Protein 7N58 (pdb70)

Nearest PDB structures (foldseek):
  7n58-assembly1_A  TM=1.002E+00  e=3.388E-94  Arabidopsis thaliana
  7n59-assembly1_B  TM=9.497E-01  e=4.208E-77  Arabidopsis thaliana
  7n5a-assembly1_B  TM=8.239E-01  e=1.082E-72  Arabidopsis thaliana
  6pam-assembly4_H  TM=8.380E-01  e=7.401E-49  Novosphingobium aromaticivorans DSM 12444
  4mrn-assembly1_A  TM=8.620E-01  e=2.731E-48  Novosphingobium aromaticivorans DSM 12444

Foldseek 3Di:
DVVLVVLVVVLVVLLDDPPDPVLVVLVVLLVVLLVLLLVLLLVLLVLVLVLLPPVCVPPVVNDPPCPDVVCPPVPCQQVPDSVSSVVVSVVSNVVSVVSLVVSVVSCVVSLVVSLVVLLVVLVVVVVVAAPVVVVVDDPVVVVVLSVLQSVLSSCVVCCCSNAVVSLVVLLVVVLVVCVPPHDPVLSVLVVVLLVVLLVLLQVLVVVLVVLVVVLVVLVVVLVVLVVVVVVPQPVLVVPVHPVCSVVVSVVSVVVNVVSVVVSVVSVVVSVVCSPVSLVVSLVVNLVVLVVCCVVPHPDDSSNSSVVSSSVVSPPSSVVSSPCPVSNVVNSVSSVVSVVSPPDDHPLDADDDADADDAPFWKKFWAQFWAQPDVVATLAGTATDIFDTLFEEEEEEAVVSVPVVVVCVQLPSDDTPPIFIQTNHDTPRRHDSVNSNLQEFEFDQEQDADFFFQVCLLQVLDPPADPVLLVVLCVLLVCVVVQCPAPVRRGFTDDPVGDDDDLLVSSSSSSSNRLSSLHQAYEYEQNDDDDDPVSLVVVVVSVCVSSNRHYYYYYHHADVSDLPGQWYFYGDSNYTDDIGRVPVVLVVPDNSVVRNVVSVD/DVVLVVLVVVLVVLLDDPPDPVLVVLVVLLVVLLVLLLVLLLVLLVLVLVLLPPVCVPPVVNDPPCPDVVCPPVPCQQVPDSVSSVVVSVVSNVVSVVSLVVSVVSCVVSLVVSLVVLLVVLVVVVVVAAPVVVVVDDPVVVVVLSVLQSVLSSCVVCCCSNAVVSLVVLLVVVLVVCVPPHDPVLSVLVVVLLVVLLVLLQVLVVVLVVLVVVLVVLVVVLVVLVVVVVVPQPVLVVPVHPVCSVVVSVVSVVVNVVSVVVSVVSVVVSVVCSPVSLVVSLVVNLVVLVVCCVVPHPDDSSNSSVVSSSVVSPPSSVVSSPCPVSNVVNSVSSVVSVVSPPDDHPLDADDDADADDAPFWKKFWAQFWAQPDVVATLAGTATDIFDTLFEEEEEEAVVSVPVVVVCVQLPSDDTPPIFIQTNHDTPRRHDSVNSNLQEFEFDQEQDADFFFQVCLLQVLDPPADPVLLVVLCVLLVCVVVQCPAPVRRGFTDDPVGDDDDLLVSSSSSSSNRLSSLHQAYEYEQNDDDDDPVSLVVVVVSVCVSSNRHYYYYYHHADVSDLPGQWYFYGDSNYTDDIGRVPVVLVVPDNSVVRNVVSVD

Organism: Arabidopsis thaliana (NCBI:txid3702)

Radius of gyration: 42.37 Å; Cα contacts (8 Å, |Δi|>4): 1428; chains: 2; bounding box: 95×79×127 Å

Secondary structure (DSSP, 8-state):
-HHHHHHHHHHHHHH--TT-HHHHHHHHHHHHHHHHHHHHHHHHHHHHHHHHTTTTTTTS---GGG--SS-TT-SSTT-S-HHHHHHHHHHHHHHHHHHHHHHHHHHHHHHHHHHHHHHHHHHHHHHHS-HHHHHHS-HHHHHHHHHHHHHHHHHHHHHIIIIIHHHHHHHHHHHGGGGSS--HHHHHHHHHHHHHHHHHHHHHHHHHHHHHHHHHHHHHHHHHHHHHHHHTHHHHHHSSTTSSHHHHHHHHHHHHHHHHHHHHHHHHHHHHHHHHHHHHHHHHHHHHHHHHHHTT-S--S-HHHHHHHHHHHHTTHHHHHTHHHHHHHHHHHHHHHHHHTTPPPS----SS-B----SS--EEEESEEE-SSSS--SEEEE--EEPTT-EEEEEE-STT-TTHHHHHHTTSS--SS-EEEESS-BTTTB-HHHHHHH-EE--SS----SEEHHHHHHTTSSS--HHHHHHHHHHHT-HHHHTT-TTTT--EESTTSB---HHHHHHHHHHHHHHH--SSEEE----SS--HHHHHHHHHHHHHHTSSS-EEEEESSTTTS--SSEEEEEETTEEEEEE-HHHHHTTTSHHHHHHHHHH-/-HHHHHHHHHHHHHH--TT-HHHHHHHHHHHHHHHHHHHHHHHHHHHHHHHHTTTTTTTS---GGG--SS-TT-SSTT-S-HHHHHHHHHHHHHHHHHHHHHHHHHHHHHHHHHHHHHHHHHHHHHHHS-HHHHHHS-HHHHHHHHHHHHHHHHHHHHHIIIIIHHHHHHHHHHHGGGGSS--HHHHHHHHHHHHHHHHHHHHHHHHHHHHHHHHHHHHHHHHHHHHHHHHTHHHHHHSSTTSSHHHHHHHHHHHHHHHHHHHHHHHHHHHHHHHHHHHHHHHHHHHHHHHHHHTT-S--S-HHHHHHHHHHHHTTHHHHHTHHHHHHHHHHHHHHHHHHTTPPPS----SS-B----SS--EEEESEEE-SSSS--SEEEE--EEPTT-EEEEEE-STT-TTHHHHHHTTSS--SS-EEEESS-BTTTB-HHHHHHH-EE--SS----SEEHHHHHHTTSSS--HHHHHHHHHHHT-HHHHTT-TTTT--EESTTSB---HHHHHHHHHHHHHHH--SSEEE----SS--HHHHHHHHHHHHHHTSSS-EEEEESSTTTS--SSEEEEEETTEEEEEE-HHHHHTTTSHHHHHHHHHH-

Solvent-accessible surface area: 61121 Å² total; per-residue (Å²): 105,124,54,32,108,108,22,62,156,51,26,52,56,91,45,133,46,190,124,60,102,104,14,88,137,82,42,112,30,7,104,36,64,19,74,18,3,24,67,52,38,21,78,5,8,58,25,12,26,31,7,44,42,104,23,59,33,52,94,37,98,26,80,94,162,80,125,67,82,77,82,120,25,71,122,158,87,49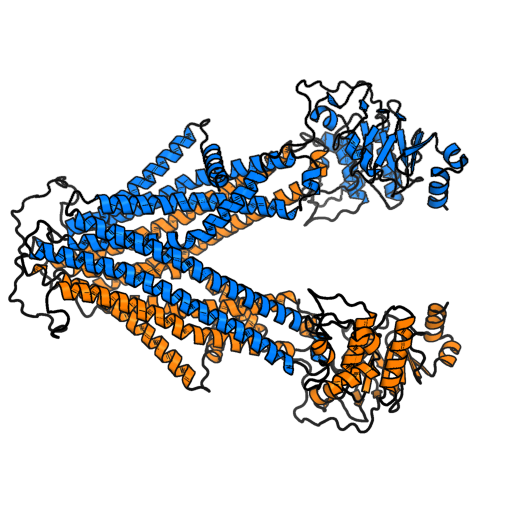,48,93,78,29,25,27,1,4,84,13,9,2,118,17,51,16,22,7,44,29,88,52,35,82,10,33,26,33,20,17,79,5,8,24,99,9,27,19,57,14,11,109,91,3,6,27,33,0,1,91,5,23,5,120,37,38,108,88,74,124,89,42,23,14,32,115,22,30,42,96,1,25,128,6,7,64,75,20,15,42,15,88,30,42,40,61,64,10,9,95,61,9,34,68,52,11,33,54,51,76,108,102,29,67,34,61,71,41,7,167,73,37,49,125,17,16,27,51,12,40,98,44,11,70,60,25,18,121,159,38,26,120,44,73,128,46,52,75,145,16,52,95,71,9,50,88,38,13,52,43,1,30,92,6,18,73,4,3,12,45,22,66,65,45,47,86,17,15,92,32,29,35,92,58,30,74,136,54,21,85,29,10,44,62,11,55,136,16,62,18,126,21,67,81,5,48,18,77,58,22,6,82,12,3,23,51,10,2,34,74,16,7,98,4,17,130,104,64,99,125,11,98,30,3,12,17,16,16,15,14,17,16,52,30,8,47,102,47,6,72,109,27,2,60,37,134,65,69,56,94,91,9,34,80,14,3,86,39,4,19,103,8,15,150,67,167,28,92,13,85,49,77,122,72,58,88,78,17,108,42,184,15,10,52,4,66,16,68,96,2,51,26,39,138,102,124,135,100,107,26,3,40,13,6,50,20,91,0,60,53,43,94,23,1,0,5,0,2,34,101,74,4,28,6,76,13,14,24,78,16,10,8,9,17,30,47,15,102,91,11,53,2,69,8,28,43,52,34,5,61,68,6,85,48,102,17,8,38,85,32,22,2,13,10,16,94,104,4,69,27,30,88,49,49,13,56,22,4,3,22,25,4,96,53,105,14,62,101,121,61,1,98,64,2,2,141,144,12,54,12,66,145,67,19,100,103,37,93,79,178,35,58,7,79,5,13,122,226,25,90,136,54,67,32,8,62,64,16,51,10,2,24,0,9,3,50,12,45,62,15,49,8,6,3,23,12,18,22,40,68,90,52,76,79,106,28,67,58,111,10,61,96,35,34,58,69,22,11,75,132,62,4,1,6,12,6,4,56,80,0,50,54,13,76,93,12,74,37,1,4,0,6,25,90,0,81,53,70,18,76,6,66,52,90,76,0,50,68,121,87,16,98,2,7,92,34,70,72,122,83,82,121,104,123,52,32,108,108,22,61,158,52,25,52,56,94,44,133,46,189,125,60,103,105,15,87,135,80,44,112,29,7,106,35,64,18,74,18,4,22,67,52,38,21,77,5,6,61,24,13,25,30,8,45,42,104,26,59,34,56,94,38,98,26,79,92,163,80,126,69,84,77,81,124,25,73,124,158,87,49,50,93,78,29,27,27,2,6,84,14,11,3,118,17,51,18,22,8,46,31,86,52,40,82,9,32,29,32,22,19,82,4,7,28,103,10,27,22,57,13,11,118,91,4,9,28,33,1,2,95,4,23,5,120,36,40,110,87,77,123,94,42,22,16,34,116,22,31,43,99,0,25,130,6,6,65,76,20,16,42,16,90,29,44,39,61,65,10,10,93,60,9,33,66,54,12,33,54,52,74,109,101,30,67,34,59,69,40,8,169,72,35,49,124,17,17,29,53,11,42,97,42,12,70,61,25,20,121,159,38,26,121,43,75,128,47,50,78,145,15,51,93,72,9,50,88,39,12,50,45,2,26,92,7,15,64,4,4,11,43,24,70,59,41,46,88,17,13,90,33,25,31,89,58,27,70,136,56,19,85,30,9,37,62,12,52,136,16,61,17,125,22,68,79,5,47,17,75,59,21,6,84,14,3,22,52,10,2,30,77,16,7,95,3,16,129,105,63,97,126,13,97,30,3,13,17,16,13,14,14,17,18,52,30,10,46,103,50,5,74,109,26,3,60,37,132,66,68,57,95,90,10,34,80,14,3,88,39,3,20,104,9,16,152,64,166,29,94,15,84,50,79,121,74,57,88,77,17,106,44,185,15,10,52,5,66,16,67,94,1,52,26,40,135,102,122,137,97,105,27,2,41,14,7,51,20,91,0,60,54,43,93,24,1,0,5,1,2,35,103,73,5,28,6,77,12,14,26,80,18,8,9,8,20,28,46,15,102,91,10,54,2,68,7,28,42,52,35,4,60,68,6,85,48,105,16,7,42,85,31,21,2,12,12,16,94,105,4,66,28,28,83,48,50,12,57,20,5,4,22,22,3,96,51,106,14,62,102,120,59,1,101,64,1,3,143,145,13,54,12,65,144,68,20,100,103,38,93,77,177,35,58,7,77,5,14,122,223,24,91,138,53,67,30,9,63,61,16,48,10,2,22,0,8,2,49,12,42,62,16,49,8,7,4,21,10,17,23,40,68,92,52,77,81,107,28,66,57,113,11,59,96,33,34,57,69,22,10,75,132,60,4,1,7,11,6,4,58,79,0,51,52,13,75,93,12,74,38,1,4,0,7,24,91,0,82,53,69,18,78,6,67,53,92,75,0,49,67,119,88,15,99,2,7,92,34,69,71,122,82,80,121

Sequence (1200 aa):
AMADMKILRTLAGYLWMRDNPEFRFRVIAALGFLVGAKVLNVQVPFLFKLAVDWLASATGTGASLTTFAATNPTLLTVFATPAAVLIGYGIARTGSSAFNELRTAVFSKVALRTIRSVSRKVFSHLHDLDLRYHLSRETGGLNRIIDRGSRAINFILSAMVFNVVPTILEISMVSGILAYKFGAAFAWITSLSVGSYIVFTLAVTQWRTKFRKAMNKADNDASTRAIDSLINYETVKYFNNEGYEAEKYDQFLKKYEDAALQTQRSLAFLNFGQSIIFSTALSTAMVLCSQGIMNGQMTVGDLVMVNGLLFQLSLPLNFLGSVYRETIQSLVDMKSMFQLLEEKSDITNTSDAKPLVLKGGNIEFENVHFSYLPERKILDGISFVVPAGKSVAIVGTSGSGKSTILRMLFRFFDTDSGNIRIDGQDIKEVRLDSLRSSIGVVPQDTVLFNDTIFHNIHYGRLSATEEEVYEAARRAAIHETISNFPDKYSTIVGERGLKLSGGEKQRVALARTFLKSPAILLCDEATSALDSTTEAEILNALKALASNRTSIFIAHRLTTAMQCDEIVVLENGKVVEQGPHDELLGKSGRYAQLWTQQNSAMADMKILRTLAGYLWMRDNPEFRFRVIAALGFLVGAKVLNVQVPFLFKLAVDWLASATGTGASLTTFAATNPTLLTVFATPAAVLIGYGIARTGSSAFNELRTAVFSKVALRTIRSVSRKVFSHLHDLDLRYHLSRETGGLNRIIDRGSRAINFILSAMVFNVVPTILEISMVSGILAYKFGAAFAWITSLSVGSYIVFTLAVTQWRTKFRKAMNKADNDASTRAIDSLINYETVKYFNNEGYEAEKYDQFLKKYEDAALQTQRSLAFLNFGQSIIFSTALSTAMVLCSQGIMNGQMTVGDLVMVNGLLFQLSLPLNFLGSVYRETIQSLVDMKSMFQLLEEKSDITNTSDAKPLVLKGGNIEFENVHFSYLPERKILDGISFVVPAGKSVAIVGTSGSGKSTILRMLFRFFDTDSGNIRIDGQDIKEVRLDSLRSSIGVVPQDTVLFNDTIFHNIHYGRLSATEEEVYEAARRAAIHETISNFPDKYSTIVGERGLKLSGGEKQRVALARTFLKSPAILLCDEATSALDSTTEAEILNALKALASNRTSIFIAHRLTTAMQCDEIVVLENGKVVEQGPHDELLGKSGRYAQLWTQQNS

B-factor: mean 99.82, std 32.04, range [53.09, 172.79]

Structure (mmCIF, N/CA/C/O backbone):
data_7N58
#
_entry.id   7N58
#
_cell.length_a   1.00
_cell.length_b   1.00
_cell.length_c   1.00
_cell.angle_alpha   90.00
_cell.angle_beta   90.00
_cell.angle_gamma   90.00
#
_symmetry.space_group_name_H-M   'P 1'
#
loop_
_atom_site.group_PDB
_atom_site.id
_atom_site.type_symbol
_atom_site.label_atom_id
_atom_site.label_alt_id
_atom_site.label_comp_id
_atom_site.label_asym_id
_atom_site.label_entity_id
_atom_site.label_seq_id
_atom_site.pdbx_PDB_ins_code
_atom_site.Cartn_x
_atom_site.Cartn_y
_atom_site.Cartn_z
_atom_site.occupancy
_atom_site.B_iso_or_equiv
_atom_site.auth_seq_id
_atom_site.auth_comp_id
_atom_site.auth_asym_id
_atom_site.auth_atom_id
_atom_site.pdbx_PDB_model_num
ATOM 1 N N . ALA A 1 117 ? 155.59600 114.22400 122.94800 1.000 110.74136 117 ALA A N 1
ATOM 2 C CA . ALA A 1 117 ? 155.42800 115.42400 122.13900 1.000 110.74136 117 ALA A CA 1
ATOM 3 C C . ALA A 1 117 ? 156.33500 116.54800 122.63300 1.000 110.74136 117 ALA A C 1
ATOM 4 O O . ALA A 1 117 ? 155.86100 117.60100 123.05900 1.000 110.74136 117 ALA A O 1
ATOM 6 N N . MET A 1 118 ? 157.64600 116.29500 122.57100 1.000 112.89850 118 MET A N 1
ATOM 7 C CA . MET A 1 118 ? 158.64400 117.28000 122.98100 1.000 112.89850 118 MET A CA 1
ATOM 8 C C . MET A 1 118 ? 158.40200 118.62400 122.30000 1.000 112.89850 118 MET A C 1
ATOM 9 O O . MET A 1 118 ? 158.54300 119.68800 122.92200 1.000 112.89850 118 MET A O 1
ATOM 14 N N . ALA A 1 119 ? 158.02500 118.59200 121.01900 1.000 114.06998 119 ALA A N 1
ATOM 15 C CA . ALA A 1 119 ? 157.72100 119.82400 120.30800 1.000 114.06998 119 ALA A CA 1
ATOM 16 C C . ALA A 1 119 ? 156.58700 120.61100 120.95100 1.000 114.06998 119 ALA A C 1
ATOM 17 O O . ALA A 1 119 ? 156.53300 121.82900 120.77800 1.000 114.06998 119 ALA A O 1
ATOM 19 N N . ASP A 1 120 ? 155.69700 119.96600 121.71100 1.000 110.50832 120 ASP A N 1
ATOM 20 C CA . ASP A 1 120 ? 154.63700 120.72900 122.36600 1.000 110.50832 120 ASP A CA 1
ATOM 21 C C . ASP A 1 120 ? 155.20500 121.59200 123.48700 1.000 110.50832 120 ASP A C 1
ATOM 22 O O . ASP A 1 120 ? 154.84400 122.77100 123.62500 1.000 110.50832 120 ASP A O 1
ATOM 27 N N . MET A 1 121 ? 156.10700 121.02400 124.29000 1.000 113.30507 121 MET A N 1
ATOM 28 C CA . MET A 1 121 ? 156.81700 121.83100 125.27200 1.000 113.30507 121 MET A CA 1
ATOM 29 C C . MET A 1 121 ? 157.60900 122.93000 124.58100 1.000 113.30507 121 MET A C 1
ATOM 30 O O . MET A 1 121 ? 157.69100 124.05700 125.08500 1.000 113.30507 121 MET A O 1
ATOM 35 N N . LYS A 1 122 ? 158.23200 122.61200 123.44200 1.000 113.79445 122 LYS A N 1
ATOM 36 C CA . LYS A 1 122 ? 158.94300 123.65000 122.69900 1.000 113.79445 122 LYS A CA 1
ATOM 37 C C . LYS A 1 122 ? 157.99900 124.78100 122.29600 1.000 113.79445 122 LYS A C 1
ATOM 38 O O . LYS A 1 122 ? 158.38300 125.95500 122.31200 1.000 113.79445 122 LYS A O 1
ATOM 44 N N . ILE A 1 123 ? 156.76800 124.44100 121.90200 1.000 110.88023 123 ILE A N 1
ATOM 45 C CA . ILE A 1 123 ? 155.78500 125.45900 121.53100 1.000 110.88023 123 ILE A CA 1
ATOM 46 C C . ILE A 1 123 ? 155.45000 126.33500 122.73100 1.000 110.88023 123 ILE A C 1
ATOM 47 O O . ILE A 1 123 ? 155.32600 127.56200 122.61300 1.000 110.88023 123 ILE A O 1
ATOM 52 N N . LEU A 1 124 ? 155.27200 125.71400 123.90000 1.000 111.44291 124 LEU A N 1
ATOM 53 C CA . LEU A 1 124 ? 155.10000 126.49600 125.12400 1.000 111.44291 124 LEU A CA 1
ATOM 54 C C . LEU A 1 124 ? 156.28200 127.43600 125.33800 1.000 111.44291 124 LEU A C 1
ATOM 55 O O . LEU A 1 124 ? 156.10800 128.58500 125.77000 1.000 111.44291 124 LEU A O 1
ATOM 60 N N . ARG A 1 125 ? 157.49500 126.94900 125.07100 1.000 110.26164 125 ARG A N 1
ATOM 61 C CA . ARG A 1 125 ? 158.68200 127.78900 125.20300 1.000 110.26164 125 ARG A CA 1
ATOM 62 C C . ARG A 1 125 ? 158.60100 128.98800 124.26600 1.000 110.26164 125 ARG A C 1
ATOM 63 O O . ARG A 1 125 ? 158.93600 130.11200 124.65300 1.000 110.26164 125 ARG A O 1
ATOM 71 N N . THR A 1 126 ? 158.18600 128.75500 123.01900 1.000 106.59337 126 THR A N 1
ATOM 72 C CA . THR A 1 126 ? 158.00800 129.85300 122.07000 1.000 106.59337 126 THR A CA 1
ATOM 73 C C . THR A 1 126 ? 156.97500 130.85100 122.57900 1.000 106.59337 126 THR A C 1
ATOM 74 O O . THR A 1 126 ? 157.13300 132.06800 122.41100 1.000 106.59337 126 THR A O 1
ATOM 78 N N . LEU A 1 127 ? 155.90300 130.35100 123.19800 1.000 103.42874 127 LEU A N 1
ATOM 79 C CA . LEU A 1 127 ? 154.86900 131.25100 123.69800 1.000 103.42874 127 LEU A CA 1
ATOM 80 C C . LEU A 1 127 ? 155.42000 132.12500 124.81100 1.000 103.42874 127 LEU A C 1
ATOM 81 O O . LEU A 1 127 ? 155.15100 133.33000 124.85400 1.000 103.42874 127 LEU A O 1
ATOM 86 N N . ALA A 1 128 ? 156.17400 131.52900 125.73600 1.000 105.00720 128 ALA A N 1
ATOM 87 C CA . ALA A 1 128 ? 156.82900 132.32400 126.76800 1.000 105.00720 128 ALA A CA 1
ATOM 88 C C . ALA A 1 128 ? 157.79800 133.33000 126.15600 1.000 105.00720 128 ALA A C 1
ATOM 89 O O . ALA A 1 128 ? 157.88600 134.47600 126.61300 1.000 105.00720 128 ALA A O 1
ATOM 91 N N . GLY A 1 129 ? 158.53900 132.91500 125.12600 1.000 104.81813 129 GLY A N 1
ATOM 92 C CA . GLY A 1 129 ? 159.44300 133.83000 124.44600 1.000 104.81813 129 GLY A CA 1
ATOM 93 C C . GLY A 1 129 ? 158.74400 135.05200 123.88300 1.000 104.81813 129 GLY A C 1
ATOM 94 O O . GLY A 1 129 ? 159.24500 136.17400 123.99500 1.000 104.81813 129 GLY A O 1
ATOM 95 N N . TYR A 1 130 ? 157.57500 134.85300 123.27100 1.000 106.11431 130 TYR A N 1
ATOM 96 C CA . TYR A 1 130 ? 156.83400 135.98100 122.71100 1.000 106.11431 130 TYR A CA 1
ATOM 97 C C . TYR A 1 130 ? 156.12500 136.80000 123.78400 1.000 106.11431 130 TYR A C 1
ATOM 98 O O . TYR A 1 130 ? 155.97500 138.01700 123.62800 1.000 106.11431 130 TYR A O 1
ATOM 107 N N . LEU A 1 131 ? 155.67400 136.15200 124.86000 1.000 103.28527 131 LEU A N 1
ATOM 108 C CA . LEU A 1 131 ? 154.87700 136.83400 125.87600 1.000 103.28527 131 LEU A CA 1
ATOM 109 C C . LEU A 1 131 ? 155.67200 137.93600 126.56600 1.000 103.28527 131 LEU A C 1
ATOM 110 O O . LEU A 1 131 ? 155.13200 139.00800 126.85800 1.000 103.28527 131 LEU A O 1
ATOM 115 N N . TRP A 1 132 ? 156.93400 137.66900 126.88700 1.000 104.69843 132 TRP A N 1
ATOM 116 C CA . TRP A 1 132 ? 157.75500 138.58700 127.67000 1.000 104.69843 132 TRP A CA 1
ATOM 117 C C . TRP A 1 132 ? 158.44200 139.59100 126.74800 1.000 104.69843 132 TRP A C 1
ATOM 118 O O . TRP A 1 132 ? 159.29100 139.21700 125.93100 1.000 104.69843 132 TRP A O 1
ATOM 129 N N . MET A 1 133 ? 158.07900 140.86700 126.88400 1.000 108.38384 133 MET A N 1
ATOM 130 C CA . MET A 1 133 ? 158.70000 141.97100 126.14600 1.000 108.38384 133 MET A CA 1
ATOM 131 C C . MET A 1 133 ? 159.61900 142.71000 127.11300 1.000 108.38384 133 MET A C 1
ATOM 132 O O . MET A 1 133 ? 159.19000 143.59500 127.85300 1.000 108.38384 133 MET A O 1
ATOM 137 N N . ARG A 1 134 ? 160.89700 142.32600 127.12000 1.000 110.52845 134 ARG A N 1
ATOM 138 C CA . ARG A 1 134 ? 161.86400 142.99500 127.98400 1.000 110.52845 134 ARG A CA 1
ATOM 139 C C . ARG A 1 134 ? 162.02400 144.46200 127.60100 1.000 110.52845 134 ARG A C 1
ATOM 140 O O . ARG A 1 134 ? 162.19200 145.32200 128.47300 1.000 110.52845 134 ARG A O 1
ATOM 148 N N . ASP A 1 135 ? 162.00900 144.75700 126.29900 1.000 112.70893 135 ASP A N 1
ATOM 149 C CA . ASP A 1 135 ? 162.20300 146.09700 125.74800 1.000 112.70893 135 ASP A CA 1
ATOM 150 C C . ASP A 1 135 ? 161.51000 147.21300 126.52900 1.000 112.70893 135 ASP A C 1
ATOM 151 O O . ASP A 1 135 ? 162.09500 148.28400 126.72500 1.000 112.70893 135 ASP A O 1
ATOM 156 N N . ASN A 1 136 ? 160.27400 146.98800 126.98000 1.000 107.06886 136 ASN A N 1
ATOM 157 C CA . ASN A 1 136 ? 159.49700 148.04300 127.62500 1.000 107.06886 136 ASN A CA 1
ATOM 158 C C . ASN A 1 136 ? 159.33400 147.77900 129.11600 1.000 107.06886 136 ASN A C 1
ATOM 159 O O . ASN A 1 136 ? 158.85700 146.70700 129.51600 1.000 107.06886 136 ASN A O 1
ATOM 164 N N . PRO A 1 137 ? 159.74400 148.72900 129.96300 1.000 104.92757 137 PRO A N 1
ATOM 165 C CA . PRO A 1 137 ? 159.57300 148.55900 131.41900 1.000 104.92757 137 PRO A CA 1
ATOM 166 C C . PRO A 1 137 ? 158.12900 148.45100 131.88600 1.000 104.92757 137 PRO A C 1
ATOM 167 O O . PRO A 1 137 ? 157.85900 147.73000 132.85400 1.000 104.92757 137 PRO A O 1
ATOM 171 N N . GLU A 1 138 ? 157.19700 149.16000 131.24400 1.000 99.81989 138 GLU A N 1
ATOM 172 C CA . GLU A 1 138 ? 155.82000 149.20200 131.73500 1.000 99.81989 138 GLU A CA 1
ATOM 173 C C . GLU A 1 138 ? 155.18500 147.81500 131.76400 1.000 99.81989 138 GLU A C 1
ATOM 174 O O . GLU A 1 138 ? 154.35100 147.52500 132.63500 1.000 99.81989 138 GLU A O 1
ATOM 180 N N . PHE A 1 139 ? 155.51800 146.97000 130.78600 1.000 98.73286 139 PHE A N 1
ATOM 181 C CA . PHE A 1 139 ? 154.87900 145.66200 130.68500 1.000 98.73286 139 PHE A CA 1
ATOM 182 C C . PHE A 1 139 ? 155.10600 144.85100 131.95600 1.000 98.73286 139 PHE A C 1
ATOM 183 O O . PHE A 1 139 ? 154.17400 144.23600 132.49900 1.000 98.73286 139 PHE A O 1
ATOM 191 N N . ARG A 1 140 ? 156.35300 144.83200 132.43900 1.000 96.52904 140 ARG A N 1
ATOM 192 C CA . ARG A 1 140 ? 156.66400 144.04400 133.62400 1.000 96.52904 140 ARG A CA 1
ATOM 193 C C . ARG A 1 140 ? 155.87300 144.55700 134.81600 1.000 96.52904 140 ARG A C 1
ATOM 194 O O . ARG A 1 140 ? 155.36900 143.77000 135.62700 1.000 96.52904 140 ARG A O 1
ATOM 202 N N . PHE A 1 141 ? 155.77600 145.88400 134.94800 1.000 87.73382 141 PHE A N 1
ATOM 203 C CA . PHE A 1 141 ? 155.06100 146.46500 136.07600 1.000 87.73382 141 PHE A CA 1
ATOM 204 C C . PHE A 1 141 ? 153.60400 146.03300 136.04000 1.000 87.73382 141 PHE A C 1
ATOM 205 O O . PHE A 1 141 ? 153.01200 145.71100 137.07800 1.000 87.73382 141 PHE A O 1
ATOM 213 N N . ARG A 1 142 ? 152.99700 146.08900 134.85000 1.000 81.97179 142 ARG A N 1
ATOM 214 C CA . ARG A 1 142 ? 151.62400 145.62400 134.68600 1.000 81.97179 142 ARG A CA 1
ATOM 215 C C . ARG A 1 142 ? 151.48200 144.19000 135.18300 1.000 81.97179 142 ARG A C 1
ATOM 216 O O . ARG A 1 142 ? 150.55800 143.86700 135.94400 1.000 81.97179 142 ARG A O 1
ATOM 224 N N . VAL A 1 143 ? 152.37700 143.30500 134.72700 1.000 82.22286 143 VAL A N 1
ATOM 225 C CA . VAL A 1 143 ? 152.27500 141.89300 135.10000 1.000 82.22286 143 VAL A CA 1
ATOM 226 C C . VAL A 1 143 ? 152.39100 141.74200 136.61400 1.000 82.22286 143 VAL A C 1
ATOM 227 O O . VAL A 1 143 ? 151.69700 140.92300 137.23700 1.000 82.22286 143 VAL A O 1
ATOM 231 N N . ILE A 1 144 ? 153.25900 142.54800 137.22900 1.000 78.12382 144 ILE A N 1
ATOM 232 C CA . ILE A 1 144 ? 153.48500 142.44800 138.66700 1.000 78.12382 144 ILE A CA 1
ATOM 233 C C . ILE A 1 144 ? 152.22700 142.86000 139.41600 1.000 78.12382 144 ILE A C 1
ATOM 234 O O . ILE A 1 144 ? 151.80800 142.20000 140.37500 1.000 78.12382 144 ILE A O 1
ATOM 239 N N . ALA A 1 145 ? 151.65200 144.00200 139.03200 1.000 73.79281 145 ALA A N 1
ATOM 240 C CA . ALA A 1 145 ? 150.38600 144.44000 139.60800 1.000 73.79281 145 ALA A CA 1
ATOM 241 C C . ALA A 1 145 ? 149.33900 143.33700 139.51300 1.000 73.79281 145 ALA A C 1
ATOM 242 O O . ALA A 1 145 ? 148.60800 143.07200 140.47400 1.000 73.79281 145 ALA A O 1
ATOM 244 N N . ALA A 1 146 ? 149.20100 142.74200 138.32400 1.000 70.48791 146 ALA A N 1
ATOM 245 C CA . ALA A 1 146 ? 148.27700 141.62400 138.13900 1.000 70.48791 146 ALA A CA 1
ATOM 246 C C . ALA A 1 146 ? 148.49500 140.53600 139.18800 1.000 70.48791 146 ALA A C 1
ATOM 247 O O . ALA A 1 146 ? 147.55000 140.09000 139.85500 1.000 70.48791 146 ALA A O 1
ATOM 249 N N . LEU A 1 147 ? 149.74100 140.07200 139.32400 1.000 67.97204 147 LEU A N 1
ATOM 250 C CA . LEU A 1 147 ? 150.02800 139.02100 140.30000 1.000 67.97204 147 LEU A CA 1
ATOM 251 C C . LEU A 1 147 ? 149.64900 139.45900 141.71300 1.000 67.97204 147 LEU A C 1
ATOM 252 O O . LEU A 1 147 ? 149.10700 138.66500 142.49800 1.000 67.97204 147 LEU A O 1
ATOM 257 N N . GLY A 1 148 ? 149.96900 140.70600 142.07000 1.000 66.85248 148 GLY A N 1
ATOM 258 C CA . GLY A 1 148 ? 149.57000 141.20700 143.37500 1.000 66.85248 148 GLY A CA 1
ATOM 259 C C . GLY A 1 148 ? 148.07000 141.11400 143.57700 1.000 66.85248 148 GLY A C 1
ATOM 260 O O . GLY A 1 148 ? 147.59500 140.74000 144.65500 1.000 66.85248 148 GLY A O 1
ATOM 261 N N . PHE A 1 149 ? 147.30500 141.50400 142.55300 1.000 66.95098 149 PHE A N 1
ATOM 262 C CA . PHE A 1 149 ? 145.85300 141.49800 142.66100 1.000 66.95098 149 PHE A CA 1
ATOM 263 C C . PHE A 1 149 ? 145.30000 140.08500 142.61400 1.000 66.95098 149 PHE A C 1
ATOM 264 O O . PHE A 1 149 ? 144.10800 139.88600 142.86600 1.000 66.95098 149 PHE A O 1
ATOM 272 N N . LEU A 1 150 ? 146.14700 139.11100 142.28900 1.000 62.48651 150 LEU A N 1
ATOM 273 C CA . LEU A 1 150 ? 145.77400 137.70300 142.33200 1.000 62.48651 150 LEU A CA 1
ATOM 274 C C . LEU A 1 150 ? 146.05200 137.09200 143.69800 1.000 62.48651 150 LEU A C 1
ATOM 275 O O . LEU A 1 150 ? 145.35200 136.16300 144.11600 1.000 62.48651 150 LEU A O 1
ATOM 280 N N . VAL A 1 151 ? 147.05000 137.61800 144.40600 1.000 62.61705 151 VAL A N 1
ATOM 281 C CA . VAL A 1 151 ? 147.35300 137.14100 145.75600 1.000 62.61705 151 VAL A CA 1
ATOM 282 C C . VAL A 1 151 ? 146.41700 137.77000 146.78800 1.000 62.61705 151 VAL A C 1
ATOM 283 O O . VAL A 1 151 ? 145.87200 137.07700 147.66400 1.000 62.61705 151 VAL A O 1
ATOM 287 N N . GLY A 1 152 ? 146.27100 139.09700 146.74000 1.000 60.11033 152 GLY A N 1
ATOM 288 C CA . GLY A 1 152 ? 145.48200 139.78600 147.75300 1.000 60.11033 152 GLY A CA 1
ATOM 289 C C . GLY A 1 152 ? 144.06900 139.24400 147.86700 1.000 60.11033 152 GLY A C 1
ATOM 290 O O . GLY A 1 152 ? 143.57000 138.99000 148.97000 1.000 60.11033 152 GLY A O 1
ATOM 291 N N . ALA A 1 153 ? 143.37900 139.13600 146.73000 1.000 58.93860 153 ALA A N 1
ATOM 292 C CA . ALA A 1 153 ? 142.04100 138.55600 146.71900 1.000 58.93860 153 ALA A CA 1
ATOM 293 C C . ALA A 1 153 ? 142.03000 137.19200 147.39300 1.000 58.93860 153 ALA A C 1
ATOM 294 O O . ALA A 1 153 ? 141.17100 136.90500 148.24000 1.000 58.93860 153 ALA A O 1
ATOM 296 N N . LYS A 1 154 ? 142.95000 136.31400 146.98500 1.000 60.14620 154 LYS A N 1
ATOM 297 C CA . LYS A 1 154 ? 142.90500 134.94300 147.46900 1.000 60.14620 154 LYS A CA 1
ATOM 298 C C . LYS A 1 154 ? 143.32600 134.81900 148.92400 1.000 60.14620 154 LYS A C 1
ATOM 299 O O . LYS A 1 154 ? 143.18300 133.73500 149.49500 1.000 60.14620 154 LYS A O 1
ATOM 305 N N . VAL A 1 155 ? 143.80300 135.89500 149.55100 1.000 57.97668 155 VAL A N 1
ATOM 306 C CA . VAL A 1 155 ? 144.02700 135.84400 150.99500 1.000 57.97668 155 VAL A CA 1
ATOM 307 C C . VAL A 1 155 ? 142.90700 136.53700 151.77000 1.000 57.97668 155 VAL A C 1
ATOM 308 O O . VAL A 1 155 ? 142.61100 136.13700 152.90900 1.000 57.97668 155 VAL A O 1
ATOM 312 N N . LEU A 1 156 ? 142.20300 137.48300 151.15000 1.000 56.28459 156 LEU A N 1
ATOM 313 C CA . LEU A 1 156 ? 140.99000 137.99200 151.77900 1.000 56.28459 156 LEU A CA 1
ATOM 314 C C . LEU A 1 156 ? 139.89900 136.93000 151.79900 1.000 56.28459 156 LEU A C 1
ATOM 315 O O . LEU A 1 156 ? 139.11400 136.85300 152.75900 1.000 56.28459 156 LEU A O 1
ATOM 320 N N . ASN A 1 157 ? 139.85400 136.08100 150.77000 1.000 55.47526 157 ASN A N 1
ATOM 321 C CA . ASN A 1 157 ? 138.80500 135.07300 150.73300 1.000 55.47526 157 ASN A CA 1
ATOM 322 C C . ASN A 1 157 ? 139.02600 133.97000 151.76000 1.000 55.47526 157 ASN A C 1
ATOM 323 O O . ASN A 1 157 ? 138.16100 133.10100 151.90900 1.000 55.47526 157 ASN A O 1
ATOM 328 N N . VAL A 1 158 ? 140.16900 133.96700 152.44200 1.000 55.44844 158 VAL A N 1
ATOM 329 C CA . VAL A 1 158 ? 140.42600 133.04900 153.54400 1.000 55.44844 158 VAL A CA 1
ATOM 330 C C . VAL A 1 158 ? 140.28000 133.83700 154.84100 1.000 55.44844 158 VAL A C 1
ATOM 331 O O . VAL A 1 158 ? 140.00400 133.26500 155.90300 1.000 55.44844 158 VAL A O 1
ATOM 335 N N . GLN A 1 159 ? 140.47700 135.15900 154.77600 1.000 56.24087 159 GLN A N 1
ATOM 336 C CA . GLN A 1 159 ? 140.14300 135.96400 155.94900 1.000 56.24087 159 GLN A CA 1
ATOM 337 C C . GLN A 1 159 ? 138.65100 135.88700 156.25500 1.000 56.24087 159 GLN A C 1
ATOM 338 O O . GLN A 1 159 ? 138.24500 136.04700 157.41100 1.000 56.24087 159 GLN A O 1
ATOM 344 N N . VAL A 1 160 ? 137.82700 135.65400 155.22800 1.000 56.03715 160 VAL A N 1
ATOM 345 C CA . VAL A 1 160 ? 136.36800 135.69200 155.41400 1.000 56.03715 160 VAL A CA 1
ATOM 346 C C . VAL A 1 160 ? 135.88400 134.68000 156.45400 1.000 56.03715 160 VAL A C 1
ATOM 347 O O . VAL A 1 160 ? 135.20900 135.08600 157.41900 1.000 56.03715 160 VAL A O 1
ATOM 351 N N . PRO A 1 161 ? 136.21800 133.38600 156.36100 1.000 54.41745 161 PRO A N 1
ATOM 352 C CA . PRO A 1 161 ? 135.75300 132.45600 157.39800 1.000 54.41745 161 PRO A CA 1
ATOM 353 C C . PRO A 1 161 ? 136.49200 132.62700 158.70900 1.000 54.41745 161 PRO A C 1
ATOM 354 O O . PRO A 1 161 ? 135.95700 132.24200 159.75300 1.000 54.41745 161 PRO A O 1
ATOM 358 N N . PHE A 1 162 ? 137.72200 133.14100 158.70500 1.000 55.98014 162 PHE A N 1
ATOM 359 C CA . PHE A 1 162 ? 138.35300 133.40200 159.99200 1.000 55.98014 162 PHE A CA 1
ATOM 360 C C . PHE A 1 162 ? 137.57400 134.48000 160.73500 1.000 55.98014 162 PHE A C 1
ATOM 361 O O . PHE A 1 162 ? 137.38800 134.39500 161.95500 1.000 55.98014 162 PHE A O 1
ATOM 369 N N . LEU A 1 163 ? 137.12600 135.51400 160.01300 1.000 55.38010 163 LEU A N 1
ATOM 370 C CA . LEU A 1 163 ? 136.20100 136.48400 160.58700 1.000 55.38010 163 LEU A CA 1
ATOM 371 C C . LEU A 1 163 ? 134.87700 135.85200 160.99600 1.000 55.38010 163 LEU A C 1
ATOM 372 O O . LEU A 1 163 ? 134.27800 136.29000 161.98800 1.000 55.38010 163 LEU A O 1
ATOM 377 N N . PHE A 1 164 ? 134.48600 134.73600 160.37600 1.000 55.43921 164 PHE A N 1
ATOM 378 C CA . PHE A 1 164 ? 133.26700 134.09100 160.85600 1.000 55.43921 164 PHE A CA 1
ATOM 379 C C . PHE A 1 164 ? 133.52100 133.13200 162.00500 1.000 55.43921 164 PHE A C 1
ATOM 380 O O . PHE A 1 164 ? 132.56300 132.67000 162.63300 1.000 55.43921 164 PHE A O 1
ATOM 388 N N . LYS A 1 165 ? 134.77900 132.82000 162.28700 1.000 53.60591 165 LYS A N 1
ATOM 389 C CA . LYS A 1 165 ? 135.08200 132.09800 163.51300 1.000 53.60591 165 LYS A CA 1
ATOM 390 C C . LYS A 1 165 ? 135.15200 133.09300 164.65400 1.000 53.60591 165 LYS A C 1
ATOM 391 O O . LYS A 1 165 ? 134.64900 132.83300 165.75200 1.000 53.60591 165 LYS A O 1
ATOM 397 N N . LEU A 1 166 ? 135.78900 134.23800 164.39600 1.000 56.03821 166 LEU A N 1
ATOM 398 C CA . LEU A 1 166 ? 135.92700 135.26300 165.42100 1.000 56.03821 166 LEU A CA 1
ATOM 399 C C . LEU A 1 166 ? 134.56300 135.79900 165.82900 1.000 56.03821 166 LEU A C 1
ATOM 400 O O . LEU A 1 166 ? 134.34300 136.11600 167.00400 1.000 56.03821 166 LEU A O 1
ATOM 405 N N . ALA A 1 167 ? 133.62500 135.90700 164.88000 1.000 54.46812 167 ALA A N 1
ATOM 406 C CA . ALA A 1 167 ? 132.34600 136.49200 165.25700 1.000 54.46812 167 ALA A CA 1
ATOM 407 C C . ALA A 1 167 ? 131.41400 135.47700 165.90300 1.000 54.46812 167 ALA A C 1
ATOM 408 O O . ALA A 1 167 ? 130.49200 135.87900 166.62000 1.000 54.46812 167 ALA A O 1
ATOM 410 N N . VAL A 1 168 ? 131.62800 134.17800 165.67100 1.000 54.95869 168 VAL A N 1
ATOM 411 C CA . VAL A 1 168 ? 130.84400 133.16900 166.37800 1.000 54.95869 168 VAL A CA 1
ATOM 412 C C . VAL A 1 168 ? 1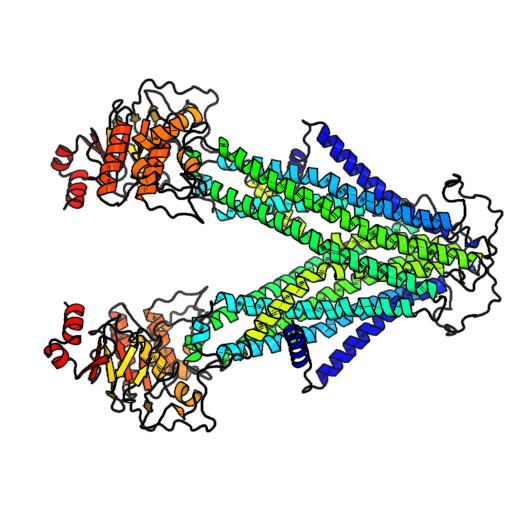31.20700 133.17600 167.85500 1.000 54.95869 168 VAL A C 1
ATOM 413 O O . VAL A 1 168 ? 130.34500 133.02900 168.72900 1.000 54.95869 168 VAL A O 1
ATOM 417 N N . ASP A 1 169 ? 132.48900 133.36800 168.15200 1.000 57.98739 169 ASP A N 1
ATOM 418 C CA . ASP A 1 169 ? 132.95400 133.58000 169.50900 1.000 57.98739 169 ASP A CA 1
ATOM 419 C C . ASP A 1 169 ? 132.65400 135.01500 169.92700 1.000 57.98739 169 ASP A C 1
ATOM 420 O O . ASP A 1 169 ? 132.28200 135.86200 169.10900 1.000 57.98739 169 ASP A O 1
ATOM 425 N N . TRP A 1 170 ? 132.78200 135.26700 171.23100 1.000 59.45657 170 TRP A N 1
ATOM 426 C CA . TRP A 1 170 ? 132.45600 136.53900 171.87100 1.000 59.45657 170 TRP A CA 1
ATOM 427 C C . TRP A 1 170 ? 130.94000 136.68000 171.90000 1.000 59.45657 170 TRP A C 1
ATOM 428 O O . TRP A 1 170 ? 130.37200 137.12200 172.90400 1.000 59.45657 170 TRP A O 1
ATOM 439 N N . LEU A 1 171 ? 130.27500 136.30100 170.80500 1.000 62.51965 171 LEU A N 1
ATOM 440 C CA . LEU A 1 171 ? 128.82000 136.25400 170.80600 1.000 62.51965 171 LEU A CA 1
ATOM 441 C C . LEU A 1 171 ? 128.34200 135.17800 171.76900 1.000 62.51965 171 LEU A C 1
ATOM 442 O O . LEU A 1 171 ? 127.35500 135.36400 172.48900 1.000 62.51965 171 LEU A O 1
ATOM 447 N N . ALA A 1 172 ? 129.04100 134.04000 171.77900 1.000 69.01258 172 ALA A N 1
ATOM 448 C CA . ALA A 1 172 ? 128.72500 132.94900 172.69200 1.000 69.01258 172 ALA A CA 1
ATOM 449 C C . ALA A 1 172 ? 129.14400 133.28900 174.11500 1.000 69.01258 172 ALA A C 1
ATOM 450 O O . ALA A 1 172 ? 128.49500 132.86200 175.07600 1.000 69.01258 172 ALA A O 1
ATOM 452 N N . SER A 1 173 ? 130.25400 134.01700 174.26900 1.000 70.03444 173 SER A N 1
ATOM 453 C CA . SER A 1 173 ? 130.73400 134.38800 175.59800 1.000 70.03444 173 SER A CA 1
ATOM 454 C C . SER A 1 173 ? 129.65700 135.09800 176.40900 1.000 70.03444 173 SER A C 1
ATOM 455 O O . SER A 1 173 ? 129.49500 134.83100 177.60600 1.000 70.03444 173 SER A O 1
ATOM 458 N N . ALA A 1 174 ? 128.91400 136.00800 175.78400 1.000 70.22829 174 ALA A N 1
ATOM 459 C CA . ALA A 1 174 ? 127.80400 136.66900 176.45300 1.000 70.22829 174 ALA A CA 1
ATOM 460 C C . ALA A 1 174 ? 126.50500 135.90500 176.23000 1.000 70.22829 174 ALA A C 1
ATOM 461 O O . ALA A 1 174 ? 126.23700 135.42000 175.12600 1.000 70.22829 174 ALA A O 1
ATOM 463 N N . THR A 1 175 ? 125.72500 135.77100 177.30800 1.000 80.26231 175 THR A N 1
ATOM 464 C CA . THR A 1 175 ? 124.44800 135.06000 177.37400 1.000 80.26231 175 THR A CA 1
ATOM 465 C C . THR A 1 175 ? 124.66200 133.55100 177.31800 1.000 80.26231 175 THR A C 1
ATOM 466 O O . THR A 1 175 ? 123.98000 132.79100 178.01200 1.000 80.26231 175 THR A O 1
ATOM 470 N N . GLY A 1 176 ? 125.62300 133.11300 176.50600 1.000 78.44702 176 GLY A N 1
ATOM 471 C CA . GLY A 1 176 ? 125.99600 131.71500 176.40100 1.000 78.44702 176 GLY A CA 1
ATOM 472 C C . GLY A 1 176 ? 126.66500 131.15800 177.63700 1.000 78.44702 176 GLY A C 1
ATOM 473 O O . GLY A 1 176 ? 126.84800 129.93900 177.72500 1.000 78.44702 176 GLY A O 1
ATOM 474 N N . THR A 1 177 ? 127.06000 132.03000 178.56700 1.000 84.09875 177 THR A N 1
ATOM 475 C CA . THR A 1 177 ? 127.79200 131.72100 179.79500 1.000 84.09875 177 THR A CA 1
ATOM 476 C C . THR A 1 177 ? 129.22900 131.31200 179.51000 1.000 84.09875 177 THR A C 1
ATOM 477 O O . THR A 1 177 ? 129.85900 130.63500 180.32900 1.000 84.09875 177 THR A O 1
ATOM 481 N N . GLY A 1 178 ? 129.75400 131.70900 178.35300 1.000 86.01388 178 GLY A N 1
ATOM 482 C CA . GLY A 1 178 ? 131.13900 131.41800 178.03300 1.000 86.01388 178 GLY A CA 1
ATOM 483 C C . GLY A 1 178 ? 132.07800 132.20800 178.92900 1.000 86.01388 178 GLY A C 1
ATOM 484 O O . GLY A 1 178 ? 131.79500 133.34500 179.31100 1.000 86.01388 178 GLY A O 1
ATOM 485 N N . ALA A 1 179 ? 133.20100 131.58300 179.28500 1.000 91.28209 179 ALA A N 1
ATOM 486 C CA . ALA A 1 179 ? 134.16500 132.21300 180.18000 1.000 91.28209 179 ALA A CA 1
ATOM 487 C C . ALA A 1 179 ? 134.63200 133.55500 179.63100 1.000 91.28209 179 ALA A C 1
ATOM 488 O O . ALA A 1 179 ? 135.34000 133.61100 178.62000 1.000 91.28209 179 ALA A O 1
ATOM 490 N N . SER A 1 180 ? 134.23800 134.64300 180.29500 1.000 89.42242 180 SER A N 1
ATOM 491 C CA . SER A 1 180 ? 134.63100 135.98100 179.87000 1.000 89.42242 180 SER A CA 1
ATOM 492 C C . SER A 1 180 ? 136.05700 136.32800 180.27200 1.000 89.42242 180 SER A C 1
ATOM 493 O O . SER A 1 180 ? 136.61600 137.29500 179.74400 1.000 89.42242 180 SER A O 1
ATOM 496 N N . LEU A 1 181 ? 136.65400 135.56700 181.18400 1.000 88.67238 181 LEU A N 1
ATOM 497 C CA . LEU A 1 181 ? 137.98200 135.86400 181.69900 1.000 88.67238 181 LEU A CA 1
ATOM 498 C C . LEU A 1 181 ? 139.09200 135.28600 180.83400 1.000 88.67238 181 LEU A C 1
ATOM 499 O O . LEU A 1 181 ? 140.25400 135.29100 181.25400 1.000 88.67238 181 LEU A O 1
ATOM 504 N N . THR A 1 182 ? 138.76500 134.78400 179.64200 1.000 85.72517 182 THR A N 1
ATOM 505 C CA . THR A 1 182 ? 139.77400 134.24700 178.73800 1.000 85.72517 182 THR A CA 1
ATOM 506 C C . THR A 1 182 ? 140.64600 135.35800 178.14400 1.000 85.72517 182 THR A C 1
ATOM 507 O O . THR A 1 182 ? 141.60500 135.07300 177.41700 1.000 85.72517 182 THR A O 1
ATOM 511 N N . THR A 1 183 ? 140.38200 136.61100 178.52200 1.000 85.25571 183 THR A N 1
ATOM 512 C CA . THR A 1 183 ? 141.06300 137.78800 177.99600 1.000 85.25571 183 THR A CA 1
ATOM 513 C C . THR A 1 183 ? 141.10100 137.74100 176.47700 1.000 85.25571 183 THR A C 1
ATOM 514 O O . THR A 1 183 ? 140.05800 137.60800 175.83000 1.000 85.25571 183 THR A O 1
ATOM 518 N N . PHE A 1 184 ? 142.29500 137.83900 175.89900 1.000 87.20472 184 PHE A N 1
ATOM 519 C CA . PHE A 1 184 ? 142.48100 137.70700 174.45500 1.000 87.20472 184 PHE A CA 1
ATOM 520 C C . PHE A 1 184 ? 143.53700 136.62400 174.23000 1.000 87.20472 184 PHE A C 1
ATOM 521 O O . PHE A 1 184 ? 144.73100 136.91400 174.11200 1.000 87.20472 184 PHE A O 1
ATOM 529 N N . ALA A 1 185 ? 143.07600 135.37200 174.19400 1.000 83.43006 185 ALA A N 1
ATOM 530 C CA . ALA A 1 185 ? 143.95400 134.20900 174.09500 1.000 83.43006 185 ALA A CA 1
ATOM 531 C C . ALA A 1 185 ? 144.92900 134.30000 172.92300 1.000 83.43006 185 ALA A C 1
ATOM 532 O O . ALA A 1 185 ? 146.15000 134.30100 173.11600 1.000 83.43006 185 ALA A O 1
ATOM 534 N N . ALA A 1 186 ? 144.40600 134.37500 171.69700 1.000 88.95760 186 ALA A N 1
ATOM 535 C CA . ALA A 1 186 ? 145.26500 134.31600 170.51500 1.000 88.95760 186 ALA A CA 1
ATOM 536 C C . ALA A 1 186 ? 146.24900 135.47900 170.47400 1.000 88.95760 186 ALA A C 1
ATOM 537 O O . ALA A 1 186 ? 147.43400 135.29000 170.17300 1.000 88.95760 186 ALA A O 1
ATOM 539 N N . THR A 1 187 ? 145.76500 136.69200 170.73500 1.000 89.76580 187 THR A N 1
ATOM 540 C CA . THR A 1 187 ? 146.52900 137.93900 170.74600 1.000 89.76580 187 THR A CA 1
ATOM 541 C C . THR A 1 187 ? 146.99300 138.33900 169.34200 1.000 89.76580 187 THR A C 1
ATOM 542 O O . THR A 1 187 ? 147.68900 139.34800 169.17900 1.000 89.76580 187 THR A O 1
ATOM 546 N N . ASN A 1 188 ? 146.56600 137.61900 168.30600 1.000 92.24735 188 ASN A N 1
ATOM 547 C CA . ASN A 1 188 ? 146.89800 138.01200 166.94000 1.000 92.24735 188 ASN A CA 1
ATOM 548 C C . ASN A 1 188 ? 145.99900 139.18900 166.54300 1.000 92.24735 188 ASN A C 1
ATOM 549 O O . ASN A 1 188 ? 146.49100 140.15200 165.94100 1.000 92.24735 188 ASN A O 1
ATOM 554 N N . PRO A 1 189 ? 144.68800 139.18500 166.88800 1.000 88.07829 189 PRO A N 1
ATOM 555 C CA . PRO A 1 189 ? 143.84600 140.33300 166.51800 1.000 88.07829 189 PRO A CA 1
ATOM 556 C C . PRO A 1 189 ? 143.78000 141.39900 167.60100 1.000 88.07829 189 PRO A C 1
ATOM 557 O O . PRO A 1 189 ? 142.78300 142.12100 167.68600 1.000 88.07829 189 PRO A O 1
ATOM 561 N N . THR A 1 190 ? 144.82800 141.52600 168.42100 1.000 87.68596 190 THR A N 1
ATOM 562 C CA . THR A 1 190 ? 144.82600 142.48400 169.52600 1.000 87.68596 190 THR A CA 1
ATOM 563 C C . THR A 1 190 ? 144.59000 143.92100 169.07200 1.000 87.68596 190 THR A C 1
ATOM 564 O O . THR A 1 190 ? 144.39900 144.79900 169.92000 1.000 87.68596 190 THR A O 1
ATOM 568 N N . LEU A 1 191 ? 144.55400 144.18100 167.76900 1.000 83.76535 191 LEU A N 1
ATOM 569 C CA . LEU A 1 191 ? 144.29500 145.53300 167.30500 1.000 83.76535 191 LEU A CA 1
ATOM 570 C C . LEU A 1 191 ? 142.85000 145.89400 167.62000 1.000 83.76535 191 LEU A C 1
ATOM 571 O O . LEU A 1 191 ? 141.95400 145.04900 167.55500 1.000 83.76535 191 LEU A O 1
ATOM 576 N N . LEU A 1 192 ? 142.62400 147.16100 167.95800 1.000 76.56331 192 LEU A N 1
ATOM 577 C CA . LEU A 1 192 ? 141.29500 147.63200 168.33100 1.000 76.56331 192 LEU A CA 1
ATOM 578 C C . LEU A 1 192 ? 140.30400 147.54400 167.17800 1.000 76.56331 192 LEU A C 1
ATOM 579 O O . LEU A 1 192 ? 139.12900 147.88600 167.34000 1.000 76.56331 192 LEU A O 1
ATOM 584 N N . THR A 1 193 ? 140.76500 147.10400 166.01100 1.000 75.39444 193 THR A N 1
ATOM 585 C CA . THR A 1 193 ? 139.87200 146.94800 164.87300 1.000 75.39444 193 THR A CA 1
ATOM 586 C C . THR A 1 193 ? 138.82000 145.88700 165.16800 1.000 75.39444 193 THR A C 1
ATOM 587 O O . THR A 1 193 ? 139.09300 144.89000 165.84200 1.000 75.39444 193 THR A O 1
ATOM 591 N N . VAL A 1 194 ? 137.59500 146.15100 164.70700 1.000 68.35222 194 VAL A N 1
ATOM 592 C CA . VAL A 1 194 ? 136.41400 145.28500 164.77100 1.000 68.35222 194 VAL A CA 1
ATOM 593 C C . VAL A 1 194 ? 136.15300 144.75000 166.17600 1.000 68.35222 194 VAL A C 1
ATOM 594 O O . VAL A 1 194 ? 135.67600 143.62100 166.33400 1.000 68.35222 194 VAL A O 1
ATOM 598 N N . PHE A 1 195 ? 136.39800 145.57200 167.20600 1.000 71.11215 195 PHE A N 1
ATOM 599 C CA . PHE A 1 195 ? 136.16900 145.17400 168.59400 1.000 71.11215 195 PHE A CA 1
ATOM 600 C C . PHE A 1 195 ? 135.28400 146.17400 169.32700 1.000 71.11215 195 PHE A C 1
ATOM 601 O O . PHE A 1 195 ? 135.28900 146.21100 170.56100 1.000 71.11215 195 PHE A O 1
ATOM 609 N N . ALA A 1 196 ? 134.53500 146.99200 168.59300 1.000 66.74680 196 ALA A N 1
ATOM 610 C CA . ALA A 1 196 ? 133.65800 147.97100 169.22200 1.000 66.74680 196 ALA A CA 1
ATOM 611 C C . ALA A 1 196 ? 132.41300 147.30100 169.79000 1.000 66.74680 196 ALA A C 1
ATOM 612 O O . ALA A 1 196 ? 131.92900 147.67700 170.86300 1.000 66.74680 196 ALA A O 1
ATOM 614 N N . THR A 1 197 ? 131.90500 146.30400 169.07700 1.000 64.99844 197 THR A N 1
ATOM 615 C CA . THR A 1 197 ? 130.73300 145.50700 169.42000 1.000 64.99844 197 THR A CA 1
ATOM 616 C C . THR A 1 197 ? 130.65500 144.37800 168.38700 1.000 64.99844 197 THR A C 1
ATOM 617 O O . THR A 1 197 ? 131.19900 144.52300 167.29000 1.000 64.99844 197 THR A O 1
ATOM 621 N N . PRO A 1 198 ? 130.02400 143.24000 168.71100 1.000 59.05211 198 PRO A N 1
ATOM 622 C CA . PRO A 1 198 ? 130.01200 142.13900 167.73000 1.000 59.05211 198 PRO A CA 1
ATOM 623 C C . PRO A 1 198 ? 129.48000 142.53700 166.36500 1.000 59.05211 198 PRO A C 1
ATOM 624 O O . PRO A 1 198 ? 129.94500 141.98700 165.35900 1.000 59.05211 198 PRO A O 1
ATOM 628 N N . ALA A 1 199 ? 128.49900 143.44500 166.29500 1.000 60.04764 199 ALA A N 1
ATOM 629 C CA . ALA A 1 199 ? 127.97300 143.87900 165.00300 1.000 60.04764 199 ALA A CA 1
ATOM 630 C C . ALA A 1 199 ? 129.09400 144.33400 164.07600 1.000 60.04764 199 ALA A C 1
ATOM 631 O O . ALA A 1 199 ? 129.01300 144.16200 162.84700 1.000 60.04764 199 ALA A O 1
ATOM 633 N N . ALA A 1 200 ? 130.14800 144.91900 164.65400 1.000 55.82673 200 ALA A N 1
ATOM 634 C CA . ALA A 1 200 ? 131.26700 145.40200 163.85700 1.000 55.82673 200 ALA A CA 1
ATOM 635 C C . ALA A 1 200 ? 131.93500 144.25300 163.12200 1.000 55.82673 200 ALA A C 1
ATOM 636 O O . ALA A 1 200 ? 132.35600 144.40800 161.97300 1.000 55.82673 200 ALA A O 1
ATOM 638 N N . VAL A 1 201 ? 132.07500 143.09900 163.77900 1.000 55.69738 201 VAL A N 1
ATOM 639 C CA . VAL A 1 201 ? 132.76300 141.98300 163.14200 1.000 55.69738 201 VAL A CA 1
ATOM 640 C C . VAL A 1 201 ? 131.96200 141.49200 161.94500 1.000 55.69738 201 VAL A C 1
ATOM 641 O O . VAL A 1 201 ? 132.52800 141.10300 160.92100 1.000 55.69738 201 VAL A O 1
ATOM 645 N N . LEU A 1 202 ? 130.63400 141.45500 162.07300 1.000 55.06408 202 LEU A N 1
ATOM 646 C CA . LEU A 1 202 ? 129.77100 141.04600 160.96800 1.000 55.06408 202 LEU A CA 1
ATOM 647 C C . LEU A 1 202 ? 129.89000 142.00700 159.78600 1.000 55.06408 202 LEU A C 1
ATOM 648 O O . LEU A 1 202 ? 129.99900 141.58700 158.62100 1.000 55.06408 202 LEU A O 1
ATOM 653 N N . ILE A 1 203 ? 129.86300 143.31200 160.07600 1.000 55.84839 203 ILE A N 1
ATOM 654 C CA . ILE A 1 203 ? 130.10700 144.30900 159.03500 1.000 55.84839 203 ILE A CA 1
ATOM 655 C C . ILE A 1 203 ? 131.46900 144.08700 158.38500 1.000 55.84839 203 ILE A C 1
ATOM 656 O O . ILE A 1 203 ? 131.60800 144.17100 157.15800 1.000 55.84839 203 ILE A O 1
ATOM 661 N N . GLY A 1 204 ? 132.49000 143.80600 159.19500 1.000 55.43301 204 GLY A N 1
ATOM 662 C CA . GLY A 1 204 ? 133.80500 143.51400 158.64800 1.000 55.43301 204 GLY A CA 1
ATOM 663 C C . GLY A 1 204 ? 133.80600 142.28200 157.76500 1.000 55.43301 204 GLY A C 1
ATOM 664 O O . GLY A 1 204 ? 134.50600 142.23300 156.75800 1.000 55.43301 204 GLY A O 1
ATOM 665 N N . TYR A 1 205 ? 133.04600 141.26100 158.15500 1.000 53.78755 205 TYR A N 1
ATOM 666 C CA . TYR A 1 205 ? 132.89100 140.06100 157.33900 1.000 53.78755 205 TYR A CA 1
ATOM 667 C C . TYR A 1 205 ? 132.37500 140.41400 155.95200 1.000 53.78755 205 TYR A C 1
ATOM 668 O O . TYR A 1 205 ? 132.95300 140.01400 154.92700 1.000 53.78755 205 TYR A O 1
ATOM 677 N N . GLY A 1 206 ? 131.29300 141.19200 155.90700 1.000 55.16641 206 GLY A N 1
ATOM 678 C CA . GLY A 1 206 ? 130.73400 141.57600 154.62000 1.000 55.16641 206 GLY A CA 1
ATOM 679 C C . GLY A 1 206 ? 131.69900 142.40800 153.79500 1.000 55.16641 206 GLY A C 1
ATOM 680 O O . GLY A 1 206 ? 131.89600 142.15200 152.60100 1.000 55.16641 206 GLY A O 1
ATOM 681 N N . ILE A 1 207 ? 132.34300 143.39000 154.43300 1.000 54.02300 207 ILE A N 1
ATOM 682 C CA . ILE A 1 207 ? 133.26700 144.27000 153.72300 1.000 54.02300 207 ILE A CA 1
ATOM 683 C C . ILE A 1 207 ? 134.45300 143.47800 153.19300 1.000 54.02300 207 ILE A C 1
ATOM 684 O O . ILE A 1 207 ? 134.89000 143.67200 152.05300 1.000 54.02300 207 ILE A O 1
ATOM 689 N N . ALA A 1 208 ? 134.99300 142.57600 154.01300 1.000 54.13131 208 ALA A N 1
ATOM 690 C CA . ALA A 1 208 ? 136.11100 141.73200 153.61500 1.000 54.13131 208 ALA A CA 1
ATOM 691 C C . ALA A 1 208 ? 135.77400 140.91600 152.37700 1.000 54.13131 208 ALA A C 1
ATOM 692 O O . ALA A 1 208 ? 136.51500 140.93900 151.38800 1.000 54.13131 208 ALA A O 1
ATOM 694 N N . ARG A 1 209 ? 134.71500 140.10300 152.44900 1.000 55.64876 209 ARG A N 1
ATOM 695 C CA . ARG A 1 209 ? 134.37800 139.27600 151.29200 1.000 55.64876 209 ARG A CA 1
ATOM 696 C C . ARG A 1 209 ? 134.12000 140.12500 150.04400 1.000 55.64876 209 ARG A C 1
ATOM 697 O O . ARG A 1 209 ? 134.57800 139.77500 148.94300 1.000 55.64876 209 ARG A O 1
ATOM 705 N N . THR A 1 210 ? 133.37400 141.23000 150.18200 1.000 56.26410 210 THR A N 1
ATOM 706 C CA . THR A 1 210 ? 133.15400 142.10400 149.03000 1.000 56.26410 210 THR A CA 1
ATOM 707 C C . THR A 1 210 ? 134.47500 142.60800 148.45500 1.000 56.26410 210 THR A C 1
ATOM 708 O O . THR A 1 210 ? 134.65700 142.65000 147.23100 1.000 56.26410 210 THR A O 1
ATOM 712 N N . GLY A 1 211 ? 135.42300 142.96300 149.32300 1.000 59.31768 211 GLY A N 1
ATOM 713 C CA . GLY A 1 211 ? 136.69000 143.48400 148.84000 1.000 59.31768 211 GLY A CA 1
ATOM 714 C C . GLY A 1 211 ? 137.51400 142.41700 148.15100 1.000 59.31768 211 GLY A C 1
ATOM 715 O O . GLY A 1 211 ? 138.24700 142.70200 147.20000 1.000 59.31768 211 GLY A O 1
ATOM 716 N N . SER A 1 212 ? 137.44600 141.18500 148.65400 1.000 58.44718 212 SER A N 1
ATOM 717 C CA . SER A 1 212 ? 138.10700 140.07500 147.97800 1.000 58.44718 212 SER A CA 1
ATOM 718 C C . SER A 1 212 ? 137.56800 139.90400 146.56600 1.000 58.44718 212 SER A C 1
ATOM 719 O O . SER A 1 212 ? 138.33700 139.78200 145.60100 1.000 58.44718 212 SER A O 1
ATOM 722 N N . SER A 1 213 ? 136.23800 139.87000 146.42900 1.000 59.47996 213 SER A N 1
ATOM 723 C CA . SER A 1 213 ? 135.65300 139.74600 145.09800 1.000 59.47996 213 SER A CA 1
ATOM 724 C C . SER A 1 213 ? 135.95000 140.95400 144.21900 1.000 59.47996 213 SER A C 1
ATOM 725 O O . SER A 1 213 ? 136.10700 140.79400 143.00100 1.000 59.47996 213 SER A O 1
ATOM 728 N N . ALA A 1 214 ? 136.26500 142.09700 144.82800 1.000 59.34489 214 ALA A N 1
ATOM 729 C CA . ALA A 1 214 ? 136.66800 143.25800 144.04100 1.000 59.34489 214 ALA A CA 1
ATOM 730 C C . ALA A 1 214 ? 138.08900 143.09400 143.52700 1.000 59.34489 214 ALA A C 1
ATOM 731 O O . ALA A 1 214 ? 138.34500 143.30000 142.33900 1.000 59.34489 214 ALA A O 1
ATOM 733 N N . PHE A 1 215 ? 139.03600 142.82200 144.42400 1.000 61.12817 215 PHE A N 1
ATOM 734 C CA . PHE A 1 215 ? 140.42000 142.60100 144.01600 1.000 61.12817 215 PHE A CA 1
ATOM 735 C C . PHE A 1 215 ? 140.48400 141.57000 142.89400 1.000 61.12817 215 PHE A C 1
ATOM 736 O O . PHE A 1 215 ? 141.10400 141.79700 141.84100 1.000 61.12817 215 PHE A O 1
ATOM 744 N N . ASN A 1 216 ? 139.86500 140.40700 143.12600 1.000 64.43695 216 ASN A N 1
ATOM 745 C CA . ASN A 1 216 ? 139.92300 139.32700 142.14900 1.000 64.43695 216 ASN A CA 1
ATOM 746 C C . ASN A 1 216 ? 139.31300 139.74500 140.81800 1.000 64.43695 216 ASN A C 1
ATOM 747 O O . ASN A 1 216 ? 139.87900 139.45400 139.75800 1.000 64.43695 216 ASN A O 1
ATOM 752 N N . GLU A 1 217 ? 138.16300 140.42600 140.83900 1.000 64.97380 217 GLU A N 1
ATOM 753 C CA . GLU A 1 217 ? 137.58300 140.85900 139.57400 1.000 64.97380 217 GLU A CA 1
ATOM 754 C C . GLU A 1 217 ? 138.47700 141.88100 138.87100 1.000 64.97380 217 GLU A C 1
ATOM 755 O O . GLU A 1 217 ? 138.60900 141.86000 137.64200 1.000 64.97380 217 GLU A O 1
ATOM 761 N N . LEU A 1 218 ? 139.09200 142.78700 139.63900 1.000 63.33983 218 LEU A N 1
ATOM 762 C CA . LEU A 1 218 ? 139.97800 143.80800 139.08000 1.000 63.33983 218 LEU A CA 1
ATOM 763 C C . LEU A 1 218 ? 141.15600 143.18400 138.34500 1.000 63.33983 218 LEU A C 1
ATOM 764 O O . LEU A 1 218 ? 141.64200 143.73700 137.34300 1.000 63.33983 218 LEU A O 1
ATOM 769 N N . ARG A 1 219 ? 141.67100 142.06900 138.86900 1.000 64.12602 219 ARG A N 1
ATOM 770 C CA . ARG A 1 219 ? 142.82100 141.43900 138.22700 1.000 64.12602 219 ARG A CA 1
ATOM 771 C C . ARG A 1 219 ? 142.52200 141.13100 136.76000 1.000 64.12602 219 ARG A C 1
ATOM 772 O O . ARG A 1 219 ? 143.40500 141.25700 135.89900 1.000 64.12602 219 ARG A O 1
ATOM 780 N N . THR A 1 220 ? 141.28600 140.72100 136.45800 1.000 63.19440 220 THR A N 1
ATOM 781 C CA . THR A 1 220 ? 140.94300 140.34100 135.09000 1.000 63.19440 220 THR A CA 1
ATOM 782 C C . THR A 1 220 ? 141.07900 141.53800 134.16100 1.000 63.19440 220 THR A C 1
ATOM 783 O O . THR A 1 220 ? 141.61300 141.42800 133.04700 1.000 63.19440 220 THR A O 1
ATOM 787 N N . ALA A 1 221 ? 140.59800 142.69700 134.61700 1.000 64.81089 221 ALA A N 1
ATOM 788 C CA . ALA A 1 221 ? 140.68800 143.91500 133.82600 1.000 64.81089 221 ALA A CA 1
ATOM 789 C C . ALA A 1 221 ? 142.14300 144.29100 133.60600 1.000 64.81089 221 ALA A C 1
ATOM 790 O O . ALA A 1 221 ? 142.52800 144.70300 132.50500 1.000 64.81089 221 ALA A O 1
ATOM 792 N N . VAL A 1 222 ? 142.96400 144.17400 134.65200 1.000 63.01548 222 VAL A N 1
ATOM 793 C CA . VAL A 1 222 ? 144.37000 144.54400 134.49900 1.000 63.01548 222 VAL A CA 1
ATOM 794 C C . VAL A 1 222 ? 145.08000 143.61300 133.51500 1.000 63.01548 222 VAL A C 1
ATOM 795 O O . VAL A 1 222 ? 145.96600 144.05100 132.77000 1.000 63.01548 222 VAL A O 1
ATOM 799 N N . PHE A 1 223 ? 144.70700 142.33200 133.47700 1.000 66.27159 223 PHE A N 1
ATOM 800 C CA . PHE A 1 223 ? 145.42600 141.35600 132.65900 1.000 66.27159 223 PHE A CA 1
ATOM 801 C C . PHE A 1 223 ? 144.87400 141.21500 131.23900 1.000 66.27159 223 PHE A C 1
ATOM 802 O O . PHE A 1 223 ? 145.57500 140.69300 130.35400 1.000 66.27159 223 PHE A O 1
ATOM 810 N N . SER A 1 224 ? 143.69900 141.77700 130.95400 1.000 67.34550 224 SER A N 1
ATOM 811 C CA . SER A 1 224 ? 143.20400 141.68400 129.58400 1.000 67.34550 224 SER A CA 1
ATOM 812 C C . SER A 1 224 ? 143.84900 142.71300 128.66400 1.000 67.34550 224 SER A C 1
ATOM 813 O O . SER A 1 224 ? 144.04400 142.43500 127.47300 1.000 67.34550 224 SER A O 1
ATOM 816 N N . LYS A 1 225 ? 144.19000 143.89400 129.18100 1.000 69.21757 225 LYS A N 1
ATOM 817 C CA . LYS A 1 225 ? 144.92000 144.86100 128.37000 1.000 69.21757 225 LYS A CA 1
ATOM 818 C C . LYS A 1 225 ? 146.31200 144.35500 128.00200 1.000 69.21757 225 LYS A C 1
ATOM 819 O O . LYS A 1 225 ? 146.94800 144.91500 127.10200 1.000 69.21757 225 LYS A O 1
ATOM 825 N N . VAL A 1 226 ? 146.77500 143.28700 128.64700 1.000 70.59796 226 VAL A N 1
ATOM 826 C CA . VAL A 1 226 ? 148.00500 142.59600 128.26900 1.000 70.59796 226 VAL A CA 1
ATOM 827 C C . VAL A 1 226 ? 147.73400 141.48100 127.26700 1.000 70.59796 226 VAL A C 1
ATOM 828 O O . VAL A 1 226 ? 148.46500 141.32800 126.27800 1.000 70.59796 226 VAL A O 1
ATOM 832 N N . ALA A 1 227 ? 146.68700 140.69000 127.51800 1.000 69.38198 227 ALA A N 1
ATOM 833 C CA . ALA A 1 227 ? 146.36200 139.59700 126.60400 1.000 69.38198 227 ALA A CA 1
ATOM 834 C C . ALA A 1 227 ? 146.07700 140.11700 125.19700 1.000 69.38198 227 ALA A C 1
ATOM 835 O O . ALA A 1 227 ? 146.57900 139.56400 124.20700 1.000 69.38198 227 ALA A O 1
ATOM 837 N N . LEU A 1 228 ? 145.21400 141.13300 125.08300 1.000 69.95847 228 LEU A N 1
ATOM 838 C CA . LEU A 1 228 ? 144.92100 141.72200 123.77600 1.000 69.95847 228 LEU A CA 1
ATOM 839 C C . LEU A 1 228 ? 146.18500 142.17700 123.04900 1.000 69.95847 228 LEU A C 1
ATOM 840 O O . LEU A 1 228 ? 146.32700 141.95500 121.84000 1.000 69.95847 228 LEU A O 1
ATOM 845 N N . ARG A 1 229 ? 147.10900 142.82600 123.76500 1.000 74.49786 229 ARG A N 1
ATOM 846 C CA . ARG A 1 229 ? 148.34100 143.30000 123.13500 1.000 74.49786 229 ARG A CA 1
ATOM 847 C C . ARG A 1 229 ? 149.17300 142.13100 122.62000 1.000 74.49786 229 ARG A C 1
ATOM 848 O O . ARG A 1 229 ? 149.76100 142.20000 121.53000 1.000 74.49786 229 ARG A O 1
ATOM 856 N N . THR A 1 230 ? 149.21700 141.04000 123.38600 1.000 74.46177 230 THR A N 1
ATOM 857 C CA . THR A 1 230 ? 149.97100 139.86600 122.95600 1.000 74.46177 230 THR A CA 1
ATOM 858 C C . THR A 1 230 ? 149.37500 139.30400 121.67000 1.000 74.46177 230 THR A C 1
ATOM 859 O O . THR A 1 230 ? 150.09700 139.03300 120.69400 1.000 74.46177 230 THR A O 1
ATOM 863 N N . ILE A 1 231 ? 148.05600 139.07900 121.67500 1.000 73.90899 231 ILE A N 1
ATOM 864 C CA . ILE A 1 231 ? 147.37200 138.57700 120.48400 1.000 73.90899 231 ILE A CA 1
ATOM 865 C C . ILE A 1 231 ? 147.67700 139.47400 119.29300 1.000 73.90899 231 ILE A C 1
ATOM 866 O O . ILE A 1 231 ? 147.94800 138.99100 118.18400 1.000 73.90899 231 ILE A O 1
ATOM 871 N N . ARG A 1 232 ? 147.61500 140.79500 119.49500 1.000 77.42981 232 ARG A N 1
ATOM 872 C CA . ARG A 1 232 ? 147.84900 141.71000 118.38500 1.000 77.42981 232 ARG A CA 1
ATOM 873 C C . ARG A 1 232 ? 149.24800 141.55600 117.81500 1.000 77.42981 232 ARG A C 1
ATOM 874 O O . ARG A 1 232 ? 149.42700 141.50300 116.59000 1.000 77.42981 232 ARG A O 1
ATOM 882 N N . SER A 1 233 ? 150.25000 141.43800 118.68400 1.000 76.94660 233 SER A N 1
ATOM 883 C CA . SER A 1 233 ? 151.61200 141.38400 118.17200 1.000 76.94660 233 SER A CA 1
ATOM 884 C C . SER A 1 233 ? 151.83900 140.09600 117.40200 1.000 76.94660 233 SER A C 1
ATOM 885 O O . SER A 1 233 ? 152.45200 140.10500 116.32200 1.000 76.94660 233 SER A O 1
ATOM 888 N N . VAL A 1 234 ? 151.29000 138.99100 117.90400 1.000 76.87100 234 VAL A N 1
ATOM 889 C CA . VAL A 1 234 ? 151.49200 137.72800 117.20800 1.000 76.87100 234 VAL A CA 1
ATOM 890 C C . VAL A 1 234 ? 150.78500 137.75500 115.85800 1.000 76.87100 234 VAL A C 1
ATOM 891 O O . VAL A 1 234 ? 151.35400 137.34500 114.83700 1.000 76.87100 234 VAL A O 1
ATOM 895 N N . SER A 1 235 ? 149.54400 138.25500 115.82500 1.000 77.71764 235 SER A N 1
ATOM 896 C CA . SER A 1 235 ? 148.80500 138.29400 114.56600 1.000 77.71764 235 SER A CA 1
ATOM 897 C C . SER A 1 235 ? 149.48000 139.19600 113.53700 1.000 77.71764 235 SER A C 1
ATOM 898 O O . SER A 1 235 ? 149.57400 138.83300 112.35800 1.000 77.71764 235 SER A O 1
ATOM 901 N N . ARG A 1 236 ? 149.94700 140.37800 113.95300 1.000 83.24796 236 ARG A N 1
ATOM 902 C CA . ARG A 1 236 ? 150.59900 141.27800 113.00400 1.000 83.24796 236 ARG A CA 1
ATOM 903 C C . ARG A 1 236 ? 151.87400 140.65600 112.44700 1.000 83.24796 236 ARG A C 1
ATOM 904 O O . ARG A 1 236 ? 152.14400 140.73700 111.23600 1.000 83.24796 236 ARG A O 1
ATOM 912 N N . LYS A 1 237 ? 152.67000 140.01800 113.31500 1.000 82.33148 237 LYS A N 1
ATOM 913 C CA . LYS A 1 237 ? 153.90300 139.40200 112.84200 1.000 82.33148 237 LYS A CA 1
ATOM 914 C C . LYS A 1 237 ? 153.58500 138.28900 111.85100 1.000 82.33148 237 LYS A C 1
ATOM 915 O O . LYS A 1 237 ? 154.24400 138.16600 110.80900 1.000 82.33148 237 LYS A O 1
ATOM 921 N N . VAL A 1 238 ? 152.57500 137.46800 112.15800 1.000 80.92029 238 VAL A N 1
ATOM 922 C CA . VAL A 1 238 ? 152.21600 136.37400 111.25900 1.000 80.92029 238 VAL A CA 1
ATOM 923 C C . VAL A 1 238 ? 151.76000 136.92500 109.91400 1.000 80.92029 238 VAL A C 1
ATOM 924 O O . VAL A 1 238 ? 152.11800 136.39300 108.85900 1.000 80.92029 238 VAL A O 1
ATOM 928 N N . PHE A 1 239 ? 150.94700 137.98500 109.93300 1.000 82.75198 239 PHE A N 1
ATOM 929 C CA . PHE A 1 239 ? 150.49300 138.62000 108.69700 1.000 82.75198 239 PHE A CA 1
ATOM 930 C C . PHE A 1 239 ? 151.67200 139.02900 107.82100 1.000 82.75198 239 PHE A C 1
ATOM 931 O O . PHE A 1 239 ? 151.72100 138.71800 106.61700 1.000 82.75198 239 PHE A O 1
ATOM 939 N N . SER A 1 240 ? 152.62000 139.76600 108.40800 1.000 86.25297 240 SER A N 1
ATOM 940 C CA . SER A 1 240 ? 153.74500 140.23800 107.60900 1.000 86.25297 240 SER A CA 1
ATOM 941 C C . SER A 1 240 ? 154.56700 139.07200 107.07900 1.000 86.25297 240 SER A C 1
ATOM 942 O O . SER A 1 240 ? 154.96100 139.06400 105.90300 1.000 86.25297 240 SER A O 1
ATOM 945 N N . HIS A 1 241 ? 154.83300 138.07000 107.92500 1.000 90.34262 241 HIS A N 1
ATOM 946 C CA . HIS A 1 241 ? 155.58600 136.92100 107.43900 1.000 90.34262 241 HIS A CA 1
ATOM 947 C C . HIS A 1 241 ? 154.84200 136.22800 106.30900 1.000 90.34262 241 HIS A C 1
ATOM 948 O O . HIS A 1 241 ? 155.46800 135.69000 105.39000 1.000 90.34262 241 HIS A O 1
ATOM 955 N N . LEU A 1 242 ? 153.50700 136.23500 106.36400 1.000 88.73957 242 LEU A N 1
ATOM 956 C CA . LEU A 1 242 ? 152.71400 135.59400 105.32300 1.000 88.73957 242 LEU A CA 1
ATOM 957 C C . LEU A 1 242 ? 152.95000 136.28800 103.99700 1.000 88.73957 242 LEU A C 1
ATOM 958 O O . LEU A 1 242 ? 153.22700 135.64000 102.98100 1.000 88.73957 242 LEU A O 1
ATOM 963 N N . HIS A 1 243 ? 152.82800 137.61600 103.98700 1.000 90.05498 243 HIS A N 1
ATOM 964 C CA . HIS A 1 243 ? 153.03300 138.33000 102.72900 1.000 90.05498 243 HIS A CA 1
ATOM 965 C C . HIS A 1 243 ? 154.46200 138.15700 102.22900 1.000 90.05498 243 HIS A C 1
ATOM 966 O O . HIS A 1 243 ? 154.69500 138.13900 101.01600 1.000 90.05498 243 HIS A O 1
ATOM 973 N N . ASP A 1 244 ? 155.42900 138.04800 103.14400 1.000 92.30261 244 ASP A N 1
ATOM 974 C CA . ASP A 1 244 ? 156.81600 137.83000 102.73500 1.000 92.30261 244 ASP A CA 1
ATOM 975 C C . ASP A 1 244 ? 156.99800 136.51000 101.98100 1.000 92.30261 244 ASP A C 1
ATOM 976 O O . ASP A 1 244 ? 157.88700 136.40300 101.12900 1.000 92.30261 244 ASP A O 1
ATOM 981 N N . LEU A 1 245 ? 156.17900 135.50300 102.28500 1.000 94.84648 245 LEU A N 1
ATOM 982 C CA . LEU A 1 245 ? 156.31800 134.17000 101.70300 1.000 94.84648 245 LEU A CA 1
ATOM 983 C C . LEU A 1 245 ? 156.15500 134.17800 100.18500 1.000 94.84648 245 LEU A C 1
ATOM 984 O O . LEU A 1 245 ? 155.43200 134.99900 99.61400 1.000 94.84648 245 LEU A O 1
ATOM 989 N N . ASP A 1 246 ? 156.84600 133.24000 99.53300 1.000 104.06147 246 ASP A N 1
ATOM 990 C CA . ASP A 1 246 ? 156.87200 133.14600 98.07800 1.000 104.06147 246 ASP A CA 1
ATOM 991 C C . ASP A 1 246 ? 155.52600 132.70300 97.51200 1.000 104.06147 246 ASP A C 1
ATOM 992 O O . ASP A 1 246 ? 154.66300 132.16600 98.21100 1.000 104.06147 246 ASP A O 1
ATOM 997 N N . LEU A 1 247 ? 155.36700 132.94500 96.20800 1.000 106.19386 247 LEU A N 1
ATOM 998 C CA . LEU A 1 247 ? 154.10500 132.67300 95.53000 1.000 106.19386 247 LEU A CA 1
ATOM 999 C C . LEU A 1 247 ? 153.70200 131.20200 95.57700 1.000 106.19386 247 LEU A C 1
ATOM 1000 O O . LEU A 1 247 ? 152.50600 130.89600 95.66300 1.000 106.19386 247 LEU A O 1
ATOM 1005 N N . ARG A 1 248 ? 154.67200 130.28100 95.52600 1.000 105.69636 248 ARG A N 1
ATOM 1006 C CA . ARG A 1 248 ? 154.33100 128.86100 95.45600 1.000 105.69636 248 ARG A CA 1
ATOM 1007 C C . ARG A 1 248 ? 153.51000 128.42500 96.66100 1.000 105.69636 248 ARG A C 1
ATOM 1008 O O . ARG A 1 248 ? 152.52000 127.68900 96.52300 1.000 105.69636 248 ARG A O 1
ATOM 1016 N N . TYR A 1 249 ? 153.89000 128.90100 97.84900 1.000 103.75396 249 TYR A N 1
ATOM 1017 C CA . TYR A 1 249 ? 153.16500 128.54900 99.06100 1.000 103.75396 249 TYR A CA 1
ATOM 1018 C C . TYR A 1 249 ? 151.72800 129.04400 98.98900 1.000 103.75396 249 TYR A C 1
ATOM 1019 O O . TYR A 1 249 ? 150.79400 128.31900 99.34900 1.000 103.75396 249 TYR A O 1
ATOM 1028 N N . HIS A 1 250 ? 151.53200 130.28500 98.53600 1.000 100.67119 250 HIS A N 1
ATOM 1029 C CA . HIS A 1 250 ? 150.18500 130.83900 98.47100 1.000 100.67119 250 HIS A CA 1
ATOM 1030 C C . HIS A 1 250 ? 149.32600 130.07000 97.47700 1.000 100.67119 250 HIS A C 1
ATOM 1031 O O . HIS A 1 250 ? 148.15000 129.79300 97.74100 1.000 100.67119 250 HIS A O 1
ATOM 1038 N N . LEU A 1 251 ? 149.89700 129.72500 96.31800 1.000 103.62523 251 LEU A N 1
ATOM 1039 C CA . LEU A 1 251 ? 149.13000 129.02700 95.28600 1.000 103.62523 251 LEU A CA 1
ATOM 1040 C C . LEU A 1 251 ? 148.68000 127.64600 95.74700 1.000 103.62523 251 LEU A C 1
ATOM 1041 O O . LEU A 1 251 ? 147.52800 127.25900 95.51900 1.000 103.62523 251 LEU A O 1
ATOM 1046 N N . SER A 1 252 ? 149.56300 126.88900 96.40200 1.000 104.15520 252 SER A N 1
ATOM 1047 C CA . SER A 1 252 ? 149.18500 125.53900 96.82000 1.000 104.15520 252 SER A CA 1
ATOM 1048 C C . SER A 1 252 ? 148.10900 125.55300 97.90800 1.000 104.15520 252 SER A C 1
ATOM 1049 O O . SER A 1 252 ? 147.15400 124.77200 97.86300 1.000 104.15520 252 SER A O 1
ATOM 1052 N N . ARG A 1 253 ? 148.25300 126.43000 98.89800 1.000 105.27605 253 ARG A N 1
ATOM 1053 C CA . ARG A 1 253 ? 147.30400 126.43200 100.00500 1.000 105.27605 253 ARG A CA 1
ATOM 1054 C C . ARG A 1 253 ? 145.98100 127.07700 99.60700 1.000 105.27605 253 ARG A C 1
ATOM 1055 O O . ARG A 1 253 ? 145.93300 127.99000 98.77800 1.000 105.27605 253 ARG A O 1
ATOM 1063 N N . GLU A 1 254 ? 144.90700 126.57400 100.21300 1.000 108.29274 254 GLU A N 1
ATOM 1064 C CA . GLU A 1 254 ? 143.55700 127.09900 100.04400 1.000 108.29274 254 GLU A CA 1
ATOM 1065 C C . GLU A 1 254 ? 143.36400 128.40200 100.81200 1.000 108.29274 254 GLU A C 1
ATOM 1066 O O . GLU A 1 254 ? 143.83400 128.54600 101.94500 1.000 108.29274 254 GLU A O 1
ATOM 1072 N N . THR A 1 255 ? 142.67200 129.35400 100.17800 1.000 105.42476 255 THR A N 1
ATOM 1073 C CA . THR A 1 255 ? 142.48300 130.68500 100.75400 1.000 105.42476 255 THR A CA 1
ATOM 1074 C C . THR A 1 255 ? 141.70800 130.62800 102.06800 1.000 105.42476 255 THR A C 1
ATOM 1075 O O . THR A 1 255 ? 142.03400 131.34600 103.02100 1.000 105.42476 255 THR A O 1
ATOM 1079 N N . GLY A 1 256 ? 140.67300 129.78900 102.13100 1.000 102.58439 256 GLY A N 1
ATOM 1080 C CA . GLY A 1 256 ? 139.89200 129.65700 103.35500 1.000 102.58439 256 GLY A CA 1
ATOM 1081 C C . GLY A 1 256 ? 140.71800 129.14300 104.51800 1.000 102.58439 256 GLY A C 1
ATOM 1082 O O . GLY A 1 256 ? 140.49900 129.53200 105.67500 1.000 102.58439 256 GLY A O 1
ATOM 1083 N N . GLY A 1 257 ? 141.64600 128.22700 104.23400 1.000 100.82888 257 GLY A N 1
ATOM 1084 C CA . GLY A 1 257 ? 142.43000 127.62900 105.29600 1.000 100.82888 257 GLY A CA 1
ATOM 1085 C C . GLY A 1 257 ? 143.23200 128.66100 106.06300 1.000 100.82888 257 GLY A C 1
ATOM 1086 O O . GLY A 1 257 ? 143.35400 128.57000 107.28500 1.000 100.82888 257 GLY A O 1
ATOM 1087 N N . LEU A 1 258 ? 143.81600 129.63800 105.35900 1.000 96.44293 258 LEU A N 1
ATOM 1088 C CA . LEU A 1 258 ? 144.64800 130.61500 106.05600 1.000 96.44293 258 LEU A CA 1
ATOM 1089 C C . LEU A 1 258 ? 143.80700 131.38100 107.06500 1.000 96.44293 258 LEU A C 1
ATOM 1090 O O . LEU A 1 258 ? 144.23000 131.60500 108.20900 1.000 96.44293 258 LEU A O 1
ATOM 1095 N N . ASN A 1 259 ? 142.59600 131.76800 106.65500 1.000 95.86730 259 ASN A N 1
ATOM 1096 C CA . ASN A 1 259 ? 141.67100 132.44400 107.55200 1.000 95.86730 259 ASN A CA 1
ATOM 1097 C C . ASN A 1 259 ? 141.43100 131.58500 108.78000 1.000 95.86730 259 ASN A C 1
ATOM 1098 O O . ASN A 1 259 ? 141.54100 132.05500 109.92100 1.000 95.86730 259 ASN A O 1
ATOM 1103 N N . ARG A 1 260 ? 140.95200 130.35800 108.54500 1.000 96.16610 260 ARG A N 1
ATOM 1104 C CA . ARG A 1 260 ? 140.63800 129.46400 109.65300 1.000 96.16610 260 ARG A CA 1
ATOM 1105 C C . ARG A 1 260 ? 141.81500 129.35900 110.61700 1.000 96.16610 260 ARG A C 1
ATOM 1106 O O . ARG A 1 260 ? 141.63900 129.43100 111.83900 1.000 96.16610 260 ARG A O 1
ATOM 1114 N N . ILE A 1 261 ? 143.03100 129.22600 110.07300 1.000 94.24394 261 ILE A N 1
ATOM 1115 C CA . ILE A 1 261 ? 144.22100 129.04800 110.90200 1.000 94.24394 261 ILE A CA 1
ATOM 1116 C C . ILE A 1 261 ? 144.44700 130.26400 111.78700 1.000 94.24394 261 ILE A C 1
ATOM 1117 O O . ILE A 1 261 ? 144.62300 130.14000 113.00500 1.000 94.24394 261 ILE A O 1
ATOM 1122 N N . ILE A 1 262 ? 144.37000 131.46300 111.20400 1.000 91.95265 262 ILE A N 1
ATOM 1123 C CA . ILE A 1 262 ? 144.66700 132.66400 111.98400 1.000 91.95265 262 ILE A CA 1
ATOM 1124 C C . ILE A 1 262 ? 143.60400 132.87600 113.05100 1.000 91.95265 262 ILE A C 1
ATOM 1125 O O . ILE A 1 262 ? 143.91900 133.13300 114.22200 1.000 91.95265 262 ILE A O 1
ATOM 1130 N N . ASP A 1 263 ? 142.33000 132.76500 112.67100 1.000 89.84129 263 ASP A N 1
ATOM 1131 C CA . ASP A 1 263 ? 141.26800 133.05300 113.62700 1.000 89.84129 263 ASP A CA 1
ATOM 1132 C C . ASP A 1 263 ? 141.27200 132.03600 114.76100 1.000 89.84129 263 ASP A C 1
ATOM 1133 O O . ASP A 1 263 ? 141.21000 132.41000 115.94200 1.000 89.84129 263 ASP A O 1
ATOM 1138 N N . ARG A 1 264 ? 141.36900 130.74300 114.42900 1.000 92.32736 264 ARG A N 1
ATOM 1139 C CA . ARG A 1 264 ? 141.35600 129.73100 115.47600 1.000 92.32736 264 ARG A CA 1
ATOM 1140 C C . ARG A 1 264 ? 142.58000 129.85500 116.36800 1.000 92.32736 264 ARG A C 1
ATOM 1141 O O . ARG A 1 264 ? 142.47700 129.67600 117.58400 1.000 92.32736 264 ARG A O 1
ATOM 1149 N N . GLY A 1 265 ? 143.75300 130.14300 115.79500 1.000 89.99566 265 GLY A N 1
ATOM 1150 C CA . GLY A 1 265 ? 144.93500 130.28000 116.62600 1.000 89.99566 265 GLY A CA 1
ATOM 1151 C C . GLY A 1 265 ? 144.84300 131.45100 117.58500 1.000 89.99566 265 GLY A C 1
ATOM 1152 O O . GLY A 1 265 ? 145.21400 131.33300 118.75600 1.000 89.99566 265 GLY A O 1
ATOM 1153 N N . SER A 1 266 ? 144.38000 132.60900 117.10000 1.000 86.94706 266 SER A N 1
ATOM 1154 C CA . SER A 1 266 ? 144.26200 133.76100 117.98900 1.000 86.94706 266 SER A CA 1
ATOM 1155 C C . SER A 1 266 ? 143.25600 133.48800 119.10100 1.000 86.94706 266 SER A C 1
ATOM 1156 O O . SER A 1 266 ? 143.51100 133.79300 120.28000 1.000 86.94706 266 SER A O 1
ATOM 1159 N N . ARG A 1 267 ? 142.11900 132.87400 118.75000 1.000 87.06461 267 ARG A N 1
ATOM 1160 C CA . ARG A 1 267 ? 141.14600 132.51300 119.77300 1.000 87.06461 267 ARG A CA 1
ATOM 1161 C C . ARG A 1 267 ? 141.75000 131.52900 120.76400 1.000 87.06461 267 ARG A C 1
ATOM 1162 O O . ARG A 1 267 ? 141.49800 131.62000 121.97100 1.000 87.06461 267 ARG A O 1
ATOM 1170 N N . ALA A 1 268 ? 142.53300 130.56600 120.26800 1.000 85.01304 268 ALA A N 1
ATOM 1171 C CA . ALA A 1 268 ? 143.13100 129.57500 121.15000 1.000 85.01304 268 ALA A CA 1
ATOM 1172 C C . ALA A 1 268 ? 144.08300 130.24400 122.12500 1.000 85.01304 268 ALA A C 1
ATOM 1173 O O . ALA A 1 268 ? 144.13500 129.87900 123.30400 1.000 85.01304 268 ALA A O 1
ATOM 1175 N N . ILE A 1 269 ? 144.87700 131.20100 121.63700 1.000 83.72195 269 ILE A N 1
ATOM 1176 C CA . ILE A 1 269 ? 145.84200 131.86700 122.50400 1.000 83.72195 269 ILE A CA 1
ATOM 1177 C C . ILE A 1 269 ? 145.10000 132.59600 123.61100 1.000 83.72195 269 ILE A C 1
ATOM 1178 O O . ILE A 1 269 ? 145.45400 132.50300 124.79900 1.000 83.72195 269 ILE A O 1
ATOM 1183 N N . ASN A 1 270 ? 144.01700 133.29100 123.24000 1.000 81.04894 270 ASN A N 1
ATOM 1184 C CA . ASN A 1 270 ? 143.25400 134.02900 124.23900 1.000 81.04894 270 ASN A CA 1
ATOM 1185 C C . ASN A 1 270 ? 142.65800 133.07200 125.25800 1.000 81.04894 270 ASN A C 1
ATOM 1186 O O . ASN A 1 270 ? 142.73300 133.31100 126.47300 1.000 81.04894 270 ASN A O 1
ATOM 1191 N N . PHE A 1 271 ? 142.09600 131.96000 124.77800 1.000 83.65174 271 PHE A N 1
ATOM 1192 C CA . PHE A 1 271 ? 141.43500 131.02300 125.67300 1.000 83.65174 271 PHE A CA 1
ATOM 1193 C C . PHE A 1 271 ? 142.43300 130.40400 126.63300 1.000 83.65174 271 PHE A C 1
ATOM 1194 O O . PHE A 1 271 ? 142.15800 130.28000 127.82600 1.000 83.65174 271 PHE A O 1
ATOM 1202 N N . ILE A 1 272 ? 143.58600 129.97200 126.12200 1.000 82.36819 272 ILE A N 1
ATOM 1203 C CA . ILE A 1 272 ? 144.54200 129.27900 126.97500 1.000 82.36819 272 ILE A CA 1
ATOM 1204 C C . ILE A 1 272 ? 145.08900 130.23000 128.03200 1.000 82.36819 272 ILE A C 1
ATOM 1205 O O . ILE A 1 272 ? 145.19200 129.86800 129.21300 1.000 82.36819 272 ILE A O 1
ATOM 1210 N N . LEU A 1 273 ? 145.41900 131.47000 127.64500 1.000 81.36431 273 LEU A N 1
ATOM 1211 C CA . LEU A 1 273 ? 145.95000 132.39000 128.64300 1.000 81.36431 273 LEU A CA 1
ATOM 1212 C C . LEU A 1 273 ? 144.90500 132.71500 129.70400 1.000 81.36431 273 LEU A C 1
ATOM 1213 O O . LEU A 1 273 ? 145.20900 132.69000 130.90800 1.000 81.36431 273 LEU A O 1
ATOM 1218 N N . SER A 1 274 ? 143.65600 132.97100 129.29000 1.000 78.98872 274 SER A N 1
ATOM 1219 C CA . SER A 1 274 ? 142.62900 133.26100 130.28300 1.000 78.98872 274 SER A CA 1
ATOM 1220 C C . SER A 1 274 ? 142.37300 132.04700 131.16400 1.000 78.98872 274 SER A C 1
ATOM 1221 O O . SER A 1 274 ? 142.29300 132.16800 132.39200 1.000 78.98872 274 SER A O 1
ATOM 1224 N N . ALA A 1 275 ? 142.33600 130.85800 130.55700 1.000 76.90901 275 ALA A N 1
ATOM 1225 C CA . ALA A 1 275 ? 142.00800 129.64200 131.28500 1.000 76.90901 275 ALA A CA 1
ATOM 1226 C C . ALA A 1 275 ? 143.04200 129.37500 132.35600 1.000 76.90901 275 ALA A C 1
ATOM 1227 O O . ALA A 1 275 ? 142.69400 129.16300 133.52200 1.000 76.90901 275 ALA A O 1
ATOM 1229 N N . MET A 1 276 ? 144.31100 129.61000 132.03300 1.000 74.67010 276 MET A N 1
ATOM 1230 C CA . MET A 1 276 ? 145.35800 129.25400 132.97500 1.000 74.67010 276 MET A CA 1
ATOM 1231 C C . MET A 1 276 ? 145.43300 130.30100 134.06800 1.000 74.67010 276 MET A C 1
ATOM 1232 O O . MET A 1 276 ? 145.22700 129.97000 135.24200 1.000 74.67010 276 MET A O 1
ATOM 1237 N N . VAL A 1 277 ? 145.55500 131.57300 133.68000 1.000 71.49847 277 VAL A N 1
ATOM 1238 C CA . VAL A 1 277 ? 145.77800 132.64800 134.64000 1.000 71.49847 277 VAL A CA 1
ATOM 1239 C C . VAL A 1 277 ? 144.59500 132.76000 135.59300 1.000 71.49847 277 VAL A C 1
ATOM 1240 O O . VAL A 1 277 ? 144.77300 132.96000 136.80100 1.000 71.49847 277 VAL A O 1
ATOM 1244 N N . PHE A 1 278 ? 143.37200 132.63800 135.07500 1.000 71.02779 278 PHE A N 1
ATOM 1245 C CA . PHE A 1 278 ? 142.17500 132.85300 135.87000 1.000 71.02779 278 PHE A CA 1
ATOM 1246 C C . PHE A 1 278 ? 141.65700 131.59100 136.55200 1.000 71.02779 278 PHE A C 1
ATOM 1247 O O . PHE A 1 278 ? 140.85100 131.70900 137.48200 1.000 71.02779 278 PHE A O 1
ATOM 1255 N N . ASN A 1 279 ? 142.06300 130.39100 136.12400 1.000 71.43559 279 ASN A N 1
ATOM 1256 C CA . ASN A 1 279 ? 141.51200 129.17200 136.70300 1.000 71.43559 279 ASN A CA 1
ATOM 1257 C C . ASN A 1 279 ? 142.57400 128.27200 137.32100 1.000 71.43559 279 ASN A C 1
ATOM 1258 O O . ASN A 1 279 ? 142.46800 127.94100 138.50600 1.000 71.43559 279 ASN A O 1
ATOM 1263 N N . VAL A 1 280 ? 143.59000 127.85300 136.55900 1.000 69.00886 280 VAL A N 1
ATOM 1264 C CA . VAL A 1 280 ? 144.52900 126.85800 137.07700 1.000 69.00886 280 VAL A CA 1
ATOM 1265 C C . VAL A 1 280 ? 145.30300 127.40500 138.27000 1.000 69.00886 280 VAL A C 1
ATOM 1266 O O . VAL A 1 280 ? 145.43900 126.73600 139.30000 1.000 69.00886 280 VAL A O 1
ATOM 1270 N N . VAL A 1 281 ? 145.81900 128.62200 138.15400 1.000 67.63299 281 VAL A N 1
ATOM 1271 C CA . VAL A 1 281 ? 146.65100 129.19200 139.21200 1.000 67.63299 281 VAL A CA 1
ATOM 1272 C C . VAL A 1 281 ? 145.83500 129.48600 140.47100 1.000 67.63299 281 VAL A C 1
ATOM 1273 O O . VAL A 1 281 ? 146.25400 129.08000 141.56700 1.000 67.63299 281 VAL A O 1
ATOM 1277 N N . PRO A 1 282 ? 144.70100 130.20400 140.39300 1.000 66.75286 282 PRO A N 1
ATOM 1278 C CA . PRO A 1 282 ? 143.89700 130.40100 141.61400 1.000 66.75286 282 PRO A CA 1
ATOM 1279 C C . PRO A 1 282 ? 143.48000 129.11700 142.31200 1.000 66.75286 282 PRO A C 1
ATOM 1280 O O . PRO A 1 282 ? 143.52900 129.05600 143.54600 1.000 66.75286 282 PRO A O 1
ATOM 1284 N N . THR A 1 283 ? 143.09900 128.08000 141.56000 1.000 66.52923 283 THR A N 1
ATOM 1285 C CA . THR A 1 283 ? 142.64600 126.84000 142.18500 1.000 66.52923 283 THR A CA 1
ATOM 1286 C C . THR A 1 283 ? 143.75500 126.19500 143.00500 1.000 66.52923 283 THR A C 1
ATOM 1287 O O . THR A 1 283 ? 143.52200 125.72400 144.12600 1.000 66.52923 283 THR A O 1
ATOM 1291 N N . ILE A 1 284 ? 144.98800 126.27200 142.51800 1.000 66.31437 284 ILE A N 1
ATOM 1292 C CA . ILE A 1 284 ? 146.08700 125.57600 143.17000 1.000 66.31437 284 ILE A CA 1
ATOM 1293 C C . ILE A 1 284 ? 146.65300 126.41600 144.29800 1.000 66.31437 284 ILE A C 1
ATOM 1294 O O . ILE A 1 284 ? 147.03100 125.88000 145.34100 1.000 66.31437 284 ILE A O 1
ATOM 1299 N N . LEU A 1 285 ? 146.68600 127.73800 144.13400 1.000 67.18297 285 LEU A N 1
ATOM 1300 C CA . LEU A 1 285 ? 147.05200 128.58100 145.26400 1.000 67.18297 285 LEU A CA 1
ATOM 1301 C C . LEU A 1 285 ? 146.05800 128.39800 146.40200 1.000 67.18297 285 LEU A C 1
ATOM 1302 O O . LEU A 1 285 ? 146.45400 128.24900 147.56400 1.000 67.18297 285 LEU A O 1
ATOM 1307 N N . GLU A 1 286 ? 144.76100 128.37600 146.07900 1.000 66.67631 286 GLU A N 1
ATOM 1308 C CA . GLU A 1 286 ? 143.72900 128.14200 147.08100 1.000 66.67631 286 GLU A CA 1
ATOM 1309 C C . GLU A 1 286 ? 143.95000 126.82000 147.81000 1.000 66.67631 286 GLU A C 1
ATOM 1310 O O . GLU A 1 286 ? 144.01800 126.78300 149.04400 1.000 66.67631 286 GLU A O 1
ATOM 1316 N N . ILE A 1 287 ? 144.02800 125.71500 147.05800 1.000 65.82262 287 ILE A N 1
ATOM 1317 C CA . ILE A 1 287 ? 144.16300 124.40200 147.68700 1.000 65.82262 287 ILE A CA 1
ATOM 1318 C C . ILE A 1 287 ? 145.44200 124.31500 148.51500 1.000 65.82262 287 ILE A C 1
ATOM 1319 O O . ILE A 1 287 ? 145.42400 123.83100 149.65700 1.000 65.82262 287 ILE A O 1
ATOM 1324 N N . SER A 1 288 ? 146.57000 124.77700 147.96100 1.000 68.87961 288 SER A N 1
ATOM 1325 C CA . SER A 1 288 ? 147.83600 124.68500 148.68000 1.000 68.87961 288 SER A CA 1
ATOM 1326 C C . SER A 1 288 ? 147.79900 125.49100 149.96800 1.000 68.87961 288 SER A C 1
ATOM 1327 O O . SER A 1 288 ? 148.23300 125.01000 151.01700 1.000 68.87961 288 SER A O 1
ATOM 1330 N N . MET A 1 289 ? 147.26000 126.70900 149.91600 1.000 71.81941 289 MET A N 1
ATOM 1331 C CA . MET A 1 289 ? 147.20700 127.54600 151.10900 1.000 71.81941 289 MET A CA 1
ATOM 1332 C C . MET A 1 289 ? 146.28900 126.91600 152.15200 1.000 71.81941 289 MET A C 1
ATOM 1333 O O . MET A 1 289 ? 146.62500 126.85900 153.34600 1.000 71.81941 289 MET A O 1
ATOM 1338 N N . VAL A 1 290 ? 145.10600 126.46300 151.72700 1.000 67.24353 290 VAL A N 1
ATOM 1339 C CA . VAL A 1 290 ? 144.15700 125.89900 152.68100 1.000 67.24353 290 VAL A CA 1
ATOM 1340 C C . VAL A 1 290 ? 144.78500 124.70600 153.38400 1.000 67.24353 290 VAL A C 1
ATOM 1341 O O . VAL A 1 290 ? 144.73400 124.59300 154.61400 1.000 67.24353 290 VAL A O 1
ATOM 1345 N N . SER A 1 291 ? 145.39100 123.79400 152.61800 1.000 63.87576 291 SER A N 1
ATOM 1346 C CA . SER A 1 291 ? 146.06600 122.68200 153.27200 1.000 63.87576 291 SER A CA 1
ATOM 1347 C C . SER A 1 291 ? 147.27000 123.15700 154.07800 1.000 63.87576 291 SER A C 1
ATOM 1348 O O . SER A 1 291 ? 147.69700 122.45800 155.00200 1.000 63.87576 291 SER A O 1
ATOM 1351 N N . GLY A 1 292 ? 147.82000 124.33000 153.75100 1.000 69.95613 292 GLY A N 1
ATOM 1352 C CA . GLY A 1 292 ? 148.96500 124.90200 154.42500 1.000 69.95613 292 GLY A CA 1
ATOM 1353 C C . GLY A 1 292 ? 148.62000 125.64800 155.68300 1.000 69.95613 292 GLY A C 1
ATOM 1354 O O . GLY A 1 292 ? 149.49600 126.22800 156.32900 1.000 69.95613 292 GLY A O 1
ATOM 1355 N N . ILE A 1 293 ? 147.34100 125.63200 156.04900 1.000 73.75466 293 ILE A N 1
ATOM 1356 C CA . ILE A 1 293 ? 146.88100 126.30000 157.26700 1.000 73.75466 293 ILE A CA 1
ATOM 1357 C C . ILE A 1 293 ? 147.12200 125.30700 158.40800 1.000 73.75466 293 ILE A C 1
ATOM 1358 O O . ILE A 1 293 ? 146.69700 125.51200 159.55000 1.000 73.75466 293 ILE A O 1
ATOM 1363 N N . LEU A 1 294 ? 147.88600 124.25200 158.10400 1.000 77.80161 294 LEU A N 1
ATOM 1364 C CA . LEU A 1 294 ? 148.21400 123.19100 159.05200 1.000 77.80161 294 LEU A CA 1
ATOM 1365 C C . LEU A 1 294 ? 148.94400 123.69200 160.29200 1.000 77.80161 294 LEU A C 1
ATOM 1366 O O . LEU A 1 294 ? 148.93900 123.00300 161.31900 1.000 77.80161 294 LEU A O 1
ATOM 1371 N N . ALA A 1 295 ? 149.54300 124.88200 160.23800 1.000 77.12688 295 ALA A N 1
ATOM 1372 C CA . ALA A 1 295 ? 150.21400 125.41700 161.41700 1.000 77.12688 295 ALA A CA 1
ATOM 1373 C C . ALA A 1 295 ? 149.24100 125.60900 162.57200 1.000 77.12688 295 ALA A C 1
ATOM 1374 O O . ALA A 1 295 ? 149.58100 125.33500 163.72900 1.000 77.12688 295 ALA A O 1
ATOM 1376 N N . TYR A 1 296 ? 148.03200 126.08000 162.28700 1.000 80.03771 296 TYR A N 1
ATOM 1377 C CA . TYR A 1 296 ? 147.07400 126.43800 163.32300 1.000 80.03771 296 TYR A CA 1
ATOM 1378 C C . TYR A 1 296 ? 145.82600 125.57000 163.22900 1.000 80.03771 296 TYR A C 1
ATOM 1379 O O . TYR A 1 296 ? 145.27300 125.38500 162.14000 1.000 80.03771 296 TYR A O 1
ATOM 1388 N N . LYS A 1 297 ? 145.38500 125.05500 164.37800 1.000 77.10200 297 LYS A N 1
ATOM 1389 C CA . LYS A 1 297 ? 144.13900 124.29500 164.50900 1.000 77.10200 297 LYS A CA 1
ATOM 1390 C C . LYS A 1 297 ? 144.09500 123.10300 163.54000 1.000 77.10200 297 LYS A C 1
ATOM 1391 O O . LYS A 1 297 ? 143.12700 122.86900 162.82200 1.000 77.10200 297 LYS A O 1
ATOM 1397 N N . PHE A 1 298 ? 145.18800 122.35100 163.48700 1.000 79.90263 298 PHE A N 1
ATOM 1398 C CA . PHE A 1 298 ? 145.25600 121.25800 162.52800 1.000 79.90263 298 PHE A CA 1
ATOM 1399 C C . PHE A 1 298 ? 146.17900 120.17000 163.05000 1.000 79.90263 298 PHE A C 1
ATOM 1400 O O . PHE A 1 298 ? 146.96200 120.37400 163.98000 1.000 79.90263 298 PHE A O 1
ATOM 1408 N N . GLY A 1 299 ? 146.05700 118.99800 162.43000 1.000 74.39457 299 GLY A N 1
ATOM 1409 C CA . GLY A 1 299 ? 146.95400 117.89900 162.69200 1.000 74.39457 299 GLY A CA 1
ATOM 1410 C C . GLY A 1 299 ? 147.46600 117.34300 161.37900 1.000 74.39457 299 GLY A C 1
ATOM 1411 O O . GLY A 1 299 ? 146.86900 117.53800 160.32100 1.000 74.39457 299 GLY A O 1
ATOM 1412 N N . ALA A 1 300 ? 148.58400 116.62200 161.46900 1.000 71.59904 300 ALA A N 1
ATOM 1413 C CA . ALA A 1 300 ? 149.22000 116.10100 160.26300 1.000 71.59904 300 ALA A CA 1
ATOM 1414 C C . ALA A 1 300 ? 148.28400 115.16800 159.50500 1.000 71.59904 300 ALA A C 1
ATOM 1415 O O . ALA A 1 300 ? 148.14100 115.27300 158.28200 1.000 71.59904 300 ALA A O 1
ATOM 1417 N N . ALA A 1 301 ? 147.63700 114.24500 160.21800 1.000 65.73032 301 ALA A N 1
ATOM 1418 C CA . ALA A 1 301 ? 146.70300 113.32700 159.57200 1.000 65.73032 301 ALA A CA 1
ATOM 1419 C C . ALA A 1 301 ? 145.52000 114.06500 158.95400 1.000 65.73032 301 ALA A C 1
ATOM 1420 O O . ALA A 1 301 ? 145.08400 113.73500 157.84600 1.000 65.73032 301 ALA A O 1
ATOM 1422 N N . PHE A 1 302 ? 144.98400 115.06100 159.66000 1.000 61.12740 302 PHE A N 1
ATOM 1423 C CA . PHE A 1 302 ? 143.78300 115.75400 159.19900 1.000 61.12740 302 PHE A CA 1
ATOM 1424 C C . PHE A 1 302 ? 144.01000 116.47200 157.87100 1.000 61.12740 302 PHE A C 1
ATOM 1425 O O . PHE A 1 302 ? 143.11900 116.49800 157.01400 1.000 61.12740 302 PHE A O 1
ATOM 1433 N N . ALA A 1 303 ? 145.18600 117.07600 157.68800 1.000 64.60787 303 ALA A N 1
ATOM 1434 C CA . ALA A 1 303 ? 145.46300 117.83300 156.46800 1.000 64.60787 303 ALA A CA 1
ATOM 1435 C C . ALA A 1 303 ? 145.42800 116.95800 155.21800 1.000 64.60787 303 ALA A C 1
ATOM 1436 O O . ALA A 1 303 ? 144.91700 117.37900 154.17500 1.000 64.60787 303 ALA A O 1
ATOM 1438 N N . TRP A 1 304 ? 145.98200 115.74500 155.29600 1.000 64.60934 304 TRP A N 1
ATOM 1439 C CA . TRP A 1 304 ? 146.05600 114.87900 154.11900 1.000 64.60934 304 TRP A CA 1
ATOM 1440 C C . TRP A 1 304 ? 144.68100 114.49500 153.58700 1.000 64.60934 304 TRP A C 1
ATOM 1441 O O . TRP A 1 304 ? 144.53300 114.27000 152.37900 1.000 64.60934 304 TRP A O 1
ATOM 1452 N N . ILE A 1 305 ? 143.69300 114.33800 154.46900 1.000 61.84537 305 ILE A N 1
ATOM 1453 C CA . ILE A 1 305 ? 142.38400 113.84100 154.05000 1.000 61.84537 305 ILE A CA 1
ATOM 1454 C C . ILE A 1 305 ? 141.76000 114.75400 152.99800 1.000 61.84537 305 ILE A C 1
ATOM 1455 O O . ILE A 1 305 ? 141.23100 114.28000 151.98500 1.000 61.84537 305 ILE A O 1
ATOM 1460 N N . THR A 1 306 ? 141.81500 116.07200 153.21000 1.000 62.49175 306 THR A N 1
ATOM 1461 C CA . THR A 1 306 ? 141.22300 116.99600 152.24300 1.000 62.49175 306 THR A CA 1
ATOM 1462 C C . THR A 1 306 ? 141.94900 116.95000 150.89900 1.000 62.49175 306 THR A C 1
ATOM 1463 O O . THR A 1 306 ? 141.30600 116.99800 149.84000 1.000 62.49175 306 THR A O 1
ATOM 1467 N N . SER A 1 307 ? 143.28300 116.86700 150.91600 1.000 62.12588 307 SER A N 1
ATOM 1468 C CA . SER A 1 307 ? 144.03000 116.79400 149.66500 1.000 62.12588 307 SER A CA 1
ATOM 1469 C C . SER A 1 307 ? 143.69200 115.51800 148.90800 1.000 62.12588 307 SER A C 1
ATOM 1470 O O . SER A 1 307 ? 143.49900 115.54100 147.68600 1.000 62.12588 307 SER A O 1
ATOM 1473 N N . LEU A 1 308 ? 143.59900 114.39400 149.62200 1.000 59.61400 308 LEU A N 1
ATOM 1474 C CA . LEU A 1 308 ? 143.24300 113.13900 148.97100 1.000 59.61400 308 LEU A CA 1
ATOM 1475 C C . LEU A 1 308 ? 141.84200 113.23400 148.38500 1.000 59.61400 308 LEU A C 1
ATOM 1476 O O . LEU A 1 308 ? 141.59200 112.76400 147.26700 1.000 59.61400 308 LEU A O 1
ATOM 1481 N N . SER A 1 309 ? 140.91500 113.83700 149.13200 1.000 58.39961 309 SER A N 1
ATOM 1482 C CA . SER A 1 309 ? 139.54400 113.98500 148.66000 1.000 58.39961 309 SER A CA 1
ATOM 1483 C C . SER A 1 309 ? 139.49900 114.77000 147.35700 1.000 58.39961 309 SER A C 1
ATOM 1484 O O . SER A 1 309 ? 138.89200 114.33000 146.37300 1.000 58.39961 309 SER A O 1
ATOM 1487 N N . VAL A 1 310 ? 140.11000 115.95900 147.34400 1.000 57.04593 310 VAL A N 1
ATOM 1488 C CA . VAL A 1 310 ? 140.05000 116.80100 146.15000 1.000 57.04593 310 VAL A CA 1
ATOM 1489 C C . VAL A 1 310 ? 140.76500 116.13400 144.97800 1.000 57.04593 310 VAL A C 1
ATOM 1490 O O . VAL A 1 310 ? 140.32900 116.24900 143.82400 1.000 57.04593 310 VAL A O 1
ATOM 1494 N N . GLY A 1 311 ? 141.87300 115.43300 145.24100 1.000 58.99945 311 GLY A N 1
ATOM 1495 C CA . GLY A 1 311 ? 142.54800 114.72300 144.16500 1.000 58.99945 311 GLY A CA 1
ATOM 1496 C C . GLY A 1 311 ? 141.69200 113.62600 143.55800 1.000 58.99945 311 GLY A C 1
ATOM 1497 O O . GLY A 1 311 ? 141.62000 113.48100 142.33200 1.000 58.99945 311 GLY A O 1
ATOM 1498 N N . SER A 1 312 ? 140.99000 112.87000 144.40400 1.000 54.42917 312 SER A N 1
ATOM 1499 C CA . SER A 1 312 ? 140.07200 111.86400 143.88700 1.000 54.42917 312 SER A CA 1
ATOM 1500 C C . SER A 1 312 ? 138.94600 112.51100 143.09500 1.000 54.42917 312 SER A C 1
ATOM 1501 O O . SER A 1 312 ? 138.52700 111.98900 142.05500 1.000 54.42917 312 SER A O 1
ATOM 1504 N N . TYR A 1 313 ? 138.43400 113.64300 143.57900 1.000 56.96447 313 TYR A N 1
ATOM 1505 C CA . TYR A 1 313 ? 137.34500 114.31700 142.88100 1.000 56.96447 313 TYR A CA 1
ATOM 1506 C C . TYR A 1 313 ? 137.77400 114.78000 141.49200 1.000 56.96447 313 TYR A C 1
ATOM 1507 O O . TYR A 1 313 ? 137.04600 114.57900 140.50400 1.000 56.96447 313 TYR A O 1
ATOM 1516 N N . ILE A 1 314 ? 138.97500 115.35800 141.38800 1.000 58.36970 314 ILE A N 1
ATOM 1517 C CA . ILE A 1 314 ? 139.45300 115.82500 140.08900 1.000 58.36970 314 ILE A CA 1
ATOM 1518 C C . ILE A 1 314 ? 139.68000 114.63900 139.16000 1.000 58.36970 314 ILE A C 1
ATOM 1519 O O . ILE A 1 314 ? 139.35100 114.69400 137.96600 1.000 58.36970 314 ILE A O 1
ATOM 1524 N N . VAL A 1 315 ? 140.19600 113.52900 139.69900 1.000 57.58286 315 VAL A N 1
ATOM 1525 C CA . VAL A 1 315 ? 140.46400 112.37800 138.84600 1.000 57.58286 315 VAL A CA 1
ATOM 1526 C C . VAL A 1 315 ? 139.15300 111.82000 138.31400 1.000 57.58286 315 VAL A C 1
ATOM 1527 O O . VAL A 1 315 ? 139.03700 111.49000 137.12600 1.000 57.58286 315 VAL A O 1
ATOM 1531 N N . PHE A 1 316 ? 138.14100 111.72000 139.17900 1.000 61.31150 316 PHE A N 1
ATOM 1532 C CA . PHE A 1 316 ? 136.86600 111.15100 138.76300 1.000 61.31150 316 PHE A CA 1
ATOM 1533 C C . PHE A 1 316 ? 136.22600 112.00300 137.67300 1.000 61.31150 316 PHE A C 1
ATOM 1534 O O . PHE A 1 316 ? 135.77500 111.47800 136.64400 1.000 61.31150 316 PHE A O 1
ATOM 1542 N N . THR A 1 317 ? 136.18600 113.32800 137.87200 1.000 59.13703 317 THR A N 1
ATOM 1543 C CA . THR A 1 317 ? 135.52400 114.17100 136.87700 1.000 59.13703 317 THR A CA 1
ATOM 1544 C C . THR A 1 317 ? 136.26600 114.11800 135.54500 1.000 59.13703 317 THR A C 1
ATOM 1545 O O . THR A 1 317 ? 135.64100 113.97800 134.47800 1.000 59.13703 317 THR A O 1
ATOM 1549 N N . LEU A 1 318 ? 137.60500 114.16800 135.58500 1.000 62.23163 318 LEU A N 1
ATOM 1550 C CA . LEU A 1 318 ? 138.35900 114.15500 134.33800 1.000 62.23163 318 LEU A CA 1
ATOM 1551 C C . LEU A 1 318 ? 138.14900 112.83900 133.60700 1.000 62.23163 318 LEU A C 1
ATOM 1552 O O . LEU A 1 318 ? 137.96000 112.82800 132.38500 1.000 62.23163 318 LEU A O 1
ATOM 1557 N N . ALA A 1 319 ? 138.19200 111.71700 134.32900 1.000 60.92227 319 ALA A N 1
ATOM 1558 C CA . ALA A 1 319 ? 138.04500 110.43100 133.66200 1.000 60.92227 319 ALA A CA 1
ATOM 1559 C C . ALA A 1 319 ? 136.65700 110.28700 133.04700 1.000 60.92227 319 ALA A C 1
ATOM 1560 O O . ALA A 1 319 ? 136.52700 109.81900 131.91100 1.000 60.92227 319 ALA A O 1
ATOM 1562 N N . VAL A 1 320 ? 135.60500 110.68400 133.77300 1.000 59.89238 320 VAL A N 1
ATOM 1563 C CA . VAL A 1 320 ? 134.25500 110.48300 133.24900 1.000 59.89238 320 VAL A CA 1
ATOM 1564 C C . VAL A 1 320 ? 133.90900 111.46400 132.13200 1.000 59.89238 320 VAL A C 1
ATOM 1565 O O . VAL A 1 320 ? 132.98900 111.20100 131.33100 1.000 59.89238 320 VAL A O 1
ATOM 1569 N N . THR A 1 321 ? 134.69800 112.52900 131.95900 1.000 62.08797 321 THR A N 1
ATOM 1570 C CA . THR A 1 321 ? 134.38900 113.42900 130.85200 1.000 62.08797 321 THR A CA 1
ATOM 1571 C C . THR A 1 321 ? 134.71700 112.76900 129.51500 1.000 62.08797 321 THR A C 1
ATOM 1572 O O . THR A 1 321 ? 133.98800 112.95300 128.52700 1.000 62.08797 321 THR A O 1
ATOM 1576 N N . GLN A 1 322 ? 135.84400 112.05100 129.45200 1.000 63.00384 322 GLN A N 1
ATOM 1577 C CA . GLN A 1 322 ? 136.18900 111.29500 128.25200 1.000 63.00384 322 GLN A CA 1
ATOM 1578 C C . GLN A 1 322 ? 135.00700 110.44100 127.80800 1.000 63.00384 322 GLN A C 1
ATOM 1579 O O . GLN A 1 322 ? 134.64600 110.41400 126.62600 1.000 63.00384 322 GLN A O 1
ATOM 1585 N N . TRP A 1 323 ? 134.40000 109.72600 128.76100 1.000 62.10280 323 TRP A N 1
ATOM 1586 C CA . TRP A 1 323 ? 133.25800 108.87200 128.45300 1.000 62.10280 323 TRP A CA 1
ATOM 1587 C C . TRP A 1 323 ? 132.09300 109.69700 127.92200 1.000 62.10280 323 TRP A C 1
ATOM 1588 O O . TRP A 1 323 ? 131.39800 109.27800 126.98900 1.000 62.10280 323 TRP A O 1
ATOM 1599 N N . ARG A 1 324 ? 131.86200 110.87200 128.51300 1.000 65.24885 324 ARG A N 1
ATOM 1600 C CA . ARG A 1 324 ? 130.75200 111.72000 128.07400 1.000 65.24885 324 ARG A CA 1
ATOM 1601 C C . ARG A 1 324 ? 130.91400 112.14500 126.61300 1.000 65.24885 324 ARG A C 1
ATOM 1602 O O . ARG A 1 324 ? 129.92500 112.25500 125.86600 1.000 65.24885 324 ARG A O 1
ATOM 1610 N N . THR A 1 325 ? 132.15600 112.41400 126.20200 1.000 66.28158 325 THR A N 1
ATOM 1611 C CA . THR A 1 325 ? 132.40300 112.90300 124.84400 1.000 66.28158 325 THR A CA 1
ATOM 1612 C C . THR A 1 325 ? 131.90300 111.93100 123.77900 1.000 66.28158 325 THR A C 1
ATOM 1613 O O . THR A 1 325 ? 131.39800 112.36000 122.73200 1.000 66.28158 325 THR A O 1
ATOM 1617 N N . LYS A 1 326 ? 132.06700 110.62400 124.00100 1.000 67.16977 326 LYS A N 1
ATOM 1618 C CA . LYS A 1 326 ? 131.62700 109.65600 122.99900 1.000 67.16977 326 LYS A CA 1
ATOM 1619 C C . LYS A 1 326 ? 130.12500 109.75400 122.75600 1.000 67.16977 326 LYS A C 1
ATOM 1620 O O . LYS A 1 326 ? 129.66700 109.74700 121.60200 1.000 67.16977 326 LYS A O 1
ATOM 1626 N N . PHE A 1 327 ? 129.34400 109.86800 123.83300 1.000 66.62670 327 PHE A N 1
ATOM 1627 C CA . PHE A 1 327 ? 127.90300 110.00800 123.67800 1.000 66.62670 327 PHE A CA 1
ATOM 1628 C C . PHE A 1 327 ? 127.56800 111.30700 122.96400 1.000 66.62670 327 PHE A C 1
ATOM 1629 O O . PHE A 1 327 ? 126.65500 111.34700 122.12800 1.000 66.62670 327 PHE A O 1
ATOM 1637 N N . ARG A 1 328 ? 128.28200 112.39000 123.29400 1.000 71.16728 328 ARG A N 1
ATOM 1638 C CA . ARG A 1 328 ? 127.97900 113.65500 122.63000 1.000 71.16728 328 ARG A CA 1
ATOM 1639 C C . ARG A 1 328 ? 128.21400 113.54100 121.12800 1.000 71.16728 328 ARG A C 1
ATOM 1640 O O . ARG A 1 328 ? 127.41900 114.04500 120.32100 1.000 71.16728 328 ARG A O 1
ATOM 1648 N N . LYS A 1 329 ? 129.31200 112.88700 120.73500 1.000 72.31077 329 LYS A N 1
ATOM 1649 C CA . LYS A 1 329 ? 129.60100 112.72200 119.31300 1.000 72.31077 329 LYS A CA 1
ATOM 1650 C C . LYS A 1 329 ? 128.53100 111.88200 118.62900 1.000 72.31077 329 LYS A C 1
ATOM 1651 O O . LYS A 1 329 ? 128.10300 112.19700 117.51000 1.000 72.31077 329 LYS A O 1
ATOM 1657 N N . ALA A 1 330 ? 128.10300 110.79200 119.27800 1.000 71.86946 330 ALA A N 1
ATOM 1658 C CA . ALA A 1 330 ? 127.04100 109.96800 118.70300 1.000 71.86946 330 ALA A CA 1
ATOM 1659 C C . ALA A 1 330 ? 125.76500 110.77900 118.50500 1.000 71.86946 330 ALA A C 1
ATOM 1660 O O . ALA A 1 330 ? 125.08000 110.64600 117.48000 1.000 71.86946 330 ALA A O 1
ATOM 1662 N N . MET A 1 331 ? 125.45100 111.65500 119.46400 1.000 72.90782 331 MET A N 1
ATOM 1663 C CA . MET A 1 331 ? 124.24400 112.46600 119.35600 1.000 72.90782 331 MET A CA 1
ATOM 1664 C C . MET A 1 331 ? 124.35000 113.44700 118.19800 1.000 72.90782 331 MET A C 1
ATOM 1665 O O . MET A 1 331 ? 123.38600 113.63800 117.44800 1.000 72.90782 331 MET A O 1
ATOM 1670 N N . ASN A 1 332 ? 125.51200 114.08800 118.04800 1.000 76.33743 332 ASN A N 1
ATOM 1671 C CA . ASN A 1 332 ? 125.68900 115.03600 116.95200 1.000 76.33743 332 ASN A CA 1
ATOM 1672 C C . ASN A 1 332 ? 125.57600 114.33500 115.60300 1.000 76.33743 332 ASN A C 1
ATOM 1673 O O . ASN A 1 332 ? 124.93400 114.84900 114.67500 1.000 76.33743 332 ASN A O 1
ATOM 1678 N N . LYS A 1 333 ? 126.19000 113.15400 115.48300 1.000 77.81580 333 LYS A N 1
ATOM 1679 C CA . LYS A 1 333 ? 126.05700 112.34800 114.27200 1.000 77.81580 333 LYS A CA 1
ATOM 1680 C C . LYS A 1 333 ? 124.59300 112.06800 113.95200 1.000 77.81580 333 LYS A C 1
ATOM 1681 O O . LYS A 1 333 ? 124.13900 112.29400 112.82200 1.000 77.81580 333 LYS A O 1
ATOM 1687 N N . ALA A 1 334 ? 123.84100 111.55700 114.93300 1.000 78.18822 334 ALA A N 1
ATOM 1688 C CA . ALA A 1 334 ? 122.44700 111.20500 114.67700 1.000 78.18822 334 ALA A CA 1
ATOM 1689 C C . ALA A 1 334 ? 121.62700 112.43300 114.29300 1.000 78.18822 334 ALA A C 1
ATOM 1690 O O . ALA A 1 334 ? 120.78300 112.36700 113.38900 1.000 78.18822 334 ALA A O 1
ATOM 1692 N N . ASP A 1 335 ? 121.85000 113.55800 114.97700 1.000 78.35097 335 ASP A N 1
ATOM 1693 C CA . ASP A 1 335 ? 121.08500 114.76600 114.68200 1.000 78.35097 335 ASP A CA 1
ATOM 1694 C C . ASP A 1 335 ? 121.35900 115.24500 113.26100 1.000 78.35097 335 ASP A C 1
ATOM 1695 O O . ASP A 1 335 ? 120.42700 115.58800 112.51900 1.000 78.35097 335 ASP A O 1
ATOM 1700 N N . ASN A 1 336 ? 122.63400 115.26100 112.85800 1.000 83.08434 336 ASN A N 1
ATOM 1701 C CA . ASN A 1 336 ? 122.96400 115.68200 111.50100 1.000 83.08434 336 ASN A CA 1
ATOM 1702 C C . ASN A 1 336 ? 122.35300 114.73900 110.47400 1.000 83.08434 336 ASN A C 1
ATOM 1703 O O . ASN A 1 336 ? 121.86400 115.18400 109.42700 1.000 83.08434 336 ASN A O 1
ATOM 1708 N N . ASP A 1 337 ? 122.38000 113.43300 110.74900 1.000 83.55229 337 ASP A N 1
ATOM 1709 C CA . ASP A 1 337 ? 121.80400 112.47300 109.81200 1.000 83.55229 337 ASP A CA 1
ATOM 1710 C C . ASP A 1 337 ? 120.30800 112.71500 109.64100 1.000 83.55229 337 ASP A C 1
ATOM 1711 O O . ASP A 1 337 ? 119.79600 112.74500 108.51500 1.000 83.55229 337 ASP A O 1
ATOM 1716 N N . ALA A 1 338 ? 119.59500 112.91500 110.75400 1.000 83.66966 338 ALA A N 1
ATOM 1717 C CA . ALA A 1 338 ? 118.15800 113.17000 110.68300 1.000 83.66966 338 ALA A CA 1
ATOM 1718 C C . ALA A 1 338 ? 117.85900 114.45000 109.91300 1.000 83.66966 338 ALA A C 1
ATOM 1719 O O . ALA A 1 338 ? 116.95000 114.48200 109.06800 1.000 83.66966 338 ALA A O 1
ATOM 1721 N N . SER A 1 339 ? 118.63800 115.50700 110.15800 1.000 85.75018 339 SER A N 1
ATOM 1722 C CA . SER A 1 339 ? 118.37500 116.77300 109.48100 1.000 85.75018 339 SER A CA 1
ATOM 1723 C C . SER A 1 339 ? 118.62000 116.64200 107.98500 1.000 85.75018 339 SER A C 1
ATOM 1724 O O . SER A 1 339 ? 117.78800 117.06000 107.17000 1.000 85.75018 339 SER A O 1
ATOM 1727 N N . THR A 1 340 ? 119.76400 116.06900 107.60300 1.000 86.40803 340 THR A N 1
ATOM 1728 C CA . THR A 1 340 ? 120.07800 115.93200 106.18600 1.000 86.40803 340 THR A CA 1
ATOM 1729 C C . THR A 1 340 ? 119.04200 115.06400 105.48500 1.000 86.40803 340 THR A C 1
ATOM 1730 O O . THR A 1 340 ? 118.64200 115.35500 104.35000 1.000 86.40803 340 THR A O 1
ATOM 1734 N N . ARG A 1 341 ? 118.60500 113.98400 106.14100 1.000 88.03958 341 ARG A N 1
ATOM 1735 C CA . ARG A 1 341 ? 117.56200 113.14100 105.56800 1.000 88.03958 341 ARG A CA 1
ATOM 1736 C C . ARG A 1 341 ? 116.29100 113.94700 105.32100 1.000 88.03958 341 ARG A C 1
ATOM 1737 O O . ARG A 1 341 ? 115.70100 113.88100 104.23400 1.000 88.03958 341 ARG A O 1
ATOM 1745 N N . ALA A 1 342 ? 115.86800 114.74700 106.30500 1.000 88.75471 342 ALA A N 1
ATOM 1746 C CA . ALA A 1 342 ? 114.59700 115.43700 106.12300 1.000 88.75471 342 ALA A CA 1
ATOM 1747 C C . ALA A 1 342 ? 114.71300 116.60400 105.15600 1.000 88.75471 342 ALA A C 1
ATOM 1748 O O . ALA A 1 342 ? 113.71500 116.97000 104.52200 1.000 88.75471 342 ALA A O 1
ATOM 1750 N N . ILE A 1 343 ? 115.93400 117.05700 104.87700 1.000 89.71961 343 ILE A N 1
ATOM 1751 C CA . ILE A 1 343 ? 116.09900 118.09800 103.86900 1.000 89.71961 343 ILE A CA 1
ATOM 1752 C C . ILE A 1 343 ? 116.09200 117.47800 102.48500 1.000 89.71961 343 ILE A C 1
ATOM 1753 O O . ILE A 1 343 ? 115.47600 118.01500 101.55800 1.000 89.71961 343 ILE A O 1
ATOM 1758 N N . ASP A 1 344 ? 116.78600 116.35200 102.31800 1.000 92.45530 344 ASP A N 1
ATOM 1759 C CA . ASP A 1 344 ? 116.71800 115.63600 101.05000 1.000 92.45530 344 ASP A CA 1
ATOM 1760 C C . ASP A 1 344 ? 115.27000 115.28200 100.73100 1.000 92.45530 344 ASP A C 1
ATOM 1761 O O . ASP A 1 344 ? 114.84000 115.36100 99.57500 1.000 92.45530 344 ASP A O 1
ATOM 1766 N N . SER A 1 345 ? 114.49900 114.90100 101.75500 1.000 92.13141 345 SER A N 1
ATOM 1767 C CA . SER A 1 345 ? 113.11200 114.50100 101.53700 1.000 92.13141 345 SER A CA 1
ATOM 1768 C C . SER A 1 345 ? 112.23400 115.69300 101.16900 1.000 92.13141 345 SER A C 1
ATOM 1769 O O . SER A 1 345 ? 111.39500 115.59500 100.26600 1.000 92.13141 345 SER A O 1
ATOM 1772 N N . LEU A 1 346 ? 112.40300 116.82500 101.86000 1.000 92.34202 346 LEU A N 1
ATOM 1773 C CA . LEU A 1 346 ? 111.64600 118.02800 101.51600 1.000 92.34202 346 LEU A CA 1
ATOM 1774 C C . LEU A 1 346 ? 111.97500 118.52400 100.11000 1.000 92.34202 346 LEU A C 1
ATOM 1775 O O . LEU A 1 346 ? 111.07400 118.85600 99.33200 1.000 92.34202 346 LEU A O 1
ATOM 1780 N N . ILE A 1 347 ? 113.26700 118.60400 99.77900 1.000 95.29668 347 ILE A N 1
ATOM 1781 C CA . ILE A 1 347 ? 113.70000 119.06000 98.45600 1.000 95.29668 347 ILE A CA 1
ATOM 1782 C C . ILE A 1 347 ? 113.00500 118.28800 97.34000 1.000 95.29668 347 ILE A C 1
ATOM 1783 O O . ILE A 1 347 ? 112.46200 118.87900 96.39900 1.000 95.29668 347 ILE A O 1
ATOM 1788 N N . ASN A 1 348 ? 113.00300 116.96000 97.42500 1.000 98.60788 348 ASN A N 1
ATOM 1789 C CA . ASN A 1 348 ? 112.38300 116.13600 96.38500 1.000 98.60788 348 ASN A CA 1
ATOM 1790 C C . ASN A 1 348 ? 110.88100 115.96700 96.63400 1.000 98.60788 348 ASN A C 1
ATOM 1791 O O . ASN A 1 348 ? 110.35200 114.86300 96.76100 1.000 98.60788 348 ASN A O 1
ATOM 1796 N N . TYR A 1 349 ? 110.19600 117.11100 96.70100 1.000 98.97829 349 TYR A N 1
ATOM 1797 C CA . TYR A 1 349 ? 108.74800 117.12600 96.89800 1.000 98.97829 349 TYR A CA 1
ATOM 1798 C C . TYR A 1 349 ? 107.98900 116.53400 95.71500 1.000 98.97829 349 TYR A C 1
ATOM 1799 O O . TYR A 1 349 ? 106.98900 115.83000 95.90700 1.000 98.97829 349 TYR A O 1
ATOM 1808 N N . GLU A 1 350 ? 108.43200 116.81800 94.48900 1.000 100.43413 350 GLU A N 1
ATOM 1809 C CA . GLU A 1 350 ? 107.65000 116.42900 93.31800 1.000 100.43413 350 GLU A CA 1
ATOM 1810 C C . GLU A 1 350 ? 107.48300 114.91700 93.22900 1.000 100.43413 350 GLU A C 1
ATOM 1811 O O . GLU A 1 350 ? 106.35300 114.41600 93.14800 1.000 100.43413 350 GLU A O 1
ATOM 1817 N N . THR A 1 351 ? 108.59700 114.17500 93.27000 1.000 99.85577 351 THR A N 1
ATOM 1818 C CA . THR A 1 351 ? 108.53300 112.71600 93.19600 1.000 99.85577 351 THR A CA 1
ATOM 1819 C C . THR A 1 351 ? 107.54700 112.16700 94.21400 1.000 99.85577 351 THR A C 1
ATOM 1820 O O . THR A 1 351 ? 106.72800 111.29600 93.89900 1.000 99.85577 351 THR A O 1
ATOM 1824 N N . VAL A 1 352 ? 107.62200 112.66100 95.45100 1.000 95.89563 352 VAL A N 1
ATOM 1825 C CA . VAL A 1 352 ? 106.74900 112.14600 96.49700 1.000 95.89563 352 VAL A CA 1
ATOM 1826 C C . VAL A 1 352 ? 105.30100 112.43400 96.13600 1.000 95.89563 352 VAL A C 1
ATOM 1827 O O . VAL A 1 352 ? 104.42500 111.57200 96.27200 1.000 95.89563 352 VAL A O 1
ATOM 1831 N N . LYS A 1 353 ? 105.03000 113.65200 95.66100 1.000 98.53068 353 LYS A N 1
ATOM 1832 C CA . LYS A 1 353 ? 103.65200 114.04900 95.40000 1.000 98.53068 353 LYS A CA 1
ATOM 1833 C C . LYS A 1 353 ? 103.03000 113.23900 94.26800 1.000 98.53068 353 LYS A C 1
ATOM 1834 O O . LYS A 1 353 ? 101.83100 112.93900 94.31400 1.000 98.53068 353 LYS A O 1
ATOM 1840 N N . TYR A 1 354 ? 103.80600 112.89700 93.23000 1.000 102.32213 354 TYR A N 1
ATOM 1841 C CA . TYR A 1 354 ? 103.18500 112.25000 92.07300 1.000 102.32213 354 TYR A CA 1
ATOM 1842 C C . TYR A 1 354 ? 102.54300 110.92400 92.46100 1.000 102.32213 354 TYR A C 1
ATOM 1843 O O . TYR A 1 354 ? 101.42000 110.62000 92.04200 1.000 102.32213 354 TYR A O 1
ATOM 1852 N N . PHE A 1 355 ? 103.24500 110.11800 93.24800 1.000 97.70803 355 PHE A N 1
ATOM 1853 C CA . PHE A 1 355 ? 102.78900 108.78600 93.61700 1.000 97.70803 355 PHE A CA 1
ATOM 1854 C C . PHE A 1 355 ? 103.04000 108.50100 95.08900 1.000 97.70803 355 PHE A C 1
ATOM 1855 O O . PHE A 1 355 ? 104.09300 108.86900 95.61500 1.000 97.70803 355 PHE A O 1
ATOM 1863 N N . ASN A 1 356 ? 102.02900 107.94000 95.75000 1.000 94.41844 356 ASN A N 1
ATOM 1864 C CA . ASN A 1 356 ? 102.05500 107.49300 97.15000 1.000 94.41844 356 ASN A CA 1
ATOM 1865 C C . ASN A 1 356 ? 102.74500 108.51100 98.06000 1.000 94.41844 356 ASN A C 1
ATOM 1866 O O . ASN A 1 356 ? 103.74700 108.24500 98.72400 1.000 94.41844 356 ASN A O 1
ATOM 1871 N N . ASN A 1 357 ? 102.12900 109.68600 98.12300 1.000 97.33760 357 ASN A N 1
ATOM 1872 C CA . ASN A 1 357 ? 102.66100 110.77800 98.92400 1.000 97.33760 357 ASN A CA 1
ATOM 1873 C C . ASN A 1 357 ? 102.59500 110.44100 100.40900 1.000 97.33760 357 ASN A C 1
ATOM 1874 O O . ASN A 1 357 ? 101.54600 110.03600 100.92000 1.000 97.33760 357 ASN A O 1
ATOM 1879 N N . GLU A 1 358 ? 103.72300 110.62800 101.09600 1.000 95.71875 358 GLU A N 1
ATOM 1880 C CA . GLU A 1 358 ? 103.87200 110.36000 102.52400 1.000 95.71875 358 GLU A CA 1
ATOM 1881 C C . GLU A 1 358 ? 103.22500 109.04400 102.95900 1.000 95.71875 358 GLU A C 1
ATOM 1882 O O . GLU A 1 358 ? 102.77500 108.90400 104.10100 1.000 95.71875 358 GLU A O 1
ATOM 1888 N N . GLY A 1 359 ? 103.16500 108.06800 102.05900 1.000 100.30570 359 GLY A N 1
ATOM 1889 C CA . GLY A 1 359 ? 102.71600 106.75200 102.46400 1.000 100.30570 359 GLY A CA 1
ATOM 1890 C C . GLY A 1 359 ? 103.74500 106.02100 103.30200 1.000 100.30570 359 GLY A C 1
ATOM 1891 O O . GLY A 1 359 ? 103.45400 105.62400 104.43400 1.000 100.30570 359 GLY A O 1
ATOM 1892 N N . TYR A 1 360 ? 104.95100 105.83400 102.76500 1.000 100.26740 360 TYR A N 1
ATOM 1893 C CA . TYR A 1 360 ? 106.03500 105.19700 103.50000 1.000 100.26740 360 TYR A CA 1
ATOM 1894 C C . TYR A 1 360 ? 107.13000 106.18000 103.90700 1.000 100.26740 360 TYR A C 1
ATOM 1895 O O . TYR A 1 360 ? 108.10200 105.77800 104.55400 1.000 100.26740 360 TYR A O 1
ATOM 1904 N N . GLU A 1 361 ? 106.97800 107.46400 103.57600 1.000 94.41778 361 GLU A N 1
ATOM 1905 C CA . GLU A 1 361 ? 108.00600 108.46900 103.84400 1.000 94.41778 361 GLU A CA 1
ATOM 1906 C C . GLU A 1 361 ? 108.00600 108.88700 105.31200 1.000 94.41778 361 GLU A C 1
ATOM 1907 O O . GLU A 1 361 ? 109.06600 108.95400 105.96000 1.000 94.41778 361 GLU A O 1
ATOM 1913 N N . ALA A 1 362 ? 106.81500 109.13900 105.86100 1.000 91.10433 362 ALA A N 1
ATOM 1914 C CA . ALA A 1 362 ? 106.72900 109.59200 107.24100 1.000 91.10433 362 ALA A CA 1
ATOM 1915 C C . ALA A 1 362 ? 107.24700 108.52900 108.19200 1.000 91.10433 362 ALA A C 1
ATOM 1916 O O . ALA A 1 362 ? 107.89200 108.85600 109.19100 1.000 91.10433 362 ALA A O 1
ATOM 1918 N N . GLU A 1 363 ? 106.93600 107.25400 107.93500 1.000 91.30053 363 GLU A N 1
ATOM 1919 C CA . GLU A 1 363 ? 107.40100 106.21400 108.84600 1.000 91.30053 363 GLU A CA 1
ATOM 1920 C C . GLU A 1 363 ? 108.92300 106.18600 108.90000 1.000 91.30053 363 GLU A C 1
ATOM 1921 O O . GLU A 1 363 ? 109.50900 105.94700 109.96200 1.000 91.30053 363 GLU A O 1
ATOM 1927 N N . LYS A 1 364 ? 109.58200 106.45100 107.76800 1.000 88.66942 364 LYS A N 1
ATOM 1928 C CA . LYS A 1 364 ? 111.03700 106.35800 107.72600 1.000 88.66942 364 LYS A CA 1
ATOM 1929 C C . LYS A 1 364 ? 111.65000 107.54500 108.45500 1.000 88.66942 364 LYS A C 1
ATOM 1930 O O . LYS A 1 364 ? 112.62500 107.39700 109.21700 1.000 88.66942 364 LYS A O 1
ATOM 1936 N N . TYR A 1 365 ? 111.03400 108.72200 108.29800 1.000 82.67639 365 TYR A N 1
ATOM 1937 C CA . TYR A 1 365 ? 111.51400 109.87100 109.05400 1.000 82.67639 365 TYR A CA 1
ATOM 1938 C C . TYR A 1 365 ? 111.30200 109.59600 110.53600 1.000 82.67639 365 TYR A C 1
ATOM 1939 O O . TYR A 1 365 ? 112.12500 109.97500 111.37900 1.000 82.67639 365 TYR A O 1
ATOM 1948 N N . ASP A 1 366 ? 110.16900 108.96900 110.86600 1.000 82.90118 366 ASP A N 1
ATOM 1949 C CA . ASP A 1 366 ? 109.87300 108.58600 112.24000 1.000 82.90118 366 ASP A CA 1
ATOM 1950 C C . ASP A 1 366 ? 110.96800 107.70100 112.81400 1.000 82.90118 366 ASP A C 1
ATOM 1951 O O . ASP A 1 366 ? 111.36700 107.86900 113.96900 1.000 82.90118 366 ASP A O 1
ATOM 1956 N N . GLN A 1 367 ? 111.42700 106.71400 112.03900 1.000 83.35216 367 GLN A N 1
ATOM 1957 C CA . GLN A 1 367 ? 112.46000 105.81600 112.55000 1.000 83.35216 367 GLN A CA 1
ATOM 1958 C C . GLN A 1 367 ? 113.74100 106.58600 112.83700 1.000 83.35216 367 GLN A C 1
ATOM 1959 O O . GLN A 1 367 ? 114.39900 106.37000 113.86700 1.000 83.35216 367 GLN A O 1
ATOM 1965 N N . PHE A 1 368 ? 114.10800 107.49700 111.93100 1.000 81.86269 368 PHE A N 1
ATOM 1966 C CA . PHE A 1 368 ? 115.27000 108.34600 112.19100 1.000 81.86269 368 PHE A CA 1
ATOM 1967 C C . PHE A 1 368 ? 115.08900 109.16600 113.46800 1.000 81.86269 368 PHE A C 1
ATOM 1968 O O . PHE A 1 368 ? 116.02400 109.29300 114.27500 1.000 81.86269 368 PHE A O 1
ATOM 1976 N N . LEU A 1 369 ? 113.88900 109.70800 113.69300 1.000 75.64018 369 LEU A N 1
ATOM 1977 C CA . LEU A 1 369 ? 113.73200 110.52900 114.88600 1.000 75.64018 369 LEU A CA 1
ATOM 1978 C C . LEU A 1 369 ? 113.58700 109.68500 116.14800 1.000 75.64018 369 LEU A C 1
ATOM 1979 O O . LEU A 1 369 ? 113.88200 110.18100 117.23900 1.000 75.64018 369 LEU A O 1
ATOM 1984 N N . LYS A 1 370 ? 113.28100 108.39000 116.01200 1.000 75.55918 370 LYS A N 1
ATOM 1985 C CA . LYS A 1 370 ? 113.34900 107.49100 117.16300 1.000 75.55918 370 LYS A CA 1
ATOM 1986 C C . LYS A 1 370 ? 114.79100 107.22400 117.53200 1.000 75.55918 370 LYS A C 1
ATOM 1987 O O . LYS A 1 370 ? 115.14500 107.19600 118.71800 1.000 75.55918 370 LYS A O 1
ATOM 1993 N N . LYS A 1 371 ? 115.63500 107.01400 116.52500 1.000 72.59084 371 LYS A N 1
ATOM 1994 C CA . LYS A 1 371 ? 117.04200 106.79400 116.82000 1.000 72.59084 371 LYS A CA 1
ATOM 1995 C C . LYS A 1 371 ? 117.63600 108.02000 117.50200 1.000 72.59084 371 LYS A C 1
ATOM 1996 O O . LYS A 1 371 ? 118.39100 107.89500 118.47600 1.000 72.59084 371 LYS A O 1
ATOM 2002 N N . TYR A 1 372 ? 117.27700 109.21700 117.02600 1.000 70.52671 372 TYR A N 1
ATOM 2003 C CA . TYR A 1 372 ? 117.76300 110.42500 117.68900 1.000 70.52671 372 TYR A CA 1
ATOM 2004 C C . TYR A 1 372 ? 117.22000 110.53400 119.11300 1.000 70.52671 372 TYR A C 1
ATOM 2005 O O . TYR A 1 372 ? 117.95900 110.88400 120.04500 1.000 70.52671 372 TYR A O 1
ATOM 2014 N N . GLU A 1 373 ? 115.92900 110.23100 119.30600 1.000 71.32479 373 GLU A N 1
ATOM 2015 C CA . GLU A 1 373 ? 115.32500 110.38900 120.62300 1.000 71.32479 373 GLU A CA 1
ATOM 2016 C C . GLU A 1 373 ? 115.83100 109.34800 121.61200 1.000 71.32479 373 GLU A C 1
ATOM 2017 O O . GLU A 1 373 ? 115.70500 109.54800 122.82500 1.000 71.32479 373 GLU A O 1
ATOM 2023 N N . ASP A 1 374 ? 116.42600 108.25900 121.12800 1.000 70.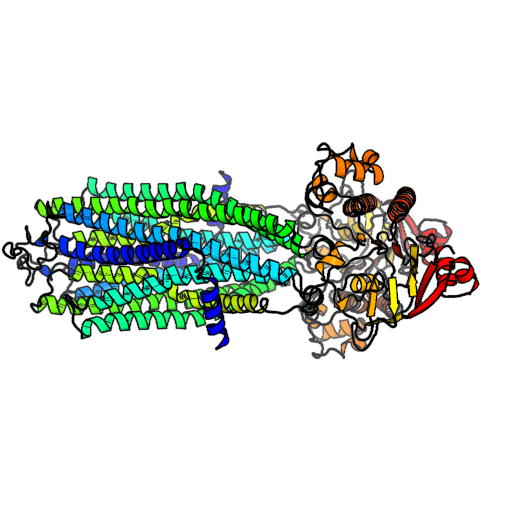70173 374 ASP A N 1
ATOM 2024 C CA . ASP A 1 374 ? 117.07300 107.32600 122.04300 1.000 70.70173 374 ASP A CA 1
ATOM 2025 C C . ASP A 1 374 ? 118.50800 107.74500 122.33500 1.000 70.70173 374 ASP A C 1
ATOM 2026 O O . ASP A 1 374 ? 118.95200 107.69000 123.49400 1.000 70.70173 374 ASP A O 1
ATOM 2031 N N . ALA A 1 375 ? 119.24000 108.19100 121.30800 1.000 68.86090 375 ALA A N 1
ATOM 2032 C CA . ALA A 1 375 ? 120.61600 108.60600 121.54500 1.000 68.86090 375 ALA A CA 1
ATOM 2033 C C . ALA A 1 375 ? 120.68500 109.87800 122.37300 1.000 68.86090 375 ALA A C 1
ATOM 2034 O O . ALA A 1 375 ? 121.75700 110.20900 122.88900 1.000 68.86090 375 ALA A O 1
ATOM 2036 N N . ALA A 1 376 ? 119.56800 110.59000 122.51300 1.000 68.18930 376 ALA A N 1
ATOM 2037 C CA . ALA A 1 376 ? 119.51300 111.76800 123.36600 1.000 68.18930 376 ALA A CA 1
ATOM 2038 C C . ALA A 1 376 ? 119.03800 111.44000 124.77400 1.000 68.18930 376 ALA A C 1
ATOM 2039 O O . ALA A 1 376 ? 119.47900 112.07900 125.73500 1.000 68.18930 376 ALA A O 1
ATOM 2041 N N . LEU A 1 377 ? 118.13100 110.47000 124.91400 1.000 67.33947 377 LEU A N 1
ATOM 2042 C CA . LEU A 1 377 ? 117.75800 109.97200 126.23300 1.000 67.33947 377 LEU A CA 1
ATOM 2043 C C . LEU A 1 377 ? 118.87800 109.18600 126.90600 1.000 67.33947 377 LEU A C 1
ATOM 2044 O O . LEU A 1 377 ? 118.85600 109.03900 128.12900 1.000 67.33947 377 LEU A O 1
ATOM 2049 N N . GLN A 1 378 ? 119.88000 108.72900 126.15400 1.000 67.97506 378 GLN A N 1
ATOM 2050 C CA . GLN A 1 378 ? 120.98200 107.97700 126.76000 1.000 67.97506 378 GLN A CA 1
ATOM 2051 C C . GLN A 1 378 ? 121.97500 108.91900 127.44400 1.000 67.97506 378 GLN A C 1
ATOM 2052 O O . GLN A 1 378 ? 122.41900 108.67400 128.58100 1.000 67.97506 378 GLN A O 1
ATOM 2058 N N . THR A 1 379 ? 122.35600 109.98500 126.74400 1.000 65.55626 379 THR A N 1
ATOM 2059 C CA . THR A 1 379 ? 123.32100 110.93000 127.28700 1.000 65.55626 379 THR A CA 1
ATOM 2060 C C . THR A 1 379 ? 122.84600 111.53300 128.60300 1.000 65.55626 379 THR A C 1
ATOM 2061 O O . THR A 1 379 ? 123.67800 111.90500 129.43300 1.000 65.55626 379 THR A O 1
ATOM 2065 N N . GLN A 1 380 ? 121.53500 111.71100 128.79600 1.000 65.69072 380 GLN A N 1
ATOM 2066 C CA . GLN A 1 380 ? 121.07300 112.23100 130.08100 1.000 65.69072 380 GLN A CA 1
ATOM 2067 C C . GLN A 1 380 ? 121.45300 111.30800 131.23800 1.000 65.69072 380 GLN A C 1
ATOM 2068 O O . GLN A 1 380 ? 121.95100 111.77600 132.26300 1.000 65.69072 380 GLN A O 1
ATOM 2074 N N . ARG A 1 381 ? 121.20800 109.99700 131.11100 1.000 67.01176 381 ARG A N 1
ATOM 2075 C CA . ARG A 1 381 ? 121.63700 109.06200 132.15800 1.000 67.01176 381 ARG A CA 1
ATOM 2076 C C . ARG A 1 381 ? 123.15400 109.02600 132.32100 1.000 67.01176 381 ARG A C 1
ATOM 2077 O O . ARG A 1 381 ? 123.66500 108.89800 133.45100 1.000 67.01176 381 ARG A O 1
ATOM 2085 N N . SER A 1 382 ? 123.89100 109.26700 131.23400 1.000 64.20574 382 SER A N 1
ATOM 2086 C CA . SER A 1 382 ? 125.34500 109.29500 131.37700 1.000 64.20574 382 SER A CA 1
ATOM 2087 C C . SER A 1 382 ? 125.79900 110.54300 132.12000 1.000 64.20574 382 SER A C 1
ATOM 2088 O O . SER A 1 382 ? 126.67600 110.46500 132.98700 1.000 64.20574 382 SER A O 1
ATOM 2091 N N . LEU A 1 383 ? 125.23400 111.70100 131.79200 1.000 60.09308 383 LEU A N 1
ATOM 2092 C CA . LEU A 1 383 ? 125.55200 112.90100 132.55400 1.000 60.09308 383 LEU A CA 1
ATOM 2093 C C . LEU A 1 383 ? 125.09200 112.73300 133.99600 1.000 60.09308 383 LEU A C 1
ATOM 2094 O O . LEU A 1 383 ? 125.70800 113.28300 134.91400 1.000 60.09308 383 LEU A O 1
ATOM 2099 N N . ALA A 1 384 ? 123.97700 112.02300 134.19300 1.000 58.64174 384 ALA A N 1
ATOM 2100 C CA . ALA A 1 384 ? 123.40700 111.80900 135.51800 1.000 58.64174 384 ALA A CA 1
ATOM 2101 C C . ALA A 1 384 ? 124.39000 111.11500 136.44300 1.000 58.64174 384 ALA A C 1
ATOM 2102 O O . ALA A 1 384 ? 124.54300 111.50400 137.61100 1.000 58.64174 384 ALA A O 1
ATOM 2104 N N . PHE A 1 385 ? 125.06800 110.08100 135.94000 1.000 60.13555 385 PHE A N 1
ATOM 2105 C CA . PHE A 1 385 ? 125.99100 109.35800 136.81000 1.000 60.13555 385 PHE A CA 1
ATOM 2106 C C . PHE A 1 385 ? 127.10200 110.28900 137.28600 1.000 60.13555 385 PHE A C 1
ATOM 2107 O O . PHE A 1 385 ? 127.48100 110.27700 138.46700 1.000 60.13555 385 PHE A O 1
ATOM 2115 N N . LEU A 1 386 ? 127.60100 111.13700 136.38300 1.000 58.48177 386 LEU A N 1
ATOM 2116 C CA . LEU A 1 386 ? 128.64400 112.09300 136.73700 1.000 58.48177 386 LEU A CA 1
ATOM 2117 C C . LEU A 1 386 ? 128.12500 113.11700 137.73600 1.000 58.48177 386 LEU A C 1
ATOM 2118 O O . LEU A 1 386 ? 128.78600 113.41100 138.73700 1.000 58.48177 386 LEU A O 1
ATOM 2123 N N . ASN A 1 387 ? 126.94400 113.67600 137.47800 1.000 56.09344 387 ASN A N 1
ATOM 2124 C CA . ASN A 1 387 ? 126.41100 114.73500 138.32300 1.000 56.09344 387 ASN A CA 1
ATOM 2125 C C . ASN A 1 387 ? 125.89000 114.21600 139.65300 1.000 56.09344 387 ASN A C 1
ATOM 2126 O O . ASN A 1 387 ? 125.47400 115.01900 140.49400 1.000 56.09344 387 ASN A O 1
ATOM 2131 N N . PHE A 1 388 ? 125.90100 112.90100 139.86000 1.000 54.73216 388 PHE A N 1
ATOM 2132 C CA . PHE A 1 388 ? 125.60200 112.33400 141.16900 1.000 54.73216 388 PHE A CA 1
ATOM 2133 C C . PHE A 1 388 ? 126.88500 111.99200 141.91800 1.000 54.73216 388 PHE A C 1
ATOM 2134 O O . PHE A 1 388 ? 127.01700 112.28600 143.12100 1.000 54.73216 388 PHE A O 1
ATOM 2142 N N . GLY A 1 389 ? 127.83300 111.33800 141.23900 1.000 56.98354 389 GLY A N 1
ATOM 2143 C CA . GLY A 1 389 ? 129.06800 111.01700 141.92200 1.000 56.98354 389 GLY A CA 1
ATOM 2144 C C . GLY A 1 389 ? 129.89900 112.24000 142.24300 1.000 56.98354 389 GLY A C 1
ATOM 2145 O O . GLY A 1 389 ? 130.61200 112.24200 143.25500 1.000 56.98354 389 GLY A O 1
ATOM 2146 N N . GLN A 1 390 ? 129.73100 113.32200 141.47200 1.000 56.35305 390 GLN A N 1
ATOM 2147 C CA . GLN A 1 390 ? 130.38700 114.59000 141.75500 1.000 56.35305 390 GLN A CA 1
ATOM 2148 C C . GLN A 1 390 ? 129.86800 115.22000 143.03400 1.000 56.35305 390 GLN A C 1
ATOM 2149 O O . GLN A 1 390 ? 130.49300 116.14800 143.55800 1.000 56.35305 390 GLN A O 1
ATOM 2155 N N . SER A 1 391 ? 128.75800 114.71100 143.55600 1.000 53.09171 391 SER A N 1
ATOM 2156 C CA . SER A 1 391 ? 128.18400 115.14600 144.81600 1.000 53.09171 391 SER A CA 1
ATOM 2157 C C . SER A 1 391 ? 128.60100 114.22200 145.94700 1.000 53.09171 391 SER A C 1
ATOM 2158 O O . SER A 1 391 ? 129.02900 114.69000 147.00300 1.000 53.09171 391 SER A O 1
ATOM 2161 N N . ILE A 1 392 ? 128.43500 112.91100 145.75500 1.000 53.38599 392 ILE A N 1
ATOM 2162 C CA . ILE A 1 392 ? 128.74500 111.96800 146.83300 1.000 53.38599 392 ILE A CA 1
ATOM 2163 C C . ILE A 1 392 ? 130.23300 112.00700 147.19800 1.000 53.38599 392 ILE A C 1
ATOM 2164 O O . ILE A 1 392 ? 130.59900 111.97000 148.38800 1.000 53.38599 392 ILE A O 1
ATOM 2169 N N . ILE A 1 393 ? 131.11600 112.08600 146.18800 1.000 56.82559 393 ILE A N 1
ATOM 2170 C CA . ILE A 1 393 ? 132.55900 112.13200 146.43800 1.000 56.82559 393 ILE A CA 1
ATOM 2171 C C . ILE A 1 393 ? 132.93900 113.32600 147.29900 1.000 56.82559 393 ILE A C 1
ATOM 2172 O O . ILE A 1 393 ? 133.86800 113.24600 148.11000 1.000 56.82559 393 ILE A O 1
ATOM 2177 N N . PHE A 1 394 ? 132.22300 114.43700 147.16300 1.000 55.98550 394 PHE A N 1
ATOM 2178 C CA . PHE A 1 394 ? 132.56500 115.63600 147.91100 1.000 55.98550 394 PHE A CA 1
ATOM 2179 C C . PHE A 1 394 ? 131.78300 115.73200 149.21200 1.000 55.98550 394 PHE A C 1
ATOM 2180 O O . PHE A 1 394 ? 132.18200 116.48000 150.11100 1.000 55.98550 394 PHE A O 1
ATOM 2188 N N . SER A 1 395 ? 130.69400 114.97300 149.33500 1.000 54.99843 395 SER A N 1
ATOM 2189 C CA . SER A 1 395 ? 129.93700 114.92700 150.58100 1.000 54.99843 395 SER A CA 1
ATOM 2190 C C . SER A 1 395 ? 130.63300 114.07000 151.62900 1.000 54.99843 395 SER A C 1
ATOM 2191 O O . SER A 1 395 ? 130.58400 114.38500 152.82800 1.000 54.99843 395 SER A O 1
ATOM 2194 N N . THR A 1 396 ? 131.24800 112.96200 151.20000 1.000 56.78338 396 THR A N 1
ATOM 2195 C CA . THR A 1 396 ? 131.98400 112.13800 152.15600 1.000 56.78338 396 THR A CA 1
ATOM 2196 C C . THR A 1 396 ? 133.10700 112.92100 152.82900 1.000 56.78338 396 THR A C 1
ATOM 2197 O O . THR A 1 396 ? 133.37400 112.72800 154.02400 1.000 56.78338 396 THR A O 1
ATOM 2201 N N . ALA A 1 397 ? 133.72300 113.85600 152.10100 1.000 56.02067 397 ALA A N 1
ATOM 2202 C CA . ALA A 1 397 ? 134.76500 114.69900 152.68200 1.000 56.02067 397 ALA A CA 1
ATOM 2203 C C . ALA A 1 397 ? 134.20900 115.55900 153.80700 1.000 56.02067 397 ALA A C 1
ATOM 2204 O O . ALA A 1 397 ? 134.80200 115.64900 154.88800 1.000 56.02067 397 ALA A O 1
ATOM 2206 N N . LEU A 1 398 ? 133.07800 116.22200 153.55800 1.000 54.67914 398 LEU A N 1
ATOM 2207 C CA . LEU A 1 398 ? 132.50100 117.10300 154.56500 1.000 54.67914 398 LEU A CA 1
ATOM 2208 C C . LEU A 1 398 ? 132.06600 116.31700 155.79300 1.000 54.67914 398 LEU A C 1
ATOM 2209 O O . LEU A 1 398 ? 132.31100 116.74200 156.93100 1.000 54.67914 398 LEU A O 1
ATOM 2214 N N . SER A 1 399 ? 131.46500 115.14300 155.58700 1.000 55.34084 399 SER A N 1
ATOM 2215 C CA . SER A 1 399 ? 131.05300 114.34500 156.73700 1.000 55.34084 399 SER A CA 1
ATOM 2216 C C . SER A 1 399 ? 132.26300 113.90900 157.55500 1.000 55.34084 399 SER A C 1
ATOM 2217 O O . SER A 1 399 ? 132.24000 113.97500 158.79200 1.000 55.34084 399 SER A O 1
ATOM 2220 N N . THR A 1 400 ? 133.34800 113.50900 156.88400 1.000 56.65772 400 THR A N 1
ATOM 2221 C CA . THR A 1 400 ? 134.52800 113.05200 157.61100 1.000 56.65772 400 THR A CA 1
ATOM 2222 C C . THR A 1 400 ? 135.16000 114.20200 158.38500 1.000 56.65772 400 THR A C 1
ATOM 2223 O O . THR A 1 400 ? 135.51600 114.05500 159.56300 1.000 56.65772 400 THR A O 1
ATOM 2227 N N . ALA A 1 401 ? 135.29300 115.36100 157.73600 1.000 55.92727 401 ALA A N 1
ATOM 2228 C CA . ALA A 1 401 ? 135.86000 116.53700 158.38900 1.000 55.92727 401 ALA A CA 1
ATOM 2229 C C . ALA A 1 401 ? 135.07000 116.91100 159.63600 1.000 55.92727 401 ALA A C 1
ATOM 2230 O O . ALA A 1 401 ? 135.64600 117.09000 160.71800 1.000 55.92727 401 ALA A O 1
ATOM 2232 N N . MET A 1 402 ? 133.74800 117.05300 159.50700 1.000 56.00581 402 MET A N 1
ATOM 2233 C CA . MET A 1 402 ? 132.95600 117.44900 160.66800 1.000 56.00581 402 MET A CA 1
ATOM 2234 C C . MET A 1 402 ? 133.02200 116.40800 161.78100 1.000 56.00581 402 MET A C 1
ATOM 2235 O O . MET A 1 402 ? 133.13900 116.76900 162.95500 1.000 56.00581 402 MET A O 1
ATOM 2240 N N . VAL A 1 403 ? 132.87700 115.11800 161.45700 1.000 57.00359 403 VAL A N 1
ATOM 2241 C CA . VAL A 1 403 ? 132.87100 114.12400 162.53200 1.000 57.00359 403 VAL A CA 1
ATOM 2242 C C . VAL A 1 403 ? 134.21800 114.09500 163.25100 1.000 57.00359 403 VAL A C 1
ATOM 2243 O O . VAL A 1 403 ? 134.28000 113.98900 164.49000 1.000 57.00359 403 VAL A O 1
ATOM 2247 N N . LEU A 1 404 ? 135.31300 114.28300 162.50500 1.000 59.09574 404 LEU A N 1
ATOM 2248 C CA . LEU A 1 404 ? 136.62100 114.32700 163.14700 1.000 59.09574 404 LEU A CA 1
ATOM 2249 C C . LEU A 1 404 ? 136.75900 115.56400 164.01900 1.000 59.09574 404 LEU A C 1
ATOM 2250 O O . LEU A 1 404 ? 137.37100 115.50500 165.09200 1.000 59.09574 404 LEU A O 1
ATOM 2255 N N . CYS A 1 405 ? 136.20800 116.69800 163.58000 1.000 60.53810 405 CYS A N 1
ATOM 2256 C CA . CYS A 1 405 ? 136.32200 117.89200 164.40700 1.000 60.53810 405 CYS A CA 1
ATOM 2257 C C . CYS A 1 405 ? 135.48800 117.73500 165.67100 1.000 60.53810 405 CYS A C 1
ATOM 2258 O O . CYS A 1 405 ? 135.89000 118.18600 166.75200 1.000 60.53810 405 CYS A O 1
ATOM 2261 N N . SER A 1 406 ? 134.30700 117.12500 165.54400 1.000 60.70632 406 SER A N 1
ATOM 2262 C CA . SER A 1 406 ? 133.43900 116.94100 166.70000 1.000 60.70632 406 SER A CA 1
ATOM 2263 C C . SER A 1 406 ? 134.12700 116.08200 167.74800 1.000 60.70632 406 SER A C 1
ATOM 2264 O O . SER A 1 406 ? 133.97200 116.31600 168.95500 1.000 60.70632 406 SER A O 1
ATOM 2267 N N . GLN A 1 407 ? 134.86100 115.05000 167.30700 1.000 64.23475 407 GLN A N 1
ATOM 2268 C CA . GLN A 1 407 ? 135.56800 114.22300 168.28200 1.000 64.23475 407 GLN A CA 1
ATOM 2269 C C . GLN A 1 407 ? 136.56700 115.05700 169.07500 1.000 64.23475 407 GLN A C 1
ATOM 2270 O O . GLN A 1 407 ? 136.67700 114.91500 170.30200 1.000 64.23475 407 GLN A O 1
ATOM 2276 N N . GLY A 1 408 ? 137.27200 115.96800 168.39800 1.000 65.50113 408 GLY A N 1
ATOM 2277 C CA . GLY A 1 408 ? 138.19300 116.83700 169.11000 1.000 65.50113 408 GLY A CA 1
ATOM 2278 C C . GLY A 1 408 ? 137.46200 117.73500 170.08400 1.000 65.50113 408 GLY A C 1
ATOM 2279 O O . GLY A 1 408 ? 137.90400 117.92800 171.21900 1.000 65.50113 408 GLY A O 1
ATOM 2280 N N . ILE A 1 409 ? 136.33100 118.29600 169.65000 1.000 59.39270 409 ILE A N 1
ATOM 2281 C CA . ILE A 1 409 ? 135.61300 119.24500 170.49300 1.000 59.39270 409 ILE A CA 1
ATOM 2282 C C . ILE A 1 409 ? 135.18300 118.55500 171.77600 1.000 59.39270 409 ILE A C 1
ATOM 2283 O O . ILE A 1 409 ? 135.38500 119.06700 172.88200 1.000 59.39270 409 ILE A O 1
ATOM 2288 N N . MET A 1 410 ? 134.58100 117.37100 171.64000 1.000 67.26348 410 MET A N 1
ATOM 2289 C CA . MET A 1 410 ? 134.10500 116.63100 172.80000 1.000 67.26348 410 MET A CA 1
ATOM 2290 C C . MET A 1 410 ? 135.25100 116.02000 173.60100 1.000 67.26348 410 MET A C 1
ATOM 2291 O O . MET A 1 410 ? 135.03600 115.62200 174.75000 1.000 67.26348 410 MET A O 1
ATOM 2296 N N . ASN A 1 411 ? 136.47400 116.01300 173.06700 1.000 69.43754 411 ASN A N 1
ATOM 2297 C CA . ASN A 1 411 ? 137.60400 115.40500 173.76000 1.000 69.43754 411 ASN A CA 1
ATOM 2298 C C . ASN A 1 411 ? 138.49200 116.44900 174.43300 1.000 69.43754 411 ASN A C 1
ATOM 2299 O O . ASN A 1 411 ? 139.60600 116.13000 174.86000 1.000 69.43754 411 ASN A O 1
ATOM 2304 N N . GLY A 1 412 ? 138.01300 117.68200 174.56100 1.000 71.81367 412 GLY A N 1
ATOM 2305 C CA . GLY A 1 412 ? 138.76000 118.71900 175.24900 1.000 71.81367 412 GLY A CA 1
ATOM 2306 C C . GLY A 1 412 ? 140.00500 119.18400 174.52900 1.000 71.81367 412 GLY A C 1
ATOM 2307 O O . GLY A 1 412 ? 140.98200 119.56700 175.17800 1.000 71.81367 412 GLY A O 1
ATOM 2308 N N . GLN A 1 413 ? 139.99800 119.15800 173.20100 1.000 71.57790 413 GLN A N 1
ATOM 2309 C CA . GLN A 1 413 ? 141.08200 119.70000 172.40100 1.000 71.57790 413 GLN A CA 1
ATOM 2310 C C . GLN A 1 413 ? 140.97800 121.21700 172.32900 1.000 71.57790 413 GLN A C 1
ATOM 2311 O O . GLN A 1 413 ? 139.98100 121.82100 172.73000 1.000 71.57790 413 GLN A O 1
ATOM 2317 N N . MET A 1 414 ? 142.04400 121.83600 171.82000 1.000 75.49813 414 MET A N 1
ATOM 2318 C CA . MET A 1 414 ? 142.06700 123.28700 171.69000 1.000 75.49813 414 MET A CA 1
ATOM 2319 C C . MET A 1 414 ? 140.92000 123.79300 170.82600 1.000 75.49813 414 MET A C 1
ATOM 2320 O O . MET A 1 414 ? 140.48000 124.93500 170.99600 1.000 75.49813 414 MET A O 1
ATOM 2325 N N . THR A 1 415 ? 140.43600 122.97700 169.89200 1.000 66.74773 415 THR A N 1
ATOM 2326 C CA . THR A 1 415 ? 139.36100 123.40400 169.00500 1.000 66.74773 415 THR A CA 1
ATOM 2327 C C . THR A 1 415 ? 138.09000 123.69400 169.80400 1.000 66.74773 415 THR A C 1
ATOM 2328 O O . THR A 1 415 ? 137.60500 122.84600 170.55900 1.000 66.74773 415 THR A O 1
ATOM 2332 N N . VAL A 1 416 ? 137.58200 124.92200 169.68100 1.000 60.60026 416 VAL A N 1
ATOM 2333 C CA . VAL A 1 416 ? 136.34900 125.34400 170.34500 1.000 60.60026 416 VAL A CA 1
ATOM 2334 C C . VAL A 1 416 ? 135.57700 126.27100 169.41300 1.000 60.60026 416 VAL A C 1
ATOM 2335 O O . VAL A 1 416 ? 136.03600 127.38000 169.11900 1.000 60.60026 416 VAL A O 1
ATOM 2339 N N . GLY A 1 417 ? 134.41100 125.82400 168.94700 1.000 56.36462 417 GLY A N 1
ATOM 2340 C CA . GLY A 1 417 ? 133.55400 126.64300 168.10900 1.000 56.36462 417 GLY A CA 1
ATOM 2341 C C . GLY A 1 417 ? 134.08300 126.99100 166.73700 1.000 56.36462 417 GLY A C 1
ATOM 2342 O O . GLY A 1 417 ? 133.51900 127.87200 166.08200 1.000 56.36462 417 GLY A O 1
ATOM 2343 N N . ASP A 1 418 ? 135.13800 126.32800 166.27100 1.000 62.48884 418 ASP A N 1
ATOM 2344 C CA . ASP A 1 418 ? 135.75000 126.63100 164.98500 1.000 62.48884 418 ASP A CA 1
ATOM 2345 C C . ASP A 1 418 ? 135.29100 125.68000 163.89000 1.000 62.48884 418 ASP A C 1
ATOM 2346 O O . ASP A 1 418 ? 135.82500 125.71900 162.78000 1.000 62.48884 418 ASP A O 1
ATOM 2351 N N . LEU A 1 419 ? 134.32900 124.81000 164.19500 1.000 56.86363 419 LEU A N 1
ATOM 2352 C CA . LEU A 1 419 ? 133.73500 123.94700 163.18000 1.000 56.86363 419 LEU A CA 1
ATOM 2353 C C . LEU A 1 419 ? 133.12700 124.76900 162.05100 1.000 56.86363 419 LEU A C 1
ATOM 2354 O O . LEU A 1 419 ? 133.18500 124.37300 160.88100 1.000 56.86363 419 LEU A O 1
ATOM 2359 N N . VAL A 1 420 ? 132.54100 125.92100 162.38500 1.000 55.62822 420 VAL A N 1
ATOM 2360 C CA . VAL A 1 420 ? 131.85000 126.74900 161.40500 1.000 55.62822 420 VAL A CA 1
ATOM 2361 C C . VAL A 1 420 ? 132.77100 127.29400 160.32000 1.000 55.62822 420 VAL A C 1
ATOM 2362 O O . VAL A 1 420 ? 132.28700 127.70900 159.26200 1.000 55.62822 420 VAL A O 1
ATOM 2366 N N . MET A 1 421 ? 134.09000 127.30000 160.52800 1.000 59.40407 421 MET A N 1
ATOM 2367 C CA . MET A 1 421 ? 134.93500 127.76900 159.43400 1.000 59.40407 421 MET A CA 1
ATOM 2368 C C . MET A 1 421 ? 135.15500 126.67900 158.39100 1.000 59.40407 421 MET A C 1
ATOM 2369 O O . MET A 1 421 ? 135.29500 126.98800 157.20300 1.000 59.40407 421 MET A O 1
ATOM 2374 N N . VAL A 1 422 ? 135.24600 125.41500 158.82000 1.000 58.05364 422 VAL A N 1
ATOM 2375 C CA . VAL A 1 422 ? 135.52500 124.33500 157.87800 1.000 58.05364 422 VAL A CA 1
ATOM 2376 C C . VAL A 1 422 ? 134.47700 124.30200 156.77400 1.000 58.05364 422 VAL A C 1
ATOM 2377 O O . VAL A 1 422 ? 134.80400 124.08000 155.60000 1.000 58.05364 422 VAL A O 1
ATOM 2381 N N . ASN A 1 423 ? 133.20100 124.46900 157.13100 1.000 57.07727 423 ASN A N 1
ATOM 2382 C CA . ASN A 1 423 ? 132.16300 124.55500 156.11000 1.000 57.07727 423 ASN A CA 1
ATOM 2383 C C . ASN A 1 423 ? 132.50800 125.62200 155.08100 1.000 57.07727 423 ASN A C 1
ATOM 2384 O O . ASN A 1 423 ? 132.39300 125.40000 153.87000 1.000 57.07727 423 ASN A O 1
ATOM 2389 N N . GLY A 1 424 ? 132.93000 126.79700 155.55600 1.000 59.42088 424 GLY A N 1
ATOM 2390 C CA . GLY A 1 424 ? 133.25300 127.87900 154.64300 1.000 59.42088 424 GLY A CA 1
ATOM 2391 C C . GLY A 1 424 ? 134.42200 127.54600 153.73800 1.000 59.42088 424 GLY A C 1
ATOM 2392 O O . GLY A 1 424 ? 134.38300 127.81700 152.53800 1.000 59.42088 424 GLY A O 1
ATOM 2393 N N . LEU A 1 425 ? 135.47700 126.95100 154.30300 1.000 57.38819 425 LEU A N 1
ATOM 2394 C CA . LEU A 1 425 ? 136.64600 126.61300 153.49200 1.000 57.38819 425 LEU A CA 1
ATOM 2395 C C . LEU A 1 425 ? 136.28000 125.59200 152.42400 1.000 57.38819 425 LEU A C 1
ATOM 2396 O O . LEU A 1 425 ? 136.68700 125.71500 151.25700 1.000 57.38819 425 LEU A O 1
ATOM 2401 N N . LEU A 1 426 ? 135.49700 124.58200 152.80500 1.000 58.85217 426 LEU A N 1
ATOM 2402 C CA . LEU A 1 426 ? 135.07400 123.57700 151.84200 1.000 58.85217 426 LEU A CA 1
ATOM 2403 C C . LEU A 1 426 ? 134.21100 124.20500 150.75800 1.000 58.85217 426 LEU A C 1
ATOM 2404 O O . LEU A 1 426 ? 134.32000 123.84200 149.58400 1.000 58.85217 426 LEU A O 1
ATOM 2409 N N . PHE A 1 427 ? 133.32500 125.13100 151.13700 1.000 60.76937 427 PHE A N 1
ATOM 2410 C CA . PHE A 1 427 ? 132.50100 125.80200 150.13800 1.000 60.76937 427 PHE A CA 1
ATOM 2411 C C . PHE A 1 427 ? 133.36400 126.60200 149.17100 1.000 60.76937 427 PHE A C 1
ATOM 2412 O O . PHE A 1 427 ? 133.11800 126.59700 147.96000 1.000 60.76937 427 PHE A O 1
ATOM 2420 N N . GLN A 1 428 ? 134.37900 127.30200 149.68900 1.000 62.46329 428 GLN A N 1
ATOM 2421 C CA . GLN A 1 428 ? 135.24700 128.09000 148.81800 1.000 62.46329 428 GLN A CA 1
ATOM 2422 C C . GLN A 1 428 ? 135.96400 127.19400 147.82000 1.000 62.46329 428 GLN A C 1
ATOM 2423 O O . GLN A 1 428 ? 136.08300 127.53600 146.63900 1.000 62.46329 428 GLN A O 1
ATOM 2429 N N . LEU A 1 429 ? 136.45700 126.04300 148.28300 1.000 61.72034 429 LEU A N 1
ATOM 2430 C CA . LEU A 1 429 ? 137.08200 125.09100 147.36600 1.000 61.72034 429 LEU A CA 1
ATOM 2431 C C . LEU A 1 429 ? 136.07500 124.53500 146.36300 1.000 61.72034 429 LEU A C 1
ATOM 2432 O O . LEU A 1 429 ? 136.40400 124.33300 145.18800 1.000 61.72034 429 LEU A O 1
ATOM 2437 N N . SER A 1 430 ? 134.84600 124.27800 146.81100 1.000 60.17018 430 SER A N 1
ATOM 2438 C CA . SER A 1 430 ? 133.82700 123.64200 145.98000 1.000 60.17018 430 SER A CA 1
ATOM 2439 C C . SER A 1 430 ? 133.40400 124.47500 144.77600 1.000 60.17018 430 SER A C 1
ATOM 2440 O O . SER A 1 430 ? 132.90100 123.90600 143.80100 1.000 60.17018 430 SER A O 1
ATOM 2443 N N . LEU A 1 431 ? 133.57900 125.79400 144.80700 1.000 68.46472 431 LEU A N 1
ATOM 2444 C CA . LEU A 1 431 ? 133.00400 126.59600 143.73100 1.000 68.46472 431 LEU A CA 1
ATOM 2445 C C . LEU A 1 431 ? 133.80000 126.49200 142.43000 1.000 68.46472 431 LEU A C 1
ATOM 2446 O O . LEU A 1 431 ? 133.22100 126.10200 141.40800 1.000 68.46472 431 LEU A O 1
ATOM 2451 N N . PRO A 1 432 ? 135.09300 126.81800 142.38900 1.000 70.31350 432 PRO A N 1
ATOM 2452 C CA . PRO A 1 432 ? 135.78600 126.84200 141.09500 1.000 70.31350 432 PRO A CA 1
ATOM 2453 C C . PRO A 1 432 ? 136.35700 125.50500 140.65000 1.000 70.31350 432 PRO A C 1
ATOM 2454 O O . PRO A 1 432 ? 136.99800 125.45500 139.59400 1.000 70.31350 432 PRO A O 1
ATOM 2458 N N . LEU A 1 433 ? 136.14800 124.42900 141.41200 1.000 67.93288 433 LEU A N 1
ATOM 2459 C CA . LEU A 1 433 ? 136.68800 123.13400 141.01100 1.000 67.93288 433 LEU A CA 1
ATOM 2460 C C . LEU A 1 433 ? 136.05000 122.63800 139.72100 1.000 67.93288 433 LEU A C 1
ATOM 2461 O O . LEU A 1 433 ? 136.71600 121.98300 138.91000 1.000 67.93288 433 LEU A O 1
ATOM 2466 N N . ASN A 1 434 ? 134.75900 122.92400 139.52800 1.000 74.76225 434 ASN A N 1
ATOM 2467 C CA . ASN A 1 434 ? 134.01400 122.35900 138.40500 1.000 74.76225 434 ASN A CA 1
ATOM 2468 C C . ASN A 1 434 ? 134.62700 122.73800 137.05900 1.000 74.76225 434 ASN A C 1
ATOM 2469 O O . ASN A 1 434 ? 134.60300 121.93900 136.11600 1.000 74.76225 434 ASN A O 1
ATOM 2474 N N . PHE A 1 435 ? 135.16400 123.95700 136.94400 1.000 79.54310 435 PHE A N 1
ATOM 2475 C CA . PHE A 1 435 ? 135.68300 124.42300 135.65800 1.000 79.54310 435 PHE A CA 1
ATOM 2476 C C . PHE A 1 435 ? 136.82000 123.54200 135.15400 1.000 79.54310 435 PHE A C 1
ATOM 2477 O O . PHE A 1 435 ? 136.90800 123.26200 133.95300 1.000 79.54310 435 PHE A O 1
ATOM 2485 N N . LEU A 1 436 ? 137.69600 123.09400 136.05600 1.000 78.89759 436 LEU A N 1
ATOM 2486 C CA . LEU A 1 436 ? 138.86400 122.31700 135.65100 1.000 78.89759 436 LEU A CA 1
ATOM 2487 C C . LEU A 1 436 ? 138.48100 121.01900 134.94900 1.000 78.89759 436 LEU A C 1
ATOM 2488 O O . LEU A 1 436 ? 139.23700 120.52800 134.10400 1.000 78.89759 436 LEU A O 1
ATOM 2493 N N . GLY A 1 437 ? 137.33400 120.43800 135.29700 1.000 76.27443 437 GLY A N 1
ATOM 2494 C CA . GLY A 1 437 ? 136.94600 119.16700 134.70500 1.000 76.27443 437 GLY A CA 1
ATOM 2495 C C . GLY A 1 437 ? 136.72600 119.21300 133.20200 1.000 76.27443 437 GLY A C 1
ATOM 2496 O O . GLY A 1 437 ? 137.10600 118.28500 132.48400 1.000 76.27443 437 GLY A O 1
ATOM 2497 N N . SER A 1 438 ? 136.11700 120.28600 132.70200 1.000 82.01267 438 SER A N 1
ATOM 2498 C CA . SER A 1 438 ? 135.72900 120.37500 131.29700 1.000 82.01267 438 SER A CA 1
ATOM 2499 C C . SER A 1 438 ? 136.77800 120.99900 130.37900 1.000 82.01267 438 SER A C 1
ATOM 2500 O O . SER A 1 438 ? 136.51800 121.13300 129.17900 1.000 82.01267 438 SER A O 1
ATOM 2503 N N . VAL A 1 439 ? 137.94800 121.38400 130.89400 1.000 82.87815 439 VAL A N 1
ATOM 2504 C CA . VAL A 1 439 ? 138.93400 122.09400 130.07600 1.000 82.87815 439 VAL A CA 1
ATOM 2505 C C . VAL A 1 439 ? 139.76900 121.20300 129.17000 1.000 82.87815 439 VAL A C 1
ATOM 2506 O O . VAL A 1 439 ? 140.54000 121.73200 128.36300 1.000 82.87815 439 VAL A O 1
ATOM 2510 N N . TYR A 1 440 ? 139.66600 119.87600 129.28800 1.000 82.67310 440 TYR A N 1
ATOM 2511 C CA . TYR A 1 440 ? 140.58100 118.99300 128.56300 1.000 82.67310 440 TYR A CA 1
ATOM 2512 C C . TYR A 1 440 ? 140.42900 119.11800 127.04800 1.000 82.67310 440 TYR A C 1
ATOM 2513 O O . TYR A 1 440 ? 141.42500 119.27000 126.32600 1.000 82.67310 440 TYR A O 1
ATOM 2522 N N . ARG A 1 441 ? 139.19900 119.00400 126.53900 1.000 84.53096 441 ARG A N 1
ATOM 2523 C CA . ARG A 1 441 ? 139.00500 119.08100 125.09400 1.000 84.53096 441 ARG A CA 1
ATOM 2524 C C . ARG A 1 441 ? 139.48400 120.43000 124.56300 1.000 84.53096 441 ARG A C 1
ATOM 2525 O O . ARG A 1 441 ? 140.17800 120.49600 123.53700 1.000 84.53096 441 ARG A O 1
ATOM 2533 N N . GLU A 1 442 ? 139.12700 121.52400 125.25100 1.000 85.61270 442 GLU A N 1
ATOM 2534 C CA . GLU A 1 442 ? 139.53900 122.83500 124.76200 1.000 85.61270 442 GLU A CA 1
ATOM 2535 C C . GLU A 1 442 ? 141.05500 122.94000 124.76700 1.000 85.61270 442 GLU A C 1
ATOM 2536 O O . GLU A 1 442 ? 141.64700 123.47200 123.82300 1.000 85.61270 442 GLU A O 1
ATOM 2542 N N . THR A 1 443 ? 141.70200 122.44500 125.82700 1.000 84.97736 443 THR A N 1
ATOM 2543 C CA . THR A 1 443 ? 143.15100 122.56300 125.92700 1.000 84.97736 443 THR A CA 1
ATOM 2544 C C . THR A 1 443 ? 143.84100 121.80000 124.80600 1.000 84.97736 443 THR A C 1
ATOM 2545 O O . THR A 1 443 ? 144.75500 122.32400 124.16400 1.000 84.97736 443 THR A O 1
ATOM 2549 N N . ILE A 1 444 ? 143.41500 120.56000 124.54800 1.000 87.57579 444 ILE A N 1
ATOM 2550 C CA . ILE A 1 444 ? 144.08900 119.77600 123.51300 1.000 87.57579 444 ILE A CA 1
ATOM 2551 C C . ILE A 1 444 ? 143.86500 120.40800 122.14100 1.000 87.57579 444 ILE A C 1
ATOM 2552 O O . ILE A 1 444 ? 144.80400 120.54100 121.33600 1.000 87.57579 444 ILE A O 1
ATOM 2557 N N . GLN A 1 445 ? 142.63500 120.86500 121.87400 1.000 89.81806 445 GLN A N 1
ATOM 2558 C CA . GLN A 1 445 ? 142.32700 121.44600 120.57200 1.000 89.81806 445 GLN A CA 1
ATOM 2559 C C . GLN A 1 445 ? 143.10300 122.74100 120.37100 1.000 89.81806 445 GLN A C 1
ATOM 2560 O O . GLN A 1 445 ? 143.65100 122.99000 119.28700 1.000 89.81806 445 GLN A O 1
ATOM 2566 N N . SER A 1 446 ? 143.19800 123.56000 121.41800 1.000 87.51587 446 SER A N 1
ATOM 2567 C CA . SER A 1 446 ? 143.89600 124.82900 121.29200 1.000 87.51587 446 SER A CA 1
ATOM 2568 C C . SER A 1 446 ? 145.39100 124.59000 121.16900 1.000 87.51587 446 SER A C 1
ATOM 2569 O O . SER A 1 446 ? 146.08400 125.31400 120.44700 1.000 87.51587 446 SER A O 1
ATOM 2572 N N . LEU A 1 447 ? 145.90500 123.57300 121.86300 1.000 89.20447 447 LEU A N 1
ATOM 2573 C CA . LEU A 1 447 ? 147.33500 123.32400 121.86400 1.000 89.20447 447 LEU A CA 1
ATOM 2574 C C . LEU A 1 447 ? 147.78600 122.74200 120.53600 1.000 89.20447 447 LEU A C 1
ATOM 2575 O O . LEU A 1 447 ? 148.96100 122.87900 120.17900 1.000 89.20447 447 LEU A O 1
ATOM 2580 N N . VAL A 1 448 ? 146.88100 122.10700 119.79000 1.000 91.45094 448 VAL A N 1
ATOM 2581 C CA . VAL A 1 448 ? 147.25800 121.68200 118.44500 1.000 91.45094 448 VAL A CA 1
ATOM 2582 C C . VAL A 1 448 ? 147.04600 122.80700 117.42800 1.000 91.45094 448 VAL A C 1
ATOM 2583 O O . VAL A 1 448 ? 147.82500 122.93300 116.47400 1.000 91.45094 448 VAL A O 1
ATOM 2587 N N . ASP A 1 449 ? 146.01200 123.64200 117.60300 1.000 92.10119 449 ASP A N 1
ATOM 2588 C CA . ASP A 1 449 ? 145.85700 124.79500 116.71400 1.000 92.10119 449 ASP A CA 1
ATOM 2589 C C . ASP A 1 449 ? 147.04200 125.74900 116.83700 1.000 92.10119 449 ASP A C 1
ATOM 2590 O O . ASP A 1 449 ? 147.47600 126.35600 115.84700 1.000 92.10119 449 ASP A O 1
ATOM 2595 N N . MET A 1 450 ? 147.56000 125.91000 118.05500 1.000 95.81353 450 MET A N 1
ATOM 2596 C CA . MET A 1 450 ? 148.74400 126.73100 118.25500 1.000 95.81353 450 MET A CA 1
ATOM 2597 C C . MET A 1 450 ? 149.95100 126.15700 117.52600 1.000 95.81353 450 MET A C 1
ATOM 2598 O O . MET A 1 450 ? 150.76000 126.90800 116.96400 1.000 95.81353 450 MET A O 1
ATOM 2603 N N . LYS A 1 451 ? 150.09500 124.83000 117.52700 1.000 94.66663 451 LYS A N 1
ATOM 2604 C CA . LYS A 1 451 ? 151.15700 124.22600 116.73400 1.000 94.66663 451 LYS A CA 1
ATOM 2605 C C . LYS A 1 451 ? 150.94200 124.49500 115.25400 1.000 94.66663 451 LYS A C 1
ATOM 2606 O O . LYS A 1 451 ? 151.90300 124.73200 114.51600 1.000 94.66663 451 LYS A O 1
ATOM 2612 N N . SER A 1 452 ? 149.68500 124.48000 114.80500 1.000 93.51037 452 SER A N 1
ATOM 2613 C CA . SER A 1 452 ? 149.39800 124.80200 113.40800 1.000 93.51037 452 SER A CA 1
ATOM 2614 C C . SER A 1 452 ? 149.92800 126.18900 113.06600 1.000 93.51037 452 SER A C 1
ATOM 2615 O O . SER A 1 452 ? 150.67500 126.36900 112.09200 1.000 93.51037 452 SER A O 1
ATOM 2618 N N . MET A 1 453 ? 149.55000 127.18600 113.87200 1.000 92.28927 453 MET A N 1
ATOM 2619 C CA . MET A 1 453 ? 149.97600 128.55700 113.60100 1.000 92.28927 453 MET A CA 1
ATOM 2620 C C . MET A 1 453 ? 151.49400 128.68100 113.64400 1.000 92.28927 453 MET A C 1
ATOM 2621 O O . MET A 1 453 ? 152.10800 129.20400 112.70700 1.000 92.28927 453 MET A O 1
ATOM 2626 N N . PHE A 1 454 ? 152.12200 128.21800 114.72700 1.000 95.19971 454 PHE A N 1
ATOM 2627 C CA . PHE A 1 454 ? 153.57200 128.35100 114.82100 1.000 95.19971 454 PHE A CA 1
ATOM 2628 C C . PHE A 1 454 ? 154.30600 127.47100 113.82000 1.000 95.19971 454 PHE A C 1
ATOM 2629 O O . PHE A 1 454 ? 155.52500 127.61200 113.67500 1.000 95.19971 454 PHE A O 1
ATOM 2637 N N . GLN A 1 455 ? 153.60000 126.57200 113.13500 1.000 95.48060 455 GLN A N 1
ATOM 2638 C CA . GLN A 1 455 ? 154.18200 125.82200 112.03500 1.000 95.48060 455 GLN A CA 1
ATOM 2639 C C . GLN A 1 455 ? 154.08300 126.61600 110.74500 1.000 95.48060 455 GLN A C 1
ATOM 2640 O O . GLN A 1 455 ? 154.96900 126.51600 109.88800 1.000 95.48060 455 GLN A O 1
ATOM 2646 N N . LEU A 1 456 ? 153.03100 127.42700 110.60700 1.000 95.59927 456 LEU A N 1
ATOM 2647 C CA . LEU A 1 456 ? 152.94800 128.32100 109.45600 1.000 95.59927 456 LEU A CA 1
ATOM 2648 C C . LEU A 1 456 ? 154.11500 129.30100 109.46900 1.000 95.59927 456 LEU A C 1
ATOM 2649 O O . LEU A 1 456 ? 154.72100 129.57500 108.42700 1.000 95.59927 456 LEU A O 1
ATOM 2654 N N . LEU A 1 457 ? 154.43800 129.83900 110.64200 1.000 94.71762 457 LEU A N 1
ATOM 2655 C CA . LEU A 1 457 ? 155.61600 130.67300 110.81700 1.000 94.71762 457 LEU A CA 1
ATOM 2656 C C . LEU A 1 457 ? 156.87900 129.81700 110.73600 1.000 94.71762 457 LEU A C 1
ATOM 2657 O O . LEU A 1 457 ? 156.81700 128.58800 110.72600 1.000 94.71762 457 LEU A O 1
ATOM 2662 N N . GLU A 1 458 ? 158.02000 130.49300 110.56700 1.000 99.42310 458 GLU A N 1
ATOM 2663 C CA . GLU A 1 458 ? 159.37200 129.92600 110.48300 1.000 99.42310 458 GLU A CA 1
ATOM 2664 C C . GLU A 1 458 ? 159.57500 129.09200 109.22200 1.000 99.42310 458 GLU A C 1
ATOM 2665 O O . GLU A 1 458 ? 160.45100 128.22200 109.18300 1.000 99.42310 458 GLU A O 1
ATOM 2671 N N . GLU A 1 459 ? 158.78500 129.35100 108.18600 1.000 99.96349 459 GLU A N 1
ATOM 2672 C CA . GLU A 1 459 ? 158.94800 128.72800 106.87900 1.000 99.96349 459 GLU A CA 1
ATOM 2673 C C . GLU A 1 459 ? 159.63400 129.72800 105.95600 1.000 99.96349 459 GLU A C 1
ATOM 2674 O O . GLU A 1 459 ? 159.08400 130.79700 105.66900 1.000 99.96349 459 GLU A O 1
ATOM 2680 N N . LYS A 1 460 ? 160.83400 129.38100 105.50000 1.000 105.08270 460 LYS A N 1
ATOM 2681 C CA . LYS A 1 460 ? 161.67100 130.30000 104.74400 1.000 105.08270 460 LYS A CA 1
ATOM 2682 C C . LYS A 1 460 ? 161.22100 130.40200 103.29200 1.000 105.08270 460 LYS A C 1
ATOM 2683 O O . LYS A 1 460 ? 160.74900 129.43300 102.69100 1.000 105.08270 460 LYS A O 1
ATOM 2689 N N . SER A 1 461 ? 161.37200 131.60200 102.73600 1.000 111.30710 461 SER A N 1
ATOM 2690 C CA . SER A 1 461 ? 161.06200 131.84600 101.33500 1.000 111.30710 461 SER A CA 1
ATOM 2691 C C . SER A 1 461 ? 162.17400 131.33600 100.42800 1.000 111.30710 461 SER A C 1
ATOM 2692 O O . SER A 1 461 ? 163.36200 131.47500 100.73300 1.000 111.30710 461 SER A O 1
ATOM 2695 N N . ASP A 1 462 ? 161.77300 130.74100 99.30000 1.000 117.54848 462 ASP A N 1
ATOM 2696 C CA . ASP A 1 462 ? 162.74200 130.16700 98.36800 1.000 117.54848 462 ASP A CA 1
ATOM 2697 C C . ASP A 1 462 ? 163.63000 131.23600 97.73900 1.000 117.54848 462 ASP A C 1
ATOM 2698 O O . ASP A 1 462 ? 164.84000 131.03500 97.58200 1.000 117.54848 462 ASP A O 1
ATOM 2703 N N . ILE A 1 463 ? 163.05500 132.38100 97.38300 1.000 116.72271 463 ILE A N 1
ATOM 2704 C CA . ILE A 1 463 ? 163.78600 133.40500 96.61000 1.000 116.72271 463 ILE A CA 1
ATOM 2705 C C . ILE A 1 463 ? 164.54100 134.26300 97.61700 1.000 116.72271 463 ILE A C 1
ATOM 2706 O O . ILE A 1 463 ? 164.12100 135.35300 98.01100 1.000 116.72271 463 ILE A O 1
ATOM 2711 N N . THR A 1 464 ? 165.69100 133.75600 98.04400 1.000 121.01759 464 THR A N 1
ATOM 2712 C CA . THR A 1 464 ? 166.61100 134.52600 98.86400 1.000 121.01759 464 THR A CA 1
ATOM 2713 C C . THR A 1 464 ? 167.55600 135.31600 97.96600 1.000 121.01759 464 THR A C 1
ATOM 2714 O O . THR A 1 464 ? 167.87600 134.89900 96.85000 1.000 121.01759 464 THR A O 1
ATOM 2718 N N . ASN A 1 465 ? 168.00100 136.46500 98.46200 1.000 117.83405 465 ASN A N 1
ATOM 2719 C CA . ASN A 1 465 ? 169.00000 137.26000 97.76800 1.000 117.83405 465 ASN A CA 1
ATOM 2720 C C . ASN A 1 465 ? 170.34600 137.12500 98.46900 1.000 117.83405 465 ASN A C 1
ATOM 2721 O O . ASN A 1 465 ? 170.43200 136.68600 99.61900 1.000 117.83405 465 ASN A O 1
ATOM 2726 N N . THR A 1 466 ? 171.40200 137.50300 97.75500 1.000 119.61911 466 THR A N 1
ATOM 2727 C CA . THR A 1 466 ? 172.74300 137.43000 98.31100 1.000 119.61911 466 THR A CA 1
ATOM 2728 C C . THR A 1 466 ? 172.93000 138.49100 99.39400 1.000 119.61911 466 THR A C 1
ATOM 2729 O O . THR A 1 466 ? 172.13800 139.42900 99.53400 1.000 119.61911 466 THR A O 1
ATOM 2733 N N . SER A 1 467 ? 173.99600 138.32100 100.17900 1.000 120.89558 467 SER A N 1
ATOM 2734 C CA . SER A 1 467 ? 174.27200 139.23500 101.28200 1.000 120.89558 467 SER A CA 1
ATOM 2735 C C . SER A 1 467 ? 174.43800 140.66500 100.77900 1.000 120.89558 467 SER A C 1
ATOM 2736 O O . SER A 1 467 ? 173.69300 141.56900 101.17500 1.000 120.89558 467 SER A O 1
ATOM 2739 N N . ASP A 1 468 ? 175.42100 140.88700 99.90800 1.000 116.92291 468 ASP A N 1
ATOM 2740 C CA . ASP A 1 468 ? 175.68100 142.22400 99.39100 1.000 116.92291 468 ASP A CA 1
ATOM 2741 C C . ASP A 1 468 ? 174.49200 142.72900 98.58200 1.000 116.92291 468 ASP A C 1
ATOM 2742 O O . ASP A 1 468 ? 173.94100 142.01000 97.74300 1.000 116.92291 468 ASP A O 1
ATOM 2747 N N . ALA A 1 469 ? 174.09600 143.97100 98.84500 1.000 117.69256 469 ALA A N 1
ATOM 2748 C CA . ALA A 1 469 ? 172.98300 144.62200 98.16500 1.000 117.69256 469 ALA A CA 1
ATOM 2749 C C . ALA A 1 469 ? 173.49700 145.74000 97.26700 1.000 117.69256 469 ALA A C 1
ATOM 2750 O O . ALA A 1 469 ? 174.17300 146.65900 97.74200 1.000 117.69256 469 ALA A O 1
ATOM 2752 N N . LYS A 1 470 ? 173.17700 145.66100 95.97700 1.000 113.64835 470 LYS A N 1
ATOM 2753 C CA . LYS A 1 470 ? 173.55700 146.67600 95.00800 1.000 113.64835 470 LYS A CA 1
ATOM 2754 C C . LYS A 1 470 ? 172.30600 147.27400 94.37900 1.000 113.64835 470 LYS A C 1
ATOM 2755 O O . LYS A 1 470 ? 171.41700 146.52500 93.94900 1.000 113.64835 470 LYS A O 1
ATOM 2761 N N . PRO A 1 471 ? 172.19200 148.59800 94.30600 1.000 111.96749 471 PRO A N 1
ATOM 2762 C CA . PRO A 1 471 ? 170.96800 149.20500 93.77300 1.000 111.96749 471 PRO A CA 1
ATOM 2763 C C . PRO A 1 471 ? 170.96900 149.23100 92.25300 1.000 111.96749 471 PRO A C 1
ATOM 2764 O O . PRO A 1 471 ? 172.00900 149.41000 91.61300 1.000 111.96749 471 PRO A O 1
ATOM 2768 N N . LEU A 1 472 ? 169.78500 149.04800 91.67700 1.000 110.13018 472 LEU A N 1
ATOM 2769 C CA . LEU A 1 472 ? 169.64300 149.03200 90.22500 1.000 110.13018 472 LEU A CA 1
ATOM 2770 C C . LEU A 1 472 ? 169.83300 150.44200 89.67900 1.000 110.13018 472 LEU A C 1
ATOM 2771 O O . LEU A 1 472 ? 168.96000 151.30000 89.83700 1.000 110.13018 472 LEU A O 1
ATOM 2776 N N . VAL A 1 473 ? 170.97000 150.68400 89.03700 1.000 111.66483 473 VAL A N 1
ATOM 2777 C CA . VAL A 1 473 ? 171.24400 151.95800 88.37300 1.000 111.66483 473 VAL A CA 1
ATOM 2778 C C . VAL A 1 473 ? 171.06100 151.72100 86.87500 1.000 111.66483 473 VAL A C 1
ATOM 2779 O O . VAL A 1 473 ? 171.96000 151.26800 86.16500 1.000 111.66483 473 VAL A O 1
ATOM 2783 N N . LEU A 1 474 ? 169.86200 152.02300 86.38300 1.000 117.38352 474 LEU A N 1
ATOM 2784 C CA . LEU A 1 474 ? 169.50400 151.78400 84.98900 1.000 117.38352 474 LEU A CA 1
ATOM 2785 C C . LEU A 1 474 ? 169.35500 153.11700 84.26200 1.000 117.38352 474 LEU A C 1
ATOM 2786 O O . LEU A 1 474 ? 168.40400 153.86800 84.50500 1.000 117.38352 474 LEU A O 1
ATOM 2791 N N . LYS A 1 475 ? 170.32200 153.42600 83.39800 1.000 122.95316 475 LYS A N 1
ATOM 2792 C CA . LYS A 1 475 ? 170.21000 154.61300 82.55900 1.000 122.95316 475 LYS A CA 1
ATOM 2793 C C . LYS A 1 475 ? 169.11700 154.43200 81.51100 1.000 122.95316 475 LYS A C 1
ATOM 2794 O O . LYS A 1 475 ? 168.30300 155.33400 81.28200 1.000 122.95316 475 LYS A O 1
ATOM 2800 N N . GLY A 1 476 ? 169.08700 153.27400 80.86800 1.000 127.81832 476 GLY A N 1
ATOM 2801 C CA . GLY A 1 476 ? 168.07600 152.97300 79.86900 1.000 127.81832 476 GLY A CA 1
ATOM 2802 C C . GLY A 1 476 ? 167.74900 151.49900 79.91100 1.000 127.81832 476 GLY A C 1
ATOM 2803 O O . GLY A 1 476 ? 168.60400 150.66600 80.23000 1.000 127.81832 476 GLY A O 1
ATOM 2804 N N . GLY A 1 477 ? 166.50300 151.17100 79.58400 1.000 130.19023 477 GLY A N 1
ATOM 2805 C CA . GLY A 1 477 ? 166.06500 149.79500 79.69700 1.000 130.19023 477 GLY A CA 1
ATOM 2806 C C . GLY A 1 477 ? 166.35700 148.95800 78.46900 1.000 130.19023 477 GLY A C 1
ATOM 2807 O O . GLY A 1 477 ? 165.86300 149.24300 77.37400 1.000 130.19023 477 GLY A O 1
ATOM 2808 N N . ASN A 1 478 ? 167.16500 147.91600 78.64900 1.000 131.04325 478 ASN A N 1
ATOM 2809 C CA . ASN A 1 478 ? 167.48200 146.95900 77.59600 1.000 131.04325 478 ASN A CA 1
ATOM 2810 C C . ASN A 1 478 ? 167.19700 145.56100 78.12100 1.000 131.04325 478 ASN A C 1
ATOM 2811 O O . ASN A 1 478 ? 167.76700 145.15300 79.13800 1.000 131.04325 478 ASN A O 1
ATOM 2816 N N . ILE A 1 479 ? 166.32000 144.83400 77.43900 1.000 136.06402 479 ILE A N 1
ATOM 2817 C CA . ILE A 1 479 ? 165.92400 143.49400 77.85500 1.000 136.06402 479 ILE A CA 1
ATOM 2818 C C . ILE A 1 479 ? 166.70400 142.50300 77.00100 1.000 136.06402 479 ILE A C 1
ATOM 2819 O O . ILE A 1 479 ? 166.48500 142.40700 75.78900 1.000 136.06402 479 ILE A O 1
ATOM 2824 N N . GLU A 1 480 ? 167.61600 141.76200 77.62700 1.000 133.87372 480 GLU A N 1
ATOM 2825 C CA . GLU A 1 480 ? 168.41200 140.75200 76.94000 1.000 133.87372 480 GLU A CA 1
ATOM 2826 C C . GLU A 1 480 ? 168.25800 139.40600 77.63300 1.000 133.87372 480 GLU A C 1
ATOM 2827 O O . GLU A 1 480 ? 168.63000 139.26200 78.80200 1.000 133.87372 480 GLU A O 1
ATOM 2833 N N . PHE A 1 481 ? 167.70500 138.43100 76.91800 1.000 135.18560 481 PHE A N 1
ATOM 2834 C CA . PHE A 1 481 ? 167.52900 137.07600 77.42600 1.000 135.18560 481 PHE A CA 1
ATOM 2835 C C . PHE A 1 481 ? 168.58600 136.16900 76.80800 1.000 135.18560 481 PHE A C 1
ATOM 2836 O O . PHE A 1 481 ? 168.83400 136.23400 75.60000 1.000 135.18560 481 PHE A O 1
ATOM 2844 N N . GLU A 1 482 ? 169.20800 135.32900 77.63500 1.000 132.38917 482 GLU A N 1
ATOM 2845 C CA . GLU A 1 482 ? 170.27200 134.43200 77.18500 1.000 132.38917 482 GLU A CA 1
ATOM 2846 C C . GLU A 1 482 ? 170.00800 133.01800 77.70100 1.000 132.38917 482 GLU A C 1
ATOM 2847 O O . GLU A 1 482 ? 170.34100 132.69500 78.84500 1.000 132.38917 482 GLU A O 1
ATOM 2853 N N . ASN A 1 483 ? 169.41800 132.18100 76.84400 1.000 135.31876 483 ASN A N 1
ATOM 2854 C CA . ASN A 1 483 ? 169.21300 130.75600 77.11700 1.000 135.31876 483 ASN A CA 1
ATOM 2855 C C . ASN A 1 483 ? 168.55000 130.53200 78.47500 1.000 135.31876 483 ASN A C 1
ATOM 2856 O O . ASN A 1 483 ? 168.98300 129.70400 79.27900 1.000 135.31876 483 ASN A O 1
ATOM 2861 N N . VAL A 1 484 ? 167.48300 131.28000 78.72700 1.000 135.43983 484 VAL A N 1
ATOM 2862 C CA . VAL A 1 484 ? 166.72500 131.13400 79.96500 1.000 135.43983 484 VAL A CA 1
ATOM 2863 C C . VAL A 1 484 ? 165.83900 129.89900 79.85700 1.000 135.43983 484 VAL A C 1
ATOM 2864 O O . VAL A 1 484 ? 164.97000 129.81800 78.98400 1.000 135.43983 484 VAL A O 1
ATOM 2868 N N . HIS A 1 485 ? 166.06100 128.93200 80.74300 1.000 134.86908 485 HIS A N 1
ATOM 2869 C CA . HIS A 1 485 ? 165.22900 127.74400 80.82300 1.000 134.86908 485 HIS A CA 1
ATOM 2870 C C . HIS A 1 485 ? 164.55100 127.69500 82.18400 1.000 134.86908 485 HIS A C 1
ATOM 2871 O O . HIS A 1 485 ? 165.16800 128.01400 83.20400 1.000 134.86908 485 HIS A O 1
ATOM 2878 N N . PHE A 1 486 ? 163.28000 127.30200 82.19900 1.000 128.99856 486 PHE A N 1
ATOM 2879 C CA . PHE A 1 486 ? 162.53700 127.19300 83.44800 1.000 128.99856 486 PHE A CA 1
ATOM 2880 C C . PHE A 1 486 ? 161.46900 126.12400 83.29100 1.000 128.99856 486 PHE A C 1
ATOM 2881 O O . PHE A 1 486 ? 160.65800 126.19400 82.36400 1.000 128.99856 486 PHE A O 1
ATOM 2889 N N . SER A 1 487 ? 161.46800 125.14400 84.18900 1.000 132.61237 487 SER A N 1
ATOM 2890 C CA . SER A 1 487 ? 160.46000 124.09200 84.18900 1.000 132.61237 487 SER A CA 1
ATOM 2891 C C . SER A 1 487 ? 159.67000 124.17100 85.48700 1.000 132.61237 487 SER A C 1
ATOM 2892 O O . SER A 1 487 ? 160.23600 124.01700 86.57400 1.000 132.61237 487 SER A O 1
ATOM 2895 N N . TYR A 1 488 ? 158.36000 124.40600 85.36800 1.000 127.42982 488 TYR A N 1
ATOM 2896 C CA . TYR A 1 488 ? 157.49000 124.37600 86.53800 1.000 127.42982 488 TYR A CA 1
ATOM 2897 C C . TYR A 1 488 ? 157.43100 122.96900 87.11800 1.000 127.42982 488 TYR A C 1
ATOM 2898 O O . TYR A 1 488 ? 157.39500 122.79200 88.34000 1.000 127.42982 488 TYR A O 1
ATOM 2907 N N . LEU A 1 489 ? 157.44500 121.96200 86.25400 1.000 134.03031 489 LEU A N 1
ATOM 2908 C CA . LEU A 1 489 ? 157.41200 120.56800 86.64900 1.000 134.03031 489 LEU A CA 1
ATOM 2909 C C . LEU A 1 489 ? 158.37800 119.83700 85.72600 1.000 134.03031 489 LEU A C 1
ATOM 2910 O O . LEU A 1 489 ? 158.62500 120.29900 84.60500 1.000 134.03031 489 LEU A O 1
ATOM 2915 N N . PRO A 1 490 ? 158.95300 118.71200 86.16700 1.000 133.10991 490 PRO A N 1
ATOM 2916 C CA . PRO A 1 490 ? 159.94100 118.03000 85.31000 1.000 133.10991 490 PRO A CA 1
ATOM 2917 C C . PRO A 1 490 ? 159.39700 117.57100 83.96800 1.000 133.10991 490 PRO A C 1
ATOM 2918 O O . PRO A 1 490 ? 160.13100 117.60600 82.97200 1.000 133.10991 490 PRO A O 1
ATOM 2922 N N . GLU A 1 491 ? 158.14200 117.12000 83.91400 1.000 133.18015 491 GLU A N 1
ATOM 2923 C CA . GLU A 1 491 ? 157.58700 116.61800 82.65900 1.000 133.18015 491 GLU A CA 1
ATOM 2924 C C . GLU A 1 491 ? 157.60200 117.68200 81.56100 1.000 133.18015 491 GLU A C 1
ATOM 2925 O O . GLU A 1 491 ? 158.08900 117.43200 80.45200 1.000 133.18015 491 GLU A O 1
ATOM 2931 N N . ARG A 1 492 ? 157.07600 118.87200 81.84500 1.000 134.40111 492 ARG A N 1
ATOM 2932 C CA . ARG A 1 492 ? 156.94400 119.92900 80.84700 1.000 134.40111 492 ARG A CA 1
ATOM 2933 C C . ARG A 1 492 ? 157.82100 121.11100 81.23800 1.000 134.40111 492 ARG A C 1
ATOM 2934 O O . ARG A 1 492 ? 157.59200 121.73900 82.27800 1.000 134.40111 492 ARG A O 1
ATOM 2942 N N . LYS A 1 493 ? 158.81700 121.41300 80.41000 1.000 134.49185 493 LYS A N 1
ATOM 2943 C CA . LYS A 1 493 ? 159.66100 122.58700 80.59300 1.000 134.49185 493 LYS A CA 1
ATOM 2944 C C . LYS A 1 493 ? 159.18200 123.68500 79.64500 1.000 134.49185 493 LYS A C 1
ATOM 2945 O O . LYS A 1 493 ? 159.21600 123.52300 78.42000 1.000 134.49185 493 LYS A O 1
ATOM 2951 N N . ILE A 1 494 ? 158.70700 124.78900 80.22900 1.000 134.90359 494 ILE A N 1
ATOM 2952 C CA . ILE A 1 494 ? 158.03700 125.84700 79.46800 1.000 134.90359 494 ILE A CA 1
ATOM 2953 C C . ILE A 1 494 ? 158.98100 126.49500 78.46100 1.000 134.90359 494 ILE A C 1
ATOM 2954 O O . ILE A 1 494 ? 158.73700 126.47500 77.25000 1.000 134.90359 494 ILE A O 1
ATOM 2959 N N . LEU A 1 495 ? 160.07400 127.07500 78.94600 1.000 138.06836 495 LEU A N 1
ATOM 2960 C CA . LEU A 1 495 ? 160.97800 127.85800 78.11400 1.000 138.06836 495 LEU A CA 1
ATOM 2961 C C . LEU A 1 495 ? 162.22100 127.05100 77.77300 1.000 138.06836 495 LEU A C 1
ATOM 2962 O O . LEU A 1 495 ? 162.86800 126.49000 78.66400 1.000 138.06836 495 LEU A O 1
ATOM 2967 N N . ASP A 1 496 ? 162.55700 127.00200 76.48300 1.000 140.34758 496 ASP A N 1
ATOM 2968 C CA . ASP A 1 496 ? 163.66800 126.17400 76.03700 1.000 140.34758 496 ASP A CA 1
ATOM 2969 C C . ASP A 1 496 ? 164.78300 127.00600 75.41900 1.000 140.34758 496 ASP A C 1
ATOM 2970 O O . ASP A 1 496 ? 165.24700 126.70300 74.31500 1.000 140.34758 496 ASP A O 1
ATOM 2975 N N . GLY A 1 497 ? 165.22700 128.04500 76.11400 1.000 139.08672 497 GLY A N 1
ATOM 2976 C CA . GLY A 1 497 ? 166.31600 128.86800 75.64500 1.000 139.08672 497 GLY A CA 1
ATOM 2977 C C . GLY A 1 497 ? 165.93800 130.15900 74.95200 1.000 139.08672 497 GLY A C 1
ATOM 2978 O O . GLY A 1 497 ? 166.65500 130.57300 74.03300 1.000 139.08672 497 GLY A O 1
ATOM 2979 N N . ILE A 1 498 ? 164.82700 130.79100 75.33700 1.000 137.34414 498 ILE A N 1
ATOM 2980 C CA . ILE A 1 498 ? 164.38900 132.01700 74.67600 1.000 137.34414 498 ILE A CA 1
ATOM 2981 C C . ILE A 1 498 ? 165.49800 133.05800 74.76000 1.000 137.34414 498 ILE A C 1
ATOM 2982 O O . ILE A 1 498 ? 165.98100 133.39400 75.84800 1.000 137.34414 498 ILE A O 1
ATOM 2987 N N . SER A 1 499 ? 165.94300 133.54400 73.60200 1.000 141.73108 499 SER A N 1
ATOM 2988 C CA . SER A 1 499 ? 166.92300 134.62200 73.53800 1.000 141.73108 499 SER A CA 1
ATOM 2989 C C . SER A 1 499 ? 166.46000 135.68500 72.55400 1.000 141.73108 499 SER A C 1
ATOM 2990 O O . SER A 1 499 ? 166.22300 135.38800 71.37900 1.000 141.73108 499 SER A O 1
ATOM 2993 N N . PHE A 1 500 ? 166.33100 136.91700 73.03900 1.000 143.02033 500 PHE A N 1
ATOM 2994 C CA . PHE A 1 500 ? 166.01800 138.06600 72.20100 1.000 143.02033 500 PHE A CA 1
ATOM 2995 C C . PHE A 1 500 ? 166.50500 139.31600 72.91700 1.000 143.02033 500 PHE A C 1
ATOM 2996 O O . PHE A 1 500 ? 166.71800 139.31100 74.13200 1.000 143.02033 500 PHE A O 1
ATOM 3004 N N . VAL A 1 501 ? 166.67300 140.39000 72.15100 1.000 141.50340 501 VAL A N 1
ATOM 3005 C CA . VAL A 1 501 ? 167.18100 141.65200 72.67400 1.000 141.50340 501 VAL A CA 1
ATOM 3006 C C . VAL A 1 501 ? 166.23000 142.76300 72.25400 1.000 141.50340 501 VAL A C 1
ATOM 3007 O O . VAL A 1 501 ? 165.88800 142.88100 71.07200 1.000 141.50340 501 VAL A O 1
ATOM 3011 N N . VAL A 1 502 ? 165.80900 143.56800 73.21800 1.000 140.69894 502 VAL A N 1
ATOM 3012 C CA . VAL A 1 502 ? 164.91100 144.69500 72.98000 1.000 140.69894 502 VAL A CA 1
ATOM 3013 C C . VAL A 1 502 ? 165.73600 145.97700 73.00000 1.000 140.69894 502 VAL A C 1
ATOM 3014 O O . VAL A 1 502 ? 166.47900 146.20300 73.96500 1.000 140.69894 502 VAL A O 1
ATOM 3018 N N . PRO A 1 503 ? 165.63500 146.82700 71.98300 1.000 137.97411 503 PRO A N 1
ATOM 3019 C CA . PRO A 1 503 ? 166.30400 148.12900 72.04700 1.000 137.97411 503 PRO A CA 1
ATOM 3020 C C . PRO A 1 503 ? 165.56800 149.07500 72.98000 1.000 137.97411 503 PRO A C 1
ATOM 3021 O O . PRO A 1 503 ? 164.36300 148.94600 73.21200 1.000 137.97411 503 PRO A O 1
ATOM 3025 N N . ALA A 1 504 ? 166.31700 150.02800 73.53000 1.000 135.05373 504 ALA A N 1
ATOM 3026 C CA . ALA A 1 504 ? 165.75600 150.95100 74.50600 1.000 135.05373 504 ALA A CA 1
ATOM 3027 C C . ALA A 1 504 ? 164.66200 151.81300 73.88600 1.000 135.05373 504 ALA A C 1
ATOM 3028 O O . ALA A 1 504 ? 164.76700 152.25600 72.73900 1.000 135.05373 504 ALA A O 1
ATOM 3030 N N . GLY A 1 505 ? 163.60700 152.05200 74.66300 1.000 135.98135 505 GLY A N 1
ATOM 3031 C CA . GLY A 1 505 ? 162.52000 152.91000 74.23800 1.000 135.98135 505 GLY A CA 1
ATOM 3032 C C . GLY A 1 505 ? 161.68200 152.39700 73.09000 1.000 135.98135 505 GLY A C 1
ATOM 3033 O O . GLY A 1 505 ? 161.01100 153.19300 72.42900 1.000 135.98135 505 GLY A O 1
ATOM 3034 N N . LYS A 1 506 ? 161.69300 151.09400 72.82800 1.000 136.91121 506 LYS A N 1
ATOM 3035 C CA . LYS A 1 506 ? 160.95200 150.52900 71.71000 1.000 136.91121 506 LYS A CA 1
ATOM 3036 C C . LYS A 1 506 ? 159.86300 149.59300 72.22000 1.000 136.91121 506 LYS A C 1
ATOM 3037 O O . LYS A 1 506 ? 159.79600 149.26100 73.40700 1.000 136.91121 506 LYS A O 1
ATOM 3043 N N . SER A 1 507 ? 158.99900 149.17200 71.30100 1.000 143.48088 507 SER A N 1
ATOM 3044 C CA . SER A 1 507 ? 157.89900 148.26400 71.59400 1.000 143.48088 507 SER A CA 1
ATOM 3045 C C . SER A 1 507 ? 158.12800 146.93100 70.89600 1.000 143.48088 507 SER A C 1
ATOM 3046 O O . SER A 1 507 ? 158.37500 146.89700 69.68500 1.000 143.48088 507 SER A O 1
ATOM 3049 N N . VAL A 1 508 ? 158.04600 145.84100 71.65400 1.000 145.37824 508 VAL A N 1
ATOM 3050 C CA . VAL A 1 508 ? 158.20200 144.49500 71.11800 1.000 145.37824 508 VAL A CA 1
ATOM 3051 C C . VAL A 1 508 ? 157.00900 143.66000 71.56300 1.000 145.37824 508 VAL A C 1
ATOM 3052 O O . VAL A 1 508 ? 156.48600 143.84900 72.66700 1.000 145.37824 508 VAL A O 1
ATOM 3056 N N . ALA A 1 509 ? 156.56300 142.75300 70.69700 1.000 149.33114 509 ALA A N 1
ATOM 3057 C CA . ALA A 1 509 ? 155.33000 142.01300 70.92100 1.000 149.33114 509 ALA A CA 1
ATOM 3058 C C . ALA A 1 509 ? 155.61300 140.52100 71.01500 1.000 149.33114 509 ALA A C 1
ATOM 3059 O O . ALA A 1 509 ? 156.36400 139.96700 70.20700 1.000 149.33114 509 ALA A O 1
ATOM 3061 N N . ILE A 1 510 ? 155.00900 139.88200 72.01100 1.000 147.03470 510 ILE A N 1
ATOM 3062 C CA . ILE A 1 510 ? 155.11800 138.44400 72.24100 1.000 147.03470 510 ILE A CA 1
ATOM 3063 C C . ILE A 1 510 ? 153.76900 137.81900 71.91500 1.000 147.03470 510 ILE A C 1
ATOM 3064 O O . ILE A 1 510 ? 152.76600 138.11800 72.57700 1.000 147.03470 510 ILE A O 1
ATOM 3069 N N . VAL A 1 511 ? 153.73500 136.95100 70.90400 1.000 154.25097 511 VAL A N 1
ATOM 3070 C CA . VAL A 1 511 ? 152.48300 136.38100 70.42700 1.000 154.25097 511 VAL A CA 1
ATOM 3071 C C . VAL A 1 511 ? 152.60300 134.86500 70.38600 1.000 154.25097 511 VAL A C 1
ATOM 3072 O O . VAL A 1 511 ? 153.69800 134.30800 70.25700 1.000 154.25097 511 VAL A O 1
ATOM 3076 N N . GLY A 1 512 ? 151.46200 134.20100 70.50800 1.000 157.35553 512 GLY A N 1
ATOM 3077 C CA . GLY A 1 512 ? 151.42500 132.75600 70.42400 1.000 157.35553 512 GLY A CA 1
ATOM 3078 C C . GLY A 1 512 ? 150.04300 132.23700 70.75500 1.000 157.35553 512 GLY A C 1
ATOM 3079 O O . GLY A 1 512 ? 149.09700 133.00000 70.97600 1.000 157.35553 512 GLY A O 1
ATOM 3080 N N . THR A 1 513 ? 149.94800 130.91100 70.78300 1.000 158.22510 513 THR A N 1
ATOM 3081 C CA . THR A 1 513 ? 148.71300 130.23000 71.13600 1.000 158.22510 513 THR A CA 1
ATOM 3082 C C . THR A 1 513 ? 148.52900 130.21900 72.65300 1.000 158.22510 513 THR A C 1
ATOM 3083 O O . THR A 1 513 ? 149.37700 130.69000 73.41500 1.000 158.22510 513 THR A O 1
ATOM 3087 N N . SER A 1 514 ? 147.39800 129.67000 73.09800 1.000 158.14333 514 SER A N 1
ATOM 3088 C CA . SER A 1 514 ? 147.15900 129.52700 74.52900 1.000 158.14333 514 SER A CA 1
ATOM 3089 C C . SER A 1 514 ? 147.88200 128.31800 75.10800 1.000 158.14333 514 SER A C 1
ATOM 3090 O O . SER A 1 514 ? 148.26400 128.33600 76.28300 1.000 158.14333 514 SER A O 1
ATOM 3093 N N . GLY A 1 515 ? 148.07600 127.26800 74.30900 1.000 157.79423 515 GLY A N 1
ATOM 3094 C CA . GLY A 1 515 ? 148.88500 126.14300 74.74600 1.000 157.79423 515 GLY A CA 1
ATOM 3095 C C . GLY A 1 515 ? 150.33600 126.49700 74.99500 1.000 157.79423 515 GLY A C 1
ATOM 3096 O O . GLY A 1 515 ? 151.01600 125.79600 75.75100 1.000 157.79423 515 GLY A O 1
ATOM 3097 N N . SER A 1 516 ? 150.82800 127.57200 74.37200 1.000 156.29291 516 SER A N 1
ATOM 3098 C CA . SER A 1 516 ? 152.22900 127.95700 74.48800 1.000 156.29291 516 SER A CA 1
ATOM 3099 C C . SER A 1 516 ? 152.60900 128.41100 75.89200 1.000 156.29291 516 SER A C 1
ATOM 3100 O O . SER A 1 516 ? 153.80300 128.57600 76.16500 1.000 156.29291 516 SER A O 1
ATOM 3103 N N . GLY A 1 517 ? 151.63600 128.60800 76.77900 1.000 151.42483 517 GLY A N 1
ATOM 3104 C CA . GLY A 1 517 ? 151.90700 128.99600 78.15000 1.000 151.42483 517 GLY A CA 1
ATOM 3105 C C . GLY A 1 517 ? 152.71600 130.26500 78.32400 1.000 151.42483 517 GLY A C 1
ATOM 3106 O O . GLY A 1 517 ? 153.68800 130.28300 79.08500 1.000 151.42483 517 GLY A O 1
ATOM 3107 N N . LYS A 1 518 ? 152.33100 131.33500 77.62800 1.000 148.88766 518 LYS A N 1
ATOM 3108 C CA . LYS A 1 518 ? 153.07700 132.58700 77.67600 1.000 148.88766 518 LYS A CA 1
ATOM 3109 C C . LYS A 1 518 ? 152.85200 133.35700 78.97200 1.000 148.88766 518 LYS A C 1
ATOM 3110 O O . LYS A 1 518 ? 153.36300 134.47400 79.10800 1.000 148.88766 518 LYS A O 1
ATOM 3116 N N . SER A 1 519 ? 152.09900 132.78800 79.91500 1.000 142.60900 519 SER A N 1
ATOM 3117 C CA . SER A 1 519 ? 151.87700 133.43000 81.20600 1.000 142.60900 519 SER A CA 1
ATOM 3118 C C . SER A 1 519 ? 153.17000 133.56900 81.99900 1.000 142.60900 519 SER A C 1
ATOM 3119 O O . SER A 1 519 ? 153.30700 134.49800 82.80200 1.000 142.60900 519 SER A O 1
ATOM 3122 N N . THR A 1 520 ? 154.11700 132.64800 81.79900 1.000 135.41519 520 THR A N 1
ATOM 3123 C CA . THR A 1 520 ? 155.32300 132.61100 82.62300 1.000 135.41519 520 THR A CA 1
ATOM 3124 C C . THR A 1 520 ? 156.11500 133.91500 82.54900 1.000 135.41519 520 THR A C 1
ATOM 3125 O O . THR A 1 520 ? 156.63200 134.37600 83.57200 1.000 135.41519 520 THR A O 1
ATOM 3129 N N . ILE A 1 521 ? 156.20000 134.53000 81.36400 1.000 128.45761 521 ILE A N 1
ATOM 3130 C CA . ILE A 1 521 ? 156.97900 135.74600 81.11900 1.000 128.45761 521 ILE A CA 1
ATOM 3131 C C . ILE A 1 521 ? 156.83100 136.75500 82.25400 1.000 128.45761 521 ILE A C 1
ATOM 3132 O O . ILE A 1 521 ? 157.83200 137.23100 82.80600 1.000 128.45761 521 ILE A O 1
ATOM 3137 N N . LEU A 1 522 ? 155.58600 137.09900 82.59800 1.000 129.51892 522 LEU A N 1
ATOM 3138 C CA . LEU A 1 522 ? 155.34500 138.10400 83.63100 1.000 129.51892 522 LEU A CA 1
ATOM 3139 C C . LEU A 1 522 ? 155.90900 137.66100 84.97000 1.000 129.51892 522 LEU A C 1
ATOM 3140 O O . LEU A 1 522 ? 156.52600 138.45300 85.69100 1.000 129.51892 522 LEU A O 1
ATOM 3145 N N . ARG A 1 523 ? 155.70500 136.39200 85.31400 1.000 124.72066 523 ARG A N 1
ATOM 3146 C CA . ARG A 1 523 ? 156.18500 135.87900 86.58700 1.000 124.72066 523 ARG A CA 1
ATOM 3147 C C . ARG A 1 523 ? 157.70500 135.92200 86.64800 1.000 124.72066 523 ARG A C 1
ATOM 3148 O O . ARG A 1 523 ? 158.28600 136.33000 87.66100 1.000 124.72066 523 ARG A O 1
ATOM 3156 N N . MET A 1 524 ? 158.36300 135.50400 85.56500 1.000 124.56642 524 MET A N 1
ATOM 3157 C CA . MET A 1 524 ? 159.82200 135.49900 85.52900 1.000 124.56642 524 MET A CA 1
ATOM 3158 C C . MET A 1 524 ? 160.41500 136.90400 85.58100 1.000 124.56642 524 MET A C 1
ATOM 3159 O O . MET A 1 524 ? 161.34800 137.15600 86.35400 1.000 124.56642 524 MET A O 1
ATOM 3164 N N . LEU A 1 525 ? 159.89500 137.83800 84.77800 1.000 118.35903 525 LEU A N 1
ATOM 3165 C CA . LEU A 1 525 ? 160.51000 139.16300 84.75100 1.000 118.35903 525 LEU A CA 1
ATOM 3166 C C . LEU A 1 525 ? 160.44000 139.81600 86.12300 1.000 118.35903 525 LEU A C 1
ATOM 3167 O O . LEU A 1 525 ? 161.34800 140.56200 86.50700 1.000 118.35903 525 LEU A O 1
ATOM 3172 N N . PHE A 1 526 ? 159.38700 139.52500 86.88000 1.000 112.37570 526 PHE A N 1
ATOM 3173 C CA . PHE A 1 526 ? 159.19400 140.05400 88.22200 1.000 112.37570 526 PHE A CA 1
ATOM 3174 C C . PHE A 1 526 ? 159.95900 139.25400 89.26800 1.000 112.37570 526 PHE A C 1
ATOM 3175 O O . PHE A 1 526 ? 159.82800 139.53900 90.46400 1.000 112.37570 526 PHE A O 1
ATOM 3183 N N . ARG A 1 527 ? 160.73800 138.25900 88.83700 1.000 113.75472 527 ARG A N 1
ATOM 3184 C CA . ARG A 1 527 ? 161.51500 137.39600 89.72700 1.000 113.75472 527 ARG A CA 1
ATOM 3185 C C . ARG A 1 527 ? 160.63100 136.61700 90.69600 1.000 113.75472 527 ARG A C 1
ATOM 3186 O O . ARG A 1 527 ? 160.98700 136.40500 91.85800 1.000 113.75472 527 ARG A O 1
ATOM 3194 N N . PHE A 1 528 ? 159.45700 136.19600 90.22500 1.000 115.42480 528 PHE A N 1
ATOM 3195 C CA . PHE A 1 528 ? 158.64500 135.30100 91.03800 1.000 115.42480 528 PHE A CA 1
ATOM 3196 C C . PHE A 1 528 ? 159.30400 133.93000 91.15300 1.000 115.42480 528 PHE A C 1
ATOM 3197 O O . PHE A 1 528 ? 159.34400 133.34100 92.24000 1.000 115.42480 528 PHE A O 1
ATOM 3205 N N . PHE A 1 529 ? 159.82400 133.40700 90.04000 1.000 117.39859 529 PHE A N 1
ATOM 3206 C CA . PHE A 1 529 ? 160.54400 132.14200 90.00000 1.000 117.39859 529 PHE A CA 1
ATOM 3207 C C . PHE A 1 529 ? 161.93000 132.34500 89.39900 1.000 117.39859 529 PHE A C 1
ATOM 3208 O O . PHE A 1 529 ? 162.11900 133.18200 88.51500 1.000 117.39859 529 PHE A O 1
ATOM 3216 N N . ASP A 1 530 ? 162.90400 131.58400 89.89100 1.000 118.77684 530 ASP A N 1
ATOM 3217 C CA . ASP A 1 530 ? 164.28800 131.71200 89.45100 1.000 118.77684 530 ASP A CA 1
ATOM 3218 C C . ASP A 1 530 ? 164.57800 130.80600 88.25300 1.000 118.77684 530 ASP A C 1
ATOM 3219 O O . ASP A 1 530 ? 163.83700 129.86600 87.95800 1.000 118.77684 530 ASP A O 1
ATOM 3224 N N . THR A 1 531 ? 165.67800 131.10700 87.55900 1.000 123.68451 531 THR A N 1
ATOM 3225 C CA . THR A 1 531 ? 166.07800 130.37100 86.36300 1.000 123.68451 531 THR A CA 1
ATOM 3226 C C . THR A 1 531 ? 167.01700 129.23300 86.73100 1.000 123.68451 531 THR A C 1
ATOM 3227 O O . THR A 1 531 ? 167.96200 129.42500 87.50300 1.000 123.68451 531 THR A O 1
ATOM 3231 N N . ASP A 1 532 ? 166.74300 128.04700 86.19000 1.000 126.49223 532 ASP A N 1
ATOM 3232 C CA . ASP A 1 532 ? 167.58600 126.89500 86.48600 1.000 126.49223 532 ASP A CA 1
ATOM 3233 C C . ASP A 1 532 ? 169.01000 127.11700 85.98900 1.000 126.49223 532 ASP A C 1
ATOM 3234 O O . ASP A 1 532 ? 169.97700 126.90700 86.73000 1.000 126.49223 532 ASP A O 1
ATOM 3239 N N . SER A 1 533 ? 169.16300 127.54400 84.73100 1.000 126.75433 533 SER A N 1
ATOM 3240 C CA . SER A 1 533 ? 170.48700 127.67800 84.14000 1.000 126.75433 533 SER A CA 1
ATOM 3241 C C . SER A 1 533 ? 170.75300 128.99500 83.41900 1.000 126.75433 533 SER A C 1
ATOM 3242 O O . SER A 1 533 ? 171.85100 129.16200 82.87700 1.000 126.75433 533 SER A O 1
ATOM 3245 N N . GLY A 1 534 ? 169.80400 129.93200 83.38900 1.000 129.29294 534 GLY A N 1
ATOM 3246 C CA . GLY A 1 534 ? 169.95400 131.14600 82.62200 1.000 129.29294 534 GLY A CA 1
ATOM 3247 C C . GLY A 1 534 ? 170.10700 132.41000 83.45500 1.000 129.29294 534 GLY A C 1
ATOM 3248 O O . GLY A 1 534 ? 170.09700 132.40400 84.68300 1.000 129.29294 534 GLY A O 1
ATOM 3249 N N . ASN A 1 535 ? 170.25200 133.52100 82.73100 1.000 129.33285 535 ASN A N 1
ATOM 3250 C CA . ASN A 1 535 ? 170.45100 134.84100 83.31100 1.000 129.33285 535 ASN A CA 1
ATOM 3251 C C . ASN A 1 535 ? 169.50600 135.83100 82.64100 1.000 129.33285 535 ASN A C 1
ATOM 3252 O O . ASN A 1 535 ? 168.99700 135.58800 81.54500 1.000 129.33285 535 ASN A O 1
ATOM 3257 N N . ILE A 1 536 ? 169.29000 136.96700 83.30200 1.000 128.26418 536 ILE A N 1
ATOM 3258 C CA . ILE A 1 536 ? 168.49600 138.05900 82.74800 1.000 128.26418 536 ILE A CA 1
ATOM 3259 C C . ILE A 1 536 ? 169.32000 139.33700 82.80700 1.000 128.26418 536 ILE A C 1
ATOM 3260 O O . ILE A 1 536 ? 169.74500 139.75800 83.89000 1.000 128.26418 536 ILE A O 1
ATOM 3265 N N . ARG A 1 537 ? 169.53300 139.95700 81.65000 1.000 127.13463 537 ARG 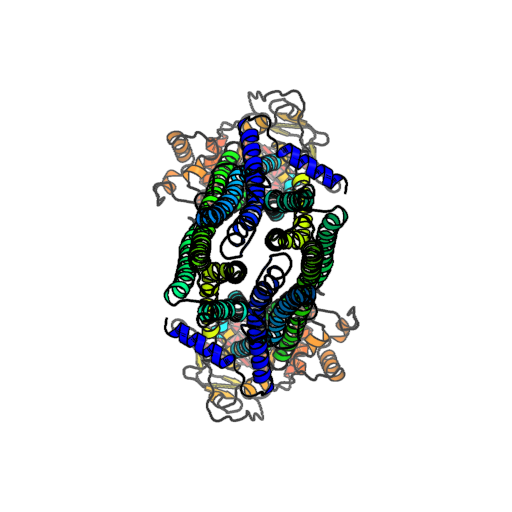A N 1
ATOM 3266 C CA . ARG A 1 537 ? 170.33800 141.16700 81.53300 1.000 127.13463 537 ARG A CA 1
ATOM 3267 C C . ARG A 1 537 ? 169.39800 142.36700 81.54200 1.000 127.13463 537 ARG A C 1
ATOM 3268 O O . ARG A 1 537 ? 168.62700 142.56400 80.59700 1.000 127.13463 537 ARG A O 1
ATOM 3276 N N . ILE A 1 538 ? 169.46000 143.16400 82.60300 1.000 124.44913 538 ILE A N 1
ATOM 3277 C CA . ILE A 1 538 ? 168.72300 144.41800 82.68900 1.000 124.44913 538 ILE A CA 1
ATOM 3278 C C . ILE A 1 538 ? 169.74600 145.53900 82.61400 1.000 124.44913 538 ILE A C 1
ATOM 3279 O O . ILE A 1 538 ? 170.52600 145.74000 83.55200 1.000 124.44913 538 ILE A O 1
ATOM 3284 N N . ASP A 1 539 ? 169.73600 146.27400 81.50000 1.000 125.36858 539 ASP A N 1
ATOM 3285 C CA . ASP A 1 539 ? 170.71800 147.32700 81.23200 1.000 125.36858 539 ASP A CA 1
ATOM 3286 C C . ASP A 1 539 ? 172.13500 146.77300 81.39300 1.000 125.36858 539 ASP A C 1
ATOM 3287 O O . ASP A 1 539 ? 173.04000 147.42800 81.91200 1.000 125.36858 539 ASP A O 1
ATOM 3292 N N . GLY A 1 540 ? 172.33400 145.55300 80.90700 1.000 123.81711 540 GLY A N 1
ATOM 3293 C CA . GLY A 1 540 ? 173.60000 144.86400 81.09700 1.000 123.81711 540 GLY A CA 1
ATOM 3294 C C . GLY A 1 540 ? 173.98100 144.62900 82.54400 1.000 123.81711 540 GLY A C 1
ATOM 3295 O O . GLY A 1 540 ? 175.16200 144.73000 82.89700 1.000 123.81711 540 GLY A O 1
ATOM 3296 N N . GLN A 1 541 ? 173.00300 144.31500 83.39400 1.000 121.91893 541 GLN A N 1
ATOM 3297 C CA . GLN A 1 541 ? 173.25600 143.92500 84.77400 1.000 121.91893 541 GLN A CA 1
ATOM 3298 C C . GLN A 1 541 ? 172.54700 142.60900 85.06400 1.000 121.91893 541 GLN A C 1
ATOM 3299 O O . GLN A 1 541 ? 171.55600 142.25400 84.42000 1.000 121.91893 541 GLN A O 1
ATOM 3305 N N . ASP A 1 542 ? 173.07100 141.88800 86.05000 1.000 116.29685 542 ASP A N 1
ATOM 3306 C CA . ASP A 1 542 ? 172.51700 140.60800 86.46800 1.000 116.29685 542 ASP A CA 1
ATOM 3307 C C . ASP A 1 542 ? 171.48800 140.84500 87.56600 1.000 116.29685 542 ASP A C 1
ATOM 3308 O O . ASP A 1 542 ? 171.73800 141.60500 88.50600 1.000 116.29685 542 ASP A O 1
ATOM 3313 N N . ILE A 1 543 ? 170.32600 140.20400 87.43400 1.000 113.12118 543 ILE A N 1
ATOM 3314 C CA . ILE A 1 543 ? 169.24600 140.42200 88.39000 1.000 113.12118 543 ILE A CA 1
ATOM 3315 C C . ILE A 1 543 ? 169.56500 139.76700 89.73000 1.000 113.12118 543 ILE A C 1
ATOM 3316 O O . ILE A 1 543 ? 169.16500 140.27400 90.78600 1.000 113.12118 543 ILE A O 1
ATOM 3321 N N . LYS A 1 544 ? 170.27400 138.63200 89.71300 1.000 111.68998 544 LYS A N 1
ATOM 3322 C CA . LYS A 1 544 ? 170.56000 137.88000 90.93500 1.000 111.68998 544 LYS A CA 1
ATOM 3323 C C . LYS A 1 544 ? 171.14600 138.74000 92.05100 1.000 111.68998 544 LYS A C 1
ATOM 3324 O O . LYS A 1 544 ? 170.87600 138.48900 93.23100 1.000 111.68998 544 LYS A O 1
ATOM 3330 N N . GLU A 1 545 ? 171.93600 139.75600 91.71000 1.000 109.96655 545 GLU A N 1
ATOM 3331 C CA . GLU A 1 545 ? 172.58300 140.57400 92.73100 1.000 109.96655 545 GLU A CA 1
ATOM 3332 C C . GLU A 1 545 ? 171.69600 141.70900 93.23500 1.000 109.96655 545 GLU A C 1
ATOM 3333 O O . GLU A 1 545 ? 171.63800 141.95100 94.44500 1.000 109.96655 545 GLU A O 1
ATOM 3339 N N . VAL A 1 546 ? 171.00400 142.41000 92.33200 1.000 106.69304 546 VAL A N 1
ATOM 3340 C CA . VAL A 1 546 ? 170.26500 143.60800 92.71300 1.000 106.69304 546 VAL A CA 1
ATOM 3341 C C . VAL A 1 546 ? 169.14500 143.27900 93.70100 1.000 106.69304 546 VAL A C 1
ATOM 3342 O O . VAL A 1 546 ? 168.55300 142.19200 93.68000 1.000 106.69304 546 VAL A O 1
ATOM 3346 N N . ARG A 1 547 ? 168.88000 144.23000 94.59600 1.000 111.50190 547 ARG A N 1
ATOM 3347 C CA . ARG A 1 547 ? 167.82700 144.08400 95.59300 1.000 111.50190 547 ARG A CA 1
ATOM 3348 C C . ARG A 1 547 ? 166.46300 143.87700 94.95000 1.000 111.50190 547 ARG A C 1
ATOM 3349 O O . ARG A 1 547 ? 166.14900 144.45800 93.90800 1.000 111.50190 547 ARG A O 1
ATOM 3357 N N . LEU A 1 548 ? 165.66100 143.01700 95.58000 1.000 111.13995 548 LEU A N 1
ATOM 3358 C CA . LEU A 1 548 ? 164.31700 142.73500 95.08900 1.000 111.13995 548 LEU A CA 1
ATOM 3359 C C . LEU A 1 548 ? 163.47100 144.00100 95.05300 1.000 111.13995 548 LEU A C 1
ATOM 3360 O O . LEU A 1 548 ? 162.76800 144.26800 94.07100 1.000 111.13995 548 LEU A O 1
ATOM 3365 N N . ASP A 1 549 ? 163.52600 144.79100 96.12800 1.000 111.61354 549 ASP A N 1
ATOM 3366 C CA . ASP A 1 549 ? 162.74700 146.02400 96.19800 1.000 111.61354 549 ASP A CA 1
ATOM 3367 C C . ASP A 1 549 ? 163.08100 146.96700 95.04900 1.000 111.61354 549 ASP A C 1
ATOM 3368 O O . ASP A 1 549 ? 162.18100 147.51500 94.40500 1.000 111.61354 549 ASP A O 1
ATOM 3373 N N . SER A 1 550 ? 164.37300 147.17500 94.78000 1.000 111.59603 550 SER A N 1
ATOM 3374 C CA . SER A 1 550 ? 164.76200 148.11700 93.73500 1.000 111.59603 550 SER A CA 1
ATOM 3375 C C . SER A 1 550 ? 164.21900 147.69500 92.37400 1.000 111.59603 550 SER A C 1
ATOM 3376 O O . SER A 1 550 ? 163.68000 148.52300 91.62500 1.000 111.59603 550 SER A O 1
ATOM 3379 N N . LEU A 1 551 ? 164.29200 146.39900 92.06200 1.000 112.37148 551 LEU A N 1
ATOM 3380 C CA . LEU A 1 551 ? 163.82200 145.94000 90.76100 1.000 112.37148 551 LEU A CA 1
ATOM 3381 C C . LEU A 1 551 ? 162.30700 146.03000 90.67600 1.000 112.37148 551 LEU A C 1
ATOM 3382 O O . LEU A 1 551 ? 161.76300 146.56200 89.70200 1.000 112.37148 551 LEU A O 1
ATOM 3387 N N . ARG A 1 552 ? 161.60500 145.50700 91.68300 1.000 111.40916 552 ARG A N 1
ATOM 3388 C CA . ARG A 1 552 ? 160.15300 145.49800 91.60000 1.000 111.40916 552 ARG A CA 1
ATOM 3389 C C . ARG A 1 552 ? 159.57900 146.90700 91.65900 1.000 111.40916 552 ARG A C 1
ATOM 3390 O O . ARG A 1 552 ? 158.45800 147.12600 91.18900 1.000 111.40916 552 ARG A O 1
ATOM 3398 N N . SER A 1 553 ? 160.32200 147.86200 92.22700 1.000 109.29922 553 SER A N 1
ATOM 3399 C CA . SER A 1 553 ? 159.86400 149.24200 92.26100 1.000 109.29922 553 SER A CA 1
ATOM 3400 C C . SER A 1 553 ? 160.13900 149.95100 90.94100 1.000 109.29922 553 SER A C 1
ATOM 3401 O O . SER A 1 553 ? 159.33400 150.78100 90.50200 1.000 109.29922 553 SER A O 1
ATOM 3404 N N . SER A 1 554 ? 161.26300 149.64100 90.29300 1.000 111.83250 554 SER A N 1
ATOM 3405 C CA . SER A 1 554 ? 161.62500 150.37500 89.08900 1.000 111.83250 554 SER A CA 1
ATOM 3406 C C . SER A 1 554 ? 160.89700 149.87600 87.84700 1.000 111.83250 554 SER A C 1
ATOM 3407 O O . SER A 1 554 ? 160.93700 150.55300 86.81400 1.000 111.83250 554 SER A O 1
ATOM 3410 N N . ILE A 1 555 ? 160.23600 148.72100 87.91900 1.000 112.76252 555 ILE A N 1
ATOM 3411 C CA . ILE A 1 555 ? 159.51800 148.13700 86.79200 1.000 112.76252 555 ILE A CA 1
ATOM 3412 C C . ILE A 1 555 ? 158.03400 148.45100 86.93200 1.000 112.76252 555 ILE A C 1
ATOM 3413 O O . ILE A 1 555 ? 157.49500 148.50000 88.04800 1.000 112.76252 555 ILE A O 1
ATOM 3418 N N . GLY A 1 556 ? 157.37600 148.69300 85.80800 1.000 114.90457 556 GLY A N 1
ATOM 3419 C CA . GLY A 1 556 ? 155.95200 149.00000 85.79300 1.000 114.90457 556 GLY A CA 1
ATOM 3420 C C . GLY A 1 556 ? 155.17500 147.94500 85.03100 1.000 114.90457 556 GLY A C 1
ATOM 3421 O O . GLY A 1 556 ? 155.65300 147.41900 84.03200 1.000 114.90457 556 GLY A O 1
ATOM 3422 N N . VAL A 1 557 ? 153.96900 147.65100 85.50300 1.000 115.59321 557 VAL A N 1
ATOM 3423 C CA . VAL A 1 557 ? 153.18000 146.53500 84.99300 1.000 115.59321 557 VAL A CA 1
ATOM 3424 C C . VAL A 1 557 ? 151.70700 146.88600 85.13200 1.000 115.59321 557 VAL A C 1
ATOM 3425 O O . VAL A 1 557 ? 151.29600 147.52500 86.10500 1.000 115.59321 557 VAL A O 1
ATOM 3429 N N . VAL A 1 558 ? 150.91600 146.48200 84.15000 1.000 120.30344 558 VAL A N 1
ATOM 3430 C CA . VAL A 1 558 ? 149.46200 146.62600 84.18300 1.000 120.30344 558 VAL A CA 1
ATOM 3431 C C . VAL A 1 558 ? 148.84800 145.24300 84.35700 1.000 120.30344 558 VAL A C 1
ATOM 3432 O O . VAL A 1 558 ? 149.23600 144.31200 83.64300 1.000 120.30344 558 VAL A O 1
ATOM 3436 N N . PRO A 1 559 ? 147.95400 145.04600 85.32200 1.000 123.69928 559 PRO A N 1
ATOM 3437 C CA . PRO A 1 559 ? 147.41200 143.70400 85.56000 1.000 123.69928 559 PRO A CA 1
ATOM 3438 C C . PRO A 1 559 ? 146.44300 143.28800 84.46800 1.000 123.69928 559 PRO A C 1
ATOM 3439 O O . PRO A 1 559 ? 145.91200 144.11200 83.72000 1.000 123.69928 559 PRO A O 1
ATOM 3443 N N . GLN A 1 560 ? 146.22700 141.97400 84.38000 1.000 129.89693 560 GLN A N 1
ATOM 3444 C CA . GLN A 1 560 ? 145.29500 141.43600 83.39700 1.000 129.89693 560 GLN A CA 1
ATOM 3445 C C . GLN A 1 560 ? 143.86100 141.55000 83.89600 1.000 129.89693 560 GLN A C 1
ATOM 3446 O O . GLN A 1 560 ? 142.97300 141.99500 83.16100 1.000 129.89693 560 GLN A O 1
ATOM 3452 N N . ASP A 1 561 ? 143.62200 141.15500 85.14100 1.000 129.49366 561 ASP A N 1
ATOM 3453 C CA . ASP A 1 561 ? 142.33600 141.33200 85.80100 1.000 129.49366 561 ASP A CA 1
ATOM 3454 C C . ASP A 1 561 ? 142.51700 142.40900 86.86200 1.000 129.49366 561 ASP A C 1
ATOM 3455 O O . ASP A 1 561 ? 143.38100 142.28400 87.73900 1.000 129.49366 561 ASP A O 1
ATOM 3460 N N . THR A 1 562 ? 141.70500 143.46200 86.78300 1.000 122.02401 562 THR A N 1
ATOM 3461 C CA . THR A 1 562 ? 141.87500 144.64600 87.62400 1.000 122.02401 562 THR A CA 1
ATOM 3462 C C . THR A 1 562 ? 140.86400 144.59300 88.76400 1.000 122.02401 562 THR A C 1
ATOM 3463 O O . THR A 1 562 ? 139.76200 145.13300 88.66900 1.000 122.02401 562 THR A O 1
ATOM 3467 N N . VAL A 1 563 ? 141.24600 143.92900 89.84800 1.000 118.62021 563 VAL A N 1
ATOM 3468 C CA . VAL A 1 563 ? 140.37500 143.79900 91.01000 1.000 118.62021 563 VAL A CA 1
ATOM 3469 C C . VAL A 1 563 ? 140.44800 145.09200 91.80700 1.000 118.62021 563 VAL A C 1
ATOM 3470 O O . VAL A 1 563 ? 141.53900 145.55800 92.15500 1.000 118.62021 563 VAL A O 1
ATOM 3474 N N . LEU A 1 564 ? 139.29100 145.67800 92.10000 1.000 113.41275 564 LEU A N 1
ATOM 3475 C CA . LEU A 1 564 ? 139.22400 146.89700 92.89100 1.000 113.41275 564 LEU A CA 1
ATOM 3476 C C . LEU A 1 564 ? 138.68300 146.61300 94.28400 1.000 113.41275 564 LEU A C 1
ATOM 3477 O O . LEU A 1 564 ? 137.72100 145.85500 94.45100 1.000 113.41275 564 LEU A O 1
ATOM 3482 N N . PHE A 1 565 ? 139.31400 147.22700 95.28000 1.000 104.28874 565 PHE A N 1
ATOM 3483 C CA . PHE A 1 565 ? 138.87900 147.09900 96.66000 1.000 104.28874 565 PHE A CA 1
ATOM 3484 C C . PHE A 1 565 ? 137.61600 147.92300 96.89000 1.000 104.28874 565 PHE A C 1
ATOM 3485 O O . PHE A 1 565 ? 137.25700 148.79300 96.09200 1.000 104.28874 565 PHE A O 1
ATOM 3493 N N . ASN A 1 566 ? 136.93600 147.64200 97.99700 1.000 104.52844 566 ASN A N 1
ATOM 3494 C CA . ASN A 1 566 ? 135.68600 148.33000 98.31500 1.000 104.52844 566 ASN A CA 1
ATOM 3495 C C . ASN A 1 566 ? 136.02200 149.61700 99.07000 1.000 104.52844 566 ASN A C 1
ATOM 3496 O O . ASN A 1 566 ? 136.16300 149.63200 100.29300 1.000 104.52844 566 ASN A O 1
ATOM 3501 N N . ASP A 1 567 ? 136.11400 150.71600 98.32700 1.000 98.96698 567 ASP A N 1
ATOM 3502 C CA . ASP A 1 567 ? 136.49600 152.00300 98.89100 1.000 98.96698 567 ASP A CA 1
ATOM 3503 C C . ASP A 1 567 ? 136.13600 153.10400 97.90200 1.000 98.96698 567 ASP A C 1
ATOM 3504 O O . ASP A 1 567 ? 135.59200 152.85000 96.82400 1.000 98.96698 567 ASP A O 1
ATOM 3509 N N . THR A 1 568 ? 136.45200 154.33600 98.28600 1.000 97.79446 568 THR A N 1
ATOM 3510 C CA . THR A 1 568 ? 136.15600 155.49800 97.46400 1.000 97.79446 568 THR A CA 1
ATOM 3511 C C . THR A 1 568 ? 137.02300 155.51100 96.21200 1.000 97.79446 568 THR A C 1
ATOM 3512 O O . THR A 1 568 ? 138.19000 155.11300 96.24200 1.000 97.79446 568 THR A O 1
ATOM 3516 N N . ILE A 1 569 ? 136.42000 155.94400 95.09900 1.000 97.51090 569 ILE A N 1
ATOM 3517 C CA . ILE A 1 569 ? 137.12400 156.05700 93.82000 1.000 97.51090 569 ILE A CA 1
ATOM 3518 C C . ILE A 1 569 ? 138.48600 156.71400 93.99900 1.000 97.51090 569 ILE A C 1
ATOM 3519 O O . ILE A 1 569 ? 139.48800 156.26500 93.43300 1.000 97.51090 569 ILE A O 1
ATOM 3524 N N . PHE A 1 570 ? 138.53700 157.81300 94.75500 1.000 95.41293 570 PHE A N 1
ATOM 3525 C CA . PHE A 1 570 ? 139.78900 158.55000 94.90000 1.000 95.41293 570 PHE A CA 1
ATOM 3526 C C . PHE A 1 570 ? 140.88200 157.68500 95.51800 1.000 95.41293 570 PHE A C 1
ATOM 3527 O O . PHE A 1 570 ? 142.06000 157.80100 95.14000 1.000 95.41293 570 PHE A O 1
ATOM 3535 N N . HIS A 1 571 ? 140.50400 156.74200 96.38700 1.000 94.35040 571 HIS A N 1
ATOM 3536 C CA . HIS A 1 571 ? 141.50000 155.83200 96.93600 1.000 94.35040 571 HIS A CA 1
ATOM 3537 C C . HIS A 1 571 ? 141.89400 154.77100 95.91900 1.000 94.35040 571 HIS A C 1
ATOM 3538 O O . HIS A 1 571 ? 143.06500 154.38700 95.85100 1.000 94.35040 571 HIS A O 1
ATOM 3545 N N . ASN A 1 572 ? 140.94600 154.28400 95.12300 1.000 93.85901 572 ASN A N 1
ATOM 3546 C CA . ASN A 1 572 ? 141.28800 153.27800 94.13400 1.000 93.85901 572 ASN A CA 1
ATOM 3547 C C . ASN A 1 572 ? 142.01700 153.88200 92.94400 1.000 93.85901 572 ASN A C 1
ATOM 3548 O O . ASN A 1 572 ? 142.49300 153.13500 92.08600 1.000 93.85901 572 ASN A O 1
ATOM 3553 N N . ILE A 1 573 ? 142.09900 155.20900 92.86700 1.000 95.01335 573 ILE A N 1
ATOM 3554 C CA . ILE A 1 573 ? 142.75000 155.87900 91.75200 1.000 95.01335 573 ILE A CA 1
ATOM 3555 C C . ILE A 1 573 ? 144.07100 156.52200 92.16100 1.000 95.01335 573 ILE A C 1
ATOM 3556 O O . ILE A 1 573 ? 144.89000 156.82400 91.27900 1.000 95.01335 573 ILE A O 1
ATOM 3561 N N . HIS A 1 574 ? 144.32700 156.71400 93.45800 1.000 96.57690 574 HIS A N 1
ATOM 3562 C CA . HIS A 1 574 ? 145.64600 157.17000 93.88400 1.000 96.57690 574 HIS A CA 1
ATOM 3563 C C . HIS A 1 574 ? 146.44700 156.03100 94.50000 1.000 96.57690 574 HIS A C 1
ATOM 3564 O O . HIS A 1 574 ? 147.53400 156.26100 95.03900 1.000 96.57690 574 HIS A O 1
ATOM 3571 N N . TYR A 1 575 ? 145.92900 154.80300 94.41200 1.000 94.89335 575 TYR A N 1
ATOM 3572 C CA . TYR A 1 575 ? 146.56200 153.64700 95.03700 1.000 94.89335 575 TYR A CA 1
ATOM 3573 C C . TYR A 1 575 ? 147.96000 153.38400 94.48900 1.000 94.89335 575 TYR A C 1
ATOM 3574 O O . TYR A 1 575 ? 148.80900 152.84300 95.20600 1.000 94.89335 575 TYR A O 1
ATOM 3583 N N . GLY A 1 576 ? 148.21000 153.73000 93.22300 1.000 97.70503 576 GLY A N 1
ATOM 3584 C CA . GLY A 1 576 ? 149.47200 153.35400 92.59700 1.000 97.70503 576 GLY A CA 1
ATOM 3585 C C . GLY A 1 576 ? 150.68300 153.88500 93.34000 1.000 97.70503 576 GLY A C 1
ATOM 3586 O O . GLY A 1 576 ? 151.62900 153.14500 93.62100 1.000 97.70503 576 GLY A O 1
ATOM 3587 N N . ARG A 1 577 ? 150.67200 155.17300 93.67000 1.000 101.30302 577 ARG A N 1
ATOM 3588 C CA . ARG A 1 577 ? 151.69900 155.77500 94.51200 1.000 101.30302 577 ARG A CA 1
ATOM 3589 C C . ARG A 1 577 ? 150.99500 156.57000 95.60100 1.000 101.30302 577 ARG A C 1
ATOM 3590 O O . ARG A 1 577 ? 150.13400 157.40700 95.30700 1.000 101.30302 577 ARG A O 1
ATOM 3598 N N . LEU A 1 578 ? 151.28900 156.24900 96.85600 1.000 103.64826 578 LEU A N 1
ATOM 3599 C CA . LEU A 1 578 ? 150.72300 157.02200 97.94900 1.000 103.64826 578 LEU A CA 1
ATOM 3600 C C . LEU A 1 578 ? 151.34800 158.41700 97.96700 1.000 103.64826 578 LEU A C 1
ATOM 3601 O O . LEU A 1 578 ? 152.25900 158.73200 97.19600 1.000 103.64826 578 LEU A O 1
ATOM 3606 N N . SER A 1 579 ? 150.84400 159.26400 98.86500 1.000 111.32206 579 SER A N 1
ATOM 3607 C CA . SER A 1 579 ? 151.24000 160.67200 98.92400 1.000 111.32206 579 SER A CA 1
ATOM 3608 C C . SER A 1 579 ? 150.95600 161.36600 97.59400 1.000 111.32206 579 SER A C 1
ATOM 3609 O O . SER A 1 579 ? 151.76800 162.14700 97.09200 1.000 111.32206 579 SER A O 1
ATOM 3612 N N . ALA A 1 580 ? 149.79700 161.06900 97.01500 1.000 111.94520 580 ALA A N 1
ATOM 3613 C CA . ALA A 1 580 ? 149.35100 161.68300 95.77200 1.000 111.94520 580 ALA A CA 1
ATOM 3614 C C . ALA A 1 580 ? 148.38500 162.81800 96.08600 1.000 111.94520 580 ALA A C 1
ATOM 3615 O O . ALA A 1 580 ? 147.38000 162.61100 96.77500 1.000 111.94520 580 ALA A O 1
ATOM 3617 N N . THR A 1 581 ? 148.69000 164.01000 95.58100 1.000 116.71622 581 THR A N 1
ATOM 3618 C CA . THR A 1 581 ? 147.85000 165.17500 95.80400 1.000 116.71622 581 THR A CA 1
ATOM 3619 C C . THR A 1 581 ? 146.64700 165.13800 94.86500 1.000 116.71622 581 THR A C 1
ATOM 3620 O O . THR A 1 581 ? 146.49900 164.24100 94.03100 1.000 116.71622 581 THR A O 1
ATOM 3624 N N . GLU A 1 582 ? 145.76700 166.13200 95.00500 1.000 117.72163 582 GLU A N 1
ATOM 3625 C CA . GLU A 1 582 ? 144.60900 166.21700 94.12200 1.000 117.72163 582 GLU A CA 1
ATOM 3626 C C . GLU A 1 582 ? 144.99400 166.67500 92.72100 1.000 117.72163 582 GLU A C 1
ATOM 3627 O O . GLU A 1 582 ? 144.36500 166.25800 91.74300 1.000 117.72163 582 GLU A O 1
ATOM 3633 N N . GLU A 1 583 ? 146.03300 167.50400 92.59600 1.000 118.94543 583 GLU A N 1
ATOM 3634 C CA . GLU A 1 583 ? 146.47300 167.93800 91.27300 1.000 118.94543 583 GLU A CA 1
ATOM 3635 C C . GLU A 1 583 ? 147.15500 166.80800 90.50700 1.000 118.94543 583 GLU A C 1
ATOM 3636 O O . GLU A 1 583 ? 146.96400 166.67500 89.29300 1.000 118.94543 583 GLU A O 1
ATOM 3642 N N . GLU A 1 584 ? 147.97300 166.00300 91.18900 1.000 117.40644 584 GLU A N 1
ATOM 3643 C CA . GLU A 1 584 ? 148.59400 164.85500 90.53400 1.000 117.40644 584 GLU A CA 1
ATOM 3644 C C . GLU A 1 584 ? 147.53900 163.88300 90.01700 1.000 117.40644 584 GLU A C 1
ATOM 3645 O O . GLU A 1 584 ? 147.59200 163.43800 88.86100 1.000 117.40644 584 GLU A O 1
ATOM 3651 N N . VAL A 1 585 ? 146.56700 163.54100 90.86300 1.000 108.30538 585 VAL A N 1
ATOM 3652 C CA . VAL A 1 585 ? 145.53000 162.62000 90.42400 1.000 108.30538 585 VAL A CA 1
ATOM 3653 C C . VAL A 1 585 ? 144.66800 163.26700 89.35000 1.000 108.30538 585 VAL A C 1
ATOM 3654 O O . VAL A 1 585 ? 144.17300 162.58300 88.44600 1.000 108.30538 585 VAL A O 1
ATOM 3658 N N . TYR A 1 586 ? 144.52500 164.59500 89.38000 1.000 114.80626 586 TYR A N 1
ATOM 3659 C CA . TYR A 1 586 ? 143.79100 165.26200 88.31100 1.000 114.80626 586 TYR A CA 1
ATOM 3660 C C . TYR A 1 586 ? 144.52600 165.15900 86.98100 1.000 114.80626 586 TYR A C 1
ATOM 3661 O O . TYR A 1 586 ? 143.89800 164.92000 85.94500 1.000 114.80626 586 TYR A O 1
ATOM 3670 N N . GLU A 1 587 ? 145.84600 165.36400 86.97700 1.000 115.07724 587 GLU A N 1
ATOM 3671 C CA . GLU A 1 587 ? 146.57900 165.27600 85.71500 1.000 115.07724 587 GLU A CA 1
ATOM 3672 C C . GLU A 1 587 ? 146.53800 163.84800 85.18500 1.000 115.07724 587 GLU A C 1
ATOM 3673 O O . GLU A 1 587 ? 146.41300 163.62400 83.96900 1.000 115.07724 587 GLU A O 1
ATOM 3679 N N . ALA A 1 588 ? 146.61900 162.87000 86.09500 1.000 112.30054 588 ALA A N 1
ATOM 3680 C CA . ALA A 1 588 ? 146.48200 161.47800 85.68800 1.000 112.30054 588 ALA A CA 1
ATOM 3681 C C . ALA A 1 588 ? 145.11300 161.24000 85.07000 1.000 112.30054 588 ALA A C 1
ATOM 3682 O O . ALA A 1 588 ? 144.98800 160.50800 84.08400 1.000 112.30054 588 ALA A O 1
ATOM 3684 N N . ALA A 1 589 ? 144.07100 161.83600 85.65300 1.000 113.79086 589 ALA A N 1
ATOM 3685 C CA . ALA A 1 589 ? 142.73000 161.70500 85.09700 1.000 113.79086 589 ALA A CA 1
ATOM 3686 C C . ALA A 1 589 ? 142.64600 162.32000 83.70300 1.000 113.79086 589 ALA A C 1
ATOM 3687 O O . ALA A 1 589 ? 142.06800 161.72500 82.78600 1.000 113.79086 589 ALA A O 1
ATOM 3689 N N . ARG A 1 590 ? 143.20000 163.52700 83.53100 1.000 112.42079 590 ARG A N 1
ATOM 3690 C CA . ARG A 1 590 ? 143.12400 164.19600 82.23300 1.000 112.42079 590 ARG A CA 1
ATOM 3691 C C . ARG A 1 590 ? 143.79100 163.36700 81.14700 1.000 112.42079 590 ARG A C 1
ATOM 3692 O O . ARG A 1 590 ? 143.22700 163.17200 80.06400 1.000 112.42079 590 ARG A O 1
ATOM 3700 N N . ARG A 1 591 ? 145.00200 162.87500 81.41500 1.000 112.38942 591 ARG A N 1
ATOM 3701 C CA . ARG A 1 591 ? 145.65500 162.01500 80.43300 1.000 112.38942 591 ARG A CA 1
ATOM 3702 C C . ARG A 1 591 ? 144.90200 160.70100 80.25200 1.000 112.38942 591 ARG A C 1
ATOM 3703 O O . ARG A 1 591 ? 144.85300 160.15600 79.14300 1.000 112.38942 591 ARG A O 1
ATOM 3711 N N . ALA A 1 592 ? 144.31000 160.17400 81.32600 1.000 110.52437 592 ALA A N 1
ATOM 3712 C CA . ALA A 1 592 ? 143.44500 159.00500 81.23000 1.000 110.52437 592 ALA A CA 1
ATOM 3713 C C . ALA A 1 592 ? 142.14300 159.28500 80.49000 1.000 110.52437 592 ALA A C 1
ATOM 3714 O O . ALA A 1 592 ? 141.40300 158.33700 80.20500 1.000 110.52437 592 ALA A O 1
ATOM 3716 N N . ALA A 1 593 ? 141.85100 160.55100 80.17600 1.000 111.05947 593 ALA A N 1
ATOM 3717 C CA . ALA A 1 593 ? 140.63500 160.93800 79.45600 1.000 111.05947 593 ALA A CA 1
ATOM 3718 C C . ALA A 1 593 ? 139.37700 160.43000 80.15900 1.000 111.05947 593 ALA A C 1
ATOM 3719 O O . ALA A 1 593 ? 138.44800 159.92200 79.52700 1.000 111.05947 593 ALA A O 1
ATOM 3721 N N . ILE A 1 594 ? 139.34700 160.57300 81.48500 1.000 112.78573 594 ILE A N 1
ATOM 3722 C CA . ILE A 1 594 ? 138.24700 160.06200 82.29900 1.000 112.78573 594 ILE A CA 1
ATOM 3723 C C . ILE A 1 594 ? 137.31300 161.16700 82.78300 1.000 112.78573 594 ILE A C 1
ATOM 3724 O O . ILE A 1 594 ? 136.24500 160.85800 83.33700 1.000 112.78573 594 ILE A O 1
ATOM 3729 N N . HIS A 1 595 ? 137.66500 162.43800 82.57200 1.000 112.75042 595 HIS A N 1
ATOM 3730 C CA . HIS A 1 595 ? 136.82900 163.54100 83.04200 1.000 112.75042 595 HIS A CA 1
ATOM 3731 C C . HIS A 1 595 ? 135.43300 163.53000 82.43100 1.000 112.75042 595 HIS A C 1
ATOM 3732 O O . HIS A 1 595 ? 134.46400 163.92000 83.09400 1.000 112.75042 595 HIS A O 1
ATOM 3739 N N . GLU A 1 596 ? 135.30100 163.10800 81.17200 1.000 115.40394 596 GLU A N 1
ATOM 3740 C CA . GLU A 1 596 ? 133.96800 163.05000 80.57800 1.000 115.40394 596 GLU A CA 1
ATOM 3741 C C . GLU A 1 596 ? 133.05300 162.09900 81.34200 1.000 115.40394 596 GLU A C 1
ATOM 3742 O O . GLU A 1 596 ? 131.87200 162.39900 81.54800 1.000 115.40394 596 GLU A O 1
ATOM 3748 N N . THR A 1 597 ? 133.57200 160.95000 81.76800 1.000 111.64219 597 THR A N 1
ATOM 3749 C CA . THR A 1 597 ? 132.76500 159.97300 82.48800 1.000 111.64219 597 THR A CA 1
ATOM 3750 C C . THR A 1 597 ? 132.83500 160.11300 84.00700 1.000 111.64219 597 THR A C 1
ATOM 3751 O O . THR A 1 597 ? 132.19800 159.32000 84.70900 1.000 111.64219 597 THR A O 1
ATOM 3755 N N . ILE A 1 598 ? 133.58100 161.08600 84.53800 1.000 107.52382 598 ILE A N 1
ATOM 3756 C CA . ILE A 1 598 ? 133.78300 161.16900 85.98300 1.000 107.52382 598 ILE A CA 1
ATOM 3757 C C . ILE A 1 598 ? 132.95200 162.26900 86.64300 1.000 107.52382 598 ILE A C 1
ATOM 3758 O O . ILE A 1 598 ? 132.76300 162.23300 87.86800 1.000 107.52382 598 ILE A O 1
ATOM 3763 N N . SER A 1 599 ? 132.44400 163.23200 85.87700 1.000 108.26405 599 SER A N 1
ATOM 3764 C CA . SER A 1 599 ? 131.69200 164.34000 86.45300 1.000 108.26405 599 SER A CA 1
ATOM 3765 C C . SER A 1 599 ? 130.27400 163.93800 86.83400 1.000 108.26405 599 SER A C 1
ATOM 3766 O O . SER A 1 599 ? 129.54500 164.75200 87.40900 1.000 108.26405 599 SER A O 1
ATOM 3769 N N . ASN A 1 600 ? 129.87900 162.70500 86.52600 1.000 106.90721 600 ASN A N 1
ATOM 3770 C CA . ASN A 1 600 ? 128.56700 162.15800 86.84100 1.000 106.90721 600 ASN A CA 1
ATOM 3771 C C . ASN A 1 600 ? 128.55100 161.40200 88.16400 1.000 106.90721 600 ASN A C 1
ATOM 3772 O O . ASN A 1 600 ? 127.52700 160.79900 88.50400 1.000 106.90721 600 ASN A O 1
ATOM 3777 N N . PHE A 1 601 ? 129.66100 161.40300 88.89500 1.000 107.41568 601 PHE A N 1
ATOM 3778 C CA . PHE A 1 601 ? 129.74900 160.65700 90.14300 1.000 107.41568 601 PHE A CA 1
ATOM 3779 C C . PHE A 1 601 ? 128.75800 161.21700 91.16000 1.000 107.41568 601 PHE A C 1
ATOM 3780 O O . PHE A 1 601 ? 128.71400 162.43700 91.37000 1.000 107.41568 601 PHE A O 1
ATOM 3788 N N . PRO A 1 602 ? 127.94500 160.37100 91.79600 1.000 113.49163 602 PRO A N 1
ATOM 3789 C CA . PRO A 1 602 ? 126.92500 160.88900 92.72200 1.000 113.49163 602 PRO A CA 1
ATOM 3790 C C . PRO A 1 602 ? 127.49700 161.63300 93.91300 1.000 113.49163 602 PRO A C 1
ATOM 3791 O O . PRO A 1 602 ? 126.88800 162.60900 94.36800 1.000 113.49163 602 PRO A O 1
ATOM 3795 N N . ASP A 1 603 ? 128.65000 161.21300 94.43300 1.000 111.43495 603 ASP A N 1
ATOM 3796 C CA . ASP A 1 603 ? 129.21000 161.79900 95.64500 1.000 111.43495 603 ASP A CA 1
ATOM 3797 C C . ASP A 1 603 ? 130.30400 162.81800 95.34300 1.000 111.43495 603 ASP A C 1
ATOM 3798 O O . ASP A 1 603 ? 131.23000 162.99100 96.14300 1.000 111.43495 603 ASP A O 1
ATOM 3803 N N . LYS A 1 604 ? 130.20400 163.49900 94.19900 1.000 110.59152 604 LYS A N 1
ATOM 3804 C CA . LYS A 1 604 ? 131.19200 164.48500 93.76300 1.000 110.59152 604 LYS A CA 1
ATOM 3805 C C . LYS A 1 604 ? 132.59700 163.88100 93.72200 1.000 110.59152 604 LYS A C 1
ATOM 3806 O O . LYS A 1 604 ? 133.54300 164.41000 94.31100 1.000 110.59152 604 LYS A O 1
ATOM 3812 N N . TYR A 1 605 ? 132.70500 162.71500 93.08000 1.000 103.93424 605 TYR A N 1
ATOM 3813 C CA . TYR A 1 605 ? 133.94900 161.98100 92.81400 1.000 103.93424 605 TYR A CA 1
ATOM 3814 C C . TYR A 1 605 ? 134.39500 161.18100 94.03600 1.000 103.93424 605 TYR A C 1
ATOM 3815 O O . TYR A 1 605 ? 135.47400 160.57500 94.02500 1.000 103.93424 605 TYR A O 1
ATOM 3824 N N . SER A 1 606 ? 133.58000 161.11500 95.08600 1.000 98.84382 606 SER A N 1
ATOM 3825 C CA . SER A 1 606 ? 133.88300 160.28300 96.24400 1.000 98.84382 606 SER A CA 1
ATOM 3826 C C . SER A 1 606 ? 132.95000 159.08000 96.35900 1.000 98.84382 606 SER A C 1
ATOM 3827 O O . SER A 1 606 ? 132.88700 158.45100 97.42000 1.000 98.84382 606 SER A O 1
ATOM 3830 N N . THR A 1 607 ? 132.22100 158.75500 95.29200 1.000 104.25298 607 THR A N 1
ATOM 3831 C CA . THR A 1 607 ? 131.28700 157.63400 95.32200 1.000 104.25298 607 THR A CA 1
ATOM 3832 C C . THR A 1 607 ? 132.00200 156.32500 95.64500 1.000 104.25298 607 THR A C 1
ATOM 3833 O O . THR A 1 607 ? 133.09400 156.05200 95.14000 1.000 104.25298 607 THR A O 1
ATOM 3837 N N . ILE A 1 608 ? 131.40100 155.54000 96.54200 1.000 105.89499 608 ILE A N 1
ATOM 3838 C CA . ILE A 1 608 ? 131.95100 154.23600 96.89000 1.000 105.89499 608 ILE A CA 1
ATOM 3839 C C . ILE A 1 608 ? 131.84000 153.28900 95.70100 1.000 105.89499 608 ILE A C 1
ATOM 3840 O O . ILE A 1 608 ? 130.87900 153.34400 94.92100 1.000 105.89499 608 ILE A O 1
ATOM 3845 N N . VAL A 1 609 ? 132.84700 152.42900 95.54300 1.000 107.73064 609 VAL A N 1
ATOM 3846 C CA . VAL A 1 609 ? 132.90300 151.45000 94.46600 1.000 107.73064 609 VAL A CA 1
ATOM 3847 C C . VAL A 1 609 ? 133.25800 150.09900 95.07800 1.000 107.73064 609 VAL A C 1
ATOM 3848 O O . VAL A 1 609 ? 133.69500 150.00800 96.22600 1.000 107.73064 609 VAL A O 1
ATOM 3852 N N . GLY A 1 610 ? 133.06400 149.04000 94.29600 1.000 117.24555 610 GLY A N 1
ATOM 3853 C CA . GLY A 1 610 ? 133.28600 147.70200 94.80500 1.000 117.24555 610 GLY A CA 1
ATOM 3854 C C . GLY A 1 610 ? 131.98300 147.02400 95.16700 1.000 117.24555 610 GLY A C 1
ATOM 3855 O O . GLY A 1 610 ? 130.94300 147.31000 94.56500 1.000 117.24555 610 GLY A O 1
ATOM 3856 N N . GLU A 1 611 ? 132.01900 146.12300 96.14300 1.000 122.97084 611 GLU A N 1
ATOM 3857 C CA . GLU A 1 611 ? 130.79500 145.49100 96.60400 1.000 122.97084 611 GLU A CA 1
ATOM 3858 C C . GLU A 1 611 ? 130.01600 146.47100 97.47100 1.000 122.97084 611 GLU A C 1
ATOM 3859 O O . GLU A 1 611 ? 130.59500 147.32700 98.14600 1.000 122.97084 611 GLU A O 1
ATOM 3865 N N . ARG A 1 612 ? 128.68800 146.34200 97.43600 1.000 124.68446 612 ARG A N 1
ATOM 3866 C CA . ARG A 1 612 ? 127.79200 147.31900 98.05900 1.000 124.68446 612 ARG A CA 1
ATOM 3867 C C . ARG A 1 612 ? 128.03300 148.70600 97.46900 1.000 124.68446 612 ARG A C 1
ATOM 3868 O O . ARG A 1 612 ? 128.09500 149.70800 98.18500 1.000 124.68446 612 ARG A O 1
ATOM 3876 N N . GLY A 1 613 ? 128.17200 148.76000 96.15000 1.000 121.53863 613 GLY A N 1
ATOM 3877 C CA . GLY A 1 613 ? 128.43200 150.00200 95.46100 1.000 121.53863 613 GLY A CA 1
ATOM 3878 C C . GLY A 1 613 ? 128.03900 149.90900 94.00400 1.000 121.53863 613 GLY A C 1
ATOM 3879 O O . GLY A 1 613 ? 127.33500 148.98800 93.58800 1.000 121.53863 613 GLY A O 1
ATOM 3880 N N . LEU A 1 614 ? 128.51100 150.88100 93.22900 1.000 120.82609 614 LEU A N 1
ATOM 3881 C CA . LEU A 1 614 ? 128.17700 150.95900 91.81300 1.000 120.82609 614 LEU A CA 1
ATOM 3882 C C . LEU A 1 614 ? 129.02900 149.96800 91.02900 1.000 120.82609 614 LEU A C 1
ATOM 3883 O O . LEU A 1 614 ? 130.26200 150.04700 91.05100 1.000 120.82609 614 LEU A O 1
ATOM 3888 N N . LYS A 1 615 ? 128.37200 149.03700 90.34000 1.000 122.87592 615 LYS A N 1
ATOM 3889 C CA . LYS A 1 615 ? 129.09100 147.99900 89.61300 1.000 122.87592 615 LYS A CA 1
ATOM 3890 C C . LYS A 1 615 ? 129.73300 148.59100 88.36600 1.000 122.87592 615 LYS A C 1
ATOM 3891 O O . LYS A 1 615 ? 129.09100 149.33600 87.61900 1.000 122.87592 615 LYS A O 1
ATOM 3897 N N . LEU A 1 616 ? 131.00100 148.26300 88.14100 1.000 122.63638 616 LEU A N 1
ATOM 3898 C CA . LEU A 1 616 ? 131.76500 148.81300 87.03100 1.000 122.63638 616 LEU A CA 1
ATOM 3899 C C . LEU A 1 616 ? 131.95600 147.75300 85.95400 1.000 122.63638 616 LEU A C 1
ATOM 3900 O O . LEU A 1 616 ? 132.29800 146.60500 86.26100 1.000 122.63638 616 LEU A O 1
ATOM 3905 N N . SER A 1 617 ? 131.73600 148.13900 84.70000 1.000 125.82398 617 SER A N 1
ATOM 3906 C CA . SER A 1 617 ? 131.99300 147.26800 83.56400 1.000 125.82398 617 SER A CA 1
ATOM 3907 C C . SER A 1 617 ? 133.48900 147.23000 83.25600 1.000 125.82398 617 SER A C 1
ATOM 3908 O O . SER A 1 617 ? 134.28800 148.00000 83.79700 1.000 125.82398 617 SER A O 1
ATOM 3911 N N . GLY A 1 618 ? 133.86100 146.30100 82.37700 1.000 128.03910 618 GLY A N 1
ATOM 3912 C CA . GLY A 1 618 ? 135.26600 146.08300 82.07000 1.000 128.03910 618 GLY A CA 1
ATOM 3913 C C . GLY A 1 618 ? 135.99100 147.31000 81.54200 1.000 128.03910 618 GLY A C 1
ATOM 3914 O O . GLY A 1 618 ? 137.15800 147.53300 81.86800 1.000 128.03910 618 GLY A O 1
ATOM 3915 N N . GLY A 1 619 ? 135.32400 148.11000 80.70600 1.000 128.58043 619 GLY A N 1
ATOM 3916 C CA . GLY A 1 619 ? 135.97900 149.29400 80.16000 1.000 128.58043 619 GLY A CA 1
ATOM 3917 C C . GLY A 1 619 ? 136.40500 150.31100 81.20600 1.000 128.58043 619 GLY A C 1
ATOM 3918 O O . GLY A 1 619 ? 137.54500 150.78900 81.19400 1.000 128.58043 619 GLY A O 1
ATOM 3919 N N . GLU A 1 620 ? 135.51300 150.64500 82.14300 1.000 126.61296 620 GLU A N 1
ATOM 3920 C CA . GLU A 1 620 ? 135.93500 151.54400 83.21400 1.000 126.61296 620 GLU A CA 1
ATOM 3921 C C . GLU A 1 620 ? 136.99300 150.90100 84.10400 1.000 126.61296 620 GLU A C 1
ATOM 3922 O O . GLU A 1 620 ? 137.89600 151.59300 84.57800 1.000 126.61296 620 GLU A O 1
ATOM 3928 N N . LYS A 1 621 ? 136.86500 149.60700 84.40900 1.000 123.57513 621 LYS A N 1
ATOM 3929 C CA . LYS A 1 621 ? 137.88000 148.96700 85.24300 1.000 123.57513 621 LYS A CA 1
ATOM 3930 C C . LYS A 1 621 ? 139.25100 149.04300 84.57500 1.000 123.57513 621 LYS A C 1
ATOM 3931 O O . LYS A 1 621 ? 140.27300 149.26000 85.24200 1.000 123.57513 621 LYS A O 1
ATOM 3937 N N . GLN A 1 622 ? 139.28400 148.91100 83.24700 1.000 124.39115 622 GLN A N 1
ATOM 3938 C CA . GLN A 1 622 ? 140.54400 149.02300 82.52300 1.000 124.39115 622 GLN A CA 1
ATOM 3939 C C . GLN A 1 622 ? 141.05300 150.45600 82.56300 1.000 124.39115 622 GLN A C 1
ATOM 3940 O O . GLN A 1 622 ? 142.26400 150.69200 82.67800 1.000 124.39115 622 GLN A O 1
ATOM 3946 N N . ARG A 1 623 ? 140.14100 151.42500 82.45800 1.000 117.09097 623 ARG A N 1
ATOM 3947 C CA . ARG A 1 623 ? 140.54900 152.81900 82.58400 1.000 117.09097 623 ARG A CA 1
ATOM 3948 C C . ARG A 1 623 ? 141.14700 153.07700 83.96100 1.000 117.09097 623 ARG A C 1
ATOM 3949 O O . ARG A 1 623 ? 142.11500 153.83100 84.09500 1.000 117.09097 623 ARG A O 1
ATOM 3957 N N . VAL A 1 624 ? 140.56600 152.47100 84.99900 1.000 115.58370 624 VAL A N 1
ATOM 3958 C CA . VAL A 1 624 ? 141.10400 152.59800 86.35100 1.000 115.58370 624 VAL A CA 1
ATOM 3959 C C . VAL A 1 624 ? 142.50100 151.99900 86.42600 1.000 115.58370 624 VAL A C 1
ATOM 3960 O O . VAL A 1 624 ? 143.40200 152.56000 87.06100 1.000 115.58370 624 VAL A O 1
ATOM 3964 N N . ALA A 1 625 ? 142.70500 150.84700 85.78300 1.000 112.27516 625 ALA A N 1
ATOM 3965 C CA . ALA A 1 625 ? 144.03600 150.24500 85.78700 1.000 112.27516 625 ALA A CA 1
ATOM 3966 C C . ALA A 1 625 ? 145.05100 151.16500 85.11800 1.000 112.27516 625 ALA A C 1
ATOM 3967 O O . ALA A 1 625 ? 146.17600 151.33800 85.61200 1.000 112.27516 625 ALA A O 1
ATOM 3969 N N . LEU A 1 626 ? 144.66500 151.76800 83.99100 1.000 109.52592 626 LEU A N 1
ATOM 3970 C CA . LEU A 1 626 ? 145.54700 152.71900 83.32200 1.000 109.52592 626 LEU A CA 1
ATOM 3971 C C . LEU A 1 626 ? 145.81100 153.93900 84.19800 1.000 109.52592 626 LEU A C 1
ATOM 3972 O O . LEU A 1 626 ? 146.94300 154.43000 84.26400 1.000 109.52592 626 LEU A O 1
ATOM 3977 N N . ALA A 1 627 ? 144.78800 154.42100 84.90500 1.000 109.12193 627 ALA A N 1
ATOM 3978 C CA . ALA A 1 627 ? 144.92000 155.61200 85.73400 1.000 109.12193 627 ALA A CA 1
ATOM 3979 C C . ALA A 1 627 ? 145.50100 155.29300 87.10000 1.000 109.12193 627 ALA A C 1
ATOM 3980 O O . ALA A 1 627 ? 145.60800 156.18600 87.94600 1.000 109.12193 627 ALA A O 1
ATOM 3982 N N . ARG A 1 628 ? 145.87100 154.03700 87.31700 1.000 101.63474 628 ARG A N 1
ATOM 3983 C CA . ARG A 1 628 ? 146.61700 153.60000 88.48600 1.000 101.63474 628 ARG A CA 1
ATOM 3984 C C . ARG A 1 628 ? 148.08200 153.40000 88.15100 1.000 101.63474 628 ARG A C 1
ATOM 3985 O O . ARG A 1 628 ? 148.95300 153.75600 88.95000 1.000 101.63474 628 ARG A O 1
ATOM 3993 N N . THR A 1 629 ? 148.37000 152.83200 86.97800 1.000 107.58132 629 THR A N 1
ATOM 3994 C CA . THR A 1 629 ? 149.75900 152.67900 86.56600 1.000 107.58132 629 THR A CA 1
ATOM 3995 C C . THR A 1 629 ? 150.35600 153.96000 85.99500 1.000 107.58132 629 THR A C 1
ATOM 3996 O O . THR A 1 629 ? 151.58200 154.11000 86.01500 1.000 107.58132 629 THR A O 1
ATOM 4000 N N . PHE A 1 630 ? 149.53500 154.88500 85.48100 1.000 107.14115 630 PHE A N 1
ATOM 4001 C CA . PHE A 1 630 ? 150.07100 156.16700 85.03200 1.000 107.14115 630 PHE A CA 1
ATOM 4002 C C . PHE A 1 630 ? 150.64600 156.98200 86.18200 1.000 107.14115 630 PHE A C 1
ATOM 4003 O O . PHE A 1 630 ? 151.55400 157.79600 85.97900 1.000 107.14115 630 PHE A O 1
ATOM 4011 N N . LEU A 1 631 ? 150.13300 156.77300 87.39200 1.000 104.25206 631 LEU A N 1
ATOM 4012 C CA . LEU A 1 631 ? 150.58500 157.52900 88.55400 1.000 104.25206 631 LEU A CA 1
ATOM 4013 C C . LEU A 1 631 ? 152.01800 157.16400 88.90800 1.000 104.25206 631 LEU A C 1
ATOM 4014 O O . LEU A 1 631 ? 152.86600 158.03700 89.12600 1.000 104.25206 631 LEU A O 1
ATOM 4019 N N . LYS A 1 632 ? 152.29100 155.86400 88.97100 1.000 106.94244 632 LYS A N 1
ATOM 4020 C CA . LYS A 1 632 ? 153.58100 155.31800 89.36400 1.000 106.94244 632 LYS A CA 1
ATOM 4021 C C . LYS A 1 632 ? 154.74200 155.87100 88.55300 1.000 106.94244 632 LYS A C 1
ATOM 4022 O O . LYS A 1 632 ? 155.87100 155.90500 89.05400 1.000 106.94244 632 LYS A O 1
ATOM 4028 N N . SER A 1 633 ? 154.48200 156.32300 87.32900 1.000 115.05238 633 SER A N 1
ATOM 4029 C CA . SER A 1 633 ? 155.49900 156.86800 86.43700 1.000 115.05238 633 SER A CA 1
ATOM 4030 C C . SER A 1 633 ? 156.71100 155.93600 86.32700 1.000 115.05238 633 SER A C 1
ATOM 4031 O O . SER A 1 633 ? 157.84200 156.34500 86.60000 1.000 115.05238 633 SER A O 1
ATOM 4034 N N . PRO A 1 634 ? 156.50800 154.67200 85.93100 1.000 118.64970 634 PRO A N 1
ATOM 4035 C CA . PRO A 1 634 ? 157.62400 153.71800 85.95800 1.000 118.64970 634 PRO A CA 1
ATOM 4036 C C . PRO A 1 634 ? 158.67400 153.97100 84.88900 1.000 118.64970 634 PRO A C 1
ATOM 4037 O O . PRO A 1 634 ? 158.55000 154.90200 84.08700 1.000 118.64970 634 PRO A O 1
ATOM 4041 N N . ALA A 1 635 ? 159.71500 153.13600 84.87400 1.000 121.12910 635 ALA A N 1
ATOM 4042 C CA . ALA A 1 635 ? 160.77700 153.24900 83.88200 1.000 121.12910 635 ALA A CA 1
ATOM 4043 C C . ALA A 1 635 ? 160.56000 152.32700 82.69000 1.000 121.12910 635 ALA A C 1
ATOM 4044 O O . ALA A 1 635 ? 161.05400 152.61400 81.59400 1.000 121.12910 635 ALA A O 1
ATOM 4046 N N . ILE A 1 636 ? 159.83200 151.22900 82.88800 1.000 121.30683 636 ILE A N 1
ATOM 4047 C CA . ILE A 1 636 ? 159.55700 150.24000 81.85100 1.000 121.30683 636 ILE A CA 1
ATOM 4048 C C . ILE A 1 636 ? 158.12200 149.76300 82.03000 1.000 121.30683 636 ILE A C 1
ATOM 4049 O O . ILE A 1 636 ? 157.65700 149.58300 83.16000 1.000 121.30683 636 ILE A O 1
ATOM 4054 N N . LEU A 1 637 ? 157.41800 149.55500 80.92000 1.000 125.27498 637 LEU A N 1
ATOM 4055 C CA . LEU A 1 637 ? 156.01000 149.18000 80.94800 1.000 125.27498 637 LEU A CA 1
ATOM 4056 C C . LEU A 1 637 ? 155.85700 147.77700 80.38100 1.000 125.27498 637 LEU A C 1
ATOM 4057 O O . LEU A 1 637 ? 156.43100 147.45700 79.33500 1.000 125.27498 637 LEU A O 1
ATOM 4062 N N . LEU A 1 638 ? 155.08600 146.94600 81.07800 1.000 126.48959 638 LEU A N 1
ATOM 4063 C CA . LEU A 1 638 ? 154.80500 145.58300 80.65400 1.000 126.48959 638 LEU A CA 1
ATOM 4064 C C . LEU A 1 638 ? 153.30900 145.31900 80.75200 1.000 126.48959 638 LEU A C 1
ATOM 4065 O O . LEU A 1 638 ? 152.67500 145.66400 81.75400 1.000 126.48959 638 LEU A O 1
ATOM 4070 N N . CYS A 1 639 ? 152.75100 144.69800 79.71600 1.000 132.23002 639 CYS A N 1
ATOM 4071 C CA . CYS A 1 639 ? 151.32400 144.42900 79.62900 1.000 132.23002 639 CYS A CA 1
ATOM 4072 C C . CYS A 1 639 ? 151.08100 142.92800 79.56700 1.000 132.23002 639 CYS A C 1
ATOM 4073 O O . CYS A 1 639 ? 151.96300 142.15300 79.18900 1.000 132.23002 639 CYS A O 1
ATOM 4076 N N . ASP A 1 640 ? 149.87400 142.51800 79.95300 1.000 135.66444 640 ASP A N 1
ATOM 4077 C CA . ASP A 1 640 ? 149.51300 141.10100 79.97100 1.000 135.66444 640 ASP A CA 1
ATOM 4078 C C . ASP A 1 640 ? 148.11600 140.88300 79.39100 1.000 135.66444 640 ASP A C 1
ATOM 4079 O O . ASP A 1 640 ? 147.27300 140.21100 79.98800 1.000 135.66444 640 ASP A O 1
ATOM 4084 N N . GLU A 1 641 ? 147.87000 141.43500 78.20000 1.000 143.77807 641 GLU A N 1
ATOM 4085 C CA . GLU A 1 641 ? 146.62100 141.21900 77.46200 1.000 143.77807 641 GLU A CA 1
ATOM 4086 C C . GLU A 1 641 ? 145.40400 141.50100 78.34500 1.000 143.77807 641 GLU A C 1
ATOM 4087 O O . GLU A 1 641 ? 144.49900 140.67600 78.48900 1.000 143.77807 641 GLU A O 1
ATOM 4093 N N . ALA A 1 642 ? 145.42800 142.67300 78.98800 1.000 140.06006 642 ALA A N 1
ATOM 4094 C CA . ALA A 1 642 ? 144.39100 143.06800 79.93800 1.000 140.06006 642 ALA A CA 1
ATOM 4095 C C . ALA A 1 642 ? 142.97900 142.77100 79.43900 1.000 140.06006 642 ALA A C 1
ATOM 4096 O O . ALA A 1 642 ? 142.16000 142.19500 80.16300 1.000 140.06006 642 ALA A O 1
ATOM 4098 N N . THR A 1 643 ? 142.67600 143.15800 78.20300 1.000 144.83961 643 THR A N 1
ATOM 4099 C CA . THR A 1 643 ? 141.33500 143.03200 77.64600 1.000 144.83961 643 THR A CA 1
ATOM 4100 C C . THR A 1 643 ? 141.30200 141.87900 76.65300 1.000 144.83961 643 THR A C 1
ATOM 4101 O O . THR A 1 643 ? 142.11700 141.83000 75.72600 1.000 144.83961 643 THR A O 1
ATOM 4105 N N . SER A 1 644 ? 140.36100 140.95500 76.85000 1.000 149.89754 644 SER A N 1
ATOM 4106 C CA . SER A 1 644 ? 140.14600 139.87500 75.89500 1.000 149.89754 644 SER A CA 1
ATOM 4107 C C . SER A 1 644 ? 139.12600 140.25700 74.82600 1.000 149.89754 644 SER A C 1
ATOM 4108 O O . SER A 1 644 ? 139.35000 140.01300 73.63600 1.000 149.89754 644 SER A O 1
ATOM 4111 N N . ALA A 1 645 ? 138.00600 140.85200 75.23100 1.000 148.06069 645 ALA A N 1
ATOM 4112 C CA . ALA A 1 645 ? 137.00500 141.34000 74.29300 1.000 148.06069 645 ALA A CA 1
ATOM 4113 C C . ALA A 1 645 ? 136.36200 142.59300 74.86800 1.000 148.06069 645 ALA A C 1
ATOM 4114 O O . ALA A 1 645 ? 136.11500 142.67000 76.07500 1.000 148.06069 645 ALA A O 1
ATOM 4116 N N . LEU A 1 646 ? 136.08900 143.56800 74.00300 1.000 149.06278 646 LEU A N 1
ATOM 4117 C CA . LEU A 1 646 ? 135.52300 144.83000 74.45900 1.000 149.06278 646 LEU A CA 1
ATOM 4118 C C . LEU A 1 646 ? 134.84200 145.53800 73.29600 1.000 149.06278 646 LEU A C 1
ATOM 4119 O O . LEU A 1 646 ? 135.05000 145.20000 72.12700 1.000 149.06278 646 LEU A O 1
ATOM 4124 N N . ASP A 1 647 ? 134.02200 146.53100 73.64200 1.000 151.95812 647 ASP A N 1
ATOM 4125 C CA . ASP A 1 647 ? 133.38200 147.38700 72.65000 1.000 151.95812 647 ASP A CA 1
ATOM 4126 C C . ASP A 1 647 ? 134.42700 148.18500 71.87600 1.000 151.95812 647 ASP A C 1
ATOM 4127 O O . ASP A 1 647 ? 135.43400 148.62500 72.43700 1.000 151.95812 647 ASP A O 1
ATOM 4132 N N . SER A 1 648 ? 134.18100 148.36400 70.57300 1.000 152.98958 648 SER A N 1
ATOM 4133 C CA . SER A 1 648 ? 135.17400 148.99300 69.70300 1.000 152.98958 648 SER A CA 1
ATOM 4134 C C . SER A 1 648 ? 135.50900 150.41400 70.15000 1.000 152.98958 648 SER A C 1
ATOM 4135 O O . SER A 1 648 ? 136.68300 150.83000 70.12000 1.000 152.98958 648 SER A O 1
ATOM 4138 N N . THR A 1 649 ? 134.49800 151.16900 70.58100 1.000 152.98102 649 THR A N 1
ATOM 4139 C CA . THR A 1 649 ? 134.72300 152.56800 70.91800 1.000 152.98102 649 THR A CA 1
ATOM 4140 C C . THR A 1 649 ? 135.73200 152.71100 72.05100 1.000 152.98102 649 THR A C 1
ATOM 4141 O O . THR A 1 649 ? 136.66100 153.52300 71.96900 1.000 152.98102 649 THR A O 1
ATOM 4145 N N . THR A 1 650 ? 135.56000 151.93900 73.12900 1.000 151.13477 650 THR A N 1
ATOM 4146 C CA . THR A 1 650 ? 136.52800 152.00000 74.21900 1.000 151.13477 650 THR A CA 1
ATOM 4147 C C . THR A 1 650 ? 137.89100 151.42200 73.83500 1.000 151.13477 650 THR A C 1
ATOM 4148 O O . THR A 1 650 ? 138.92300 151.99300 74.20900 1.000 151.13477 650 THR A O 1
ATOM 4152 N N . GLU A 1 651 ? 137.92100 150.25900 73.16500 1.000 149.48122 651 GLU A N 1
ATOM 4153 C CA . GLU A 1 651 ? 139.19400 149.63600 72.78700 1.000 149.48122 651 GLU A CA 1
ATOM 4154 C C . GLU A 1 651 ? 140.10100 150.63000 72.07800 1.000 149.48122 651 GLU A C 1
ATOM 4155 O O . GLU A 1 651 ? 141.27500 150.77700 72.42900 1.000 149.48122 651 GLU A O 1
ATOM 4161 N N . ALA A 1 652 ? 139.60200 151.23100 70.99200 1.000 148.67302 652 ALA A N 1
ATOM 4162 C CA . ALA A 1 652 ? 140.44000 152.14100 70.21300 1.000 148.67302 652 ALA A CA 1
ATOM 4163 C C . ALA A 1 652 ? 141.05900 153.22700 71.09300 1.000 148.67302 652 ALA A C 1
ATOM 4164 O O . ALA A 1 652 ? 142.27800 153.45000 71.06300 1.000 148.67302 652 ALA A O 1
ATOM 4166 N N . GLU A 1 653 ? 140.23300 153.92600 71.87400 1.000 146.56955 653 GLU A N 1
ATOM 4167 C CA . GLU A 1 653 ? 140.75800 155.03600 72.66200 1.000 146.56955 653 GLU A CA 1
ATOM 4168 C C . GLU A 1 653 ? 141.71800 154.55900 73.75000 1.000 146.56955 653 GLU A C 1
ATOM 4169 O O . GLU A 1 653 ? 142.71900 155.23100 74.03100 1.000 146.56955 653 GLU A O 1
ATOM 4175 N N . ILE A 1 654 ? 141.45000 153.40600 74.37200 1.000 145.03012 654 ILE A N 1
ATOM 4176 C CA . ILE A 1 654 ? 142.35800 152.92900 75.41400 1.000 145.03012 654 ILE A CA 1
ATOM 4177 C C . ILE A 1 654 ? 143.68700 152.50900 74.79700 1.000 145.03012 654 ILE A C 1
ATOM 4178 O O . ILE A 1 654 ? 144.75500 152.70200 75.39200 1.000 145.03012 654 ILE A O 1
ATOM 4183 N N . LEU A 1 655 ? 143.64100 151.92300 73.59500 1.000 145.07157 655 LEU A N 1
ATOM 4184 C CA . LEU A 1 655 ? 144.86700 151.59600 72.87800 1.000 145.07157 655 LEU A CA 1
ATOM 4185 C C . LEU A 1 655 ? 145.67200 152.85400 72.59500 1.000 145.07157 655 LEU A C 1
ATOM 4186 O O . LEU A 1 655 ? 146.89600 152.86700 72.75900 1.000 145.07157 655 LEU A O 1
ATOM 4191 N N . ASN A 1 656 ? 144.99900 153.92300 72.16100 1.000 142.02106 656 ASN A N 1
ATOM 4192 C CA . ASN A 1 656 ? 145.71400 155.16800 71.89500 1.000 142.02106 656 ASN A CA 1
ATOM 4193 C C . ASN A 1 656 ? 146.34600 155.70000 73.17700 1.000 142.02106 656 ASN A C 1
ATOM 4194 O O . ASN A 1 656 ? 147.49600 156.16200 73.17400 1.000 142.02106 656 ASN A O 1
ATOM 4199 N N . ALA A 1 657 ? 145.59400 155.65600 74.28000 1.000 142.56771 657 ALA A N 1
ATOM 4200 C CA . ALA A 1 657 ? 146.10600 156.13200 75.56100 1.000 142.56771 657 ALA A CA 1
ATOM 4201 C C . ALA A 1 657 ? 147.34500 155.35300 75.98600 1.000 142.56771 657 ALA A C 1
ATOM 4202 O O . ALA A 1 657 ? 148.33900 155.94300 76.42700 1.000 142.56771 657 ALA A O 1
ATOM 4204 N N . LEU A 1 658 ? 147.31200 154.02400 75.85000 1.000 138.71637 658 LEU A N 1
ATOM 4205 C CA . LEU A 1 658 ? 148.46400 153.23800 76.27900 1.000 138.71637 658 LEU A CA 1
ATOM 4206 C C . LEU A 1 658 ? 149.62900 153.39100 75.31100 1.000 138.71637 658 LEU A C 1
ATOM 4207 O O . LEU A 1 658 ? 150.78600 153.22300 75.71000 1.000 138.71637 658 LEU A O 1
ATOM 4212 N N . LYS A 1 659 ? 149.35100 153.70700 74.04400 1.000 138.16414 659 LYS A N 1
ATOM 4213 C CA . LYS A 1 659 ? 150.43700 154.00800 73.12000 1.000 138.16414 659 LYS A CA 1
ATOM 4214 C C . LYS A 1 659 ? 151.13800 155.29400 73.53000 1.000 138.16414 659 LYS A C 1
ATOM 4215 O O . LYS A 1 659 ? 152.37200 155.36900 73.52900 1.000 138.16414 659 LYS A O 1
ATOM 4221 N N . ALA A 1 660 ? 150.35500 156.31900 73.87600 1.000 136.90501 660 ALA A N 1
ATOM 4222 C CA . ALA A 1 660 ? 150.93100 157.58100 74.33000 1.000 136.90501 660 ALA A CA 1
ATOM 4223 C C . ALA A 1 660 ? 151.71800 157.40000 75.62400 1.000 136.90501 660 ALA A C 1
ATOM 4224 O O . ALA A 1 660 ? 152.79500 157.98400 75.79100 1.000 136.90501 660 ALA A O 1
ATOM 4226 N N . LEU A 1 661 ? 151.18700 156.60200 76.55400 1.000 131.33944 661 LEU A N 1
ATOM 4227 C CA . LEU A 1 661 ? 151.88300 156.35100 77.81500 1.000 131.33944 661 LEU A CA 1
ATOM 4228 C C . LEU A 1 661 ? 153.21200 155.63900 77.58500 1.000 131.33944 661 LEU A C 1
ATOM 4229 O O . LEU A 1 661 ? 154.21400 155.95000 78.24000 1.000 131.33944 661 LEU A O 1
ATOM 4234 N N . ALA A 1 662 ? 153.24200 154.69200 76.65300 1.000 132.21742 662 ALA A N 1
ATOM 4235 C CA . ALA A 1 662 ? 154.41500 153.86700 76.38800 1.000 132.21742 662 ALA A CA 1
ATOM 4236 C C . ALA A 1 662 ? 155.41600 154.51400 75.44000 1.000 132.21742 662 ALA A C 1
ATOM 4237 O O . ALA A 1 662 ? 156.42500 153.88000 75.11700 1.000 132.21742 662 ALA A O 1
ATOM 4239 N N . SER A 1 663 ? 155.15500 155.73100 74.96100 1.000 132.96012 663 SER A N 1
ATOM 4240 C CA . SER A 1 663 ? 156.03600 156.33700 73.96600 1.000 132.96012 663 SER A CA 1
ATOM 4241 C C . SER A 1 663 ? 157.45300 156.52900 74.50100 1.000 132.96012 663 SER A C 1
ATOM 4242 O O . SER A 1 663 ? 158.43000 156.26500 73.79000 1.000 132.96012 663 SER A O 1
ATOM 4245 N N . ASN A 1 664 ? 157.59100 156.99100 75.74100 1.000 131.91800 664 ASN A N 1
ATOM 4246 C CA . ASN A 1 664 ? 158.90700 157.29900 76.28600 1.000 131.91800 664 ASN A CA 1
ATOM 4247 C C . ASN A 1 664 ? 159.53200 156.14400 77.06100 1.000 131.91800 664 ASN A C 1
ATOM 4248 O O . ASN A 1 664 ? 160.67000 156.27500 77.52500 1.000 131.91800 664 ASN A O 1
ATOM 4253 N N . ARG A 1 665 ? 158.82800 155.02500 77.21500 1.000 130.84490 665 ARG A N 1
ATOM 4254 C CA . ARG A 1 665 ? 159.32100 153.87000 77.95400 1.000 130.84490 665 ARG A CA 1
ATOM 4255 C C . ARG A 1 665 ? 159.31600 152.64000 77.05600 1.000 130.84490 665 ARG A C 1
ATOM 4256 O O . ARG A 1 665 ? 158.34700 152.39800 76.33100 1.000 130.84490 665 ARG A O 1
ATOM 4264 N N . THR A 1 666 ? 160.39600 151.86300 77.10100 1.000 130.62168 666 THR A N 1
ATOM 4265 C CA . THR A 1 666 ? 160.41100 150.59000 76.39300 1.000 130.62168 666 THR A CA 1
ATOM 4266 C C . THR A 1 666 ? 159.30400 149.68300 76.92400 1.000 130.62168 666 THR A C 1
ATOM 4267 O O . THR A 1 666 ? 159.10900 149.55800 78.13800 1.000 130.62168 666 THR A O 1
ATOM 4271 N N . SER A 1 667 ? 158.53900 149.09200 76.00800 1.000 133.56860 667 SER A N 1
ATOM 4272 C CA . SER A 1 667 ? 157.35600 148.32800 76.37400 1.000 133.56860 667 SER A CA 1
ATOM 4273 C C . SER A 1 667 ? 157.39700 146.93500 75.76600 1.000 133.56860 667 SER A C 1
ATOM 4274 O O . SER A 1 667 ? 157.95100 146.72500 74.68400 1.000 133.56860 667 SER A O 1
ATOM 4277 N N . ILE A 1 668 ? 156.80000 145.98300 76.48200 1.000 134.33582 668 ILE A N 1
ATOM 4278 C CA . ILE A 1 668 ? 156.63600 144.61100 76.01500 1.000 134.33582 668 ILE A CA 1
ATOM 4279 C C . ILE A 1 668 ? 155.16600 144.24400 76.17900 1.000 134.33582 668 ILE A C 1
ATOM 4280 O O . ILE A 1 668 ? 154.62100 144.34500 77.28400 1.000 134.33582 668 ILE A O 1
ATOM 4285 N N . PHE A 1 669 ? 154.52700 143.82000 75.09100 1.000 135.50458 669 PHE A N 1
ATOM 4286 C CA . PHE A 1 669 ? 153.11700 143.45000 75.09900 1.000 135.50458 669 PHE A CA 1
ATOM 4287 C C . PHE A 1 669 ? 152.95100 141.98700 74.71600 1.000 135.50458 669 PHE A C 1
ATOM 4288 O O . PHE A 1 669 ? 153.43200 141.56300 73.66000 1.000 135.50458 669 PHE A O 1
ATOM 4296 N N . ILE A 1 670 ? 152.27000 141.22000 75.56400 1.000 139.94023 670 ILE A N 1
ATOM 4297 C CA . ILE A 1 670 ? 151.90400 139.84300 75.25400 1.000 139.94023 670 ILE A CA 1
ATOM 4298 C C . ILE A 1 670 ? 150.42700 139.83600 74.89000 1.000 139.94023 670 ILE A C 1
ATOM 4299 O O . ILE A 1 670 ? 149.57300 140.20000 75.70800 1.000 139.94023 670 ILE A O 1
ATOM 4304 N N . ALA A 1 671 ? 150.11400 139.46300 73.65500 1.000 150.79485 671 ALA A N 1
ATOM 4305 C CA . ALA A 1 671 ? 148.73300 139.46400 73.19500 1.000 150.79485 671 ALA A CA 1
ATOM 4306 C C . ALA A 1 671 ? 148.43800 138.13200 72.53000 1.000 150.79485 671 ALA A C 1
ATOM 4307 O O . ALA A 1 671 ? 149.13100 137.73800 71.58600 1.000 150.79485 671 ALA A O 1
ATOM 4309 N N . HIS A 1 672 ? 147.41600 137.43600 73.03400 1.000 156.41433 672 HIS A N 1
ATOM 4310 C CA . HIS A 1 672 ? 146.97000 136.21300 72.37700 1.000 156.41433 672 HIS A CA 1
ATOM 4311 C C . HIS A 1 672 ? 146.40700 136.52700 70.99900 1.000 156.41433 672 HIS A C 1
ATOM 4312 O O . HIS A 1 672 ? 146.65900 135.79700 70.03300 1.000 156.41433 672 HIS A O 1
ATOM 4319 N N . ARG A 1 673 ? 145.64200 137.60800 70.89500 1.000 157.49297 673 ARG A N 1
ATOM 4320 C CA . ARG A 1 673 ? 145.11800 138.05200 69.61700 1.000 157.49297 673 ARG A CA 1
ATOM 4321 C C . ARG A 1 673 ? 146.19600 138.84300 68.88800 1.000 157.49297 673 ARG A C 1
ATOM 4322 O O . ARG A 1 673 ? 147.01500 139.53000 69.50500 1.000 157.49297 673 ARG A O 1
ATOM 4330 N N . LEU A 1 674 ? 146.19300 138.74200 67.56300 1.000 160.59099 674 LEU A N 1
ATOM 4331 C CA . LEU A 1 674 ? 147.24200 139.37400 66.77300 1.000 160.59099 674 LEU A CA 1
ATOM 4332 C C . LEU A 1 674 ? 146.86200 140.78100 66.32800 1.000 160.59099 674 LEU A C 1
ATOM 4333 O O . LEU A 1 674 ? 147.63800 141.72300 66.51600 1.000 160.59099 674 LEU A O 1
ATOM 4338 N N . THR A 1 675 ? 145.68200 140.93100 65.72200 1.000 160.84604 675 THR A N 1
ATOM 4339 C CA . THR A 1 675 ? 145.24900 142.23900 65.24000 1.000 160.84604 675 THR A CA 1
ATOM 4340 C C . THR A 1 675 ? 145.24000 143.28000 66.35300 1.000 160.84604 675 THR A C 1
ATOM 4341 O O . THR A 1 675 ? 145.42400 144.47300 66.08600 1.000 160.84604 675 THR A O 1
ATOM 4345 N N . THR A 1 676 ? 145.01700 142.85400 67.59800 1.000 157.80022 676 THR A N 1
ATOM 4346 C CA . THR A 1 676 ? 144.94100 143.80000 68.70700 1.000 157.80022 676 THR A CA 1
ATOM 4347 C C . THR A 1 676 ? 146.25300 144.55600 68.89100 1.000 157.80022 676 THR A C 1
ATOM 4348 O O . THR A 1 676 ? 146.25700 145.78000 69.06100 1.000 157.80022 676 THR A O 1
ATOM 4352 N N . ALA A 1 677 ? 147.37900 143.84700 68.86000 1.000 155.51531 677 ALA A N 1
ATOM 4353 C CA . ALA A 1 677 ? 148.69600 144.45700 69.04300 1.000 155.51531 677 ALA A CA 1
ATOM 4354 C C . ALA A 1 677 ? 149.56200 144.21300 67.80800 1.000 155.51531 677 ALA A C 1
ATOM 4355 O O . ALA A 1 677 ? 150.30800 143.23300 67.74500 1.000 155.51531 677 ALA A O 1
ATOM 4357 N N . MET A 1 678 ? 149.46200 145.10800 66.82600 1.000 154.67959 678 MET A N 1
ATOM 4358 C CA . MET A 1 678 ? 150.32800 145.07600 65.65500 1.000 154.67959 678 MET A CA 1
ATOM 4359 C C . MET A 1 678 ? 151.31300 146.23700 65.62000 1.000 154.67959 678 MET A C 1
ATOM 4360 O O . MET A 1 678 ? 152.12000 146.31600 64.68700 1.000 154.67959 678 MET A O 1
ATOM 4365 N N . GLN A 1 679 ? 151.27300 147.13600 66.60300 1.000 154.83854 679 GLN A N 1
ATOM 4366 C CA . GLN A 1 679 ? 151.97100 148.41300 66.51900 1.000 154.83854 679 GLN A CA 1
ATOM 4367 C C . GLN A 1 679 ? 153.39700 148.35700 67.05000 1.000 154.83854 679 GLN A C 1
ATOM 4368 O O . GLN A 1 679 ? 154.11300 149.35900 66.95500 1.000 154.83854 679 GLN A O 1
ATOM 4374 N N . CYS A 1 680 ? 153.82800 147.22800 67.60800 1.000 153.53357 680 CYS A N 1
ATOM 4375 C CA . CYS A 1 680 ? 155.19400 147.12500 68.09500 1.000 153.53357 680 CYS A CA 1
ATOM 4376 C C . CYS A 1 680 ? 156.18300 147.12800 66.92900 1.000 153.53357 680 CYS A C 1
ATOM 4377 O O . CYS A 1 680 ? 155.82000 146.94700 65.76200 1.000 153.53357 680 CYS A O 1
ATOM 4380 N N . ASP A 1 681 ? 157.45800 147.33900 67.26300 1.000 153.54445 681 ASP A N 1
ATOM 4381 C CA . ASP A 1 681 ? 158.50200 147.31800 66.24200 1.000 153.54445 681 ASP A CA 1
ATOM 4382 C C . ASP A 1 681 ? 158.78900 145.89900 65.76800 1.000 153.54445 681 ASP A C 1
ATOM 4383 O O . ASP A 1 681 ? 158.92100 145.65700 64.56200 1.000 153.54445 681 ASP A O 1
ATOM 4388 N N . GLU A 1 682 ? 158.89300 144.95000 66.69500 1.000 155.21160 682 GLU A N 1
ATOM 4389 C CA . GLU A 1 682 ? 159.15100 143.56000 66.35700 1.000 155.21160 682 GLU A CA 1
ATOM 4390 C C . GLU A 1 682 ? 158.12000 142.68100 67.05000 1.000 155.21160 682 GLU A C 1
ATOM 4391 O O . GLU A 1 682 ? 157.46900 143.09000 68.01500 1.000 155.21160 682 GLU A O 1
ATOM 4397 N N . ILE A 1 683 ? 157.97900 141.45900 66.54100 1.000 157.13784 683 ILE A N 1
ATOM 4398 C CA . ILE A 1 683 ? 156.99500 140.50200 67.03000 1.000 157.13784 683 ILE A CA 1
ATOM 4399 C C . ILE A 1 683 ? 157.70300 139.17700 67.27000 1.000 157.13784 683 ILE A C 1
ATOM 4400 O O . ILE A 1 683 ? 158.35400 138.64400 66.36400 1.000 157.13784 683 ILE A O 1
ATOM 4405 N N . VAL A 1 684 ? 157.57300 138.64800 68.48400 1.000 154.78388 684 VAL A N 1
ATOM 4406 C CA . VAL A 1 684 ? 158.22200 137.40600 68.88700 1.000 154.78388 684 VAL A CA 1
ATOM 4407 C C . VAL A 1 684 ? 157.16600 136.30700 68.86500 1.000 154.78388 684 VAL A C 1
ATOM 4408 O O . VAL A 1 684 ? 156.31300 136.23200 69.75400 1.000 154.78388 684 VAL A O 1
ATOM 4412 N N . VAL A 1 685 ? 157.21600 135.45200 67.84400 1.000 157.75831 685 VAL A N 1
ATOM 4413 C CA . VAL A 1 685 ? 156.32600 134.29900 67.78500 1.000 157.75831 685 VAL A CA 1
ATOM 4414 C C . VAL A 1 685 ? 156.76900 133.26400 68.80800 1.000 157.75831 685 VAL A C 1
ATOM 4415 O O . VAL A 1 685 ? 157.95200 132.90700 68.88400 1.000 157.75831 685 VAL A O 1
ATOM 4419 N N . LEU A 1 686 ? 155.82100 132.77400 69.60200 1.000 155.88168 686 LEU A N 1
ATOM 4420 C CA . LEU A 1 686 ? 156.08000 131.72200 70.57600 1.000 155.88168 686 LEU A CA 1
ATOM 4421 C C . LEU A 1 686 ? 155.17300 130.54000 70.27200 1.000 155.88168 686 LEU A C 1
ATOM 4422 O O . LEU A 1 686 ? 153.94500 130.68100 70.27300 1.000 155.88168 686 LEU A O 1
ATOM 4427 N N . GLU A 1 687 ? 155.77500 129.38200 70.01600 1.000 156.49882 687 GLU A N 1
ATOM 4428 C CA . GLU A 1 687 ? 155.02700 128.15400 69.79900 1.000 156.49882 687 GLU A CA 1
ATOM 4429 C C . GLU A 1 687 ? 155.80300 126.99400 70.40200 1.000 156.49882 687 GLU A C 1
ATOM 4430 O O . GLU A 1 687 ? 157.02400 126.90800 70.24200 1.000 156.49882 687 GLU A O 1
ATOM 4436 N N . ASN A 1 688 ? 155.08400 126.10800 71.09300 1.000 152.48221 688 ASN A N 1
ATOM 4437 C CA . ASN A 1 688 ? 155.69000 124.97900 71.80100 1.000 152.48221 688 ASN A CA 1
ATOM 4438 C C . ASN A 1 688 ? 156.76000 125.46000 72.77900 1.000 152.48221 688 ASN A C 1
ATOM 4439 O O . ASN A 1 688 ? 157.79400 124.81600 72.96600 1.000 152.48221 688 ASN A O 1
ATOM 4444 N N . GLY A 1 689 ? 156.50100 126.60200 73.40800 1.000 149.88823 689 GLY A N 1
ATOM 4445 C CA . GLY A 1 689 ? 157.41100 127.17500 74.38800 1.000 149.88823 689 GLY A CA 1
ATOM 4446 C C . GLY A 1 689 ? 158.82700 127.42300 73.91100 1.000 149.88823 689 GLY A C 1
ATOM 4447 O O . GLY A 1 689 ? 159.77900 127.14600 74.65100 1.000 149.88823 689 GLY A O 1
ATOM 4448 N N . LYS A 1 690 ? 158.99000 127.98500 72.71200 1.000 153.46380 690 LYS A N 1
ATOM 4449 C CA . LYS A 1 690 ? 160.30600 128.34500 72.19200 1.000 153.46380 690 LYS A CA 1
ATOM 4450 C C . LYS A 1 690 ? 160.14600 129.42700 71.13500 1.000 153.46380 690 LYS A C 1
ATOM 4451 O O . LYS A 1 690 ? 159.09100 129.56700 70.51100 1.000 153.46380 690 LYS A O 1
ATOM 4457 N N . VAL A 1 691 ? 161.22100 130.19100 70.94900 1.000 154.57834 691 VAL A N 1
ATOM 4458 C CA . VAL A 1 691 ? 161.23400 131.30600 70.00700 1.000 154.57834 691 VAL A CA 1
ATOM 4459 C C . VAL A 1 691 ? 161.19500 130.75400 68.58700 1.000 154.57834 691 VAL A C 1
ATOM 4460 O O . VAL A 1 691 ? 162.06800 129.97600 68.18300 1.000 154.57834 691 VAL A O 1
ATOM 4464 N N . VAL A 1 692 ? 160.17500 131.13700 67.82800 1.000 158.89344 692 VAL A N 1
ATOM 4465 C CA . VAL A 1 692 ? 159.98900 130.64000 66.46800 1.000 158.89344 692 VAL A CA 1
ATOM 4466 C C . VAL A 1 692 ? 160.37700 131.68100 65.42400 1.000 158.89344 692 VAL A C 1
ATOM 4467 O O . VAL A 1 692 ? 161.14100 131.38800 64.50400 1.000 158.89344 692 VAL A O 1
ATOM 4471 N N . GLU A 1 693 ? 159.86600 132.90600 65.54400 1.000 161.30811 693 GLU A N 1
ATOM 4472 C CA . GLU A 1 693 ? 160.10000 133.92700 64.53100 1.000 161.30811 693 GLU A CA 1
ATOM 4473 C C . GLU A 1 693 ? 160.35400 135.27300 65.19300 1.000 161.30811 693 GLU A C 1
ATOM 4474 O O . GLU A 1 693 ? 159.74100 135.59700 66.21400 1.000 161.30811 693 GLU A O 1
ATOM 4480 N N . GLN A 1 694 ? 161.26500 136.05100 64.60700 1.000 160.61908 694 GLN A N 1
ATOM 4481 C CA . GLN A 1 694 ? 161.65200 137.36200 65.12800 1.000 160.61908 694 GLN A CA 1
ATOM 4482 C C . GLN A 1 694 ? 161.67400 138.36600 63.97700 1.000 160.61908 694 GLN A C 1
ATOM 4483 O O . GLN A 1 694 ? 162.67600 138.46700 63.26400 1.000 160.61908 694 GLN A O 1
ATOM 4489 N N . GLY A 1 695 ? 160.58700 139.11400 63.79200 1.000 163.33542 695 GLY A N 1
ATOM 4490 C CA . GLY A 1 695 ? 160.59300 140.19400 62.83300 1.000 163.33542 695 GLY A CA 1
ATOM 4491 C C . GLY A 1 695 ? 159.36500 141.08300 62.85700 1.000 163.33542 695 GLY A C 1
ATOM 4492 O O . GLY A 1 695 ? 158.41600 140.86700 63.61700 1.000 163.33542 695 GLY A O 1
ATOM 4493 N N . PRO A 1 696 ? 159.37400 142.11600 62.01200 1.000 166.38254 696 PRO A N 1
ATOM 4494 C CA . PRO A 1 696 ? 158.14000 142.85400 61.72300 1.000 166.38254 696 PRO A CA 1
ATOM 4495 C C . PRO A 1 696 ? 157.07900 141.95900 61.09900 1.000 166.38254 696 PRO A C 1
ATOM 4496 O O . PRO A 1 696 ? 157.38000 141.00100 60.38400 1.000 166.38254 696 PRO A O 1
ATOM 4500 N N . HIS A 1 697 ? 155.81600 142.29600 61.37800 1.000 168.94650 697 HIS A N 1
ATOM 4501 C CA . HIS A 1 697 ? 154.71200 141.36300 61.17000 1.000 168.94650 697 HIS A CA 1
ATOM 4502 C C . HIS A 1 697 ? 154.51300 141.00400 59.70000 1.000 168.94650 697 HIS A C 1
ATOM 4503 O O . HIS A 1 697 ? 153.99000 139.92500 59.39800 1.000 168.94650 697 HIS A O 1
ATOM 4510 N N . ASP A 1 698 ? 154.87300 141.90000 58.77800 1.000 170.53641 698 ASP A N 1
ATOM 4511 C CA . ASP A 1 698 ? 154.51000 141.69600 57.37700 1.000 170.53641 698 ASP A CA 1
ATOM 4512 C C . ASP A 1 698 ? 155.20700 140.47100 56.79200 1.000 170.53641 698 ASP A C 1
ATOM 4513 O O . ASP A 1 698 ? 154.56100 139.60300 56.18800 1.000 170.53641 698 ASP A O 1
ATOM 4518 N N . GLU A 1 699 ? 156.52100 140.35200 56.99400 1.000 169.38061 699 GLU A N 1
ATOM 4519 C CA . GLU A 1 699 ? 157.16700 139.13500 56.52200 1.000 169.38061 699 GLU A CA 1
ATOM 4520 C C . GLU A 1 699 ? 156.84400 137.93400 57.39600 1.000 169.38061 699 GLU A C 1
ATOM 4521 O O . GLU A 1 699 ? 157.08600 136.80100 56.97100 1.000 169.38061 699 GLU A O 1
ATOM 4527 N N . LEU A 1 700 ? 156.28900 138.14400 58.59200 1.000 167.33911 700 LEU A N 1
ATOM 4528 C CA . LEU A 1 700 ? 155.77300 137.01600 59.35700 1.000 167.33911 700 LEU A CA 1
ATOM 4529 C C . LEU A 1 700 ? 154.53400 136.44000 58.68300 1.000 167.33911 700 LEU A C 1
ATOM 4530 O O . LEU A 1 700 ? 154.37700 135.21600 58.59700 1.000 167.33911 700 LEU A O 1
ATOM 4535 N N . LEU A 1 701 ? 153.64000 137.31200 58.21000 1.000 165.95346 701 LEU A N 1
ATOM 4536 C CA . LEU A 1 701 ? 152.52200 136.85900 57.38900 1.000 165.95346 701 LEU A CA 1
ATOM 4537 C C . LEU A 1 701 ? 153.02300 136.21200 56.10600 1.000 165.95346 701 LEU A C 1
ATOM 4538 O O . LEU A 1 701 ? 152.44900 135.22500 55.63000 1.000 165.95346 701 LEU A O 1
ATOM 4543 N N . GLY A 1 702 ? 154.09500 136.75500 55.53300 1.000 167.89775 702 GLY A N 1
ATOM 4544 C CA . GLY A 1 702 ? 154.62400 136.22300 54.29400 1.000 167.89775 702 GLY A CA 1
ATOM 4545 C C . GLY A 1 702 ? 155.53500 135.02300 54.43400 1.000 167.89775 702 GLY A C 1
ATOM 4546 O O . GLY A 1 702 ? 156.00500 134.49300 53.42400 1.000 167.89775 702 GLY A O 1
ATOM 4547 N N . LYS A 1 703 ? 155.80300 134.58100 55.66100 1.000 168.43402 703 LYS A N 1
ATOM 4548 C CA . LYS A 1 703 ? 156.60200 133.39100 55.92300 1.000 168.43402 703 LYS A CA 1
ATOM 4549 C C . LYS A 1 703 ? 155.75800 132.13400 56.08200 1.000 168.43402 703 LYS A C 1
ATOM 4550 O O . LYS A 1 703 ? 156.31600 131.06300 56.34500 1.000 168.43402 703 LYS A O 1
ATOM 4556 N N . SER A 1 704 ? 154.43700 132.23900 55.91800 1.000 166.38224 704 SER A N 1
ATOM 4557 C CA . SER A 1 704 ? 153.50200 131.14100 56.18000 1.000 166.38224 704 SER A CA 1
ATOM 4558 C C . SER A 1 704 ? 153.74400 130.49700 57.54400 1.000 166.38224 704 SER A C 1
ATOM 4559 O O . SER A 1 704 ? 153.54200 129.29300 57.72300 1.000 166.38224 704 SER A O 1
ATOM 4562 N N . GLY A 1 705 ? 154.17400 131.29600 58.51800 1.000 165.14432 705 GLY A N 1
ATOM 4563 C CA . GLY A 1 705 ? 154.50200 130.79800 59.83600 1.000 165.14432 705 GLY A CA 1
ATOM 4564 C C . GLY A 1 705 ? 153.29900 130.80600 60.75800 1.000 165.14432 705 GLY A C 1
ATOM 4565 O O . GLY A 1 705 ? 152.17100 131.09600 60.36000 1.000 165.14432 705 GLY A O 1
ATOM 4566 N N . ARG A 1 706 ? 153.56600 130.50400 62.03200 1.000 163.94421 706 ARG A N 1
ATOM 4567 C CA . ARG A 1 706 ? 152.51600 130.51600 63.04800 1.000 163.94421 706 ARG A CA 1
ATOM 4568 C C . ARG A 1 706 ? 151.76000 131.84000 63.05100 1.000 163.94421 706 ARG A C 1
ATOM 4569 O O . ARG A 1 706 ? 150.52200 131.86600 63.07000 1.000 163.94421 706 ARG A O 1
ATOM 4577 N N . TYR A 1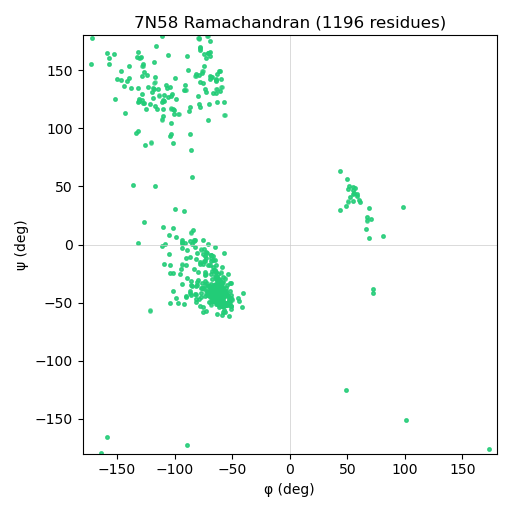 707 ? 152.49900 132.95100 63.04300 1.000 165.78583 707 TYR A N 1
ATOM 4578 C CA . TYR A 1 707 ? 151.87200 134.26700 63.05600 1.000 165.78583 707 TYR A CA 1
ATOM 4579 C C . TYR A 1 707 ? 150.93600 134.43700 61.86400 1.000 165.78583 707 TYR A C 1
ATOM 4580 O O . TYR A 1 707 ? 149.84200 135.00200 61.99700 1.000 165.78583 707 TYR A O 1
ATOM 4589 N N . ALA A 1 708 ? 151.35100 133.94700 60.69000 1.000 165.85013 708 ALA A N 1
ATOM 4590 C CA . ALA A 1 708 ? 150.54900 134.11300 59.48000 1.000 165.85013 708 ALA A CA 1
ATOM 4591 C C . ALA A 1 708 ? 149.19000 133.43700 59.61100 1.000 165.85013 708 ALA A C 1
ATOM 4592 O O . ALA A 1 708 ? 148.15000 134.05700 59.35400 1.000 165.85013 708 ALA A O 1
ATOM 4594 N N . GLN A 1 709 ? 149.17200 132.18400 60.07900 1.000 167.55290 709 GLN A N 1
ATOM 4595 C CA . GLN A 1 709 ? 147.89800 131.48700 60.23300 1.000 167.55290 709 GLN A CA 1
ATOM 4596 C C . GLN A 1 709 ? 147.07200 132.11300 61.34200 1.000 167.55290 709 GLN A C 1
ATOM 4597 O O . GLN A 1 709 ? 145.85300 132.26900 61.20100 1.000 167.55290 709 GLN A O 1
ATOM 4603 N N . LEU A 1 710 ? 147.71100 132.47100 62.45700 1.000 164.76307 710 LEU A N 1
ATOM 4604 C CA . LEU A 1 710 ? 146.95400 133.00700 63.58000 1.000 164.76307 710 LEU A CA 1
ATOM 4605 C C . LEU A 1 710 ? 146.24700 134.29600 63.17400 1.000 164.76307 710 LEU A C 1
ATOM 4606 O O . LEU A 1 710 ? 145.04900 134.46300 63.42200 1.000 164.76307 710 LEU A O 1
ATOM 4611 N N . TRP A 1 711 ? 146.97000 135.21200 62.52000 1.000 165.17757 711 TRP A N 1
ATOM 4612 C CA . TRP A 1 711 ? 146.35700 136.46800 62.09400 1.000 165.17757 711 TRP A CA 1
ATOM 4613 C C . TRP A 1 711 ? 145.31400 136.23600 61.00600 1.000 165.17757 711 TRP A C 1
ATOM 4614 O O . TRP A 1 711 ? 144.23100 136.84100 61.03500 1.000 165.17757 711 TRP A O 1
ATOM 4625 N N . THR A 1 712 ? 145.61600 135.36400 60.03500 1.000 164.31302 712 THR A N 1
ATOM 4626 C CA . THR A 1 712 ? 144.68200 135.12300 58.94500 1.000 164.31302 712 THR A CA 1
ATOM 4627 C C . THR A 1 712 ? 143.41300 134.43600 59.43300 1.000 164.31302 712 THR A C 1
ATOM 4628 O O . THR A 1 712 ? 142.39000 134.48000 58.74300 1.000 164.31302 712 THR A O 1
ATOM 4632 N N . GLN A 1 713 ? 143.45100 133.81000 60.60900 1.000 164.29555 713 GLN A N 1
ATOM 4633 C CA . GLN A 1 713 ? 142.23600 133.26800 61.19800 1.000 164.29555 713 GLN A CA 1
ATOM 4634 C C . GLN A 1 713 ? 141.58500 134.22800 62.18400 1.000 164.29555 713 GLN A C 1
ATOM 4635 O O . GLN A 1 713 ? 140.38900 134.09100 62.46500 1.000 164.29555 713 GLN A O 1
ATOM 4641 N N . GLN A 1 714 ? 142.34400 135.19200 62.71500 1.000 162.92675 714 GLN A N 1
ATOM 4642 C CA . GLN A 1 714 ? 141.74200 136.25200 63.51800 1.000 162.92675 714 GLN A CA 1
ATOM 4643 C C . GLN A 1 714 ? 140.89300 137.18300 62.66200 1.000 162.92675 714 GLN A C 1
ATOM 4644 O O . GLN A 1 714 ? 139.80300 137.59300 63.07900 1.000 162.92675 714 GLN A O 1
ATOM 4650 N N . ASN A 1 715 ? 141.37000 137.53200 61.46600 1.000 161.54453 715 ASN A N 1
ATOM 4651 C CA . ASN A 1 715 ? 140.51100 138.29500 60.56600 1.000 161.54453 715 ASN A CA 1
ATOM 4652 C C . ASN A 1 715 ? 139.61000 137.40400 59.71500 1.000 161.54453 715 ASN A C 1
ATOM 4653 O O . ASN A 1 715 ? 138.43500 137.73300 59.51500 1.000 161.54453 715 ASN A O 1
ATOM 4658 N N . SER A 1 716 ? 140.13500 136.28100 59.22800 1.000 160.44241 716 SER A N 1
ATOM 4659 C CA . SER A 1 716 ? 139.39900 135.36500 58.35500 1.000 160.44241 716 SER A CA 1
ATOM 4660 C C . SER A 1 716 ? 138.72900 136.08200 57.18600 1.000 160.44241 716 SER A C 1
ATOM 4661 O O . SER A 1 716 ? 138.98500 135.76700 56.02400 1.000 160.44241 716 SER A O 1
ATOM 4664 N N . ALA B 1 117 ? 100.97000 142.34300 122.90200 1.000 113.32700 117 ALA B N 1
ATOM 4665 C CA . ALA B 1 117 ? 101.13200 141.14100 122.09400 1.000 113.32700 117 ALA B CA 1
ATOM 4666 C C . ALA B 1 117 ? 100.21900 140.02200 122.58700 1.000 113.32700 117 ALA B C 1
ATOM 4667 O O . ALA B 1 117 ? 100.68800 138.96700 123.01400 1.000 113.32700 117 ALA B O 1
ATOM 4669 N N . MET B 1 118 ? 98.91000 140.28100 122.52200 1.000 114.47693 118 MET B N 1
ATOM 4670 C CA . MET B 1 118 ? 97.90700 139.30200 122.93100 1.000 114.47693 118 MET B CA 1
ATOM 4671 C C . MET B 1 118 ? 98.14200 137.95600 122.25200 1.000 114.47693 118 MET B C 1
ATOM 4672 O O . MET B 1 118 ? 97.99500 136.89300 122.87300 1.000 114.47693 118 MET B O 1
ATOM 4677 N N . ALA B 1 119 ? 98.52200 137.98600 120.97100 1.000 116.05436 119 ALA B N 1
ATOM 4678 C CA . ALA B 1 119 ? 98.82200 136.75200 120.26100 1.000 116.05436 119 ALA B CA 1
ATOM 4679 C C . ALA B 1 119 ? 99.95000 135.95900 120.90700 1.000 116.05436 119 ALA B C 1
ATOM 4680 O O . ALA B 1 119 ? 99.99800 134.74000 120.73500 1.000 116.05436 119 ALA B O 1
ATOM 4682 N N . ASP B 1 120 ? 100.84200 136.60000 121.66800 1.000 112.40544 120 ASP B N 1
ATOM 4683 C CA . ASP B 1 120 ? 101.89700 135.83300 122.32600 1.000 112.40544 120 ASP B CA 1
ATOM 4684 C C . ASP B 1 120 ? 101.32300 134.97300 123.44600 1.000 112.40544 120 ASP B C 1
ATOM 4685 O O . ASP B 1 120 ? 101.67700 133.79200 123.58500 1.000 112.40544 120 ASP B O 1
ATOM 4690 N N . MET B 1 121 ? 100.42200 135.54700 124.24700 1.000 115.05794 121 MET B N 1
ATOM 4691 C CA . MET B 1 121 ? 99.70600 134.74400 125.22900 1.000 115.05794 121 MET B CA 1
ATOM 4692 C C . MET B 1 121 ? 98.91000 133.64800 124.53700 1.000 115.05794 121 MET B C 1
ATOM 4693 O O . MET B 1 121 ? 98.82100 132.52200 125.04100 1.000 115.05794 121 MET B O 1
ATOM 4698 N N . LYS B 1 122 ? 98.29000 133.96800 123.39600 1.000 115.59658 122 LYS B N 1
ATOM 4699 C CA . LYS B 1 122 ? 97.57600 132.93400 122.65300 1.000 115.59658 122 LYS B CA 1
ATOM 4700 C C . LYS B 1 122 ? 98.51400 131.79700 122.25300 1.000 115.59658 122 LYS B C 1
ATOM 4701 O O . LYS B 1 122 ? 98.12500 130.62500 122.26800 1.000 115.59658 122 LYS B O 1
ATOM 4707 N N . ILE B 1 123 ? 99.74800 132.13100 121.86100 1.000 112.60750 123 ILE B N 1
ATOM 4708 C CA . ILE B 1 123 ? 100.72700 131.10800 121.49200 1.000 112.60750 123 ILE B CA 1
ATOM 4709 C C . ILE B 1 123 ? 101.05500 130.23100 122.69300 1.000 112.60750 123 ILE B C 1
ATOM 4710 O O . ILE B 1 123 ? 101.17300 129.00300 122.57600 1.000 112.60750 123 ILE B O 1
ATOM 4715 N N . LEU B 1 124 ? 101.23500 130.85100 123.86200 1.000 112.91641 124 LEU B N 1
ATOM 4716 C CA . LEU B 1 124 ? 101.40000 130.07000 125.08700 1.000 112.91641 124 LEU B CA 1
ATOM 4717 C C . LEU B 1 124 ? 100.21300 129.13600 125.30000 1.000 112.91641 124 LEU B C 1
ATOM 4718 O O . LEU B 1 124 ? 100.38000 127.98700 125.73200 1.000 112.91641 124 LEU B O 1
ATOM 4723 N N . ARG B 1 125 ? 99.00300 129.62800 125.03000 1.000 111.27533 125 ARG B N 1
ATOM 4724 C CA . ARG B 1 125 ? 97.81200 128.79500 125.16100 1.000 111.27533 125 ARG B CA 1
ATOM 4725 C C . ARG B 1 125 ? 97.88800 127.59500 124.22500 1.000 111.27533 125 ARG B C 1
ATOM 4726 O O . ARG B 1 125 ? 97.54600 126.47300 124.61100 1.000 111.27533 125 ARG B O 1
ATOM 4734 N N . THR B 1 126 ? 98.30600 127.82500 122.97700 1.000 107.71066 126 THR B N 1
ATOM 4735 C CA . THR B 1 126 ? 98.48100 126.72500 122.03000 1.000 107.71066 126 THR B CA 1
ATOM 4736 C C . THR B 1 126 ? 99.50800 125.72300 122.54100 1.000 107.71066 126 THR B C 1
ATOM 4737 O O . THR B 1 126 ? 99.34400 124.50600 122.37400 1.000 107.71066 126 THR B O 1
ATOM 4741 N N . LEU B 1 127 ? 100.58200 126.21700 123.16200 1.000 104.34877 127 LEU B N 1
ATOM 4742 C CA . LEU B 1 127 ? 101.61000 125.31300 123.66500 1.000 104.34877 127 LEU B CA 1
ATOM 4743 C C . LEU B 1 127 ? 101.05200 124.44200 124.77800 1.000 104.34877 127 LEU B C 1
ATOM 4744 O O . LEU B 1 127 ? 101.31500 123.23600 124.82100 1.000 104.34877 127 LEU B O 1
ATOM 4749 N N . ALA B 1 128 ? 100.30000 125.04300 125.70000 1.000 105.33450 128 ALA B N 1
ATOM 4750 C CA . ALA B 1 128 ? 99.63900 124.25100 126.73200 1.000 105.33450 128 ALA B CA 1
ATOM 4751 C C . ALA B 1 128 ? 98.66600 123.25000 126.11900 1.000 105.33450 128 ALA B C 1
ATOM 4752 O O . ALA B 1 128 ? 98.57100 122.10500 126.57600 1.000 105.33450 128 ALA B O 1
ATOM 4754 N N . GLY B 1 129 ? 97.92900 123.66800 125.08700 1.000 104.83237 129 GLY B N 1
ATOM 4755 C CA . GLY B 1 129 ? 97.02200 122.75700 124.40600 1.000 104.83237 129 GLY B CA 1
ATOM 4756 C C . GLY B 1 129 ? 97.71600 121.53100 123.84500 1.000 104.83237 129 GLY B C 1
ATOM 4757 O O . GLY B 1 129 ? 97.20900 120.41200 123.95700 1.000 104.83237 129 GLY B O 1
ATOM 4758 N N . TYR B 1 130 ? 98.88700 121.72400 123.23500 1.000 107.04414 130 TYR B N 1
ATOM 4759 C CA . TYR B 1 130 ? 99.62300 120.59200 122.67700 1.000 107.04414 130 TYR B CA 1
ATOM 4760 C C . TYR B 1 130 ? 100.32600 119.77100 123.75200 1.000 107.04414 130 TYR B C 1
ATOM 4761 O O . TYR B 1 130 ? 100.47000 118.55200 123.59700 1.000 107.04414 130 TYR B O 1
ATOM 4770 N N . LEU B 1 131 ? 100.77800 120.41700 124.82900 1.000 102.77618 131 LEU B N 1
ATOM 4771 C CA . LEU B 1 131 ? 101.56900 119.73100 125.84600 1.000 102.77618 131 LEU B CA 1
ATOM 4772 C C . LEU B 1 131 ? 100.76800 118.63400 126.53600 1.000 102.77618 131 LEU B C 1
ATOM 4773 O O . LEU B 1 131 ? 101.30200 117.55900 126.83000 1.000 102.77618 131 LEU B O 1
ATOM 4778 N N . TRP B 1 132 ? 99.50700 118.90700 126.85400 1.000 104.50000 132 TRP B N 1
ATOM 4779 C CA . TRP B 1 132 ? 98.68000 117.99400 127.63600 1.000 104.50000 132 TRP B CA 1
ATOM 4780 C C . TRP B 1 132 ? 97.98900 116.99300 126.71400 1.000 104.50000 132 TRP B C 1
ATOM 4781 O O . TRP B 1 132 ? 97.14400 117.37000 125.89500 1.000 104.50000 132 TRP B O 1
ATOM 4792 N N . MET B 1 133 ? 98.34600 115.71500 126.85100 1.000 108.30236 133 MET B N 1
ATOM 4793 C CA . MET B 1 133 ? 97.72000 114.61400 126.11200 1.000 108.30236 133 MET B CA 1
ATOM 4794 C C . MET B 1 133 ? 96.79600 113.88000 127.07900 1.000 108.30236 133 MET B C 1
ATOM 4795 O O . MET B 1 133 ? 97.21900 112.99400 127.82000 1.000 108.30236 133 MET B O 1
ATOM 4800 N N . ARG B 1 134 ? 95.52000 114.27000 127.08300 1.000 110.42720 134 ARG B N 1
ATOM 4801 C CA . ARG B 1 134 ? 94.54800 113.60600 127.94600 1.000 110.42720 134 ARG B CA 1
ATOM 4802 C C . ARG B 1 134 ? 94.38100 112.14000 127.56300 1.000 110.42720 134 ARG B C 1
ATOM 4803 O O . ARG B 1 134 ? 94.20800 111.28200 128.43600 1.000 110.42720 134 ARG B O 1
ATOM 4811 N N . ASP B 1 135 ? 94.39800 111.84500 126.26200 1.000 112.82486 135 ASP B N 1
ATOM 4812 C CA . ASP B 1 135 ? 94.19800 110.50500 125.71100 1.000 112.82486 135 ASP B CA 1
ATOM 4813 C C . ASP B 1 135 ? 94.88400 109.38600 126.49400 1.000 112.82486 135 ASP B C 1
ATOM 4814 O O . ASP B 1 135 ? 94.29300 108.31800 126.68900 1.000 112.82486 135 ASP B O 1
ATOM 4819 N N . ASN B 1 136 ? 96.12000 109.60600 126.94800 1.000 106.92894 136 ASN B N 1
ATOM 4820 C CA . ASN B 1 136 ? 96.89000 108.54700 127.59400 1.000 106.92894 136 ASN B CA 1
ATOM 4821 C C . ASN B 1 136 ? 97.05200 108.81100 129.08600 1.000 106.92894 136 ASN B C 1
ATOM 4822 O O . ASN B 1 136 ? 97.53400 109.88100 129.48500 1.000 106.92894 136 ASN B O 1
ATOM 4827 N N . PRO B 1 137 ? 96.63600 107.86400 129.93300 1.000 104.00695 137 PRO B N 1
ATOM 4828 C CA . PRO B 1 137 ? 96.80400 108.03400 131.38900 1.000 104.00695 137 PRO B CA 1
ATOM 4829 C C . PRO B 1 137 ? 98.24800 108.13400 131.85900 1.000 104.00695 137 PRO B C 1
ATOM 4830 O O . PRO B 1 137 ? 98.52100 108.85500 132.82700 1.000 104.00695 137 PRO B O 1
ATOM 4834 N N . GLU B 1 138 ? 99.17900 107.42100 131.21900 1.000 98.38799 138 GLU B N 1
ATOM 4835 C CA . GLU B 1 138 ? 100.55400 107.37300 131.71300 1.000 98.38799 138 GLU B CA 1
ATOM 4836 C C . GLU B 1 138 ? 101.19500 108.75600 131.74200 1.000 98.38799 138 GLU B C 1
ATOM 4837 O O . GLU B 1 138 ? 102.02900 109.04300 132.61400 1.000 98.38799 138 GLU B O 1
ATOM 4843 N N . PHE B 1 139 ? 100.86900 109.60300 130.76200 1.000 98.67737 139 PHE B N 1
ATOM 4844 C CA . PHE B 1 139 ? 101.51500 110.90700 130.66100 1.000 98.67737 139 PHE B CA 1
ATOM 4845 C C . PHE B 1 139 ? 101.28900 111.72000 131.93100 1.000 98.67737 139 PHE B C 1
ATOM 4846 O O . PHE B 1 139 ? 102.22300 112.33100 132.47500 1.000 98.67737 139 PHE B O 1
ATOM 4854 N N . ARG B 1 140 ? 100.04100 111.74500 132.41200 1.000 96.51315 140 ARG B N 1
ATOM 4855 C CA . ARG B 1 140 ? 99.73200 112.53600 133.59600 1.000 96.51315 140 ARG B CA 1
ATOM 4856 C C . ARG B 1 140 ? 100.51800 112.02000 134.79000 1.000 96.51315 140 ARG B C 1
ATOM 4857 O O . ARG B 1 140 ? 101.02500 112.80500 135.60100 1.000 96.51315 140 ARG B O 1
ATOM 4865 N N . PHE B 1 141 ? 100.60800 110.69200 134.92300 1.000 87.88504 141 PHE B N 1
ATOM 4866 C CA . PHE B 1 141 ? 101.31800 110.10900 136.05300 1.000 87.88504 141 PHE B CA 1
ATOM 4867 C C . PHE B 1 141 ? 102.77700 110.53300 136.01900 1.000 87.88504 141 PHE B C 1
ATOM 4868 O O . PHE B 1 141 ? 103.37000 110.85300 137.05800 1.000 87.88504 141 PHE B O 1
ATOM 4876 N N . ARG B 1 142 ? 103.38700 110.47300 134.83100 1.000 81.68937 142 ARG B N 1
ATOM 4877 C CA . ARG B 1 142 ? 104.76200 110.93200 134.66900 1.000 81.68937 142 ARG B CA 1
ATOM 4878 C C . ARG B 1 142 ? 104.91100 112.36500 135.16500 1.000 81.68937 142 ARG B C 1
ATOM 4879 O O . ARG B 1 142 ? 105.83400 112.68400 135.92700 1.000 81.68937 142 ARG B O 1
ATOM 4887 N N . VAL B 1 143 ? 104.02000 113.25400 134.70600 1.000 81.36029 143 VAL B N 1
ATOM 4888 C CA . VAL B 1 143 ? 104.12900 114.66500 135.07900 1.000 81.36029 143 VAL B CA 1
ATOM 4889 C C . VAL B 1 143 ? 104.01100 114.81800 136.59200 1.000 81.36029 143 VAL B C 1
ATOM 4890 O O . VAL B 1 143 ? 104.70800 115.63500 137.21600 1.000 81.36029 143 VAL B O 1
ATOM 4894 N N . ILE B 1 144 ? 103.13800 114.01700 137.20600 1.000 77.26841 144 ILE B N 1
ATOM 4895 C CA . ILE B 1 144 ? 102.91000 114.11900 138.64400 1.000 77.26841 144 ILE B CA 1
ATOM 4896 C C . ILE B 1 144 ? 104.16400 113.70100 139.39500 1.000 77.26841 144 ILE B C 1
ATOM 4897 O O . ILE B 1 144 ? 104.58500 114.36000 140.35500 1.000 77.26841 144 ILE B O 1
ATOM 4902 N N . ALA B 1 145 ? 104.73400 112.55600 139.01300 1.000 72.65013 145 ALA B N 1
ATOM 4903 C CA . ALA B 1 145 ? 105.99700 112.11200 139.59200 1.000 72.65013 145 ALA B CA 1
ATOM 4904 C C . ALA B 1 145 ? 107.05000 113.21000 139.49800 1.000 72.65013 145 ALA B C 1
ATOM 4905 O O . ALA B 1 145 ? 107.78000 113.47200 140.46100 1.000 72.65013 145 ALA B O 1
ATOM 4907 N N . ALA B 1 146 ? 107.19300 113.80400 138.30900 1.000 69.08495 146 ALA B N 1
ATOM 4908 C CA . ALA B 1 146 ? 108.12300 114.91700 138.12500 1.000 69.08495 146 ALA B CA 1
ATOM 4909 C C . ALA B 1 146 ? 107.90800 116.00700 139.17300 1.000 69.08495 146 ALA B C 1
ATOM 4910 O O . ALA B 1 146 ? 108.85500 116.44800 139.84100 1.000 69.08495 146 ALA B O 1
ATOM 4912 N N . LEU B 1 147 ? 106.66400 116.47700 139.30600 1.000 66.97921 147 LEU B N 1
ATOM 4913 C CA . LEU B 1 147 ? 106.38100 117.53000 140.28100 1.000 66.97921 147 LEU B CA 1
ATOM 4914 C C . LEU B 1 147 ? 106.75500 117.09100 141.69500 1.000 66.97921 147 LEU B C 1
ATOM 4915 O O . LEU B 1 147 ? 107.29900 117.88300 142.48100 1.000 66.97921 147 LEU B O 1
ATOM 4920 N N . GLY B 1 148 ? 106.42900 115.84600 142.05200 1.000 65.89174 148 GLY B N 1
ATOM 4921 C CA . GLY B 1 148 ? 106.82200 115.34400 143.35800 1.000 65.89174 148 GLY B CA 1
ATOM 4922 C C . GLY B 1 148 ? 108.32200 115.43000 143.56300 1.000 65.89174 148 GLY B C 1
ATOM 4923 O O . GLY B 1 148 ? 108.79700 115.80300 144.64200 1.000 65.89174 148 GLY B O 1
ATOM 4924 N N . PHE B 1 149 ? 109.08800 115.03500 142.54000 1.000 65.38662 149 PHE B N 1
ATOM 4925 C CA . PHE B 1 149 ? 110.53900 115.03400 142.65200 1.000 65.38662 149 PHE B CA 1
ATOM 4926 C C . PHE B 1 149 ? 111.09900 116.44400 142.60400 1.000 65.38662 149 PHE B C 1
ATOM 4927 O O . PHE B 1 149 ? 112.29200 116.63700 142.85900 1.000 65.38662 149 PHE B O 1
ATOM 4935 N N . LEU B 1 150 ? 110.25800 117.42200 142.27700 1.000 62.38647 150 LEU B N 1
ATOM 4936 C CA . LEU B 1 150 ? 110.63800 118.82900 142.32000 1.000 62.38647 150 LEU B CA 1
ATOM 4937 C C . LEU B 1 150 ? 110.36000 119.44200 143.68500 1.000 62.38647 150 LEU B C 1
ATOM 4938 O O . LEU B 1 150 ? 111.06400 120.36700 144.10400 1.000 62.38647 150 LEU B O 1
ATOM 4943 N N . VAL B 1 151 ? 109.35900 118.92100 144.39100 1.000 62.16804 151 VAL B N 1
ATOM 4944 C CA . VAL B 1 151 ? 109.05500 119.40100 145.74000 1.000 62.16804 151 VAL B CA 1
ATOM 4945 C C . VAL B 1 151 ? 109.98600 118.76800 146.77500 1.000 62.16804 151 VAL B C 1
ATOM 4946 O O . VAL B 1 151 ? 110.53300 119.45800 147.65200 1.000 62.16804 151 VAL B O 1
ATOM 4950 N N . GLY B 1 152 ? 110.12600 117.44000 146.72800 1.000 60.37441 152 GLY B N 1
ATOM 4951 C CA . GLY B 1 152 ? 110.90900 116.74800 147.74300 1.000 60.37441 152 GLY B CA 1
ATOM 4952 C C . GLY B 1 152 ? 112.32400 117.28200 147.85900 1.000 60.37441 152 GLY B C 1
ATOM 4953 O O . GLY B 1 152 ? 112.82300 117.53500 148.96300 1.000 60.37441 152 GLY B O 1
ATOM 4954 N N . ALA B 1 153 ? 113.01800 117.38600 146.72300 1.000 58.45298 153 ALA B N 1
ATOM 4955 C CA . ALA B 1 153 ? 114.35800 117.96000 146.71400 1.000 58.45298 153 ALA B CA 1
ATOM 4956 C C . ALA B 1 153 ? 114.37500 119.32400 147.38800 1.000 58.45298 153 ALA B C 1
ATOM 4957 O O . ALA B 1 153 ? 115.23400 119.60700 148.23600 1.000 58.45298 153 ALA B O 1
ATOM 4959 N N . LYS B 1 154 ? 113.46000 120.20700 146.97800 1.000 60.24061 154 LYS B N 1
ATOM 4960 C CA . LYS B 1 154 ? 113.51100 121.57700 147.46000 1.000 60.24061 154 LYS B CA 1
ATOM 4961 C C . LYS B 1 154 ? 113.08800 121.70400 148.91500 1.000 60.24061 154 LYS B C 1
ATOM 4962 O O . LYS B 1 154 ? 113.23500 122.78800 149.48500 1.000 60.24061 154 LYS B O 1
ATOM 4968 N N . VAL B 1 155 ? 112.60400 120.63100 149.54100 1.000 58.71038 155 VAL B N 1
ATOM 4969 C CA . VAL B 1 155 ? 112.37800 120.68400 150.98500 1.000 58.71038 155 VAL B CA 1
ATOM 4970 C C . VAL B 1 155 ? 113.49300 119.98600 151.76200 1.000 58.71038 155 VAL B C 1
ATOM 4971 O O . VAL B 1 155 ? 113.78900 120.38600 152.90200 1.000 58.71038 155 VAL B O 1
ATOM 4975 N N . LEU B 1 156 ? 114.19300 119.03600 151.14500 1.000 57.10326 156 LEU B N 1
ATOM 4976 C CA . LEU B 1 156 ? 115.40200 118.52200 151.77600 1.000 57.10326 156 LEU B CA 1
ATOM 4977 C C . LEU B 1 156 ? 116.49900 119.57900 151.79700 1.000 57.10326 156 LEU B C 1
ATOM 4978 O O . LEU B 1 156 ? 117.28300 119.65300 152.75900 1.000 57.10326 156 LEU B O 1
ATOM 4983 N N . ASN B 1 157 ? 116.55000 120.42600 150.76800 1.000 56.62905 157 ASN B N 1
ATOM 4984 C CA . ASN B 1 157 ? 117.60400 121.42900 150.73200 1.000 56.62905 157 ASN B CA 1
ATOM 4985 C C . ASN B 1 157 ? 117.38700 122.53400 151.75800 1.000 56.62905 157 ASN B C 1
ATOM 4986 O O . ASN B 1 157 ? 118.25500 123.39900 151.90800 1.000 56.62905 157 ASN B O 1
ATOM 4991 N N . VAL B 1 158 ? 116.24300 122.54300 152.43800 1.000 56.64689 158 VAL B N 1
ATOM 4992 C CA . VAL B 1 158 ? 115.98800 123.46300 153.53900 1.000 56.64689 158 VAL B CA 1
ATOM 4993 C C . VAL B 1 158 ? 116.12700 122.67600 154.83700 1.000 56.64689 158 VAL B C 1
ATOM 4994 O O . VAL B 1 158 ? 116.40400 123.24700 155.89900 1.000 56.64689 158 VAL B O 1
ATOM 4998 N N . GLN B 1 159 ? 115.92400 121.35400 154.77200 1.000 57.20251 159 GLN B N 1
ATOM 4999 C CA . GLN B 1 159 ? 116.25200 120.54900 155.94600 1.000 57.20251 159 GLN B CA 1
ATOM 5000 C C . GLN B 1 159 ? 117.74400 120.61800 156.25500 1.000 57.20251 159 GLN B C 1
ATOM 5001 O O . GLN B 1 159 ? 118.14600 120.45700 157.41200 1.000 57.20251 159 GLN B O 1
ATOM 5007 N N . VAL B 1 160 ? 118.57000 120.84600 155.23000 1.000 57.20733 160 VAL B N 1
ATOM 5008 C CA . VAL B 1 160 ? 120.03000 120.80200 155.41800 1.000 57.20733 160 VAL B CA 1
ATOM 5009 C C . VAL B 1 160 ? 120.51700 121.81200 156.45800 1.000 57.20733 160 VAL B C 1
ATOM 5010 O O . VAL B 1 160 ? 121.18800 121.40300 157.42500 1.000 57.20733 160 VAL B O 1
ATOM 5014 N N . PRO B 1 161 ? 120.18900 123.10700 156.36400 1.000 55.52843 161 PRO B N 1
ATOM 5015 C CA . PRO B 1 161 ? 120.65600 124.03500 157.40100 1.000 55.52843 161 PRO B CA 1
ATOM 5016 C C . PRO B 1 161 ? 119.91400 123.86900 158.71000 1.000 55.52843 161 PRO B C 1
ATOM 5017 O O . PRO B 1 161 ? 120.45000 124.25200 159.75500 1.000 55.52843 161 PRO B O 1
ATOM 5021 N N . PHE B 1 162 ? 118.68200 123.36200 158.70400 1.000 56.72487 162 PHE B N 1
ATOM 5022 C CA . PHE B 1 162 ? 118.04700 123.10500 159.99100 1.000 56.72487 162 PHE B CA 1
ATOM 5023 C C . PHE B 1 162 ? 118.81900 122.02300 160.73600 1.000 56.72487 162 PHE B C 1
ATOM 5024 O O . PHE B 1 162 ? 119.00300 122.10800 161.95600 1.000 56.72487 162 PHE B O 1
ATOM 5032 N N . LEU B 1 163 ? 119.26300 120.98600 160.01600 1.000 56.24930 163 LEU B N 1
ATOM 5033 C CA . LEU B 1 163 ? 120.18300 120.01200 160.59200 1.000 56.24930 163 LEU B CA 1
ATOM 5034 C C . LEU B 1 163 ? 121.50900 120.63800 161.00300 1.000 56.24930 163 LEU B C 1
ATOM 5035 O O . LEU B 1 163 ? 122.10400 120.19700 161.99700 1.000 56.24930 163 LEU B O 1
ATOM 5040 N N . PHE B 1 164 ? 121.90700 121.75200 160.38300 1.000 56.44356 164 PHE B N 1
ATOM 5041 C CA . PHE B 1 164 ? 123.12800 122.39000 160.86500 1.000 56.44356 164 PHE B CA 1
ATOM 5042 C C . PHE B 1 164 ? 122.87600 123.35200 162.01300 1.000 56.44356 164 PHE B C 1
ATOM 5043 O O . PHE B 1 164 ? 123.83500 123.80900 162.64200 1.000 56.44356 164 PHE B O 1
ATOM 5051 N N . LYS B 1 165 ? 121.61900 123.67000 162.29200 1.000 55.13148 165 LYS B N 1
ATOM 5052 C CA . LYS B 1 165 ? 121.31800 124.39400 163.51700 1.000 55.13148 165 LYS B CA 1
ATOM 5053 C C . LYS B 1 165 ? 121.24100 123.40000 164.65900 1.000 55.13148 165 LYS B C 1
ATOM 5054 O O . LYS B 1 165 ? 121.74400 123.65900 165.75800 1.000 55.13148 165 LYS B O 1
ATOM 5060 N N . LEU B 1 166 ? 120.59800 122.25900 164.40000 1.000 57.27966 166 LEU B N 1
ATOM 5061 C CA . LEU B 1 166 ? 120.45400 121.23500 165.42600 1.000 57.27966 166 LEU B CA 1
ATOM 5062 C C . LEU B 1 166 ? 121.81400 120.69300 165.83700 1.000 57.27966 166 LEU B C 1
ATOM 5063 O O . LEU B 1 166 ? 122.03100 120.37500 167.01200 1.000 57.27966 166 LEU B O 1
ATOM 5068 N N . ALA B 1 167 ? 122.75400 120.57900 164.88900 1.000 55.27427 167 ALA B N 1
ATOM 5069 C CA . ALA B 1 167 ? 124.02800 119.98800 165.26900 1.000 55.27427 167 ALA B CA 1
ATOM 5070 C C . ALA B 1 167 ? 124.96500 120.99900 165.91600 1.000 55.27427 167 ALA B C 1
ATOM 5071 O O . ALA B 1 167 ? 125.88300 120.59300 166.63600 1.000 55.27427 167 ALA B O 1
ATOM 5073 N N . VAL B 1 168 ? 124.75800 122.29800 165.68300 1.000 55.70156 168 VAL B N 1
ATOM 5074 C CA . VAL B 1 168 ? 125.54600 123.30400 166.39000 1.000 55.70156 168 VAL B CA 1
ATOM 5075 C C . VAL B 1 168 ? 125.17900 123.30000 167.86700 1.000 55.70156 168 VAL B C 1
ATOM 5076 O O . VAL B 1 168 ? 126.04100 123.44400 168.74200 1.000 55.70156 168 VAL B O 1
ATOM 5080 N N . ASP B 1 169 ? 123.89600 123.11500 168.16200 1.000 58.98695 169 ASP B N 1
ATOM 5081 C CA . ASP B 1 169 ? 123.42800 122.90600 169.51800 1.000 58.98695 169 ASP B CA 1
ATOM 5082 C C . ASP B 1 169 ? 123.72000 121.47000 169.93800 1.000 58.98695 169 ASP B C 1
ATOM 5083 O O . ASP B 1 169 ? 124.08800 120.62000 169.12100 1.000 58.98695 169 ASP B O 1
ATOM 5088 N N . TRP B 1 170 ? 123.58700 121.21900 171.24100 1.000 61.15157 170 TRP B N 1
ATOM 5089 C CA . TRP B 1 170 ? 123.90600 119.94600 171.88300 1.000 61.15157 170 TRP B CA 1
ATOM 5090 C C . TRP B 1 170 ? 125.42200 119.79800 171.91500 1.000 61.15157 170 TRP B C 1
ATOM 5091 O O . TRP B 1 170 ? 125.98500 119.35300 172.92000 1.000 61.15157 170 TRP B O 1
ATOM 5102 N N . LEU B 1 171 ? 126.09000 120.17200 170.82100 1.000 63.07996 171 LEU B N 1
ATOM 5103 C CA . LEU B 1 171 ? 127.54600 120.21200 170.82500 1.000 63.07996 171 LEU B CA 1
ATOM 5104 C C . LEU B 1 171 ? 128.02700 121.28600 171.78800 1.000 63.07996 171 LEU B C 1
ATOM 5105 O O . LEU B 1 171 ? 129.01200 121.09600 172.51000 1.000 63.07996 171 LEU B O 1
ATOM 5110 N N . ALA B 1 172 ? 127.33300 122.42800 171.79600 1.000 69.78214 172 ALA B N 1
ATOM 5111 C CA . ALA B 1 172 ? 127.65300 123.51800 172.70800 1.000 69.78214 172 ALA B CA 1
ATOM 5112 C C . ALA B 1 172 ? 127.23000 123.18100 174.13100 1.000 69.78214 172 ALA B C 1
ATOM 5113 O O . ALA B 1 172 ? 127.87900 123.60500 175.09300 1.000 69.78214 172 ALA B O 1
ATOM 5115 N N . SER B 1 173 ? 126.11600 122.45900 174.28300 1.000 70.50481 173 SER B N 1
ATOM 5116 C CA . SER B 1 173 ? 125.63200 122.09100 175.61100 1.000 70.50481 173 SER B CA 1
ATOM 5117 C C . SER B 1 173 ? 126.70400 121.37600 176.42600 1.000 70.50481 173 SER B C 1
ATOM 5118 O O . SER B 1 173 ? 126.86500 121.64400 177.62200 1.000 70.50481 173 SER B O 1
ATOM 5121 N N . ALA B 1 174 ? 127.44300 120.46300 175.80200 1.000 72.14562 174 ALA B N 1
ATOM 5122 C CA . ALA B 1 174 ? 128.54900 119.79600 176.47400 1.000 72.14562 174 ALA B CA 1
ATOM 5123 C C . ALA B 1 174 ? 129.85200 120.55300 176.25200 1.000 72.14562 174 ALA B C 1
ATOM 5124 O O . ALA B 1 174 ? 130.12500 121.03600 175.14900 1.000 72.14562 174 ALA B O 1
ATOM 5126 N N . THR B 1 175 ? 130.63000 120.68400 177.33200 1.000 82.77685 175 THR B N 1
ATOM 5127 C CA . THR B 1 175 ? 131.91100 121.38900 177.40000 1.000 82.77685 175 THR B CA 1
ATOM 5128 C C . THR B 1 175 ? 131.70400 122.89900 177.34200 1.000 82.77685 175 THR B C 1
ATOM 5129 O O . THR B 1 175 ? 132.38900 123.65600 178.03700 1.000 82.77685 175 THR B O 1
ATOM 5133 N N . GLY B 1 176 ? 130.74700 123.34100 176.52900 1.000 79.89769 176 GLY B N 1
ATOM 5134 C CA . GLY B 1 176 ? 130.38200 124.74100 176.42200 1.000 79.89769 176 GLY B CA 1
ATOM 5135 C C . GLY B 1 176 ? 129.71400 125.30200 177.65600 1.000 79.89769 176 GLY B C 1
ATOM 5136 O O . GLY B 1 176 ? 129.53600 126.52300 177.74300 1.000 79.89769 176 GLY B O 1
ATOM 5137 N N . THR B 1 177 ? 129.31200 124.43200 178.58600 1.000 84.81939 177 THR B N 1
ATOM 5138 C CA . THR B 1 177 ? 128.58000 124.74600 179.81200 1.000 84.81939 177 THR B CA 1
ATOM 5139 C C . THR B 1 177 ? 127.14500 125.16300 179.52400 1.000 84.81939 177 THR B C 1
ATOM 5140 O O . THR B 1 177 ? 126.51700 125.84300 180.34200 1.000 84.81939 177 THR B O 1
ATOM 5144 N N . GLY B 1 178 ? 126.62000 124.76800 178.36700 1.000 86.08085 178 GLY B N 1
ATOM 5145 C CA . GLY B 1 178 ? 125.23700 125.06500 178.04400 1.000 86.08085 178 GLY B CA 1
ATOM 5146 C C . GLY B 1 178 ? 124.29300 124.28100 178.93900 1.000 86.08085 178 GLY B C 1
ATOM 5147 O O . GLY B 1 178 ? 124.56900 123.14200 179.32200 1.000 86.08085 178 GLY B O 1
ATOM 5148 N N . ALA B 1 179 ? 123.17200 124.91100 179.29200 1.000 89.02168 179 ALA B N 1
ATOM 5149 C CA . ALA B 1 179 ? 122.20300 124.28700 180.18600 1.000 89.02168 179 ALA B CA 1
ATOM 5150 C C . ALA B 1 179 ? 121.73000 122.94600 179.63700 1.000 89.02168 179 ALA B C 1
ATOM 5151 O O . ALA B 1 179 ? 121.02400 122.89400 178.62500 1.000 89.02168 179 ALA B O 1
ATOM 5153 N N . SER B 1 180 ? 122.11800 121.85700 180.30300 1.000 86.29033 180 SER B N 1
ATOM 5154 C CA . SER B 1 180 ? 121.71900 120.52100 179.87800 1.000 86.29033 180 SER B CA 1
ATOM 5155 C C . SER B 1 180 ? 120.29100 120.18100 180.27700 1.000 86.29033 180 SER B C 1
ATOM 5156 O O . SER B 1 180 ? 119.72800 119.21700 179.74900 1.000 86.29033 180 SER B O 1
ATOM 5159 N N . LEU B 1 181 ? 119.69600 120.94500 181.18700 1.000 85.07594 181 LEU B N 1
ATOM 5160 C CA . LEU B 1 181 ? 118.36600 120.65500 181.70000 1.000 85.07594 181 LEU B CA 1
ATOM 5161 C C . LEU B 1 181 ? 117.26000 121.23900 180.83300 1.000 85.07594 181 LEU B C 1
ATOM 5162 O O . LEU B 1 181 ? 116.09700 121.24000 181.25000 1.000 85.07594 181 LEU B O 1
ATOM 5167 N N . THR B 1 182 ? 117.59200 121.73800 179.64100 1.000 80.83801 182 THR B N 1
ATOM 5168 C CA . THR B 1 182 ? 116.58700 122.28000 178.73400 1.000 80.83801 182 THR B CA 1
ATOM 5169 C C . THR B 1 182 ? 115.71100 121.17300 178.14000 1.000 80.83801 182 THR B C 1
ATOM 5170 O O . THR B 1 182 ? 114.75400 121.46200 177.41000 1.000 80.83801 182 THR B O 1
ATOM 5174 N N . THR B 1 183 ? 115.96700 119.91900 178.51900 1.000 82.07326 183 THR B N 1
ATOM 5175 C CA . THR B 1 183 ? 115.28100 118.74400 177.99300 1.000 82.07326 183 THR B CA 1
ATOM 5176 C C . THR B 1 183 ? 115.24700 118.79100 176.47400 1.000 82.07326 183 THR B C 1
ATOM 5177 O O . THR B 1 183 ? 116.29200 118.91800 175.82800 1.000 82.07326 183 THR B O 1
ATOM 5181 N N . PHE B 1 184 ? 114.05300 118.69800 175.89300 1.000 87.76414 184 PHE B N 1
ATOM 5182 C CA . PHE B 1 184 ? 113.87100 118.83000 174.44900 1.000 87.76414 184 PHE B CA 1
ATOM 5183 C C . PHE B 1 184 ? 112.82100 119.91800 174.22100 1.000 87.76414 184 PHE B C 1
ATOM 5184 O O . PHE B 1 184 ? 111.62600 119.63400 174.10200 1.000 87.76414 184 PHE B O 1
ATOM 5192 N N . ALA B 1 185 ? 113.28800 121.16800 174.18500 1.000 86.62559 185 ALA B N 1
ATOM 5193 C CA . ALA B 1 185 ? 112.41600 122.33500 174.08400 1.000 86.62559 185 ALA B CA 1
ATOM 5194 C C . ALA B 1 185 ? 111.44200 122.24800 172.91000 1.000 86.62559 185 ALA B C 1
ATOM 5195 O O . ALA B 1 185 ? 110.22100 122.25300 173.10100 1.000 86.62559 185 ALA B O 1
ATOM 5197 N N . ALA B 1 186 ? 111.96800 122.17000 171.68500 1.000 92.07421 186 ALA B N 1
ATOM 5198 C CA . ALA B 1 186 ? 111.11100 122.23300 170.50100 1.000 92.07421 186 ALA B CA 1
ATOM 5199 C C . ALA B 1 186 ? 110.12100 121.07400 170.45900 1.000 92.07421 186 ALA B C 1
ATOM 5200 O O . ALA B 1 186 ? 108.93800 121.26900 170.15700 1.000 92.07421 186 ALA B O 1
ATOM 5202 N N . THR B 1 187 ? 110.59800 119.85900 170.72200 1.000 92.63093 187 THR B N 1
ATOM 5203 C CA . THR B 1 187 ? 109.82800 118.61600 170.73200 1.000 92.63093 187 THR B CA 1
ATOM 5204 C C . THR B 1 187 ? 109.36600 118.21800 169.32900 1.000 92.63093 187 THR B C 1
ATOM 5205 O O . THR B 1 187 ? 108.66400 117.21100 169.16400 1.000 92.63093 187 THR B O 1
ATOM 5209 N N . ASN B 1 188 ? 109.79800 118.93400 168.29300 1.000 95.40593 188 ASN B N 1
ATOM 5210 C CA . ASN B 1 188 ? 109.46600 118.54200 166.92600 1.000 95.40593 188 ASN B CA 1
ATOM 5211 C C . ASN B 1 188 ? 110.36000 117.36100 166.53200 1.000 95.40593 188 ASN B C 1
ATOM 5212 O O . ASN B 1 188 ? 109.86500 116.39900 165.92900 1.000 95.40593 188 ASN B O 1
ATOM 5217 N N . PRO B 1 189 ? 111.67100 117.35800 166.87900 1.000 90.08208 189 PRO B N 1
ATOM 5218 C CA . PRO B 1 189 ? 112.50700 116.20500 166.51200 1.000 90.08208 189 PRO B CA 1
ATOM 5219 C C . PRO B 1 189 ? 112.56600 115.14000 167.59500 1.000 90.08208 189 PRO B C 1
ATOM 5220 O O . PRO B 1 189 ? 113.56000 114.41300 167.68200 1.000 90.08208 189 PRO B O 1
ATOM 5224 N N . THR B 1 190 ? 111.51600 115.01900 168.41400 1.000 89.55656 190 THR B N 1
ATOM 5225 C CA . THR B 1 190 ? 111.51100 114.06200 169.51900 1.000 89.55656 190 THR B CA 1
ATOM 5226 C C . THR B 1 190 ? 111.74100 112.62300 169.06600 1.000 89.55656 190 THR B C 1
ATOM 5227 O O . THR B 1 190 ? 111.92600 111.74500 169.91600 1.000 89.55656 190 THR B O 1
ATOM 5231 N N . LEU B 1 191 ? 111.77800 112.36200 167.76400 1.000 83.36354 191 LEU B N 1
ATOM 5232 C CA . LEU B 1 191 ? 112.03100 111.00800 167.30100 1.000 83.36354 191 LEU B CA 1
ATOM 5233 C C . LEU B 1 191 ? 113.47400 110.64100 167.61900 1.000 83.36354 191 LEU B C 1
ATOM 5234 O O . LEU B 1 191 ? 114.37400 111.48100 167.55500 1.000 83.36354 191 LEU B O 1
ATOM 5239 N N . LEU B 1 192 ? 113.69300 109.37200 167.95800 1.000 74.42069 192 LEU B N 1
ATOM 5240 C CA . LEU B 1 192 ? 115.01800 108.89500 168.33500 1.000 74.42069 192 LEU B CA 1
ATOM 5241 C C . LEU B 1 192 ? 116.01200 108.97800 167.18300 1.000 74.42069 192 LEU B C 1
ATOM 5242 O O . LEU B 1 192 ? 117.18500 108.63000 167.34800 1.000 74.42069 192 LEU B O 1
ATOM 5247 N N . THR B 1 193 ? 115.55600 109.41900 166.01400 1.000 71.99667 193 THR B N 1
ATOM 5248 C CA . THR B 1 193 ? 116.45100 109.57000 164.87900 1.000 71.99667 193 THR B CA 1
ATOM 5249 C C . THR B 1 193 ? 117.50800 110.62600 165.17500 1.000 71.99667 193 THR B C 1
ATOM 5250 O O . THR B 1 193 ? 117.23900 111.62400 165.84800 1.000 71.99667 193 THR B O 1
ATOM 5254 N N . VAL B 1 194 ? 118.73300 110.35500 164.71600 1.000 66.37652 194 VAL B N 1
ATOM 5255 C CA . VAL B 1 194 ? 119.91800 111.21600 164.78200 1.000 66.37652 194 VAL B CA 1
ATOM 5256 C C . VAL B 1 194 ? 120.17900 111.75000 166.18700 1.000 66.37652 194 VAL B C 1
ATOM 5257 O O . VAL B 1 194 ? 120.66100 112.87600 166.34500 1.000 66.37652 194 VAL B O 1
ATOM 5261 N N . PHE B 1 195 ? 119.92800 110.92900 167.21700 1.000 69.79408 195 PHE B N 1
ATOM 5262 C CA . PHE B 1 195 ? 120.15600 111.32800 168.60500 1.000 69.79408 195 PHE B CA 1
ATOM 5263 C C . PHE B 1 195 ? 121.03500 110.32400 169.34000 1.000 69.79408 195 PHE B C 1
ATOM 5264 O O . PHE B 1 195 ? 121.02700 110.28800 170.57400 1.000 69.79408 195 PHE B O 1
ATOM 5272 N N . ALA B 1 196 ? 121.78100 109.50100 168.60800 1.000 65.31721 196 ALA B N 1
ATOM 5273 C CA . ALA B 1 196 ? 122.65200 108.51900 169.24000 1.000 65.31721 196 ALA B CA 1
ATOM 5274 C C . ALA B 1 196 ? 123.89900 109.18300 169.81000 1.000 65.31721 196 ALA B C 1
ATOM 5275 O O . ALA B 1 196 ? 124.37900 108.80500 170.88400 1.000 65.31721 196 ALA B O 1
ATOM 5277 N N . THR B 1 197 ? 124.41400 110.17700 169.09700 1.000 63.37946 197 THR B N 1
ATOM 5278 C CA . THR B 1 197 ? 125.58900 110.96800 169.44100 1.000 63.37946 197 THR B CA 1
ATOM 5279 C C . THR B 1 197 ? 125.67400 112.09600 168.40800 1.000 63.37946 197 THR B C 1
ATOM 5280 O O . THR B 1 197 ? 125.13100 111.95300 167.31000 1.000 63.37946 197 THR B O 1
ATOM 5284 N N . PRO B 1 198 ? 126.31100 113.23100 168.73300 1.000 57.18456 198 PRO B N 1
ATOM 5285 C CA . PRO B 1 198 ? 126.33000 114.33100 167.75100 1.000 57.18456 198 PRO B CA 1
ATOM 5286 C C . PRO B 1 198 ? 126.86300 113.92900 166.38700 1.000 57.18456 198 PRO B C 1
ATOM 5287 O O . PRO B 1 198 ? 126.40200 114.48100 165.38000 1.000 57.18456 198 PRO B O 1
ATOM 5291 N N . ALA B 1 199 ? 127.83900 113.01700 166.31900 1.000 58.16684 199 ALA B N 1
ATOM 5292 C CA . ALA B 1 199 ? 128.36500 112.57900 165.02800 1.000 58.16684 199 ALA B CA 1
ATOM 5293 C C . ALA B 1 199 ? 127.24300 112.12900 164.09900 1.000 58.16684 199 ALA B C 1
ATOM 5294 O O . ALA B 1 199 ? 127.32800 112.30000 162.87100 1.000 58.16684 199 ALA B O 1
ATOM 5296 N N . ALA B 1 200 ? 126.18500 111.55000 164.67600 1.000 54.16354 200 ALA B N 1
ATOM 5297 C CA . ALA B 1 200 ? 125.06600 111.07200 163.87700 1.000 54.16354 200 ALA B CA 1
ATOM 5298 C C . ALA B 1 200 ? 124.40500 112.22400 163.14000 1.000 54.16354 200 ALA B C 1
ATOM 5299 O O . ALA B 1 200 ? 123.98500 112.07000 161.99000 1.000 54.16354 200 ALA B O 1
ATOM 5301 N N . VAL B 1 201 ? 124.27000 113.37800 163.79600 1.000 54.45440 201 VAL B N 1
ATOM 5302 C CA . VAL B 1 201 ? 123.58800 114.49800 163.15700 1.000 54.45440 201 VAL B CA 1
ATOM 5303 C C . VAL B 1 201 ? 124.39400 114.98400 161.96100 1.000 54.45440 201 VAL B C 1
ATOM 5304 O O . VAL B 1 201 ? 123.83200 115.37500 160.93600 1.000 54.45440 201 VAL B O 1
ATOM 5308 N N . LEU B 1 202 ? 125.72200 115.01400 162.09200 1.000 53.97575 202 LEU B N 1
ATOM 5309 C CA . LEU B 1 202 ? 126.58900 115.41900 160.98800 1.000 53.97575 202 LEU B CA 1
ATOM 5310 C C . LEU B 1 202 ? 126.46700 114.45700 159.80700 1.000 53.97575 202 LEU B C 1
ATOM 5311 O O . LEU B 1 202 ? 126.36200 114.87600 158.64100 1.000 53.97575 202 LEU B O 1
ATOM 5316 N N . ILE B 1 203 ? 126.48700 113.15300 160.09700 1.000 54.51935 203 ILE B N 1
ATOM 5317 C CA . ILE B 1 203 ? 126.24000 112.15600 159.05700 1.000 54.51935 203 ILE B CA 1
ATOM 5318 C C . ILE B 1 203 ? 124.88100 112.38400 158.40400 1.000 54.51935 203 ILE B C 1
ATOM 5319 O O . ILE B 1 203 ? 124.74300 112.29900 157.17700 1.000 54.51935 203 ILE B O 1
ATOM 5324 N N . GLY B 1 204 ? 123.85900 112.67000 159.21200 1.000 55.14035 204 GLY B N 1
ATOM 5325 C CA . GLY B 1 204 ? 122.54700 112.96900 158.66200 1.000 55.14035 204 GLY B CA 1
ATOM 5326 C C . GLY B 1 204 ? 122.55300 114.20000 157.77900 1.000 55.14035 204 GLY B C 1
ATOM 5327 O O . GLY B 1 204 ? 121.85500 114.25200 156.77000 1.000 55.14035 204 GLY B O 1
ATOM 5328 N N . TYR B 1 205 ? 123.31800 115.21800 158.16900 1.000 54.08025 205 TYR B N 1
ATOM 5329 C CA . TYR B 1 205 ? 123.48000 116.41700 157.35300 1.000 54.08025 205 TYR B CA 1
ATOM 5330 C C . TYR B 1 205 ? 123.99800 116.06000 155.96700 1.000 54.08025 205 TYR B C 1
ATOM 5331 O O . TYR B 1 205 ? 123.42300 116.46200 154.94100 1.000 54.08025 205 TYR B O 1
ATOM 5340 N N . GLY B 1 206 ? 125.07600 115.27600 155.92400 1.000 55.04944 206 GLY B N 1
ATOM 5341 C CA . GLY B 1 206 ? 125.63500 114.88900 154.63800 1.000 55.04944 206 GLY B CA 1
ATOM 5342 C C . GLY B 1 206 ? 124.66800 114.06100 153.81300 1.000 55.04944 206 GLY B C 1
ATOM 5343 O O . GLY B 1 206 ? 124.47400 114.31700 152.61800 1.000 55.04944 206 GLY B O 1
ATOM 5344 N N . ILE B 1 207 ? 124.01800 113.08300 154.45000 1.000 53.96152 207 ILE B N 1
ATOM 5345 C CA . ILE B 1 207 ? 123.09000 112.20700 153.73800 1.000 53.96152 207 ILE B CA 1
ATOM 5346 C C . ILE B 1 207 ? 121.90900 113.00500 153.20600 1.000 53.96152 207 ILE B C 1
ATOM 5347 O O . ILE B 1 207 ? 121.47300 112.81100 152.06600 1.000 53.96152 207 ILE B O 1
ATOM 5352 N N . ALA B 1 208 ? 121.37300 113.90900 154.02500 1.000 54.38466 208 ALA B N 1
ATOM 5353 C CA . ALA B 1 208 ? 120.25900 114.75900 153.62400 1.000 54.38466 208 ALA B CA 1
ATOM 5354 C C . ALA B 1 208 ? 120.60300 115.57200 152.38600 1.000 54.38466 208 ALA B C 1
ATOM 5355 O O . ALA B 1 208 ? 119.86400 115.55200 151.39500 1.000 54.38466 208 ALA B O 1
ATOM 5357 N N . ARG B 1 209 ? 121.66500 116.38000 152.45900 1.000 55.36806 209 ARG B N 1
ATOM 5358 C CA . ARG B 1 209 ? 122.00900 117.20500 151.30200 1.000 55.36806 209 ARG B CA 1
ATOM 5359 C C . ARG B 1 209 ? 122.26500 116.35400 150.05600 1.000 55.36806 209 ARG B C 1
ATOM 5360 O O . ARG B 1 209 ? 121.81100 116.70500 148.95300 1.000 55.36806 209 ARG B O 1
ATOM 5368 N N . THR B 1 210 ? 123.00500 115.24400 150.19600 1.000 55.50436 210 THR B N 1
ATOM 5369 C CA . THR B 1 210 ? 123.22300 114.36900 149.04500 1.000 55.50436 210 THR B CA 1
ATOM 5370 C C . THR B 1 210 ? 121.90100 113.87100 148.46800 1.000 55.50436 210 THR B C 1
ATOM 5371 O O . THR B 1 210 ? 121.72100 113.83000 147.24300 1.000 55.50436 210 THR B O 1
ATOM 5375 N N . GLY B 1 211 ? 120.94900 113.52100 149.33400 1.000 58.24043 211 GLY B N 1
ATOM 5376 C CA . GLY B 1 211 ? 119.68100 113.00600 148.84900 1.000 58.24043 211 GLY B CA 1
ATOM 5377 C C . GLY B 1 211 ? 118.86300 114.07700 148.15700 1.000 58.24043 211 GLY B C 1
ATOM 5378 O O . GLY B 1 211 ? 118.13100 113.79500 147.20600 1.000 58.24043 211 GLY B O 1
ATOM 5379 N N . SER B 1 212 ? 118.93700 115.30900 148.66000 1.000 57.90882 212 SER B N 1
ATOM 5380 C CA . SER B 1 212 ? 118.28200 116.42200 147.98200 1.000 57.90882 212 SER B CA 1
ATOM 5381 C C . SER B 1 212 ? 118.82500 116.59000 146.57100 1.000 57.90882 212 SER B C 1
ATOM 5382 O O . SER B 1 212 ? 118.05800 116.71500 145.60400 1.000 57.90882 212 SER B O 1
ATOM 5385 N N . SER B 1 213 ? 120.15500 116.61600 146.43700 1.000 58.99309 213 SER B N 1
ATOM 5386 C CA . SER B 1 213 ? 120.74300 116.73700 145.10600 1.000 58.99309 213 SER B CA 1
ATOM 5387 C C . SER B 1 213 ? 120.44200 115.53000 144.22800 1.000 58.99309 213 SER B C 1
ATOM 5388 O O . SER B 1 213 ? 120.28800 115.69000 143.00900 1.000 58.99309 213 SER B O 1
ATOM 5391 N N . ALA B 1 214 ? 120.11900 114.38800 144.83700 1.000 58.47426 214 ALA B N 1
ATOM 5392 C CA . ALA B 1 214 ? 119.71200 113.22900 144.05000 1.000 58.47426 214 ALA B CA 1
ATOM 5393 C C . ALA B 1 214 ? 118.29300 113.40000 143.53300 1.000 58.47426 214 ALA B C 1
ATOM 5394 O O . ALA B 1 214 ? 118.03900 113.19500 142.34400 1.000 58.47426 214 ALA B O 1
ATOM 5396 N N . PHE B 1 215 ? 117.34600 113.67800 144.42800 1.000 59.68825 215 PHE B N 1
ATOM 5397 C CA . PHE B 1 215 ? 115.96400 113.90400 144.01700 1.000 59.68825 215 PHE B CA 1
ATOM 5398 C C . PHE B 1 215 ? 115.90700 114.93600 142.89400 1.000 59.68825 215 PHE B C 1
ATOM 5399 O O . PHE B 1 215 ? 115.28800 114.71100 141.84000 1.000 59.68825 215 PHE B O 1
ATOM 5407 N N . ASN B 1 216 ? 116.53200 116.09600 143.12700 1.000 63.10973 216 ASN B N 1
ATOM 5408 C CA . ASN B 1 216 ? 116.48100 117.17500 142.14900 1.000 63.10973 216 ASN B CA 1
ATOM 5409 C C . ASN B 1 216 ? 117.09100 116.75300 140.82000 1.000 63.10973 216 ASN B C 1
ATOM 5410 O O . ASN B 1 216 ? 116.52900 117.04600 139.75900 1.000 63.10973 216 ASN B O 1
ATOM 5415 N N . GLU B 1 217 ? 118.23800 116.06700 140.84300 1.000 63.13388 217 GLU B N 1
ATOM 5416 C CA . GLU B 1 217 ? 118.81800 115.62900 139.58000 1.000 63.13388 217 GLU B CA 1
ATOM 5417 C C . GLU B 1 217 ? 117.92000 114.61100 138.87500 1.000 63.13388 217 GLU B C 1
ATOM 5418 O O . GLU B 1 217 ? 117.79000 114.63200 137.64600 1.000 63.13388 217 GLU B O 1
ATOM 5424 N N . LEU B 1 218 ? 117.29900 113.71000 139.64300 1.000 62.44383 218 LEU B N 1
ATOM 5425 C CA . LEU B 1 218 ? 116.40900 112.69200 139.08300 1.000 62.44383 218 LEU B CA 1
ATOM 5426 C C . LEU B 1 218 ? 115.23600 113.32200 138.34500 1.000 62.44383 218 LEU B C 1
ATOM 5427 O O . LEU B 1 218 ? 114.74800 112.77000 137.34300 1.000 62.44383 218 LEU B O 1
ATOM 5432 N N . ARG B 1 219 ? 114.72600 114.43900 138.86700 1.000 63.90970 219 ARG B N 1
ATOM 5433 C CA . ARG B 1 219 ? 113.57900 115.07500 138.22300 1.000 63.90970 219 ARG B CA 1
ATOM 5434 C C . ARG B 1 219 ? 113.88200 115.38000 136.75700 1.000 63.90970 219 ARG B C 1
ATOM 5435 O O . ARG B 1 219 ? 113.00100 115.25800 135.89400 1.000 63.90970 219 ARG B O 1
ATOM 5443 N N . THR B 1 220 ? 115.12200 115.78400 136.45700 1.000 63.47619 220 THR B N 1
ATOM 5444 C CA . THR B 1 220 ? 115.46900 116.16200 135.08900 1.000 63.47619 220 THR B CA 1
ATOM 5445 C C . THR B 1 220 ? 115.32800 114.96400 134.16100 1.000 63.47619 220 THR B C 1
ATOM 5446 O O . THR B 1 220 ? 114.79800 115.07600 133.04500 1.000 63.47619 220 THR B O 1
ATOM 5450 N N . ALA B 1 221 ? 115.80300 113.80400 134.61800 1.000 64.53545 221 ALA B N 1
ATOM 5451 C CA . ALA B 1 221 ? 115.70800 112.58500 133.82800 1.000 64.53545 221 ALA B CA 1
ATOM 5452 C C . ALA B 1 221 ? 114.25200 112.21600 133.60500 1.000 64.53545 221 ALA B C 1
ATOM 5453 O O . ALA B 1 221 ? 113.86700 111.80500 132.50400 1.000 64.53545 221 ALA B O 1
ATOM 5455 N N . VAL B 1 222 ? 113.42900 112.33800 134.65000 1.000 62.96555 222 VAL B N 1
ATOM 5456 C CA . VAL B 1 222 ? 112.02200 111.97500 134.49500 1.000 62.96555 222 VAL B CA 1
ATOM 5457 C C . VAL B 1 222 ? 111.31900 112.90800 133.50800 1.000 62.96555 222 VAL B C 1
ATOM 5458 O O . VAL B 1 222 ? 110.43200 112.47500 132.76200 1.000 62.96555 222 VAL B O 1
ATOM 5462 N N . PHE B 1 223 ? 111.69800 114.18800 133.47000 1.000 66.49292 223 PHE B N 1
ATOM 5463 C CA . PHE B 1 223 ? 110.98500 115.16700 132.65100 1.000 66.49292 223 PHE B CA 1
ATOM 5464 C C . PHE B 1 223 ? 111.54100 115.30400 131.23100 1.000 66.49292 223 PHE B C 1
ATOM 5465 O O . PHE B 1 223 ? 110.84400 115.82900 130.34400 1.000 66.49292 223 PHE B O 1
ATOM 5473 N N . SER B 1 224 ? 112.71300 114.73700 130.94800 1.000 67.53561 224 SER B N 1
ATOM 5474 C CA . SER B 1 224 ? 113.21100 114.82600 129.57900 1.000 67.53561 224 SER B CA 1
ATOM 5475 C C . SER B 1 224 ? 112.56300 113.79900 128.65900 1.000 67.53561 224 SER B C 1
ATOM 5476 O O . SER B 1 224 ? 112.37200 114.07800 127.46700 1.000 67.53561 224 SER B O 1
ATOM 5479 N N . LYS B 1 225 ? 112.21500 112.62000 129.17600 1.000 68.77246 225 LYS B N 1
ATOM 5480 C CA . LYS B 1 225 ? 111.48200 111.65600 128.36500 1.000 68.77246 225 LYS B CA 1
ATOM 5481 C C . LYS B 1 225 ? 110.09300 112.16900 127.99400 1.000 68.77246 225 LYS B C 1
ATOM 5482 O O . LYS B 1 225 ? 109.45600 111.61200 127.09300 1.000 68.77246 225 LYS B O 1
ATOM 5488 N N . VAL B 1 226 ? 109.63400 113.24000 128.63700 1.000 70.76003 226 VAL B N 1
ATOM 5489 C CA . VAL B 1 226 ? 108.40900 113.93600 128.25600 1.000 70.76003 226 VAL B CA 1
ATOM 5490 C C . VAL B 1 226 ? 108.68700 115.05000 127.25400 1.000 70.76003 226 VAL B C 1
ATOM 5491 O O . VAL B 1 226 ? 107.95800 115.20500 126.26400 1.000 70.76003 226 VAL B O 1
ATOM 5495 N N . ALA B 1 227 ? 109.73700 115.83600 127.50600 1.000 69.74290 227 ALA B N 1
ATOM 5496 C CA . ALA B 1 227 ? 110.07000 116.92600 126.59200 1.000 69.74290 227 ALA B CA 1
ATOM 5497 C C . ALA B 1 227 ? 110.35400 116.40400 125.18600 1.000 69.74290 227 ALA B C 1
ATOM 5498 O O . ALA B 1 227 ? 109.85700 116.95900 124.19500 1.000 69.74290 227 ALA B O 1
ATOM 5500 N N . LEU B 1 228 ? 111.21300 115.38400 125.07500 1.000 70.09068 228 LEU B N 1
ATOM 5501 C CA . LEU B 1 228 ? 111.50500 114.79300 123.76800 1.000 70.09068 228 LEU B CA 1
ATOM 5502 C C . LEU B 1 228 ? 110.24000 114.34300 123.03900 1.000 70.09068 228 LEU B C 1
ATOM 5503 O O . LEU B 1 228 ? 110.10100 114.56500 121.83000 1.000 70.09068 228 LEU B O 1
ATOM 5508 N N . ARG B 1 229 ? 109.31100 113.69900 123.75400 1.000 74.27024 229 ARG B N 1
ATOM 5509 C CA . ARG B 1 229 ? 108.07800 113.23100 123.12200 1.000 74.27024 229 ARG B CA 1
ATOM 5510 C C . ARG B 1 229 ? 107.25400 114.40300 122.60500 1.000 74.27024 229 ARG B C 1
ATOM 5511 O O . ARG B 1 229 ? 106.66700 114.33600 121.51300 1.000 74.27024 229 ARG B O 1
ATOM 5519 N N . THR B 1 230 ? 107.21400 115.49600 123.37000 1.000 74.33229 230 THR B N 1
ATOM 5520 C CA . THR B 1 230 ? 106.46600 116.67300 122.93700 1.000 74.33229 230 THR B CA 1
ATOM 5521 C C . THR B 1 230 ? 107.06700 117.23100 121.65200 1.000 74.33229 230 THR B C 1
ATOM 5522 O O . THR B 1 230 ? 106.34800 117.50500 120.67500 1.000 74.33229 230 THR B O 1
ATOM 5526 N N . ILE B 1 231 ? 108.38700 117.44900 121.66000 1.000 74.35690 231 ILE B N 1
ATOM 5527 C CA . ILE B 1 231 ? 109.07600 117.94700 120.46900 1.000 74.35690 231 ILE B CA 1
ATOM 5528 C C . ILE B 1 231 ? 108.76900 117.05100 119.27800 1.000 74.35690 231 ILE B C 1
ATOM 5529 O O . ILE B 1 231 ? 108.50300 117.53400 118.16900 1.000 74.35690 231 ILE B O 1
ATOM 5534 N N . ARG B 1 232 ? 108.82300 115.73000 119.48200 1.000 78.48813 232 ARG B N 1
ATOM 5535 C CA . ARG B 1 232 ? 108.58800 114.81500 118.37200 1.000 78.48813 232 ARG B CA 1
ATOM 5536 C C . ARG B 1 232 ? 107.19000 114.97600 117.79900 1.000 78.48813 232 ARG B C 1
ATOM 5537 O O . ARG B 1 232 ? 107.01400 115.02900 116.57400 1.000 78.48813 232 ARG B O 1
ATOM 5545 N N . SER B 1 233 ? 106.18700 115.09900 118.66600 1.000 77.50031 233 SER B N 1
ATOM 5546 C CA . SER B 1 233 ? 104.82600 115.15900 118.15200 1.000 77.50031 233 SER B CA 1
ATOM 5547 C C . SER B 1 233 ? 104.60700 116.44800 117.38100 1.000 77.50031 233 SER B C 1
ATOM 5548 O O . SER B 1 233 ? 103.99600 116.44200 116.30000 1.000 77.50031 233 SER B O 1
ATOM 5551 N N . VAL B 1 234 ? 105.16100 117.55100 117.88200 1.000 77.37040 234 VAL B N 1
ATOM 5552 C CA . VAL B 1 234 ? 104.96600 118.81400 117.18500 1.000 77.37040 234 VAL B CA 1
ATOM 5553 C C . VAL B 1 234 ? 105.67600 118.78300 115.83700 1.000 77.37040 234 VAL B C 1
ATOM 5554 O O . VAL B 1 234 ? 105.11100 119.19500 114.81400 1.000 77.37040 234 VAL B O 1
ATOM 5558 N N . SER B 1 235 ? 106.91400 118.27700 115.80600 1.000 77.80413 235 SER B N 1
ATOM 5559 C CA . SER B 1 235 ? 107.65500 118.23300 114.54900 1.000 77.80413 235 SER B CA 1
ATOM 5560 C C . SER B 1 235 ? 106.97800 117.33400 113.51900 1.000 77.80413 235 SER B C 1
ATOM 5561 O O . SER B 1 235 ? 106.88700 117.69600 112.34000 1.000 77.80413 235 SER B O 1
ATOM 5564 N N . ARG B 1 236 ? 106.50400 116.15400 113.93500 1.000 83.14321 236 ARG B N 1
ATOM 5565 C CA . ARG B 1 236 ? 105.84900 115.25700 112.98500 1.000 83.14321 236 ARG B CA 1
ATOM 5566 C C . ARG B 1 236 ? 104.57800 115.88500 112.42600 1.000 83.14321 236 ARG B C 1
ATOM 5567 O O . ARG B 1 236 ? 104.31100 115.80500 111.21400 1.000 83.14321 236 ARG B O 1
ATOM 5575 N N . LYS B 1 237 ? 103.78500 116.52700 113.29200 1.000 82.60386 237 LYS B N 1
ATOM 5576 C CA . LYS B 1 237 ? 102.55600 117.15000 112.81600 1.000 82.60386 237 LYS B CA 1
ATOM 5577 C C . LYS B 1 237 ? 102.88100 118.26000 111.82500 1.000 82.60386 237 LYS B C 1
ATOM 5578 O O . LYS B 1 237 ? 102.22400 118.38600 110.78100 1.000 82.60386 237 LYS B O 1
ATOM 5584 N N . VAL B 1 238 ? 103.89400 119.07700 112.13400 1.000 81.08778 238 VAL B N 1
ATOM 5585 C CA . VAL B 1 238 ? 104.26000 120.16700 111.23500 1.000 81.08778 238 VAL B CA 1
ATOM 5586 C C . VAL B 1 238 ? 104.71500 119.61300 109.89100 1.000 81.08778 238 VAL B C 1
ATOM 5587 O O . VAL B 1 238 ? 104.36300 120.14700 108.83400 1.000 81.08778 238 VAL B O 1
ATOM 5591 N N . PHE B 1 239 ? 105.52400 118.55000 109.91200 1.000 82.83511 239 PHE B N 1
ATOM 5592 C CA . PHE B 1 239 ? 105.97700 117.91200 108.67700 1.000 82.83511 239 PHE B CA 1
ATOM 5593 C C . PHE B 1 239 ? 104.79700 117.50800 107.79900 1.000 82.83511 239 PHE B C 1
ATOM 5594 O O . PHE B 1 239 ? 104.75200 117.81800 106.59500 1.000 82.83511 239 PHE B O 1
ATOM 5602 N N . SER B 1 240 ? 103.84400 116.77600 108.38500 1.000 86.46996 240 SER B N 1
ATOM 5603 C CA . SER B 1 240 ? 102.71900 116.30900 107.58400 1.000 86.46996 240 SER B CA 1
ATOM 5604 C C . SER B 1 240 ? 101.90300 117.47900 107.05200 1.000 86.46996 240 SER B C 1
ATOM 5605 O O . SER B 1 240 ? 101.51200 117.48800 105.87500 1.000 86.46996 240 SER B O 1
ATOM 5608 N N . HIS B 1 241 ? 101.64100 118.48300 107.89700 1.000 90.66240 241 HIS B N 1
ATOM 5609 C CA . HIS B 1 241 ? 100.89500 119.63500 107.40900 1.000 90.66240 241 HIS B CA 1
ATOM 5610 C C . HIS B 1 241 ? 101.64400 120.32400 106.27900 1.000 90.66240 241 HIS B C 1
ATOM 5611 O O . HIS B 1 241 ? 101.02200 120.86400 105.35800 1.000 90.66240 241 HIS B O 1
ATOM 5618 N N . LEU B 1 242 ? 102.97900 120.31000 106.33600 1.000 89.33229 242 LEU B N 1
ATOM 5619 C CA . LEU B 1 242 ? 103.77800 120.94600 105.29700 1.000 89.33229 242 LEU B CA 1
ATOM 5620 C C . LEU B 1 242 ? 103.54000 120.25300 103.97000 1.000 89.33229 242 LEU B C 1
ATOM 5621 O O . LEU B 1 242 ? 103.26800 120.90100 102.95400 1.000 89.33229 242 LEU B O 1
ATOM 5626 N N . HIS B 1 243 ? 103.65600 118.92400 103.96200 1.000 90.61959 243 HIS B N 1
ATOM 5627 C CA . HIS B 1 243 ? 103.45000 118.21000 102.70400 1.000 90.61959 243 HIS B CA 1
ATOM 5628 C C . HIS B 1 243 ? 102.02300 118.38900 102.20100 1.000 90.61959 243 HIS B C 1
ATOM 5629 O O . HIS B 1 243 ? 101.79100 118.40800 100.98700 1.000 90.61959 243 HIS B O 1
ATOM 5636 N N . ASP B 1 244 ? 101.05400 118.50400 103.11400 1.000 93.60727 244 ASP B N 1
ATOM 5637 C CA . ASP B 1 244 ? 99.66900 118.72900 102.70200 1.000 93.60727 244 ASP B CA 1
ATOM 5638 C C . ASP B 1 244 ? 99.49500 120.04900 101.94800 1.000 93.60727 244 ASP B C 1
ATOM 5639 O O . ASP B 1 244 ? 98.60800 120.16100 101.09400 1.000 93.60727 244 ASP B O 1
ATOM 5644 N N . LEU B 1 245 ? 100.31800 121.05200 102.25300 1.000 95.70933 245 LEU B N 1
ATOM 5645 C CA . LEU B 1 245 ? 100.18700 122.38600 101.66900 1.000 95.70933 245 LEU B CA 1
ATOM 5646 C C . LEU B 1 245 ? 100.35300 122.37600 100.15100 1.000 95.70933 245 LEU B C 1
ATOM 5647 O O . LEU B 1 245 ? 101.07300 121.55100 99.58200 1.000 95.70933 245 LEU B O 1
ATOM 5652 N N . ASP B 1 246 ? 99.66800 123.31700 99.49800 1.000 105.72800 246 ASP B N 1
ATOM 5653 C CA . ASP B 1 246 ? 99.64500 123.41000 98.04300 1.000 105.72800 246 ASP B CA 1
ATOM 5654 C C . ASP B 1 246 ? 100.99400 123.84600 97.47900 1.000 105.72800 246 ASP B C 1
ATOM 5655 O O . ASP B 1 246 ? 101.85900 124.37900 98.17900 1.000 105.72800 246 ASP B O 1
ATOM 5660 N N . LEU B 1 247 ? 101.15500 123.60200 96.17500 1.000 107.47639 247 LEU B N 1
ATOM 5661 C CA . LEU B 1 247 ? 102.41900 123.86700 95.49900 1.000 107.47639 247 LEU B CA 1
ATOM 5662 C C . LEU B 1 247 ? 102.82900 125.33600 95.54600 1.000 107.47639 247 LEU B C 1
ATOM 5663 O O . LEU B 1 247 ? 104.02700 125.63600 95.63400 1.000 107.47639 247 LEU B O 1
ATOM 5668 N N . ARG B 1 248 ? 101.86400 126.26200 95.49200 1.000 107.52176 248 ARG B N 1
ATOM 5669 C CA . ARG B 1 248 ? 102.21200 127.68000 95.42200 1.000 107.52176 248 ARG B CA 1
ATOM 5670 C C . ARG B 1 248 ? 103.03300 128.11300 96.62800 1.000 107.52176 248 ARG B C 1
ATOM 5671 O O . ARG B 1 248 ? 104.02700 128.84400 96.49200 1.000 107.52176 248 ARG B O 1
ATOM 5679 N N . TYR B 1 249 ? 102.64800 127.64000 97.81500 1.000 105.53647 249 TYR B N 1
ATOM 5680 C CA . TYR B 1 249 ? 103.37300 127.98900 99.02900 1.000 105.53647 249 TYR B CA 1
ATOM 5681 C C . TYR B 1 249 ? 104.80800 127.48600 98.96000 1.000 105.53647 249 TYR B C 1
ATOM 5682 O O . TYR B 1 249 ? 105.74500 128.20800 99.32100 1.000 105.53647 249 TYR B O 1
ATOM 5691 N N . HIS B 1 250 ? 104.99800 126.24500 98.50800 1.000 101.77606 250 HIS B N 1
ATOM 5692 C CA . HIS B 1 250 ? 106.34300 125.68400 98.44600 1.000 101.77606 250 HIS B CA 1
ATOM 5693 C C . HIS B 1 250 ? 107.20800 126.44800 97.45300 1.000 101.77606 250 HIS B C 1
ATOM 5694 O O . HIS B 1 250 ? 108.38500 126.71900 97.72000 1.000 101.77606 250 HIS B O 1
ATOM 5701 N N . LEU B 1 251 ? 106.64100 126.79400 96.29300 1.000 105.39841 251 LEU B N 1
ATOM 5702 C CA . LEU B 1 251 ? 107.41300 127.48800 95.26200 1.000 105.39841 251 LEU B CA 1
ATOM 5703 C C . LEU B 1 251 ? 107.86900 128.86700 95.72200 1.000 105.39841 251 LEU B C 1
ATOM 5704 O O . LEU B 1 251 ? 109.02300 129.24800 95.49600 1.000 105.39841 251 LEU B O 1
ATOM 5709 N N . SER B 1 252 ? 106.98900 129.62900 96.37600 1.000 106.30970 252 SER B N 1
ATOM 5710 C CA . SER B 1 252 ? 107.37200 130.97800 96.79400 1.000 106.30970 252 SER B CA 1
ATOM 5711 C C . SER B 1 252 ? 108.44600 130.95900 97.88400 1.000 106.30970 252 SER B C 1
ATOM 5712 O O . SER B 1 252 ? 109.40500 131.73500 97.83900 1.000 106.30970 252 SER B O 1
ATOM 5715 N N . ARG B 1 253 ? 108.29600 130.08300 98.87300 1.000 108.13315 253 ARG B N 1
ATOM 5716 C CA . ARG B 1 253 ? 109.24300 130.07700 99.98300 1.000 108.13315 253 ARG B CA 1
ATOM 5717 C C . ARG B 1 253 ? 110.56300 129.42600 99.58700 1.000 108.13315 253 ARG B C 1
ATOM 5718 O O . ARG B 1 253 ? 110.60900 128.51200 98.75900 1.000 108.13315 253 ARG B O 1
ATOM 5726 N N . GLU B 1 254 ? 111.63800 129.92300 100.19500 1.000 110.71804 254 GLU B N 1
ATOM 5727 C CA . GLU B 1 254 ? 112.98600 129.39200 100.02900 1.000 110.71804 254 GLU B CA 1
ATOM 5728 C C . GLU B 1 254 ? 113.17200 128.08800 100.79800 1.000 110.71804 254 GLU B C 1
ATOM 5729 O O . GLU B 1 254 ? 112.69900 127.94800 101.93100 1.000 110.71804 254 GLU B O 1
ATOM 5735 N N . THR B 1 255 ? 113.86000 127.13200 100.16600 1.000 108.50730 255 THR B N 1
ATOM 5736 C CA . THR B 1 255 ? 114.04100 125.80100 100.74300 1.000 108.50730 255 THR B CA 1
ATOM 5737 C C . THR B 1 255 ? 114.81400 125.85500 102.05900 1.000 108.50730 255 THR B C 1
ATOM 5738 O O . THR B 1 255 ? 114.48300 125.13900 103.01200 1.000 108.50730 255 THR B O 1
ATOM 5742 N N . GLY B 1 256 ? 115.85300 126.68800 102.12300 1.000 105.45869 256 GLY B N 1
ATOM 5743 C CA . GLY B 1 256 ? 116.63200 126.81700 103.34800 1.000 105.45869 256 GLY B CA 1
ATOM 5744 C C . GLY B 1 256 ? 115.80700 127.33700 104.51000 1.000 105.45869 256 GLY B C 1
ATOM 5745 O O . GLY B 1 256 ? 116.02100 126.94700 105.66800 1.000 105.45869 256 GLY B O 1
ATOM 5746 N N . GLY B 1 257 ? 114.88400 128.25700 104.22300 1.000 103.54441 257 GLY B N 1
ATOM 5747 C CA . GLY B 1 257 ? 114.10100 128.86000 105.28400 1.000 103.54441 257 GLY B CA 1
ATOM 5748 C C . GLY B 1 257 ? 113.29300 127.83300 106.04900 1.000 103.54441 257 GLY B C 1
ATOM 5749 O O . GLY B 1 257 ? 113.16800 127.92500 107.27100 1.000 103.54441 257 GLY B O 1
ATOM 5750 N N . LEU B 1 258 ? 112.70500 126.85800 105.34500 1.000 98.36486 258 LEU B N 1
ATOM 5751 C CA . LEU B 1 258 ? 111.86700 125.88600 106.04100 1.000 98.36486 258 LEU B CA 1
ATOM 5752 C C . LEU B 1 258 ? 112.70200 125.11600 107.05300 1.000 98.36486 258 LEU B C 1
ATOM 5753 O O . LEU B 1 258 ? 112.27600 124.89500 108.19600 1.000 98.36486 258 LEU B O 1
ATOM 5758 N N . ASN B 1 259 ? 113.91100 124.72200 106.64500 1.000 98.05841 259 ASN B N 1
ATOM 5759 C CA . ASN B 1 259 ? 114.83200 124.04300 107.54500 1.000 98.05841 259 ASN B CA 1
ATOM 5760 C C . ASN B 1 259 ? 115.07400 124.90100 108.77200 1.000 98.05841 259 ASN B C 1
ATOM 5761 O O . ASN B 1 259 ? 114.95900 124.43300 109.91300 1.000 98.05841 259 ASN B O 1
ATOM 5766 N N . ARG B 1 260 ? 115.55900 126.12500 108.53700 1.000 98.45267 260 ARG B N 1
ATOM 5767 C CA . ARG B 1 260 ? 115.87500 127.01900 109.64500 1.000 98.45267 260 ARG B CA 1
ATOM 5768 C C . ARG B 1 260 ? 114.69800 127.13000 110.60600 1.000 98.45267 260 ARG B C 1
ATOM 5769 O O . ARG B 1 260 ? 114.87100 127.05800 111.82900 1.000 98.45267 260 ARG B O 1
ATOM 5777 N N . ILE B 1 261 ? 113.48400 127.26900 110.06000 1.000 96.34072 261 ILE B N 1
ATOM 5778 C CA . ILE B 1 261 ? 112.29200 127.45300 110.88700 1.000 96.34072 261 ILE B CA 1
ATOM 5779 C C . ILE B 1 261 ? 112.05900 126.23900 111.77300 1.000 96.34072 261 ILE B C 1
ATOM 5780 O O . ILE B 1 261 ? 111.88100 126.36500 112.99000 1.000 96.34072 261 ILE B O 1
ATOM 5785 N N . ILE B 1 262 ? 112.13100 125.04000 111.19100 1.000 93.46233 262 ILE B N 1
ATOM 5786 C CA . ILE B 1 262 ? 111.82600 123.84000 111.97000 1.000 93.46233 262 ILE B CA 1
ATOM 5787 C C . ILE B 1 262 ? 112.88700 123.62400 113.04000 1.000 93.46233 262 ILE B C 1
ATOM 5788 O O . ILE B 1 262 ? 112.56800 123.37000 114.21000 1.000 93.46233 262 ILE B O 1
ATOM 5793 N N . ASP B 1 263 ? 114.16100 123.72800 112.66200 1.000 91.05812 263 ASP B N 1
ATOM 5794 C CA . ASP B 1 263 ? 115.22000 123.43600 113.62000 1.000 91.05812 263 ASP B CA 1
ATOM 5795 C C . ASP B 1 263 ? 115.21900 124.45300 114.75300 1.000 91.05812 263 ASP B C 1
ATOM 5796 O O . ASP B 1 263 ? 115.27700 124.08000 115.93500 1.000 91.05812 263 ASP B O 1
ATOM 5801 N N . ARG B 1 264 ? 115.13000 125.74700 114.42000 1.000 93.88425 264 ARG B N 1
ATOM 5802 C CA . ARG B 1 264 ? 115.14600 126.75900 115.46700 1.000 93.88425 264 ARG B CA 1
ATOM 5803 C C . ARG B 1 264 ? 113.91900 126.64300 116.35700 1.000 93.88425 264 ARG B C 1
ATOM 5804 O O . ARG B 1 264 ? 114.02100 126.82100 117.57300 1.000 93.88425 264 ARG B O 1
ATOM 5812 N N . GLY B 1 265 ? 112.74600 126.35900 115.78100 1.000 91.39281 265 GLY B N 1
ATOM 5813 C CA . GLY B 1 265 ? 111.56100 126.22900 116.61000 1.000 91.39281 265 GLY B CA 1
ATOM 5814 C C . GLY B 1 265 ? 111.64600 125.05800 117.57100 1.000 91.39281 265 GLY B C 1
ATOM 5815 O O . GLY B 1 265 ? 111.27400 125.17900 118.74100 1.000 91.39281 265 GLY B O 1
ATOM 5816 N N . SER B 1 266 ? 112.10400 123.89800 117.08700 1.000 87.90481 266 SER B N 1
ATOM 5817 C CA . SER B 1 266 ? 112.21400 122.74600 117.97800 1.000 87.90481 266 SER B CA 1
ATOM 5818 C C . SER B 1 266 ? 113.22000 123.01500 119.09100 1.000 87.90481 266 SER B C 1
ATOM 5819 O O . SER B 1 266 ? 112.96200 122.71200 120.27000 1.000 87.90481 266 SER B O 1
ATOM 5822 N N . ARG B 1 267 ? 114.36000 123.62300 118.74200 1.000 88.52923 267 ARG B N 1
ATOM 5823 C CA . ARG B 1 267 ? 115.33300 123.98000 119.76600 1.000 88.52923 267 ARG B CA 1
ATOM 5824 C C . ARG B 1 267 ? 114.73300 124.96700 120.75600 1.000 88.52923 267 ARG B C 1
ATOM 5825 O O . ARG B 1 267 ? 114.98200 124.87600 121.96300 1.000 88.52923 267 ARG B O 1
ATOM 5833 N N . ALA B 1 268 ? 113.95600 125.93300 120.25800 1.000 85.84647 268 ALA B N 1
ATOM 5834 C CA . ALA B 1 268 ? 113.36100 126.92800 121.13700 1.000 85.84647 268 ALA B CA 1
ATOM 5835 C C . ALA B 1 268 ? 112.40300 126.26500 122.11100 1.000 85.84647 268 ALA B C 1
ATOM 5836 O O . ALA B 1 268 ? 112.35100 126.63000 123.29000 1.000 85.84647 268 ALA B O 1
ATOM 5838 N N . ILE B 1 269 ? 111.60600 125.31100 121.62200 1.000 83.92379 269 ILE B N 1
ATOM 5839 C CA . ILE B 1 269 ? 110.63600 124.65000 122.48800 1.000 83.92379 269 ILE B CA 1
ATOM 5840 C C . ILE B 1 269 ? 111.37200 123.91900 123.59700 1.000 83.92379 269 ILE B C 1
ATOM 5841 O O . ILE B 1 269 ? 111.01600 124.01500 124.78400 1.000 83.92379 269 ILE B O 1
ATOM 5846 N N . ASN B 1 270 ? 112.45200 123.21800 123.22800 1.000 81.35444 270 ASN B N 1
ATOM 5847 C CA . ASN B 1 270 ? 113.21000 122.47700 124.23000 1.000 81.35444 270 ASN B CA 1
ATOM 5848 C C . ASN B 1 270 ? 113.80900 123.43200 125.24900 1.000 81.35444 270 ASN B C 1
ATOM 5849 O O . ASN B 1 270 ? 113.73000 123.19400 126.46400 1.000 81.35444 270 ASN B O 1
ATOM 5854 N N . PHE B 1 271 ? 114.37700 124.54100 124.76900 1.000 83.64597 271 PHE B N 1
ATOM 5855 C CA . PHE B 1 271 ? 115.04100 125.47500 125.66500 1.000 83.64597 271 PHE B CA 1
ATOM 5856 C C . PHE B 1 271 ? 114.04500 126.09900 126.62200 1.000 83.64597 271 PHE B C 1
ATOM 5857 O O . PHE B 1 271 ? 114.31800 126.22300 127.81600 1.000 83.64597 271 PHE B O 1
ATOM 5865 N N . ILE B 1 272 ? 112.89500 126.53700 126.10800 1.000 82.32032 272 ILE B N 1
ATOM 5866 C CA . ILE B 1 272 ? 111.94000 127.23500 126.96000 1.000 82.32032 272 ILE B CA 1
ATOM 5867 C C . ILE B 1 272 ? 111.38700 126.28800 128.01600 1.000 82.32032 272 ILE B C 1
ATOM 5868 O O . ILE B 1 272 ? 111.28400 126.65200 129.19700 1.000 82.32032 272 ILE B O 1
ATOM 5873 N N . LEU B 1 273 ? 111.05100 125.04900 127.62900 1.000 80.60667 273 LEU B N 1
ATOM 5874 C CA . LEU B 1 273 ? 110.51400 124.13300 128.62800 1.000 80.60667 273 LEU B CA 1
ATOM 5875 C C . LEU B 1 273 ? 111.55500 123.80300 129.69000 1.000 80.60667 273 LEU B C 1
ATOM 5876 O O . LEU B 1 273 ? 111.24900 123.83100 130.89300 1.000 80.60667 273 LEU B O 1
ATOM 5881 N N . SER B 1 274 ? 112.80300 123.54100 129.27900 1.000 77.71978 274 SER B N 1
ATOM 5882 C CA . SER B 1 274 ? 113.82700 123.24600 130.27400 1.000 77.71978 274 SER B CA 1
ATOM 5883 C C . SER B 1 274 ? 114.08800 124.45900 131.15400 1.000 77.71978 274 SER B C 1
ATOM 5884 O O . SER B 1 274 ? 114.16500 124.33900 132.38300 1.000 77.71978 274 SER B O 1
ATOM 5887 N N . ALA B 1 275 ? 114.13200 125.64800 130.54700 1.000 75.57698 275 ALA B N 1
ATOM 5888 C CA . ALA B 1 275 ? 114.46500 126.86200 131.27500 1.000 75.57698 275 ALA B CA 1
ATOM 5889 C C . ALA B 1 275 ? 113.42900 127.13600 132.34400 1.000 75.57698 275 ALA B C 1
ATOM 5890 O O . ALA B 1 275 ? 113.77700 127.34700 133.51000 1.000 75.57698 275 ALA B O 1
ATOM 5892 N N . MET B 1 276 ? 112.16000 126.90700 132.01800 1.000 73.94093 276 MET B N 1
ATOM 5893 C CA . MET B 1 276 ? 111.11300 127.26800 132.95800 1.000 73.94093 276 MET B CA 1
ATOM 5894 C C . MET B 1 276 ? 111.03100 126.22300 134.05200 1.000 73.94093 276 MET B C 1
ATOM 5895 O O . MET B 1 276 ? 111.23700 126.55300 135.22600 1.000 73.94093 276 MET B O 1
ATOM 5900 N N . VAL B 1 277 ? 110.90400 124.95100 133.66500 1.000 71.26642 277 VAL B N 1
ATOM 5901 C CA . VAL B 1 277 ? 110.67300 123.87800 134.62500 1.000 71.26642 277 VAL B CA 1
ATOM 5902 C C . VAL B 1 277 ? 111.85400 123.76100 135.58000 1.000 71.26642 277 VAL B C 1
ATOM 5903 O O . VAL B 1 277 ? 111.67200 123.56200 136.78800 1.000 71.26642 277 VAL B O 1
ATOM 5907 N N . PHE B 1 278 ? 113.07900 123.87600 135.06400 1.000 70.78538 278 PHE B N 1
ATOM 5908 C CA . PHE B 1 278 ? 114.27200 123.65600 135.86200 1.000 70.78538 278 PHE B CA 1
ATOM 5909 C C . PHE B 1 278 ? 114.79600 124.91500 136.54400 1.000 70.78538 278 PHE B C 1
ATOM 5910 O O . PHE B 1 278 ? 115.59900 124.79400 137.47500 1.000 70.78538 278 PHE B O 1
ATOM 5918 N N . ASN B 1 279 ? 114.39700 126.11800 136.11400 1.000 70.68474 279 ASN B N 1
ATOM 5919 C CA . ASN B 1 279 ? 114.95300 127.33400 136.69300 1.000 70.68474 279 ASN B CA 1
ATOM 5920 C C . ASN B 1 279 ? 113.89400 128.24000 137.30800 1.000 70.68474 279 ASN B C 1
ATOM 5921 O O . ASN B 1 279 ? 113.99900 128.57100 138.49300 1.000 70.68474 279 ASN B O 1
ATOM 5926 N N . VAL B 1 280 ? 112.88200 128.66300 136.54500 1.000 67.98097 280 VAL B N 1
ATOM 5927 C CA . VAL B 1 280 ? 111.94700 129.66300 137.06000 1.000 67.98097 280 VAL B CA 1
ATOM 5928 C C . VAL B 1 280 ? 111.16800 129.12100 138.25200 1.000 67.98097 280 VAL B C 1
ATOM 5929 O O . VAL B 1 280 ? 111.03300 129.79200 139.28100 1.000 67.98097 280 VAL B O 1
ATOM 5933 N N . VAL B 1 281 ? 110.64500 127.90600 138.13600 1.000 67.01005 281 VAL B N 1
ATOM 5934 C CA . VAL B 1 281 ? 109.80900 127.34100 139.19300 1.000 67.01005 281 VAL B CA 1
ATOM 5935 C C . VAL B 1 281 ? 110.62100 127.04500 140.45300 1.000 67.01005 281 VAL B C 1
ATOM 5936 O O . VAL B 1 281 ? 110.20200 127.45300 141.54800 1.000 67.01005 281 VAL B O 1
ATOM 5940 N N . PRO B 1 282 ? 111.75200 126.32000 140.37800 1.000 65.86497 282 PRO B N 1
ATOM 5941 C CA . PRO B 1 282 ? 112.55300 126.12100 141.60000 1.000 65.86497 282 PRO B CA 1
ATOM 5942 C C . PRO B 1 282 ? 112.97400 127.40200 142.29800 1.000 65.86497 282 PRO B C 1
ATOM 5943 O O . PRO B 1 282 ? 112.92400 127.46500 143.53200 1.000 65.86497 282 PRO B O 1
ATOM 5947 N N . THR B 1 283 ? 113.36200 128.43700 141.54600 1.000 65.74337 283 THR B N 1
ATOM 5948 C CA . THR B 1 283 ? 113.82000 129.67600 142.17200 1.000 65.74337 283 THR B CA 1
ATOM 5949 C C . THR B 1 283 ? 112.71300 130.32600 142.98800 1.000 65.74337 283 THR B C 1
ATOM 5950 O O . THR B 1 283 ? 112.94600 130.79700 144.11000 1.000 65.74337 283 THR B O 1
ATOM 5954 N N . ILE B 1 284 ? 111.48100 130.25500 142.49900 1.000 65.65520 284 ILE B N 1
ATOM 5955 C CA . ILE B 1 284 ? 110.38300 130.95800 143.14900 1.000 65.65520 284 ILE B CA 1
ATOM 5956 C C . ILE B 1 284 ? 109.81200 130.12100 144.27700 1.000 65.65520 284 ILE B C 1
ATOM 5957 O O . ILE B 1 284 ? 109.43500 130.65900 145.31800 1.000 65.65520 284 ILE B O 1
ATOM 5962 N N . LEU B 1 285 ? 109.77200 128.79900 144.11300 1.000 66.17481 285 LEU B N 1
ATOM 5963 C CA . LEU B 1 285 ? 109.39900 127.95900 145.24300 1.000 66.17481 285 LEU B CA 1
ATOM 5964 C C . LEU B 1 285 ? 110.39300 128.13700 146.38300 1.000 66.17481 285 LEU B C 1
ATOM 5965 O O . LEU B 1 285 ? 109.99500 128.28900 147.54400 1.000 66.17481 285 LEU B O 1
ATOM 5970 N N . GLU B 1 286 ? 111.69000 128.15300 146.06200 1.000 66.01339 286 GLU B N 1
ATOM 5971 C CA . GLU B 1 286 ? 112.72200 128.38200 147.06600 1.000 66.01339 286 GLU B CA 1
ATOM 5972 C C . GLU B 1 286 ? 112.50500 129.70600 147.79400 1.000 66.01339 286 GLU B C 1
ATOM 5973 O O . GLU B 1 286 ? 112.43500 129.74400 149.02800 1.000 66.01339 286 GLU B O 1
ATOM 5979 N N . ILE B 1 287 ? 112.43500 130.81100 147.04100 1.000 64.97269 287 ILE B N 1
ATOM 5980 C CA . ILE B 1 287 ? 112.30500 132.12500 147.66900 1.000 64.97269 287 ILE B CA 1
ATOM 5981 C C . ILE B 1 287 ? 111.02600 132.21900 148.49500 1.000 64.97269 287 ILE B C 1
ATOM 5982 O O . ILE B 1 287 ? 111.04300 132.70300 149.63600 1.000 64.97269 287 ILE B O 1
ATOM 5987 N N . SER B 1 288 ? 109.89600 131.76200 147.93900 1.000 68.18913 288 SER B N 1
ATOM 5988 C CA . SER B 1 288 ? 108.62900 131.86000 148.65500 1.000 68.18913 288 SER B CA 1
ATOM 5989 C C . SER B 1 288 ? 108.66000 131.05600 149.94300 1.000 68.18913 288 SER B C 1
ATOM 5990 O O . SER B 1 288 ? 108.22600 131.54000 150.99100 1.000 68.18913 288 SER B O 1
ATOM 5993 N N . MET B 1 289 ? 109.19200 129.83400 149.89400 1.000 71.17430 289 MET B N 1
ATOM 5994 C CA . MET B 1 289 ? 109.23900 128.99900 151.08700 1.000 71.17430 289 MET B CA 1
ATOM 5995 C C . MET B 1 289 ? 110.15800 129.62400 152.13200 1.000 71.17430 289 MET B C 1
ATOM 5996 O O . MET B 1 289 ? 109.82000 129.68400 153.32500 1.000 71.17430 289 MET B O 1
ATOM 6001 N N . VAL B 1 290 ? 111.34400 130.07200 151.70900 1.000 67.51861 290 VAL B N 1
ATOM 6002 C CA . VAL B 1 290 ? 112.29500 130.63200 152.66300 1.000 67.51861 290 VAL B CA 1
ATOM 6003 C C . VAL B 1 290 ? 111.67100 131.82800 153.36500 1.000 67.51861 290 VAL B C 1
ATOM 6004 O O . VAL B 1 290 ? 111.72000 131.94100 154.59500 1.000 67.51861 290 VAL B O 1
ATOM 6008 N N . SER B 1 291 ? 111.07100 132.74200 152.59800 1.000 64.35348 291 SER B N 1
ATOM 6009 C CA . SER B 1 291 ? 110.40000 133.85800 153.24900 1.000 64.35348 291 SER B CA 1
ATOM 6010 C C . SER B 1 291 ? 109.19300 133.39000 154.05300 1.000 64.35348 291 SER B C 1
ATOM 6011 O O . SER B 1 291 ? 108.76800 134.09200 154.97600 1.000 64.35348 291 SER B O 1
ATOM 6014 N N . GLY B 1 292 ? 108.63700 132.21900 153.72600 1.000 71.06333 292 GLY B N 1
ATOM 6015 C CA . GLY B 1 292 ? 107.48800 131.65400 154.39800 1.000 71.06333 292 GLY B CA 1
ATOM 6016 C C . GLY B 1 292 ? 107.82800 130.90700 155.65700 1.000 71.06333 292 GLY B C 1
ATOM 6017 O O . GLY B 1 292 ? 106.94700 130.33200 156.30200 1.000 71.06333 292 GLY B O 1
ATOM 6018 N N . ILE B 1 293 ? 109.10600 130.91600 156.02600 1.000 74.44677 293 ILE B N 1
ATOM 6019 C CA . ILE B 1 293 ? 109.56000 130.24700 157.24500 1.000 74.44677 293 ILE B CA 1
ATOM 6020 C C . ILE B 1 293 ? 109.32200 131.24200 158.38400 1.000 74.44677 293 ILE B C 1
ATOM 6021 O O . ILE B 1 293 ? 109.74400 131.03600 159.52800 1.000 74.44677 293 ILE B O 1
ATOM 6026 N N . LEU B 1 294 ? 108.56400 132.30000 158.07900 1.000 79.47171 294 LEU B N 1
ATOM 6027 C CA . LEU B 1 294 ? 108.23900 133.36400 159.02600 1.000 79.47171 294 LEU B CA 1
ATOM 6028 C C . LEU B 1 294 ? 107.50400 132.86700 160.26500 1.000 79.47171 294 LEU B C 1
ATOM 6029 O O . LEU B 1 294 ? 107.51100 133.55700 161.29100 1.000 79.47171 294 LEU B O 1
ATOM 6034 N N . ALA B 1 295 ? 106.89900 131.68100 160.21000 1.000 80.21057 295 ALA B N 1
ATOM 6035 C CA . ALA B 1 295 ? 106.22300 131.15000 161.38800 1.000 80.21057 295 ALA B CA 1
ATOM 6036 C C . ALA B 1 295 ? 107.19300 130.95300 162.54600 1.000 80.21057 295 ALA B C 1
ATOM 6037 O O . ALA B 1 295 ? 106.85200 131.23000 163.70200 1.000 80.21057 295 ALA B O 1
ATOM 6039 N N . TYR B 1 296 ? 108.40100 130.47700 162.26300 1.000 82.67228 296 TYR B N 1
ATOM 6040 C CA . TYR B 1 296 ? 109.35500 130.11400 163.30100 1.000 82.67228 296 TYR B CA 1
ATOM 6041 C C . TYR B 1 296 ? 110.60800 130.97600 163.20800 1.000 82.67228 296 TYR B C 1
ATOM 6042 O O . TYR B 1 296 ? 111.16400 131.15700 162.12000 1.000 82.67228 296 TYR B O 1
ATOM 6051 N N . LYS B 1 297 ? 111.04800 131.49000 164.35800 1.000 79.43557 297 LYS B N 1
ATOM 6052 C CA . LYS B 1 297 ? 112.29800 132.24400 164.49100 1.000 79.43557 297 LYS B CA 1
ATOM 6053 C C . LYS B 1 297 ? 112.35000 133.43400 163.52100 1.000 79.43557 297 LYS B C 1
ATOM 6054 O O . LYS B 1 297 ? 113.32100 133.66300 162.80500 1.000 79.43557 297 LYS B O 1
ATOM 6060 N N . PHE B 1 298 ? 111.26100 134.19200 163.46600 1.000 80.13460 298 PHE B N 1
ATOM 6061 C CA . PHE B 1 298 ? 111.20100 135.28500 162.50600 1.000 80.13460 298 PHE B CA 1
ATOM 6062 C C . PHE B 1 298 ? 110.28200 136.37700 163.02500 1.000 80.13460 298 PHE B C 1
ATOM 6063 O O . PHE B 1 298 ? 109.49600 136.17800 163.95400 1.000 80.13460 298 PHE B O 1
ATOM 6071 N N . GLY B 1 299 ? 110.41100 137.54800 162.40400 1.000 73.59238 299 GLY B N 1
ATOM 6072 C CA . GLY B 1 299 ? 109.51900 138.65200 162.66400 1.000 73.59238 299 GLY B CA 1
ATOM 6073 C C . GLY B 1 299 ? 109.01200 139.21000 161.35000 1.000 73.59238 299 GLY B C 1
ATOM 6074 O O . GLY B 1 299 ? 109.61000 139.01100 160.29300 1.000 73.59238 299 GLY B O 1
ATOM 6075 N N . ALA B 1 300 ? 107.89800 139.93700 161.43700 1.000 71.93151 300 ALA B N 1
ATOM 6076 C CA . ALA B 1 300 ? 107.26600 140.46000 160.23000 1.000 71.93151 300 ALA B CA 1
ATOM 6077 C C . ALA B 1 300 ? 108.20900 141.38800 159.47300 1.000 71.93151 300 ALA B C 1
ATOM 6078 O O . ALA B 1 300 ? 108.35300 141.28100 158.25000 1.000 71.93151 300 ALA B O 1
ATOM 6080 N N . ALA B 1 301 ? 108.85900 142.30800 160.18600 1.000 66.36457 301 ALA B N 1
ATOM 6081 C CA . ALA B 1 301 ? 109.79800 143.22000 159.54200 1.000 66.36457 301 ALA B CA 1
ATOM 6082 C C . ALA B 1 301 ? 110.97900 142.47600 158.92600 1.000 66.36457 301 ALA B C 1
ATOM 6083 O O . ALA B 1 301 ? 111.41900 142.80400 157.81800 1.000 66.36457 301 ALA B O 1
ATOM 6085 N N . PHE B 1 302 ? 111.50800 141.47800 159.63400 1.000 63.09206 302 PHE B N 1
ATOM 6086 C CA . PHE B 1 302 ? 112.70700 140.77900 159.17600 1.000 63.09206 302 PHE B CA 1
ATOM 6087 C C . PHE B 1 302 ? 112.47900 140.06100 157.84700 1.000 63.09206 302 PHE B C 1
ATOM 6088 O O . PHE B 1 302 ? 113.37100 140.03000 156.99300 1.000 63.09206 302 PHE B O 1
ATOM 6096 N N . ALA B 1 303 ? 111.30000 139.46200 157.66300 1.000 66.62746 303 ALA B N 1
ATOM 6097 C CA . ALA B 1 303 ? 111.02200 138.70600 156.44200 1.000 66.62746 303 ALA B CA 1
ATOM 6098 C C . ALA B 1 303 ? 111.06300 139.58000 155.19300 1.000 66.62746 303 ALA B C 1
ATOM 6099 O O . ALA B 1 303 ? 111.57400 139.15600 154.15100 1.000 66.62746 303 ALA B O 1
ATOM 6101 N N . TRP B 1 304 ? 110.51500 140.79700 155.26800 1.000 67.48894 304 TRP B N 1
ATOM 6102 C CA . TRP B 1 304 ? 110.44800 141.66200 154.09100 1.000 67.48894 304 TRP B CA 1
ATOM 6103 C C . TRP B 1 304 ? 111.82600 142.03800 153.56100 1.000 67.48894 304 TRP B C 1
ATOM 6104 O O . TRP B 1 304 ? 111.97700 142.26200 152.35400 1.000 67.48894 304 TRP B O 1
ATOM 6115 N N . ILE B 1 305 ? 112.81300 142.19100 154.44400 1.000 63.92778 305 ILE B N 1
ATOM 6116 C CA . ILE B 1 305 ? 114.12500 142.68200 154.02800 1.000 63.92778 305 ILE B CA 1
ATOM 6117 C C . ILE B 1 305 ? 114.74700 141.76400 152.97800 1.000 63.92778 305 ILE B C 1
ATOM 6118 O O . ILE B 1 305 ? 115.28000 142.23500 151.96500 1.000 63.92778 305 ILE B O 1
ATOM 6123 N N . THR B 1 306 ? 114.68500 140.44600 153.19100 1.000 63.98123 306 THR B N 1
ATOM 6124 C CA . THR B 1 306 ? 115.27400 139.51900 152.22500 1.000 63.98123 306 THR B CA 1
ATOM 6125 C C . THR B 1 306 ? 114.55100 139.56800 150.88000 1.000 63.98123 306 THR B C 1
ATOM 6126 O O . THR B 1 306 ? 115.19500 139.51500 149.82200 1.000 63.98123 306 THR B O 1
ATOM 6130 N N . SER B 1 307 ? 113.21700 139.65700 150.89400 1.000 64.75362 307 SER B N 1
ATOM 6131 C CA . SER B 1 307 ? 112.47200 139.73400 149.64200 1.000 64.75362 307 SER B CA 1
ATOM 6132 C C . SER B 1 307 ? 112.81800 141.00700 148.88500 1.000 64.75362 307 SER B C 1
ATOM 6133 O O . SER B 1 307 ? 113.01300 140.98200 147.66300 1.000 64.75362 307 SER B O 1
ATOM 6136 N N . LEU B 1 308 ? 112.91600 142.13100 149.59800 1.000 61.64209 308 LEU B N 1
ATOM 6137 C CA . LEU B 1 308 ? 113.27900 143.38300 148.94700 1.000 61.64209 308 LEU B CA 1
ATOM 6138 C C . LEU B 1 308 ? 114.68100 143.28200 148.36300 1.000 61.64209 308 LEU B C 1
ATOM 6139 O O . LEU B 1 308 ? 114.93500 143.74900 147.24600 1.000 61.64209 308 LEU B O 1
ATOM 6144 N N . SER B 1 309 ? 115.60300 142.67500 149.11300 1.000 59.63236 309 SER B N 1
ATOM 6145 C CA . SER B 1 309 ? 116.97500 142.52000 148.64400 1.000 59.63236 309 SER B CA 1
ATOM 6146 C C . SER B 1 309 ? 117.01800 141.73300 147.34100 1.000 59.63236 309 SER B C 1
ATOM 6147 O O . SER B 1 309 ? 117.62900 142.16900 146.35800 1.000 59.63236 309 SER B O 1
ATOM 6150 N N . VAL B 1 310 ? 116.40100 140.54700 147.32700 1.000 58.95853 310 VAL B N 1
ATOM 6151 C CA . VAL B 1 310 ? 116.45900 139.70400 146.13500 1.000 58.95853 310 VAL B CA 1
ATOM 6152 C C . VAL B 1 310 ? 115.74900 140.37400 144.96000 1.000 58.95853 310 VAL B C 1
ATOM 6153 O O . VAL B 1 310 ? 116.18700 140.25500 143.80800 1.000 58.95853 310 VAL B O 1
ATOM 6157 N N . GLY B 1 311 ? 114.64400 141.08000 145.22100 1.000 59.49764 311 GLY B N 1
ATOM 6158 C CA . GLY B 1 311 ? 113.97500 141.79300 144.14300 1.000 59.49764 311 GLY B CA 1
ATOM 6159 C C . GLY B 1 311 ? 114.83800 142.88500 143.53700 1.000 59.49764 311 GLY B C 1
ATOM 6160 O O . GLY B 1 311 ? 114.91300 143.02900 142.31100 1.000 59.49764 311 GLY B O 1
ATOM 6161 N N . SER B 1 312 ? 115.54200 143.63800 144.38400 1.000 55.48466 312 SER B N 1
ATOM 6162 C CA . SER B 1 312 ? 116.46600 144.64000 143.86800 1.000 55.48466 312 SER B CA 1
ATOM 6163 C C . SER B 1 312 ? 117.59000 143.98600 143.07800 1.000 55.48466 312 SER B C 1
ATOM 6164 O O . SER B 1 312 ? 118.01400 144.50600 142.03900 1.000 55.48466 312 SER B O 1
ATOM 6167 N N . TYR B 1 313 ? 118.09500 142.85200 143.56400 1.000 57.91589 313 TYR B N 1
ATOM 6168 C CA . TYR B 1 313 ? 119.18300 142.17200 142.86900 1.000 57.91589 313 TYR B CA 1
ATOM 6169 C C . TYR B 1 313 ? 118.75400 141.71100 141.47900 1.000 57.91589 313 TYR B C 1
ATOM 6170 O O . TYR B 1 313 ? 119.48500 141.90700 140.49300 1.000 57.91589 313 TYR B O 1
ATOM 6179 N N . ILE B 1 314 ? 117.55000 141.13800 141.37300 1.000 59.46409 314 ILE B N 1
ATOM 6180 C CA . ILE B 1 314 ? 117.07300 140.67300 140.07400 1.000 59.46409 314 ILE B CA 1
ATOM 6181 C C . ILE B 1 314 ? 116.85300 141.85900 139.14400 1.000 59.46409 314 ILE B C 1
ATOM 6182 O O . ILE B 1 314 ? 117.18400 141.80100 137.95000 1.000 59.46409 314 ILE B O 1
ATOM 6187 N N . VAL B 1 315 ? 116.34100 142.97200 139.68000 1.000 58.14884 315 VAL B N 1
ATOM 6188 C CA . VAL B 1 315 ? 116.08100 144.12400 138.82600 1.000 58.14884 315 VAL B CA 1
ATOM 6189 C C . VAL B 1 315 ? 117.39600 144.67500 138.29600 1.000 58.14884 315 VAL B C 1
ATOM 6190 O O . VAL B 1 315 ? 117.51600 145.00300 137.10800 1.000 58.14884 315 VAL B O 1
ATOM 6194 N N . PHE B 1 316 ? 118.40600 144.77000 139.16300 1.000 62.45231 316 PHE B N 1
ATOM 6195 C CA . PHE B 1 316 ? 119.68500 145.33300 138.75000 1.000 62.45231 316 PHE B CA 1
ATOM 6196 C C . PHE B 1 316 ? 120.32300 144.47700 137.66200 1.000 62.45231 316 PHE B C 1
ATOM 6197 O O . PHE B 1 316 ? 120.77900 144.99900 136.63300 1.000 62.45231 316 PHE B O 1
ATOM 6205 N N . THR B 1 317 ? 120.35600 143.15200 137.86100 1.000 59.86998 317 THR B N 1
ATOM 6206 C CA . THR B 1 317 ? 121.01500 142.30500 136.86800 1.000 59.86998 317 THR B CA 1
ATOM 6207 C C . THR B 1 317 ? 120.27600 142.36000 135.53500 1.000 59.86998 317 THR B C 1
ATOM 6208 O O . THR B 1 317 ? 120.90400 142.49700 134.46900 1.000 59.86998 317 THR B O 1
ATOM 6212 N N . LEU B 1 318 ? 118.93700 142.31700 135.57200 1.000 63.30882 318 LEU B N 1
ATOM 6213 C CA . LEU B 1 318 ? 118.18600 142.33300 134.32400 1.000 63.30882 318 LEU B CA 1
ATOM 6214 C C . LEU B 1 318 ? 118.40300 143.64800 133.59200 1.000 63.30882 318 LEU B C 1
ATOM 6215 O O . LEU B 1 318 ? 118.59500 143.65700 132.37100 1.000 63.30882 318 LEU B O 1
ATOM 6220 N N . ALA B 1 319 ? 118.36400 144.77000 134.31300 1.000 61.42352 319 ALA B N 1
ATOM 6221 C CA . ALA B 1 319 ? 118.51900 146.05500 133.64600 1.000 61.42352 319 ALA B CA 1
ATOM 6222 C C . ALA B 1 319 ? 119.90900 146.19200 133.03400 1.000 61.42352 319 ALA B C 1
ATOM 6223 O O . ALA B 1 319 ? 120.04400 146.65900 131.89700 1.000 61.42352 319 ALA B O 1
ATOM 6225 N N . VAL B 1 320 ? 120.95700 145.79100 133.76100 1.000 61.11112 320 VAL B N 1
ATOM 6226 C CA . VAL B 1 320 ? 122.30900 145.98400 133.24000 1.000 61.11112 320 VAL B CA 1
ATOM 6227 C C . VAL B 1 320 ? 122.65300 145.00100 132.12400 1.000 61.11112 320 VAL B C 1
ATOM 6228 O O . VAL B 1 320 ? 123.57600 145.25800 131.32500 1.000 61.11112 320 VAL B O 1
ATOM 6232 N N . THR B 1 321 ? 121.85900 143.93900 131.95000 1.000 63.52630 321 THR B N 1
ATOM 6233 C CA . THR B 1 321 ? 122.16500 143.03700 130.84400 1.000 63.52630 321 THR B CA 1
ATOM 6234 C C . THR B 1 321 ? 121.84300 143.69800 129.50700 1.000 63.52630 321 THR B C 1
ATOM 6235 O O . THR B 1 321 ? 122.57300 143.50900 128.52000 1.000 63.52630 321 THR B O 1
ATOM 6239 N N . GLN B 1 322 ? 120.72000 144.42100 129.44100 1.000 63.99148 322 GLN B N 1
ATOM 6240 C CA . GLN B 1 322 ? 120.38100 145.17800 128.24000 1.000 63.99148 322 GLN B CA 1
ATOM 6241 C C . GLN B 1 322 ? 121.56800 146.02500 127.79800 1.000 63.99148 322 GLN B C 1
ATOM 6242 O O . GLN B 1 322 ? 121.93200 146.05000 126.61600 1.000 63.99148 322 GLN B O 1
ATOM 6248 N N . TRP B 1 323 ? 122.17700 146.73900 128.75200 1.000 63.27633 323 TRP B N 1
ATOM 6249 C CA . TRP B 1 323 ? 123.32400 147.58700 128.44400 1.000 63.27633 323 TRP B CA 1
ATOM 6250 C C . TRP B 1 323 ? 124.48500 146.75600 127.91600 1.000 63.27633 323 TRP B C 1
ATOM 6251 O O . TRP B 1 323 ? 125.18400 147.17000 126.98400 1.000 63.27633 323 TRP B O 1
ATOM 6262 N N . ARG B 1 324 ? 124.71000 145.57900 128.50900 1.000 66.47568 324 ARG B N 1
ATOM 6263 C CA . ARG B 1 324 ? 125.81600 144.72500 128.07200 1.000 66.47568 324 ARG B CA 1
ATOM 6264 C C . ARG B 1 324 ? 125.65500 144.30100 126.61100 1.000 66.47568 324 ARG B C 1
ATOM 6265 O O . ARG B 1 324 ? 126.64500 144.18600 125.86600 1.000 66.47568 324 ARG B O 1
ATOM 6273 N N . THR B 1 325 ? 124.41200 144.03700 126.19800 1.000 66.99148 325 THR B N 1
ATOM 6274 C CA . THR B 1 325 ? 124.16500 143.54900 124.84000 1.000 66.99148 325 THR B CA 1
ATOM 6275 C C . THR B 1 325 ? 124.67200 144.51700 123.77500 1.000 66.99148 325 THR B C 1
ATOM 6276 O O . THR B 1 325 ? 125.17700 144.08500 122.73000 1.000 66.99148 325 THR B O 1
ATOM 6280 N N . LYS B 1 326 ? 124.51400 145.82500 123.99600 1.000 68.50264 326 LYS B N 1
ATOM 6281 C CA . LYS B 1 326 ? 124.96100 146.79100 122.99400 1.000 68.50264 326 LYS B CA 1
ATOM 6282 C C . LYS B 1 326 ? 126.46200 146.68500 122.75400 1.000 68.50264 326 LYS B C 1
ATOM 6283 O O . LYS B 1 326 ? 126.92300 146.68900 121.60100 1.000 68.50264 326 LYS B O 1
ATOM 6289 N N . PHE B 1 327 ? 127.24100 146.56800 123.83300 1.000 68.19159 327 PHE B N 1
ATOM 6290 C CA . PHE B 1 327 ? 128.68200 146.42000 123.68000 1.000 68.19159 327 PHE B CA 1
ATOM 6291 C C . PHE B 1 327 ? 129.01200 145.11900 122.96800 1.000 68.19159 327 PHE B C 1
ATOM 6292 O O . PHE B 1 327 ? 129.92600 145.07400 122.13400 1.000 68.19159 327 PHE B O 1
ATOM 6300 N N . ARG B 1 328 ? 128.29200 144.04100 123.29700 1.000 71.96546 328 ARG B N 1
ATOM 6301 C CA . ARG B 1 328 ? 128.59000 142.77400 122.63500 1.000 71.96546 328 ARG B CA 1
ATOM 6302 C C . ARG B 1 328 ? 128.35800 142.88700 121.13200 1.000 71.96546 328 ARG B C 1
ATOM 6303 O O . ARG B 1 328 ? 129.15200 142.37900 120.32700 1.000 71.96546 328 ARG B O 1
ATOM 6311 N N . LYS B 1 329 ? 127.26400 143.54700 120.73700 1.000 72.53256 329 LYS B N 1
ATOM 6312 C CA . LYS B 1 329 ? 126.97800 143.71200 119.31500 1.000 72.53256 329 LYS B CA 1
ATOM 6313 C C . LYS B 1 329 ? 128.05400 144.54700 118.63200 1.000 72.53256 329 LYS B C 1
ATOM 6314 O O . LYS B 1 329 ? 128.48200 144.22800 117.51400 1.000 72.53256 329 LYS B O 1
ATOM 6320 N N . ALA B 1 330 ? 128.48600 145.63500 119.28100 1.000 72.87233 330 ALA B N 1
ATOM 6321 C CA . ALA B 1 330 ? 129.55300 146.45200 118.70700 1.000 72.87233 330 ALA B CA 1
ATOM 6322 C C . ALA B 1 330 ? 130.82500 145.63500 118.51200 1.000 72.87233 330 ALA B C 1
ATOM 6323 O O . ALA B 1 330 ? 131.51300 145.76400 117.48800 1.000 72.87233 330 ALA B O 1
ATOM 6325 N N . MET B 1 331 ? 131.13300 144.75900 119.47300 1.000 74.20723 331 MET B N 1
ATOM 6326 C CA . MET B 1 331 ? 132.33600 143.94100 119.36700 1.000 74.20723 331 MET B CA 1
ATOM 6327 C C . MET B 1 331 ? 132.22700 142.96000 118.21000 1.000 74.20723 331 MET B C 1
ATOM 6328 O O . MET B 1 331 ? 133.19200 142.76400 117.46100 1.000 74.20723 331 MET B O 1
ATOM 6333 N N . ASN B 1 332 ? 131.06300 142.32500 118.05700 1.000 78.29081 332 ASN B N 1
ATOM 6334 C CA . ASN B 1 332 ? 130.88300 141.37700 116.96200 1.000 78.29081 332 ASN B CA 1
ATOM 6335 C C . ASN B 1 332 ? 131.00200 142.07600 115.61300 1.000 78.29081 332 ASN B C 1
ATOM 6336 O O . ASN B 1 332 ? 131.64300 141.55900 114.68600 1.000 78.29081 332 ASN B O 1
ATOM 6341 N N . LYS B 1 333 ? 130.39400 143.26000 115.49100 1.000 79.37853 333 LYS B N 1
ATOM 6342 C CA . LYS B 1 333 ? 130.53400 144.06500 114.28000 1.000 79.37853 333 LYS B CA 1
ATOM 6343 C C . LYS B 1 333 ? 132.00000 144.33700 113.96200 1.000 79.37853 333 LYS B C 1
ATOM 6344 O O . LYS B 1 333 ? 132.45500 144.10900 112.83300 1.000 79.37853 333 LYS B O 1
ATOM 6350 N N . ALA B 1 334 ? 132.75200 144.84500 114.94400 1.000 80.52440 334 ALA B N 1
ATOM 6351 C CA . ALA B 1 334 ? 134.14900 145.19000 114.69000 1.000 80.52440 334 ALA B CA 1
ATOM 6352 C C . ALA B 1 334 ? 134.96300 143.95800 114.30900 1.000 80.52440 334 ALA B C 1
ATOM 6353 O O . ALA B 1 334 ? 135.80900 144.01900 113.40600 1.000 80.52440 334 ALA B O 1
ATOM 6355 N N . ASP B 1 335 ? 134.73300 142.83400 114.99300 1.000 80.16852 335 ASP B N 1
ATOM 6356 C CA . ASP B 1 335 ? 135.49200 141.62200 114.70000 1.000 80.16852 335 ASP B CA 1
ATOM 6357 C C . ASP B 1 335 ? 135.21900 141.14300 113.27900 1.000 80.16852 335 ASP B C 1
ATOM 6358 O O . ASP B 1 335 ? 136.15100 140.79600 112.54000 1.000 80.16852 335 ASP B O 1
ATOM 6363 N N . ASN B 1 336 ? 133.94400 141.13400 112.87400 1.000 84.15323 336 ASN B N 1
ATOM 6364 C CA . ASN B 1 336 ? 133.61500 140.71400 111.51600 1.000 84.15323 336 ASN B CA 1
ATOM 6365 C C . ASN B 1 336 ? 134.23300 141.65200 110.49000 1.000 84.15323 336 ASN B C 1
ATOM 6366 O O . ASN B 1 336 ? 134.72100 141.20500 109.44500 1.000 84.15323 336 ASN B O 1
ATOM 6371 N N . ASP B 1 337 ? 134.21100 142.95900 110.76400 1.000 85.37086 337 ASP B N 1
ATOM 6372 C CA . ASP B 1 337 ? 134.79500 143.91500 109.82800 1.000 85.37086 337 ASP B CA 1
ATOM 6373 C C . ASP B 1 337 ? 136.28900 143.66600 109.65900 1.000 85.37086 337 ASP B C 1
ATOM 6374 O O . ASP B 1 337 ? 136.80300 143.63200 108.53400 1.000 85.37086 337 ASP B O 1
ATOM 6379 N N . ALA B 1 338 ? 136.99900 143.46300 110.77400 1.000 84.72036 338 ALA B N 1
ATOM 6380 C CA . ALA B 1 338 ? 138.43500 143.20000 110.70600 1.000 84.72036 338 ALA B CA 1
ATOM 6381 C C . ALA B 1 338 ? 138.72900 141.91800 109.93700 1.000 84.72036 338 ALA B C 1
ATOM 6382 O O . ALA B 1 338 ? 139.63900 141.88200 109.09400 1.000 84.72036 338 ALA B O 1
ATOM 6384 N N . SER B 1 339 ? 137.94500 140.86600 110.18100 1.000 87.12795 339 SER B N 1
ATOM 6385 C CA . SER B 1 339 ? 138.20200 139.59800 109.50600 1.000 87.12795 339 SER B CA 1
ATOM 6386 C C . SER B 1 339 ? 137.96000 139.73000 108.00900 1.000 87.12795 339 SER B C 1
ATOM 6387 O O . SER B 1 339 ? 138.79200 139.30700 107.19600 1.000 87.12795 339 SER B O 1
ATOM 6390 N N . THR B 1 340 ? 136.82000 140.30800 107.62500 1.000 88.01037 340 THR B N 1
ATOM 6391 C CA . THR B 1 340 ? 136.50900 140.44500 106.20700 1.000 88.01037 340 THR B CA 1
ATOM 6392 C C . THR B 1 340 ? 137.55200 141.30700 105.50800 1.000 88.01037 340 THR B C 1
ATOM 6393 O O . THR B 1 340 ? 137.95200 141.01400 104.37300 1.000 88.01037 340 THR B O 1
ATOM 6397 N N . ARG B 1 341 ? 137.99200 142.38600 106.16300 1.000 88.39044 341 ARG B N 1
ATOM 6398 C CA . ARG B 1 341 ? 139.04000 143.22300 105.59200 1.000 88.39044 341 ARG B CA 1
ATOM 6399 C C . ARG B 1 341 ? 140.30800 142.41100 105.34800 1.000 88.39044 341 ARG B C 1
ATOM 6400 O O . ARG B 1 341 ? 140.90000 142.47300 104.26200 1.000 88.39044 341 ARG B O 1
ATOM 6408 N N . ALA B 1 342 ? 140.72600 141.60900 106.33300 1.000 88.65449 342 ALA B N 1
ATOM 6409 C CA . ALA B 1 342 ? 141.99300 140.91300 106.15400 1.000 88.65449 342 ALA B CA 1
ATOM 6410 C C . ALA B 1 342 ? 141.87300 139.74600 105.18700 1.000 88.65449 342 ALA B C 1
ATOM 6411 O O . ALA B 1 342 ? 142.87100 139.37400 104.55600 1.000 88.65449 342 ALA B O 1
ATOM 6413 N N . ILE B 1 343 ? 140.65000 139.29900 104.90700 1.000 90.44602 343 ILE B N 1
ATOM 6414 C CA . ILE B 1 343 ? 140.48200 138.25800 103.90000 1.000 90.44602 343 ILE B CA 1
ATOM 6415 C C . ILE B 1 343 ? 140.49500 138.87700 102.51500 1.000 90.44602 343 ILE B C 1
ATOM 6416 O O . ILE B 1 343 ? 141.10900 138.33600 101.58900 1.000 90.44602 343 ILE B O 1
ATOM 6421 N N . ASP B 1 344 ? 139.80700 140.00600 102.34500 1.000 92.57741 344 ASP B N 1
ATOM 6422 C CA . ASP B 1 344 ? 139.88100 140.72100 101.07700 1.000 92.57741 344 ASP B CA 1
ATOM 6423 C C . ASP B 1 344 ? 141.33100 141.06700 100.76100 1.000 92.57741 344 ASP B C 1
ATOM 6424 O O . ASP B 1 344 ? 141.76300 140.98500 99.60500 1.000 92.57741 344 ASP B O 1
ATOM 6429 N N . SER B 1 345 ? 142.10200 141.44500 101.78600 1.000 92.02200 345 SER B N 1
ATOM 6430 C CA . SER B 1 345 ? 143.49100 141.83900 101.57000 1.000 92.02200 345 SER B CA 1
ATOM 6431 C C . SER B 1 345 ? 144.36400 140.64100 101.20500 1.000 92.02200 345 SER B C 1
ATOM 6432 O O . SER B 1 345 ? 145.20500 140.73500 100.30300 1.000 92.02200 345 SER B O 1
ATOM 6435 N N . LEU B 1 346 ? 144.18800 139.51100 101.89600 1.000 92.45387 346 LEU B N 1
ATOM 6436 C CA . LEU B 1 346 ? 144.94000 138.30400 101.55400 1.000 92.45387 346 LEU B CA 1
ATOM 6437 C C . LEU B 1 346 ? 144.61100 137.80900 100.14800 1.000 92.45387 346 LEU B C 1
ATOM 6438 O O . LEU B 1 346 ? 145.51200 137.47100 99.37200 1.000 92.45387 346 LEU B O 1
ATOM 6443 N N . ILE B 1 347 ? 143.31900 137.73500 99.81500 1.000 94.92243 347 ILE B N 1
ATOM 6444 C CA . ILE B 1 347 ? 142.88600 137.28000 98.49200 1.000 94.92243 347 ILE B CA 1
ATOM 6445 C C . ILE B 1 347 ? 143.58700 138.04800 97.37600 1.000 94.92243 347 ILE B C 1
ATOM 6446 O O . ILE B 1 347 ? 144.12800 137.45400 96.43600 1.000 94.92243 347 ILE B O 1
ATOM 6451 N N . ASN B 1 348 ? 143.59600 139.37600 97.46000 1.000 98.01456 348 ASN B N 1
ATOM 6452 C CA . ASN B 1 348 ? 144.22200 140.19600 96.42100 1.000 98.01456 348 ASN B CA 1
ATOM 6453 C C . ASN B 1 348 ? 145.72400 140.35800 96.67200 1.000 98.01456 348 ASN B C 1
ATOM 6454 O O . ASN B 1 348 ? 146.25800 141.45900 96.79900 1.000 98.01456 348 ASN B O 1
ATOM 6459 N N . TYR B 1 349 ? 146.40300 139.21000 96.74200 1.000 99.42235 349 TYR B N 1
ATOM 6460 C CA . TYR B 1 349 ? 147.85100 139.18800 96.94100 1.000 99.42235 349 TYR B CA 1
ATOM 6461 C C . TYR B 1 349 ? 148.61500 139.77600 95.75900 1.000 99.42235 349 TYR B C 1
ATOM 6462 O O . TYR B 1 349 ? 149.61800 140.47500 95.95300 1.000 99.42235 349 TYR B O 1
ATOM 6471 N N . GLU B 1 350 ? 148.17300 139.49300 94.53200 1.000 101.57683 350 GLU B N 1
ATOM 6472 C CA . GLU B 1 350 ? 148.95900 139.87700 93.36300 1.000 101.57683 350 GLU B CA 1
ATOM 6473 C C . GLU B 1 350 ? 149.13400 141.38800 93.27300 1.000 101.57683 350 GLU B C 1
ATOM 6474 O O . GLU B 1 350 ? 150.26700 141.88400 93.19400 1.000 101.57683 350 GLU B O 1
ATOM 6480 N N . THR B 1 351 ? 148.02400 142.13600 93.31200 1.000 99.23372 351 THR B N 1
ATOM 6481 C CA . THR B 1 351 ? 148.09500 143.59400 93.23600 1.000 99.23372 351 THR B CA 1
ATOM 6482 C C . THR B 1 351 ? 149.08200 144.13900 94.25600 1.000 99.23372 351 THR B C 1
ATOM 6483 O O . THR B 1 351 ? 149.90600 145.00600 93.94200 1.000 99.23372 351 THR B O 1
ATOM 6487 N N . VAL B 1 352 ? 149.00100 143.64700 95.49300 1.000 95.40528 352 VAL B N 1
ATOM 6488 C CA . VAL B 1 352 ? 149.87500 144.15800 96.54000 1.000 95.40528 352 VAL B CA 1
ATOM 6489 C C . VAL B 1 352 ? 151.32200 143.86300 96.18300 1.000 95.40528 352 VAL B C 1
ATOM 6490 O O . VAL B 1 352 ? 152.20300 144.72000 96.32000 1.000 95.40528 352 VAL B O 1
ATOM 6494 N N . LYS B 1 353 ? 151.58800 142.64300 95.70900 1.000 99.34587 353 LYS B N 1
ATOM 6495 C CA . LYS B 1 353 ? 152.96500 142.23900 95.45000 1.000 99.34587 353 LYS B CA 1
ATOM 6496 C C . LYS B 1 353 ? 153.59300 143.04400 94.31900 1.000 99.34587 353 LYS B C 1
ATOM 6497 O O . LYS B 1 353 ? 154.79300 143.33800 94.36700 1.000 99.34587 353 LYS B O 1
ATOM 6503 N N . TYR B 1 354 ? 152.82100 143.39000 93.28000 1.000 103.38839 354 TYR B N 1
ATOM 6504 C CA . TYR B 1 354 ? 153.44700 144.03300 92.12400 1.000 103.38839 354 TYR B CA 1
ATOM 6505 C C . TYR B 1 354 ? 154.09500 145.35600 92.51100 1.000 103.38839 354 TYR B C 1
ATOM 6506 O O . TYR B 1 354 ? 155.22000 145.65400 92.09400 1.000 103.38839 354 TYR B O 1
ATOM 6515 N N . PHE B 1 355 ? 153.39500 146.16600 93.29700 1.000 97.19087 355 PHE B N 1
ATOM 6516 C CA . PHE B 1 355 ? 153.85700 147.49600 93.66600 1.000 97.19087 355 PHE B CA 1
ATOM 6517 C C . PHE B 1 355 ? 153.60500 147.78300 95.13700 1.000 97.19087 355 PHE B C 1
ATOM 6518 O O . PHE B 1 355 ? 152.54900 147.42100 95.66100 1.000 97.19087 355 PHE B O 1
ATOM 6526 N N . ASN B 1 356 ? 154.61800 148.34000 95.79900 1.000 92.61953 356 ASN B N 1
ATOM 6527 C CA . ASN B 1 356 ? 154.59100 148.78800 97.19900 1.000 92.61953 356 ASN B CA 1
ATOM 6528 C C . ASN B 1 356 ? 153.89400 147.77400 98.10900 1.000 92.61953 356 ASN B C 1
ATOM 6529 O O . ASN B 1 356 ? 152.89200 148.04500 98.77000 1.000 92.61953 356 ASN B O 1
ATOM 6534 N N . ASN B 1 357 ? 154.50400 146.59600 98.17400 1.000 95.61772 357 ASN B N 1
ATOM 6535 C CA . ASN B 1 357 ? 153.96500 145.50700 98.97500 1.000 95.61772 357 ASN B CA 1
ATOM 6536 C C . ASN B 1 357 ? 154.03100 145.84400 100.45900 1.000 95.61772 357 ASN B C 1
ATOM 6537 O O . ASN B 1 357 ? 155.08000 146.24500 100.97200 1.000 95.61772 357 ASN B O 1
ATOM 6542 N N . GLU B 1 358 ? 152.90000 145.66400 101.14400 1.000 91.67013 358 GLU B N 1
ATOM 6543 C CA . GLU B 1 358 ? 152.75000 145.93300 102.57100 1.000 91.67013 358 GLU B CA 1
ATOM 6544 C C . GLU B 1 358 ? 153.40200 147.24700 103.00700 1.000 91.67013 358 GLU B C 1
ATOM 6545 O O . GLU B 1 358 ? 153.85100 147.38500 104.15000 1.000 91.67013 358 GLU B O 1
ATOM 6551 N N . GLY B 1 359 ? 153.47000 148.22200 102.10700 1.000 95.95678 359 GLY B N 1
ATOM 6552 C CA . GLY B 1 359 ? 153.92400 149.53600 102.51100 1.000 95.95678 359 GLY B CA 1
ATOM 6553 C C . GLY B 1 359 ? 152.89700 150.27300 103.34700 1.000 95.95678 359 GLY B C 1
ATOM 6554 O O . GLY B 1 359 ? 153.18800 150.66800 104.47900 1.000 95.95678 359 GLY B O 1
ATOM 6555 N N . TYR B 1 360 ? 151.69400 150.46500 102.80800 1.000 97.59610 360 TYR B N 1
ATOM 6556 C CA . TYR B 1 360 ? 150.61100 151.10800 103.54000 1.000 97.59610 360 TYR B CA 1
ATOM 6557 C C . TYR B 1 360 ? 149.51000 150.13100 103.94600 1.000 97.59610 360 TYR B C 1
ATOM 6558 O O . TYR B 1 360 ? 148.53900 150.53800 104.59100 1.000 97.59610 360 TYR B O 1
ATOM 6567 N N . GLU B 1 361 ? 149.65600 148.84600 103.61600 1.000 91.98689 361 GLU B N 1
ATOM 6568 C CA . GLU B 1 361 ? 148.62400 147.84700 103.88200 1.000 91.98689 361 GLU B CA 1
ATOM 6569 C C . GLU B 1 361 ? 148.61800 147.42900 105.35100 1.000 91.98689 361 GLU B C 1
ATOM 6570 O O . GLU B 1 361 ? 147.55600 147.36800 105.99700 1.000 91.98689 361 GLU B O 1
ATOM 6576 N N . ALA B 1 362 ? 149.80700 147.17200 105.90200 1.000 89.13321 362 ALA B N 1
ATOM 6577 C CA . ALA B 1 362 ? 149.88800 146.71900 107.28200 1.000 89.13321 362 ALA B CA 1
ATOM 6578 C C . ALA B 1 362 ? 149.37400 147.78600 108.23200 1.000 89.13321 362 ALA B C 1
ATOM 6579 O O . ALA B 1 362 ? 148.72500 147.46200 109.23000 1.000 89.13321 362 ALA B O 1
ATOM 6581 N N . GLU B 1 363 ? 149.69200 149.05800 107.97500 1.000 90.17748 363 GLU B N 1
ATOM 6582 C CA . GLU B 1 363 ? 149.23000 150.10100 108.88400 1.000 90.17748 363 GLU B CA 1
ATOM 6583 C C . GLU B 1 363 ? 147.70800 150.13700 108.93500 1.000 90.17748 363 GLU B C 1
ATOM 6584 O O . GLU B 1 363 ? 147.12100 150.38000 109.99600 1.000 90.17748 363 GLU B O 1
ATOM 6590 N N . LYS B 1 364 ? 147.05000 149.87500 107.80200 1.000 87.45617 364 LYS B N 1
ATOM 6591 C CA . LYS B 1 364 ? 145.59600 149.97500 107.75700 1.000 87.45617 364 LYS B CA 1
ATOM 6592 C C . LYS B 1 364 ? 144.97500 148.79200 108.48700 1.000 87.45617 364 LYS B C 1
ATOM 6593 O O . LYS B 1 364 ? 144.00000 148.94500 109.24600 1.000 87.45617 364 LYS B O 1
ATOM 6599 N N . TYR B 1 365 ? 145.58500 147.61100 108.33100 1.000 83.13429 365 TYR B N 1
ATOM 6600 C CA . TYR B 1 365 ? 145.09800 146.46500 109.08700 1.000 83.13429 365 TYR B CA 1
ATOM 6601 C C . TYR B 1 365 ? 145.30900 146.74100 110.56900 1.000 83.13429 365 TYR B C 1
ATOM 6602 O O . TYR B 1 365 ? 144.48200 146.36600 111.41100 1.000 83.13429 365 TYR B O 1
ATOM 6611 N N . ASP B 1 366 ? 146.44500 147.36200 110.90100 1.000 82.73326 366 ASP B N 1
ATOM 6612 C CA . ASP B 1 366 ? 146.73900 147.74400 112.27500 1.000 82.73326 366 ASP B CA 1
ATOM 6613 C C . ASP B 1 366 ? 145.64800 148.63600 112.84600 1.000 82.73326 366 ASP B C 1
ATOM 6614 O O . ASP B 1 366 ? 145.24700 148.47000 114.00100 1.000 82.73326 366 ASP B O 1
ATOM 6619 N N . GLN B 1 367 ? 145.19600 149.62400 112.07000 1.000 82.14161 367 GLN B N 1
ATOM 6620 C CA . GLN B 1 367 ? 144.16600 150.52800 112.57800 1.000 82.14161 367 GLN B CA 1
ATOM 6621 C C . GLN B 1 367 ? 142.88100 149.76400 112.86300 1.000 82.14161 367 GLN B C 1
ATOM 6622 O O . GLN B 1 367 ? 142.22200 149.98400 113.89200 1.000 82.14161 367 GLN B O 1
ATOM 6628 N N . PHE B 1 368 ? 142.51100 148.85400 111.95700 1.000 80.98344 368 PHE B N 1
ATOM 6629 C CA . PHE B 1 368 ? 141.34400 148.01100 112.21600 1.000 80.98344 368 PHE B CA 1
ATOM 6630 C C . PHE B 1 368 ? 141.51900 147.19100 113.49400 1.000 80.98344 368 PHE B C 1
ATOM 6631 O O . PHE B 1 368 ? 140.58100 147.06900 114.30000 1.000 80.98344 368 PHE B O 1
ATOM 6639 N N . LEU B 1 369 ? 142.71600 146.64300 113.72100 1.000 75.64505 369 LEU B N 1
ATOM 6640 C CA . LEU B 1 369 ? 142.86600 145.82200 114.91500 1.000 75.64505 369 LEU B CA 1
ATOM 6641 C C . LEU B 1 369 ? 143.01400 146.66700 116.17700 1.000 75.64505 369 LEU B C 1
ATOM 6642 O O . LEU B 1 369 ? 142.71400 146.17300 117.26800 1.000 75.64505 369 LEU B O 1
ATOM 6647 N N . LYS B 1 370 ? 143.32600 147.96000 116.04100 1.000 74.48422 370 LYS B N 1
ATOM 6648 C CA . LYS B 1 370 ? 143.26100 148.86000 117.19100 1.000 74.48422 370 LYS B CA 1
ATOM 6649 C C . LYS B 1 370 ? 141.81900 149.13400 117.55700 1.000 74.48422 370 LYS B C 1
ATOM 6650 O O . LYS B 1 370 ? 141.46300 149.16500 118.74200 1.000 74.48422 370 LYS B O 1
ATOM 6656 N N . LYS B 1 371 ? 140.97700 149.34800 116.54800 1.000 70.50266 371 LYS B N 1
ATOM 6657 C CA . LYS B 1 371 ? 139.57100 149.57600 116.84000 1.000 70.50266 371 LYS B CA 1
ATOM 6658 C C . LYS B 1 371 ? 138.97100 148.35300 117.52200 1.000 70.50266 371 LYS B C 1
ATOM 6659 O O . LYS B 1 371 ? 138.21400 148.48200 118.49500 1.000 70.50266 371 LYS B O 1
ATOM 6665 N N . TYR B 1 372 ? 139.32400 147.15300 117.04700 1.000 71.26668 372 TYR B N 1
ATOM 6666 C CA . TYR B 1 372 ? 138.83000 145.94800 117.71100 1.000 71.26668 372 TYR B CA 1
ATOM 6667 C C . TYR B 1 372 ? 139.37000 145.83800 119.13600 1.000 71.26668 372 TYR B C 1
ATOM 6668 O O . TYR B 1 372 ? 138.62800 145.49200 120.06700 1.000 71.26668 372 TYR B O 1
ATOM 6677 N N . GLU B 1 373 ? 140.66200 146.13500 119.33100 1.000 70.40867 373 GLU B N 1
ATOM 6678 C CA . GLU B 1 373 ? 141.26300 145.97400 120.64900 1.000 70.40867 373 GLU B CA 1
ATOM 6679 C C . GLU B 1 373 ? 140.76100 147.01900 121.63700 1.000 70.40867 373 GLU B C 1
ATOM 6680 O O . GLU B 1 373 ? 140.88400 146.81800 122.85000 1.000 70.40867 373 GLU B O 1
ATOM 6686 N N . ASP B 1 374 ? 140.17200 148.11000 121.15100 1.000 70.87754 374 ASP B N 1
ATOM 6687 C CA . ASP B 1 374 ? 139.52800 149.04700 122.06400 1.000 70.87754 374 ASP B CA 1
ATOM 6688 C C . ASP B 1 374 ? 138.09000 148.63600 122.35400 1.000 70.87754 374 ASP B C 1
ATOM 6689 O O . ASP B 1 374 ? 137.64500 148.69400 123.51100 1.000 70.87754 374 ASP B O 1
ATOM 6694 N N . ALA B 1 375 ? 137.35800 148.19200 121.32500 1.000 68.80261 375 ALA B N 1
ATOM 6695 C CA . ALA B 1 375 ? 135.98000 147.78500 121.56000 1.000 68.80261 375 ALA B CA 1
ATOM 6696 C C . ALA B 1 375 ? 135.90300 146.51300 122.38900 1.000 68.80261 375 ALA B C 1
ATOM 6697 O O . ALA B 1 375 ? 134.82800 146.18900 122.90300 1.000 68.80261 375 ALA B O 1
ATOM 6699 N N . ALA B 1 376 ? 137.01600 145.79600 122.53100 1.000 68.60930 376 ALA B N 1
ATOM 6700 C CA . ALA B 1 376 ? 137.06300 144.61800 123.38500 1.000 68.60930 376 ALA B CA 1
ATOM 6701 C C . ALA B 1 376 ? 137.53700 144.94500 124.79400 1.000 68.60930 376 ALA B C 1
ATOM 6702 O O . ALA B 1 376 ? 137.09100 144.30900 125.75400 1.000 68.60930 376 ALA B O 1
ATOM 6704 N N . LEU B 1 377 ? 138.44900 145.91000 124.93500 1.000 67.45502 377 LEU B N 1
ATOM 6705 C CA . LEU B 1 377 ? 138.82200 146.40800 126.25400 1.000 67.45502 377 LEU B CA 1
ATOM 6706 C C . LEU B 1 377 ? 137.70500 147.20000 126.92500 1.000 67.45502 377 LEU B C 1
ATOM 6707 O O . LEU B 1 377 ? 137.72500 147.34700 128.14700 1.000 67.45502 377 LEU B O 1
ATOM 6712 N N . GLN B 1 378 ? 136.70600 147.66100 126.17100 1.000 68.11342 378 GLN B N 1
ATOM 6713 C CA . GLN B 1 378 ? 135.60700 148.41900 126.77400 1.000 68.11342 378 GLN B CA 1
ATOM 6714 C C . GLN B 1 378 ? 134.60800 147.48300 127.45700 1.000 68.11342 378 GLN B C 1
ATOM 6715 O O . GLN B 1 378 ? 134.16300 147.73100 128.59300 1.000 68.11342 378 GLN B O 1
ATOM 6721 N N . THR B 1 379 ? 134.22300 146.41800 126.75600 1.000 66.04581 379 THR B N 1
ATOM 6722 C CA . THR B 1 379 ? 133.25300 145.47800 127.29900 1.000 66.04581 379 THR B CA 1
ATOM 6723 C C . THR B 1 379 ? 133.72200 144.87400 128.61600 1.000 66.04581 379 THR B C 1
ATOM 6724 O O . THR B 1 379 ? 132.88600 144.50600 129.44400 1.000 66.04581 379 THR B O 1
ATOM 6728 N N . GLN B 1 380 ? 135.03200 144.68900 128.81100 1.000 67.21336 380 GLN B N 1
ATOM 6729 C CA . GLN B 1 380 ? 135.48800 144.16800 130.09800 1.000 67.21336 380 GLN B CA 1
ATOM 6730 C C . GLN B 1 380 ? 135.11100 145.09300 131.25400 1.000 67.21336 380 GLN B C 1
ATOM 6731 O O . GLN B 1 380 ? 134.60900 144.62900 132.27800 1.000 67.21336 380 GLN B O 1
ATOM 6737 N N . ARG B 1 381 ? 135.36300 146.40300 131.12600 1.000 68.25127 381 ARG B N 1
ATOM 6738 C CA . ARG B 1 381 ? 134.93600 147.34100 132.17200 1.000 68.25127 381 ARG B CA 1
ATOM 6739 C C . ARG B 1 381 ? 133.41900 147.38500 132.33200 1.000 68.25127 381 ARG B C 1
ATOM 6740 O O . ARG B 1 381 ? 132.90700 147.51600 133.46100 1.000 68.25127 381 ARG B O 1
ATOM 6748 N N . SER B 1 382 ? 132.68400 147.14700 131.24300 1.000 64.99902 382 SER B N 1
ATOM 6749 C CA . SER B 1 382 ? 131.22900 147.12600 131.38300 1.000 64.99902 382 SER B CA 1
ATOM 6750 C C . SER B 1 382 ? 130.76700 145.88000 132.12600 1.000 64.99902 382 SER B C 1
ATOM 6751 O O . SER B 1 382 ? 129.88900 145.96400 132.99200 1.000 64.99902 382 SER B O 1
ATOM 6754 N N . LEU B 1 383 ? 131.32700 144.71900 131.80000 1.000 62.23750 383 LEU B N 1
ATOM 6755 C CA . LEU B 1 383 ? 131.00100 143.52200 132.56200 1.000 62.23750 383 LEU B CA 1
ATOM 6756 C C . LEU B 1 383 ? 131.46000 143.68800 134.00500 1.000 62.23750 383 LEU B C 1
ATOM 6757 O O . LEU B 1 383 ? 130.84000 143.14200 134.92300 1.000 62.23750 383 LEU B O 1
ATOM 6762 N N . ALA B 1 384 ? 132.57800 144.39300 134.20400 1.000 61.01789 384 ALA B N 1
ATOM 6763 C CA . ALA B 1 384 ? 133.14700 144.60600 135.53000 1.000 61.01789 384 ALA B CA 1
ATOM 6764 C C . ALA B 1 384 ? 132.16600 145.30500 136.45300 1.000 61.01789 384 ALA B C 1
ATOM 6765 O O . ALA B 1 384 ? 132.00800 144.91700 137.62000 1.000 61.01789 384 ALA B O 1
ATOM 6767 N N . PHE B 1 385 ? 131.49400 146.34200 135.94800 1.000 61.54252 385 PHE B N 1
ATOM 6768 C CA . PHE B 1 385 ? 130.57200 147.07100 136.81600 1.000 61.54252 385 PHE B CA 1
ATOM 6769 C C . PHE B 1 385 ? 129.45600 146.14500 137.29000 1.000 61.54252 385 PHE B C 1
ATOM 6770 O O . PHE B 1 385 ? 129.07500 146.16000 138.47100 1.000 61.54252 385 PHE B O 1
ATOM 6778 N N . LEU B 1 386 ? 128.95400 145.29900 136.38700 1.000 59.70717 386 LEU B N 1
ATOM 6779 C CA . LEU B 1 386 ? 127.90600 144.34800 136.73900 1.000 59.70717 386 LEU B CA 1
ATOM 6780 C C . LEU B 1 386 ? 128.41800 143.32200 137.74000 1.000 59.70717 386 LEU B C 1
ATOM 6781 O O . LEU B 1 386 ? 127.75300 143.03300 138.74000 1.000 59.70717 386 LEU B O 1
ATOM 6786 N N . ASN B 1 387 ? 129.59700 142.75800 137.48500 1.000 59.75677 387 ASN B N 1
ATOM 6787 C CA . ASN B 1 387 ? 130.12300 141.69600 138.33100 1.000 59.75677 387 ASN B CA 1
ATOM 6788 C C . ASN B 1 387 ? 130.64400 142.21400 139.66200 1.000 59.75677 387 ASN B C 1
ATOM 6789 O O . ASN B 1 387 ? 131.05400 141.40900 140.50400 1.000 59.75677 387 ASN B O 1
ATOM 6794 N N . PHE B 1 388 ? 130.63900 143.52900 139.86800 1.000 57.34820 388 PHE B N 1
ATOM 6795 C CA . PHE B 1 388 ? 130.93800 144.09500 141.17700 1.000 57.34820 388 PHE B CA 1
ATOM 6796 C C . PHE B 1 388 ? 129.65500 144.44400 141.92400 1.000 57.34820 388 PHE B C 1
ATOM 6797 O O . PHE B 1 388 ? 129.52000 144.15200 143.12600 1.000 57.34820 388 PHE B O 1
ATOM 6805 N N . GLY B 1 389 ? 128.71300 145.10200 141.24200 1.000 58.49687 389 GLY B N 1
ATOM 6806 C CA . GLY B 1 389 ? 127.47800 145.43000 141.92300 1.000 58.49687 389 GLY B CA 1
ATOM 6807 C C . GLY B 1 389 ? 126.64000 144.21200 142.24400 1.000 58.49687 389 GLY B C 1
ATOM 6808 O O . GLY B 1 389 ? 125.92500 144.21400 143.25400 1.000 58.49687 389 GLY B O 1
ATOM 6809 N N . GLN B 1 390 ? 126.80400 143.12800 141.47300 1.000 58.45206 390 GLN B N 1
ATOM 6810 C CA . GLN B 1 390 ? 126.14100 141.86400 141.75500 1.000 58.45206 390 GLN B CA 1
ATOM 6811 C C . GLN B 1 390 ? 126.65400 141.23200 143.03600 1.000 58.45206 390 GLN B C 1
ATOM 6812 O O . GLN B 1 390 ? 126.02400 140.30700 143.56000 1.000 58.45206 390 GLN B O 1
ATOM 6818 N N . SER B 1 391 ? 127.76600 141.73500 143.56000 1.000 54.38152 391 SER B N 1
ATOM 6819 C CA . SER B 1 391 ? 128.33600 141.29800 144.82100 1.000 54.38152 391 SER B CA 1
ATOM 6820 C C . SER B 1 391 ? 127.92100 142.22600 145.95100 1.000 54.38152 391 SER B C 1
ATOM 6821 O O . SER B 1 391 ? 127.48900 141.76000 147.00700 1.000 54.38152 391 SER B O 1
ATOM 6824 N N . ILE B 1 392 ? 128.09400 143.53600 145.75800 1.000 54.59130 392 ILE B N 1
ATOM 6825 C CA . ILE B 1 392 ? 127.78600 144.48100 146.83500 1.000 54.59130 392 ILE B CA 1
ATOM 6826 C C . ILE B 1 392 ? 126.29800 144.45000 147.19700 1.000 54.59130 392 ILE B C 1
ATOM 6827 O O . ILE B 1 392 ? 125.93000 144.48900 148.38700 1.000 54.59130 392 ILE B O 1
ATOM 6832 N N . ILE B 1 393 ? 125.41600 144.37400 146.18600 1.000 57.16433 393 ILE B N 1
ATOM 6833 C CA . ILE B 1 393 ? 123.97200 144.33600 146.43300 1.000 57.16433 393 ILE B CA 1
ATOM 6834 C C . ILE B 1 393 ? 123.58500 143.14400 147.29400 1.000 57.16433 393 ILE B C 1
ATOM 6835 O O . ILE B 1 393 ? 122.65500 143.22900 148.10400 1.000 57.16433 393 ILE B O 1
ATOM 6840 N N . PHE B 1 394 ? 124.29600 142.02900 147.16000 1.000 55.47301 394 PHE B N 1
ATOM 6841 C CA . PHE B 1 394 ? 123.94600 140.83200 147.90900 1.000 55.47301 394 PHE B CA 1
ATOM 6842 C C . PHE B 1 394 ? 124.72600 140.73400 149.21100 1.000 55.47301 394 PHE B C 1
ATOM 6843 O O . PHE B 1 394 ? 124.32100 139.98900 150.11000 1.000 55.47301 394 PHE B O 1
ATOM 6851 N N . SER B 1 395 ? 125.81800 141.48800 149.33600 1.000 55.07068 395 SER B N 1
ATOM 6852 C CA . SER B 1 395 ? 126.57300 141.53000 150.58200 1.000 55.07068 395 SER B CA 1
ATOM 6853 C C . SER B 1 395 ? 125.88000 142.39200 151.62900 1.000 55.07068 395 SER B C 1
ATOM 6854 O O . SER B 1 395 ? 125.92400 142.07800 152.82900 1.000 55.07068 395 SER B O 1
ATOM 6857 N N . THR B 1 396 ? 125.27100 143.50200 151.19800 1.000 56.51171 396 THR B N 1
ATOM 6858 C CA . THR B 1 396 ? 124.53700 144.33100 152.15200 1.000 56.51171 396 THR B CA 1
ATOM 6859 C C . THR B 1 396 ? 123.40900 143.55400 152.82400 1.000 56.51171 396 THR B C 1
ATOM 6860 O O . THR B 1 396 ? 123.14100 143.74900 154.01800 1.000 56.51171 396 THR B O 1
ATOM 6864 N N . ALA B 1 397 ? 122.78900 142.62100 152.09500 1.000 56.04741 397 ALA B N 1
ATOM 6865 C CA . ALA B 1 397 ? 121.74300 141.78400 152.67400 1.000 56.04741 397 ALA B CA 1
ATOM 6866 C C . ALA B 1 397 ? 122.29200 140.92200 153.80100 1.000 56.04741 397 ALA B C 1
ATOM 6867 O O . ALA B 1 397 ? 121.69600 140.83600 154.88100 1.000 56.04741 397 ALA B O 1
ATOM 6869 N N . LEU B 1 398 ? 123.42000 140.25400 153.55500 1.000 54.64841 398 LEU B N 1
ATOM 6870 C CA . LEU B 1 398 ? 123.99100 139.37000 154.56400 1.000 54.64841 398 LEU B CA 1
ATOM 6871 C C . LEU B 1 398 ? 124.42700 140.15500 155.79200 1.000 54.64841 398 LEU B C 1
ATOM 6872 O O . LEU B 1 398 ? 124.17900 139.73200 156.93000 1.000 54.64841 398 LEU B O 1
ATOM 6877 N N . SER B 1 399 ? 125.03500 141.32600 155.58600 1.000 56.17014 399 SER B N 1
ATOM 6878 C CA . SER B 1 399 ? 125.44800 142.12200 156.73700 1.000 56.17014 399 SER B CA 1
ATOM 6879 C C . SER B 1 399 ? 124.23900 142.56500 157.55200 1.000 56.17014 399 SER B C 1
ATOM 6880 O O . SER B 1 399 ? 124.25900 142.50000 158.78900 1.000 56.17014 399 SER B O 1
ATOM 6883 N N . THR B 1 400 ? 123.15700 142.97000 156.87900 1.000 56.75547 400 THR B N 1
ATOM 6884 C CA . THR B 1 400 ? 121.97900 143.43400 157.60300 1.000 56.75547 400 THR B CA 1
ATOM 6885 C C . THR B 1 400 ? 121.33900 142.28700 158.37700 1.000 56.75547 400 THR B C 1
ATOM 6886 O O . THR B 1 400 ? 120.98200 142.43700 159.55400 1.000 56.75547 400 THR B O 1
ATOM 6890 N N . ALA B 1 401 ? 121.20200 141.12800 157.72800 1.000 56.61583 401 ALA B N 1
ATOM 6891 C CA . ALA B 1 401 ? 120.62700 139.95600 158.38100 1.000 56.61583 401 ALA B CA 1
ATOM 6892 C C . ALA B 1 401 ? 121.41300 139.57800 159.63000 1.000 56.61583 401 ALA B C 1
ATOM 6893 O O . ALA B 1 401 ? 120.83400 139.40300 160.71100 1.000 56.61583 401 ALA B O 1
ATOM 6895 N N . MET B 1 402 ? 122.73500 139.42900 159.50300 1.000 56.29099 402 MET B N 1
ATOM 6896 C CA . MET B 1 402 ? 123.52200 139.03000 160.66600 1.000 56.29099 402 MET B CA 1
ATOM 6897 C C . MET B 1 402 ? 123.46000 140.07300 161.77800 1.000 56.29099 402 MET B C 1
ATOM 6898 O O . MET B 1 402 ? 123.33800 139.71300 162.95200 1.000 56.29099 402 MET B O 1
ATOM 6903 N N . VAL B 1 403 ? 123.61200 141.36200 161.45400 1.000 56.89446 403 VAL B N 1
ATOM 6904 C CA . VAL B 1 403 ? 123.62100 142.35600 162.52800 1.000 56.89446 403 VAL B CA 1
ATOM 6905 C C . VAL B 1 403 ? 122.27300 142.39300 163.24500 1.000 56.89446 403 VAL B C 1
ATOM 6906 O O . VAL B 1 403 ? 122.20900 142.50000 164.48300 1.000 56.89446 403 VAL B O 1
ATOM 6910 N N . LEU B 1 404 ? 121.17800 142.20900 162.49700 1.000 59.11210 404 LEU B N 1
ATOM 6911 C CA . LEU B 1 404 ? 119.86900 142.17300 163.13600 1.000 59.11210 404 LEU B CA 1
ATOM 6912 C C . LEU B 1 404 ? 119.72300 140.93700 164.00900 1.000 59.11210 404 LEU B C 1
ATOM 6913 O O . LEU B 1 404 ? 119.10900 141.00000 165.08000 1.000 59.11210 404 LEU B O 1
ATOM 6918 N N . CYS B 1 405 ? 120.26900 139.80000 163.57100 1.000 60.93017 405 CYS B N 1
ATOM 6919 C CA . CYS B 1 405 ? 120.14700 138.60700 164.39900 1.000 60.93017 405 CYS B CA 1
ATOM 6920 C C . CYS B 1 405 ? 120.98000 138.76100 165.66500 1.000 60.93017 405 CYS B C 1
ATOM 6921 O O . CYS B 1 405 ? 120.57300 138.31300 166.74500 1.000 60.93017 405 CYS B O 1
ATOM 6924 N N . SER B 1 406 ? 122.16500 139.36500 165.53900 1.000 61.15976 406 SER B N 1
ATOM 6925 C CA . SER B 1 406 ? 123.03100 139.54500 166.69700 1.000 61.15976 406 SER B CA 1
ATOM 6926 C C . SER B 1 406 ? 122.34500 140.40900 167.74300 1.000 61.15976 406 SER B C 1
ATOM 6927 O O . SER B 1 406 ? 122.49700 140.17500 168.95000 1.000 61.15976 406 SER B O 1
ATOM 6930 N N . GLN B 1 407 ? 121.61700 141.44300 167.30000 1.000 64.86600 407 GLN B N 1
ATOM 6931 C CA . GLN B 1 407 ? 120.91300 142.27500 168.27300 1.000 64.86600 407 GLN B CA 1
ATOM 6932 C C . GLN B 1 407 ? 119.90800 141.44700 169.06500 1.000 64.86600 407 GLN B C 1
ATOM 6933 O O . GLN B 1 407 ? 119.79600 141.59000 170.29100 1.000 64.86600 407 GLN B O 1
ATOM 6939 N N . GLY B 1 408 ? 119.20000 140.53800 168.38700 1.000 66.43951 408 GLY B N 1
ATOM 6940 C CA . GLY B 1 408 ? 118.27300 139.67500 169.09700 1.000 66.43951 408 GLY B CA 1
ATOM 6941 C C . GLY B 1 408 ? 118.99700 138.77400 170.07400 1.000 66.43951 408 GLY B C 1
ATOM 6942 O O . GLY B 1 408 ? 118.55200 138.58300 171.20800 1.000 66.43951 408 GLY B O 1
ATOM 6943 N N . ILE B 1 409 ? 120.12600 138.20700 169.64300 1.000 59.40277 409 ILE B N 1
ATOM 6944 C CA . ILE B 1 409 ? 120.83900 137.25400 170.48700 1.000 59.40277 409 ILE B CA 1
ATOM 6945 C C . ILE B 1 409 ? 121.26900 137.94400 171.77100 1.000 59.40277 409 ILE B C 1
ATOM 6946 O O . ILE B 1 409 ? 121.06300 137.43300 172.87700 1.000 59.40277 409 ILE B O 1
ATOM 6951 N N . MET B 1 410 ? 121.87700 139.12400 171.63500 1.000 68.21308 410 MET B N 1
ATOM 6952 C CA . MET B 1 410 ? 122.35500 139.86200 172.79500 1.000 68.21308 410 MET B CA 1
ATOM 6953 C C . MET B 1 410 ? 121.21100 140.48000 173.59400 1.000 68.21308 410 MET B C 1
ATOM 6954 O O . MET B 1 410 ? 121.42600 140.87800 174.74200 1.000 68.21308 410 MET B O 1
ATOM 6959 N N . ASN B 1 411 ? 119.98800 140.49300 173.05700 1.000 69.44641 411 ASN B N 1
ATOM 6960 C CA . ASN B 1 411 ? 118.86100 141.10700 173.74800 1.000 69.44641 411 ASN B CA 1
ATOM 6961 C C . ASN B 1 411 ? 117.96600 140.06800 174.42000 1.000 69.44641 411 ASN B C 1
ATOM 6962 O O . ASN B 1 411 ? 116.85300 140.39300 174.84400 1.000 69.44641 411 ASN B O 1
ATOM 6967 N N . GLY B 1 412 ? 118.43900 138.83300 174.55000 1.000 71.86487 412 GLY B N 1
ATOM 6968 C CA . GLY B 1 412 ? 117.68500 137.80000 175.23700 1.000 71.86487 412 GLY B CA 1
ATOM 6969 C C . GLY B 1 412 ? 116.43900 137.34000 174.51500 1.000 71.86487 412 GLY B C 1
ATOM 6970 O O . GLY B 1 412 ? 115.45900 136.96300 175.16300 1.000 71.86487 412 GLY B O 1
ATOM 6971 N N . GLN B 1 413 ? 116.44900 137.36600 173.18700 1.000 72.32593 413 GLN B N 1
ATOM 6972 C CA . GLN B 1 413 ? 115.36400 136.82900 172.38600 1.000 72.32593 413 GLN B CA 1
ATOM 6973 C C . GLN B 1 413 ? 115.46000 135.31000 172.31400 1.000 72.32593 413 GLN B C 1
ATOM 6974 O O . GLN B 1 413 ? 116.45300 134.70200 172.71800 1.000 72.32593 413 GLN B O 1
ATOM 6980 N N . MET B 1 414 ? 114.39200 134.69700 171.80400 1.000 76.78615 414 MET B N 1
ATOM 6981 C CA . MET B 1 414 ? 114.36200 133.24600 171.67500 1.000 76.78615 414 MET B CA 1
ATOM 6982 C C . MET B 1 414 ? 115.50800 132.73400 170.81400 1.000 76.78615 414 MET B C 1
ATOM 6983 O O . MET B 1 414 ? 115.94200 131.59000 170.98500 1.000 76.78615 414 MET B O 1
ATOM 6988 N N . THR B 1 415 ? 115.99800 133.54700 169.88000 1.000 67.67386 415 THR B N 1
ATOM 6989 C CA . THR B 1 415 ? 117.07200 133.11400 168.99500 1.000 67.67386 415 THR B CA 1
ATOM 6990 C C . THR B 1 415 ? 118.34100 132.81700 169.79700 1.000 67.67386 415 THR B C 1
ATOM 6991 O O . THR B 1 415 ? 118.82800 133.66400 170.55200 1.000 67.67386 415 THR B O 1
ATOM 6995 N N . VAL B 1 416 ? 118.84200 131.58700 169.67500 1.000 62.62911 416 VAL B N 1
ATOM 6996 C CA . VAL B 1 416 ? 120.07200 131.16000 170.34200 1.000 62.62911 416 VAL B CA 1
ATOM 6997 C C . VAL B 1 416 ? 120.84200 130.22800 169.41200 1.000 62.62911 416 VAL B C 1
ATOM 6998 O O . VAL B 1 416 ? 120.37700 129.12100 169.11800 1.000 62.62911 416 VAL B O 1
ATOM 7002 N N . GLY B 1 417 ? 122.01000 130.66900 168.94800 1.000 58.11024 417 GLY B N 1
ATOM 7003 C CA . GLY B 1 417 ? 122.86500 129.84500 168.11300 1.000 58.11024 417 GLY B CA 1
ATOM 7004 C C . GLY B 1 417 ? 122.33700 129.49800 166.74000 1.000 58.11024 417 GLY B C 1
ATOM 7005 O O . GLY B 1 417 ? 122.89800 128.61400 166.08700 1.000 58.11024 417 GLY B O 1
ATOM 7006 N N . ASP B 1 418 ? 121.28600 130.16600 166.27100 1.000 64.09202 418 ASP B N 1
ATOM 7007 C CA . ASP B 1 418 ? 120.67500 129.86600 164.98400 1.000 64.09202 418 ASP B CA 1
ATOM 7008 C C . ASP B 1 418 ? 121.14100 130.81400 163.89000 1.000 64.09202 418 ASP B C 1
ATOM 7009 O O . ASP B 1 418 ? 120.60800 130.77600 162.77800 1.000 64.09202 418 ASP B O 1
ATOM 7014 N N . LEU B 1 419 ? 122.10700 131.67900 164.19600 1.000 57.55816 419 LEU B N 1
ATOM 7015 C CA . LEU B 1 419 ? 122.70600 132.53800 163.18100 1.000 57.55816 419 LEU B CA 1
ATOM 7016 C C . LEU B 1 419 ? 123.31300 131.71300 162.05300 1.000 57.55816 419 LEU B C 1
ATOM 7017 O O . LEU B 1 419 ? 123.25900 132.10800 160.88300 1.000 57.55816 419 LEU B O 1
ATOM 7022 N N . VAL B 1 420 ? 123.89200 130.55800 162.38900 1.000 56.12190 420 VAL B N 1
ATOM 7023 C CA . VAL B 1 420 ? 124.58000 129.72600 161.41200 1.000 56.12190 420 VAL B CA 1
ATOM 7024 C C . VAL B 1 420 ? 123.65900 129.18500 160.32500 1.000 56.12190 420 VAL B C 1
ATOM 7025 O O . VAL B 1 420 ? 124.14300 128.76700 159.26800 1.000 56.12190 420 VAL B O 1
ATOM 7029 N N . MET B 1 421 ? 122.34000 129.18600 160.53100 1.000 60.49889 421 MET B N 1
ATOM 7030 C CA . MET B 1 421 ? 121.49400 128.72000 159.43600 1.000 60.49889 421 MET B CA 1
ATOM 7031 C C . MET B 1 421 ? 121.28200 129.81000 158.39100 1.000 60.49889 421 MET B C 1
ATOM 7032 O O . MET B 1 421 ? 121.14200 129.50100 157.20300 1.000 60.49889 421 MET B O 1
ATOM 7037 N N . VAL B 1 422 ? 121.19600 131.07500 158.81900 1.000 58.82109 422 VAL B N 1
ATOM 7038 C CA . VAL B 1 422 ? 120.92400 132.15600 157.87600 1.000 58.82109 422 VAL B CA 1
ATOM 7039 C C . VAL B 1 422 ? 121.97400 132.18300 156.77400 1.000 58.82109 422 VAL B C 1
ATOM 7040 O O . VAL B 1 422 ? 121.65100 132.40500 155.59900 1.000 58.82109 422 VAL B O 1
ATOM 7044 N N . ASN B 1 423 ? 123.24900 132.01000 157.13400 1.000 56.44258 423 ASN B N 1
ATOM 7045 C CA . ASN B 1 423 ? 124.28800 131.91800 156.11400 1.000 56.44258 423 ASN B CA 1
ATOM 7046 C C . ASN B 1 423 ? 123.94000 130.85200 155.08500 1.000 56.44258 423 ASN B C 1
ATOM 7047 O O . ASN B 1 423 ? 124.05800 131.07200 153.87500 1.000 56.44258 423 ASN B O 1
ATOM 7052 N N . GLY B 1 424 ? 123.51100 129.67900 155.56100 1.000 59.95207 424 GLY B N 1
ATOM 7053 C CA . GLY B 1 424 ? 123.18400 128.59900 154.64800 1.000 59.95207 424 GLY B CA 1
ATOM 7054 C C . GLY B 1 424 ? 122.01900 128.93700 153.74000 1.000 59.95207 424 GLY B C 1
ATOM 7055 O O . GLY B 1 424 ? 122.05900 128.66400 152.54000 1.000 59.95207 424 GLY B O 1
ATOM 7056 N N . LEU B 1 425 ? 120.96600 129.53700 154.30200 1.000 58.27443 425 LEU B N 1
ATOM 7057 C CA . LEU B 1 425 ? 119.80000 129.88000 153.48900 1.000 58.27443 425 LEU B CA 1
ATOM 7058 C C . LEU B 1 425 ? 120.17300 130.89900 152.42100 1.000 58.27443 425 LEU B C 1
ATOM 7059 O O . LEU B 1 425 ? 119.76800 130.77700 151.25400 1.000 58.27443 425 LEU B O 1
ATOM 7064 N N . LEU B 1 426 ? 120.96100 131.90500 152.80400 1.000 59.94040 426 LEU B N 1
ATOM 7065 C CA . LEU B 1 426 ? 121.39100 132.90800 151.84000 1.000 59.94040 426 LEU B CA 1
ATOM 7066 C C . LEU B 1 426 ? 122.25200 132.27400 150.75900 1.000 59.94040 426 LEU B C 1
ATOM 7067 O O . LEU B 1 426 ? 122.14800 132.63700 149.58400 1.000 59.94040 426 LEU B O 1
ATOM 7072 N N . PHE B 1 427 ? 123.13300 131.34400 151.14000 1.000 60.65654 427 PHE B N 1
ATOM 7073 C CA . PHE B 1 427 ? 123.95600 130.66800 150.14200 1.000 60.65654 427 PHE B CA 1
ATOM 7074 C C . PHE B 1 427 ? 123.09100 129.87200 149.17400 1.000 60.65654 427 PHE B C 1
ATOM 7075 O O . PHE B 1 427 ? 123.33900 129.87500 147.96400 1.000 60.65654 427 PHE B O 1
ATOM 7083 N N . GLN B 1 428 ? 122.07100 129.17800 149.69100 1.000 62.62409 428 GLN B N 1
ATOM 7084 C CA . GLN B 1 428 ? 121.20000 128.39300 148.81900 1.000 62.62409 428 GLN B CA 1
ATOM 7085 C C . GLN B 1 428 ? 120.49000 129.29200 147.81900 1.000 62.62409 428 GLN B C 1
ATOM 7086 O O . GLN B 1 428 ? 120.37100 128.94900 146.63800 1.000 62.62409 428 GLN B O 1
ATOM 7092 N N . LEU B 1 429 ? 120.00200 130.44600 148.28000 1.000 61.74693 429 LEU B N 1
ATOM 7093 C CA . LEU B 1 429 ? 119.38300 131.40000 147.36200 1.000 61.74693 429 LEU B CA 1
ATOM 7094 C C . LEU B 1 429 ? 120.39400 131.95100 146.36000 1.000 61.74693 429 LEU B C 1
ATOM 7095 O O . LEU B 1 429 ? 120.06900 132.15300 145.18400 1.000 61.74693 429 LEU B O 1
ATOM 7100 N N . SER B 1 430 ? 121.62500 132.20200 146.81000 1.000 60.55561 430 SER B N 1
ATOM 7101 C CA . SER B 1 430 ? 122.64800 132.83100 145.98100 1.000 60.55561 430 SER B CA 1
ATOM 7102 C C . SER B 1 430 ? 123.06900 131.99600 144.77800 1.000 60.55561 430 SER B C 1
ATOM 7103 O O . SER B 1 430 ? 123.57700 132.56200 143.80400 1.000 60.55561 430 SER B O 1
ATOM 7106 N N . LEU B 1 431 ? 122.88700 130.67800 144.81000 1.000 68.80901 431 LEU B N 1
ATOM 7107 C CA . LEU B 1 431 ? 123.46000 129.87200 143.73500 1.000 68.80901 431 LEU B CA 1
ATOM 7108 C C . LEU B 1 431 ? 122.66800 129.97900 142.43200 1.000 68.80901 431 LEU B C 1
ATOM 7109 O O . LEU B 1 431 ? 123.25000 130.36600 141.41200 1.000 68.80901 431 LEU B O 1
ATOM 7114 N N . PRO B 1 432 ? 121.37300 129.65900 142.38900 1.000 70.11078 432 PRO B N 1
ATOM 7115 C CA . PRO B 1 432 ? 120.68200 129.63800 141.09400 1.000 70.11078 432 PRO B CA 1
ATOM 7116 C C . PRO B 1 432 ? 120.11900 130.97800 140.64700 1.000 70.11078 432 PRO B C 1
ATOM 7117 O O . PRO B 1 432 ? 119.48000 131.03000 139.59000 1.000 70.11078 432 PRO B O 1
ATOM 7121 N N . LEU B 1 433 ? 120.33200 132.05400 141.40900 1.000 68.37711 433 LEU B N 1
ATOM 7122 C CA . LEU B 1 433 ? 119.79900 133.35000 141.00600 1.000 68.37711 433 LEU B CA 1
ATOM 7123 C C . LEU B 1 433 ? 120.44200 133.84300 139.71700 1.000 68.37711 433 LEU B C 1
ATOM 7124 O O . LEU B 1 433 ? 119.78100 134.50000 138.90500 1.000 68.37711 433 LEU B O 1
ATOM 7129 N N . ASN B 1 434 ? 121.73100 133.55000 139.52700 1.000 74.47933 434 ASN B N 1
ATOM 7130 C CA . ASN B 1 434 ? 122.48100 134.11000 138.40500 1.000 74.47933 434 ASN B CA 1
ATOM 7131 C C . ASN B 1 434 ? 121.87000 133.73300 137.05800 1.000 74.47933 434 ASN B C 1
ATOM 7132 O O . ASN B 1 434 ? 121.89900 134.53200 136.11400 1.000 74.47933 434 ASN B O 1
ATOM 7137 N N . PHE B 1 435 ? 121.32600 132.51700 136.94300 1.000 79.29932 435 PHE B N 1
ATOM 7138 C CA . PHE B 1 435 ? 120.80700 132.05300 135.65500 1.000 79.29932 435 PHE B CA 1
ATOM 7139 C C . PHE B 1 435 ? 119.67600 132.94000 135.14900 1.000 79.29932 435 PHE B C 1
ATOM 7140 O O . PHE B 1 435 ? 119.59100 133.21900 133.94700 1.000 79.29932 435 PHE B O 1
ATOM 7148 N N . LEU B 1 436 ? 118.80000 133.39300 136.04900 1.000 78.40376 436 LEU B N 1
ATOM 7149 C CA . LEU B 1 436 ? 117.63700 134.17500 135.64100 1.000 78.40376 436 LEU B CA 1
ATOM 7150 C C . LEU B 1 436 ? 118.02800 135.47000 134.93900 1.000 78.40376 436 LEU B C 1
ATOM 7151 O O . LEU B 1 436 ? 117.27600 135.96500 134.09200 1.000 78.40376 436 LEU B O 1
ATOM 7156 N N . GLY B 1 437 ? 119.17700 136.04600 135.28900 1.000 77.14664 437 GLY B N 1
ATOM 7157 C CA . GLY B 1 437 ? 119.57300 137.31500 134.69700 1.000 77.14664 437 GLY B CA 1
ATOM 7158 C C . GLY B 1 437 ? 119.79500 137.26700 133.19400 1.000 77.14664 437 GLY B C 1
ATOM 7159 O O . GLY B 1 437 ? 119.42100 138.19600 132.47500 1.000 77.14664 437 GLY B O 1
ATOM 7160 N N . SER B 1 438 ? 120.39900 136.19000 132.69600 1.000 82.79191 438 SER B N 1
ATOM 7161 C CA . SER B 1 438 ? 120.79000 136.09800 131.29200 1.000 82.79191 438 SER B CA 1
ATOM 7162 C C . SER B 1 438 ? 119.73900 135.47900 130.37300 1.000 82.79191 438 SER B C 1
ATOM 7163 O O . SER B 1 438 ? 120.00000 135.34200 129.17300 1.000 82.79191 438 SER B O 1
ATOM 7166 N N . VAL B 1 439 ? 118.56600 135.10000 130.88600 1.000 84.41184 439 VAL B N 1
ATOM 7167 C CA . VAL B 1 439 ? 117.57900 134.39400 130.06600 1.000 84.41184 439 VAL B CA 1
ATOM 7168 C C . VAL B 1 439 ? 116.74900 135.28900 129.15800 1.000 84.41184 439 VAL B C 1
ATOM 7169 O O . VAL B 1 439 ? 115.97700 134.76300 128.35000 1.000 84.41184 439 VAL B O 1
ATOM 7173 N N . TYR B 1 440 ? 116.85900 136.61600 129.27500 1.000 84.88793 440 TYR B N 1
ATOM 7174 C CA . TYR B 1 440 ? 115.95000 137.50300 128.54800 1.000 84.88793 440 TYR B CA 1
ATOM 7175 C C . TYR B 1 440 ? 116.10500 137.37600 127.03300 1.000 84.88793 440 TYR B C 1
ATOM 7176 O O . TYR B 1 440 ? 115.10800 137.22900 126.30900 1.000 84.88793 440 TYR B O 1
ATOM 7185 N N . ARG B 1 441 ? 117.33600 137.48300 126.52600 1.000 86.01240 441 ARG B N 1
ATOM 7186 C CA . ARG B 1 441 ? 117.53200 137.40500 125.08100 1.000 86.01240 441 ARG B CA 1
ATOM 7187 C C . ARG B 1 441 ? 117.04700 136.05700 124.55100 1.000 86.01240 441 ARG B C 1
ATOM 7188 O O . ARG B 1 441 ? 116.35500 135.99400 123.52300 1.000 86.01240 441 ARG B O 1
ATOM 7196 N N . GLU B 1 442 ? 117.39700 134.96200 125.24000 1.000 87.18162 442 GLU B N 1
ATOM 7197 C CA . GLU B 1 442 ? 116.98000 133.65300 124.75100 1.000 87.18162 442 GLU B CA 1
ATOM 7198 C C . GLU B 1 442 ? 115.46300 133.55600 124.75300 1.000 87.18162 442 GLU B C 1
ATOM 7199 O O . GLU B 1 442 ? 114.87000 133.02600 123.80900 1.000 87.18162 442 GLU B O 1
ATOM 7205 N N . THR B 1 443 ? 114.81700 134.05400 125.81200 1.000 86.65033 443 THR B N 1
ATOM 7206 C CA . THR B 1 443 ? 113.36700 133.94300 125.90900 1.000 86.65033 443 THR B CA 1
ATOM 7207 C C . THR B 1 443 ? 112.68300 134.70900 124.78600 1.000 86.65033 443 THR B C 1
ATOM 7208 O O . THR B 1 443 ? 111.76700 134.19000 124.14300 1.000 86.65033 443 THR B O 1
ATOM 7212 N N . ILE B 1 444 ? 113.11600 135.94700 124.52800 1.000 89.93608 444 ILE B N 1
ATOM 7213 C CA . ILE B 1 444 ? 112.44700 136.73400 123.49200 1.000 89.93608 444 ILE B CA 1
ATOM 7214 C C . ILE B 1 444 ? 112.67100 136.10000 122.12000 1.000 89.93608 444 ILE B C 1
ATOM 7215 O O . ILE B 1 444 ? 111.73300 135.97100 121.31400 1.000 89.93608 444 ILE B O 1
ATOM 7220 N N . GLN B 1 445 ? 113.89900 135.63600 121.85600 1.000 92.05270 445 GLN B N 1
ATOM 7221 C CA . GLN B 1 445 ? 114.20700 135.05300 120.55500 1.000 92.05270 445 GLN B CA 1
ATOM 7222 C C . GLN B 1 445 ? 113.42400 133.76200 120.35300 1.000 92.05270 445 GLN B C 1
ATOM 7223 O O . GLN B 1 445 ? 112.87700 133.51500 119.26900 1.000 92.05270 445 GLN B O 1
ATOM 7229 N N . SER B 1 446 ? 113.32300 132.94400 121.40100 1.000 88.92338 446 SER B N 1
ATOM 7230 C CA . SER B 1 446 ? 112.61900 131.67800 121.27500 1.000 88.92338 446 SER B CA 1
ATOM 7231 C C . SER B 1 446 ? 111.12600 131.92500 121.14800 1.000 88.92338 446 SER B C 1
ATOM 7232 O O . SER B 1 446 ? 110.43000 131.20400 120.42600 1.000 88.92338 446 SER B O 1
ATOM 7235 N N . LEU B 1 447 ? 110.61600 132.94500 121.84100 1.000 90.76694 447 LEU B N 1
ATOM 7236 C CA . LEU B 1 447 ? 109.18700 133.20000 121.83900 1.000 90.76694 447 LEU B CA 1
ATOM 7237 C C . LEU B 1 447 ? 108.74100 133.78400 120.51000 1.000 90.76694 447 LEU B C 1
ATOM 7238 O O . LEU B 1 447 ? 107.56600 133.65300 120.15000 1.000 90.76694 447 LEU B O 1
ATOM 7243 N N . VAL B 1 448 ? 109.65000 134.41400 119.76500 1.000 93.55018 448 VAL B N 1
ATOM 7244 C CA . VAL B 1 448 ? 109.27800 134.84000 118.41900 1.000 93.55018 448 VAL B CA 1
ATOM 7245 C C . VAL B 1 448 ? 109.48700 133.71300 117.40300 1.000 93.55018 448 VAL B C 1
ATOM 7246 O O . VAL B 1 448 ? 108.70900 133.59000 116.44800 1.000 93.55018 448 VAL B O 1
ATOM 7250 N N . ASP B 1 449 ? 110.51600 132.87300 117.58100 1.000 94.23736 449 ASP B N 1
ATOM 7251 C CA . ASP B 1 449 ? 110.66700 131.71800 116.69400 1.000 94.23736 449 ASP B CA 1
ATOM 7252 C C . ASP B 1 449 ? 109.47700 130.77100 116.81500 1.000 94.23736 449 ASP B C 1
ATOM 7253 O O . ASP B 1 449 ? 109.04200 130.16500 115.82400 1.000 94.23736 449 ASP B O 1
ATOM 7258 N N . MET B 1 450 ? 108.95600 130.61300 118.03100 1.000 97.85653 450 MET B N 1
ATOM 7259 C CA . MET B 1 450 ? 107.76700 129.79900 118.23000 1.000 97.85653 450 MET B CA 1
ATOM 7260 C C . MET B 1 450 ? 106.56500 130.37800 117.49900 1.000 97.85653 450 MET B C 1
ATOM 7261 O O . MET B 1 450 ? 105.75300 129.63000 116.93600 1.000 97.85653 450 MET B O 1
ATOM 7266 N N . LYS B 1 451 ? 106.42700 131.70600 117.49800 1.000 97.44110 451 LYS B N 1
ATOM 7267 C CA . LYS B 1 451 ? 105.37000 132.31400 116.70200 1.000 97.44110 451 LYS B CA 1
ATOM 7268 C C . LYS B 1 451 ? 105.58600 132.04300 115.22300 1.000 97.44110 451 LYS B C 1
ATOM 7269 O O . LYS B 1 451 ? 104.62600 131.81100 114.48400 1.000 97.44110 451 LYS B O 1
ATOM 7275 N N . SER B 1 452 ? 106.84500 132.05200 114.77700 1.000 96.39665 452 SER B N 1
ATOM 7276 C CA . SER B 1 452 ? 107.13200 131.72800 113.38100 1.000 96.39665 452 SER B CA 1
ATOM 7277 C C . SER B 1 452 ? 106.59500 130.34300 113.03800 1.000 96.39665 452 SER B C 1
ATOM 7278 O O . SER B 1 452 ? 105.84900 130.16600 112.06300 1.000 96.39665 452 SER B O 1
ATOM 7281 N N . MET B 1 453 ? 106.96800 129.34500 113.84600 1.000 94.58103 453 MET B N 1
ATOM 7282 C CA . MET B 1 453 ? 106.53500 127.97500 113.57500 1.000 94.58103 453 MET B CA 1
ATOM 7283 C C . MET B 1 453 ? 105.01600 127.85900 113.61500 1.000 94.58103 453 MET B C 1
ATOM 7284 O O . MET B 1 453 ? 104.40100 127.33800 112.67700 1.000 94.58103 453 MET B O 1
ATOM 7289 N N . PHE B 1 454 ? 104.38900 128.32600 114.69700 1.000 97.17214 454 PHE B N 1
ATOM 7290 C CA . PHE B 1 454 ? 102.93800 128.20000 114.78800 1.000 97.17214 454 PHE B CA 1
ATOM 7291 C C . PHE B 1 454 ? 102.21000 129.08300 113.78500 1.000 97.17214 454 PHE B C 1
ATOM 7292 O O . PHE B 1 454 ? 100.99100 128.94800 113.63800 1.000 97.17214 454 PHE B O 1
ATOM 7300 N N . GLN B 1 455 ? 102.92200 129.97800 113.10100 1.000 97.75002 455 GLN B N 1
ATOM 7301 C CA . GLN B 1 455 ? 102.34600 130.73100 111.99900 1.000 97.75002 455 GLN B CA 1
ATOM 7302 C C . GLN B 1 455 ? 102.44300 129.93500 110.71000 1.000 97.75002 455 GLN B C 1
ATOM 7303 O O . GLN B 1 455 ? 101.55900 130.03800 109.85100 1.000 97.75002 455 GLN B O 1
ATOM 7309 N N . LEU B 1 456 ? 103.49200 129.11800 110.57400 1.000 97.78550 456 LEU B N 1
ATOM 7310 C CA . LEU B 1 456 ? 103.57200 128.22300 109.42400 1.000 97.78550 456 LEU B CA 1
ATOM 7311 C C . LEU B 1 456 ? 102.40000 127.24900 109.43500 1.000 97.78550 456 LEU B C 1
ATOM 7312 O O . LEU B 1 456 ? 101.79400 126.97800 108.39200 1.000 97.78550 456 LEU B O 1
ATOM 7317 N N . LEU B 1 457 ? 102.07200 126.71300 110.60800 1.000 95.94653 457 LEU B N 1
ATOM 7318 C CA . LEU B 1 457 ? 100.88900 125.88600 110.78100 1.000 95.94653 457 LEU B CA 1
ATOM 7319 C C . LEU B 1 457 ? 99.63100 126.74700 110.69800 1.000 95.94653 457 LEU B C 1
ATOM 7320 O O . LEU B 1 457 ? 99.69900 127.97600 110.68700 1.000 95.94653 457 LEU B O 1
ATOM 7325 N N . GLU B 1 458 ? 98.48700 126.07700 110.52700 1.000 100.19282 458 GLU B N 1
ATOM 7326 C CA . GLU B 1 458 ? 97.13800 126.65100 110.44000 1.000 100.19282 458 GLU B CA 1
ATOM 7327 C C . GLU B 1 458 ? 96.94200 127.48500 109.17900 1.000 100.19282 458 GLU B C 1
ATOM 7328 O O . GLU B 1 458 ? 96.07100 128.36000 109.13700 1.000 100.19282 458 GLU B O 1
ATOM 7334 N N . GLU B 1 459 ? 97.73200 127.22200 108.14400 1.000 102.51856 459 GLU B N 1
ATOM 7335 C CA . GLU B 1 459 ? 97.57500 127.84400 106.83600 1.000 102.51856 459 GLU B CA 1
ATOM 7336 C C . GLU B 1 459 ? 96.88500 126.84700 105.91200 1.000 102.51856 459 GLU B C 1
ATOM 7337 O O . GLU B 1 459 ? 97.43100 125.77600 105.62800 1.000 102.51856 459 GLU B O 1
ATOM 7343 N N . LYS B 1 460 ? 95.68900 127.20000 105.45400 1.000 107.85461 460 LYS B N 1
ATOM 7344 C CA . LYS B 1 460 ? 94.84800 126.28500 104.69800 1.000 107.85461 460 LYS B CA 1
ATOM 7345 C C . LYS B 1 460 ? 95.30000 126.18000 103.24700 1.000 107.85461 460 LYS B C 1
ATOM 7346 O O . LYS B 1 460 ? 95.77800 127.14500 102.64500 1.000 107.85461 460 LYS B O 1
ATOM 7352 N N . SER B 1 461 ? 95.14500 124.98000 102.69100 1.000 113.49592 461 SER B N 1
ATOM 7353 C CA . SER B 1 461 ? 95.45500 124.73300 101.29100 1.000 113.49592 461 SER B CA 1
ATOM 7354 C C . SER B 1 461 ? 94.34700 125.24800 100.38100 1.000 113.49592 461 SER B C 1
ATOM 7355 O O . SER B 1 461 ? 93.15800 125.11500 100.68400 1.000 113.49592 461 SER B O 1
ATOM 7358 N N . ASP B 1 462 ? 94.75400 125.84000 99.25300 1.000 118.18230 462 ASP B N 1
ATOM 7359 C CA . ASP B 1 462 ? 93.79000 126.41900 98.32000 1.000 118.18230 462 ASP B CA 1
ATOM 7360 C C . ASP B 1 462 ? 92.89800 125.35300 97.68900 1.000 118.18230 462 ASP B C 1
ATOM 7361 O O . ASP B 1 462 ? 91.68900 125.56000 97.53000 1.000 118.18230 462 ASP B O 1
ATOM 7366 N N . ILE B 1 463 ? 93.46800 124.20500 97.33500 1.000 117.91232 463 ILE B N 1
ATOM 7367 C CA . ILE B 1 463 ? 92.73300 123.18500 96.56200 1.000 117.91232 463 ILE B CA 1
ATOM 7368 C C . ILE B 1 463 ? 91.97200 122.33100 97.56800 1.000 117.91232 463 ILE B C 1
ATOM 7369 O O . ILE B 1 463 ? 92.38600 121.23900 97.96300 1.000 117.91232 463 ILE B O 1
ATOM 7374 N N . THR B 1 464 ? 90.82300 122.84500 97.99200 1.000 123.01408 464 THR B N 1
ATOM 7375 C CA . THR B 1 464 ? 89.89800 122.07900 98.81100 1.000 123.01408 464 THR B CA 1
ATOM 7376 C C . THR B 1 464 ? 88.95100 121.29300 97.91200 1.000 123.01408 464 THR B C 1
ATOM 7377 O O . THR B 1 464 ? 88.63500 121.71100 96.79500 1.000 123.01408 464 THR B O 1
ATOM 7381 N N . ASN B 1 465 ? 88.49900 120.14700 98.40700 1.000 120.33690 465 ASN B N 1
ATOM 7382 C CA . ASN B 1 465 ? 87.49700 119.35700 97.71300 1.000 120.33690 465 ASN B CA 1
ATOM 7383 C C . ASN B 1 465 ? 86.15100 119.49900 98.41100 1.000 120.33690 465 ASN B C 1
ATOM 7384 O O . ASN B 1 465 ? 86.06500 119.93900 99.56000 1.000 120.33690 465 ASN B O 1
ATOM 7389 N N . THR B 1 466 ? 85.09400 119.12500 97.69500 1.000 123.27954 466 THR B N 1
ATOM 7390 C CA . THR B 1 466 ? 83.75300 119.20600 98.24900 1.000 123.27954 466 THR B CA 1
ATOM 7391 C C . THR B 1 466 ? 83.55800 118.14600 99.33200 1.000 123.27954 466 THR B C 1
ATOM 7392 O O . THR B 1 466 ? 84.34500 117.20500 99.47400 1.000 123.27954 466 THR B O 1
ATOM 7396 N N . SER B 1 467 ? 82.49200 118.32200 100.11400 1.000 124.32639 467 SER B N 1
ATOM 7397 C CA . SER B 1 467 ? 82.20800 117.41000 101.21800 1.000 124.32639 467 SER B CA 1
ATOM 7398 C C . SER B 1 467 ? 82.03700 115.98100 100.71600 1.000 124.32639 467 SER B C 1
ATOM 7399 O O . SER B 1 467 ? 82.77700 115.07400 101.11300 1.000 124.32639 467 SER B O 1
ATOM 7402 N N . ASP B 1 468 ? 81.05400 115.76300 99.84300 1.000 119.59189 468 ASP B N 1
ATOM 7403 C CA . ASP B 1 468 ? 80.78800 114.42700 99.32700 1.000 119.59189 468 ASP B CA 1
ATOM 7404 C C . ASP B 1 468 ? 81.97600 113.91600 98.52000 1.000 119.59189 468 ASP B C 1
ATOM 7405 O O . ASP B 1 468 ? 82.53200 114.63100 97.68200 1.000 119.59189 468 ASP B O 1
ATOM 7410 N N . ALA B 1 469 ? 82.36500 112.67200 98.78500 1.000 117.42557 469 ALA B N 1
ATOM 7411 C CA . ALA B 1 469 ? 83.47700 112.01500 98.10700 1.000 117.42557 469 ALA B CA 1
ATOM 7412 C C . ALA B 1 469 ? 82.95900 110.89900 97.20900 1.000 117.42557 469 ALA B C 1
ATOM 7413 O O . ALA B 1 469 ? 82.27700 109.98300 97.68300 1.000 117.42557 469 ALA B O 1
ATOM 7415 N N . LYS B 1 470 ? 83.28100 110.97500 95.92000 1.000 113.84478 470 LYS B N 1
ATOM 7416 C CA . LYS B 1 470 ? 82.89900 109.96200 94.95000 1.000 113.84478 470 LYS B CA 1
ATOM 7417 C C . LYS B 1 470 ? 84.14800 109.35700 94.32400 1.000 113.84478 470 LYS B C 1
ATOM 7418 O O . LYS B 1 470 ? 85.04100 110.10100 93.89500 1.000 113.84478 470 LYS B O 1
ATOM 7424 N N . PRO B 1 471 ? 84.25500 108.03200 94.25200 1.000 112.41215 471 PRO B N 1
ATOM 7425 C CA . PRO B 1 471 ? 85.47700 107.41900 93.72200 1.000 112.41215 471 PRO B CA 1
ATOM 7426 C C . PRO B 1 471 ? 85.47800 107.39100 92.20200 1.000 112.41215 471 PRO B C 1
ATOM 7427 O O . PRO B 1 471 ? 84.43900 107.21800 91.56000 1.000 112.41215 471 PRO B O 1
ATOM 7431 N N . LEU B 1 472 ? 86.66500 107.56800 91.62800 1.000 111.64860 472 LEU B N 1
ATOM 7432 C CA . LEU B 1 472 ? 86.81000 107.58300 90.17600 1.000 111.64860 472 LEU B CA 1
ATOM 7433 C C . LEU B 1 472 ? 86.61300 106.17300 89.63100 1.000 111.64860 472 LEU B C 1
ATOM 7434 O O . LEU B 1 472 ? 87.48200 105.31100 89.79100 1.000 111.64860 472 LEU B O 1
ATOM 7439 N N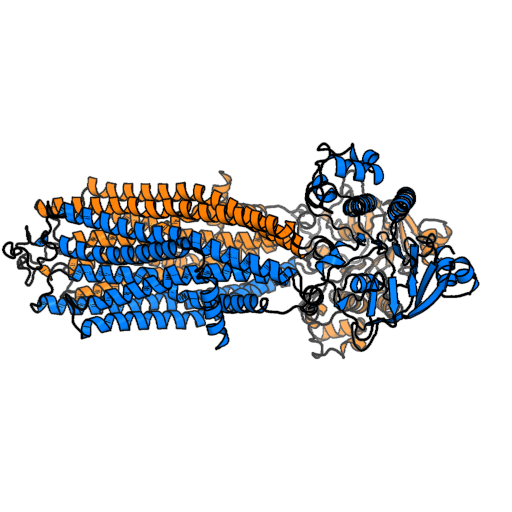 . VAL B 1 473 ? 85.47600 105.93600 88.98700 1.000 114.07345 473 VAL B N 1
ATOM 7440 C CA . VAL B 1 473 ? 85.19700 104.66300 88.32400 1.000 114.07345 473 VAL B CA 1
ATOM 7441 C C . VAL B 1 473 ? 85.38400 104.89800 86.82600 1.000 114.07345 473 VAL B C 1
ATOM 7442 O O . VAL B 1 473 ? 84.48900 105.35600 86.11300 1.000 114.07345 473 VAL B O 1
ATOM 7446 N N . LEU B 1 474 ? 86.58200 104.59000 86.33600 1.000 119.00609 474 LEU B N 1
ATOM 7447 C CA . LEU B 1 474 ? 86.94400 104.82600 84.94300 1.000 119.00609 474 LEU B CA 1
ATOM 7448 C C . LEU B 1 474 ? 87.08800 103.49200 84.21700 1.000 119.00609 474 LEU B C 1
ATOM 7449 O O . LEU B 1 474 ? 88.03500 102.73700 84.46200 1.000 119.00609 474 LEU B O 1
ATOM 7454 N N . LYS B 1 475 ? 86.12100 103.18800 83.35100 1.000 123.68586 475 LYS B N 1
ATOM 7455 C CA . LYS B 1 475 ? 86.22900 101.99900 82.51300 1.000 123.68586 475 LYS B CA 1
ATOM 7456 C C . LYS B 1 475 ? 87.32500 102.17400 81.46700 1.000 123.68586 475 LYS B C 1
ATOM 7457 O O . LYS B 1 475 ? 88.13400 101.26800 81.24100 1.000 123.68586 475 LYS B O 1
ATOM 7463 N N . GLY B 1 476 ? 87.36200 103.33200 80.82300 1.000 128.08765 476 GLY B N 1
ATOM 7464 C CA . GLY B 1 476 ? 88.37600 103.62700 79.82600 1.000 128.08765 476 GLY B CA 1
ATOM 7465 C C . GLY B 1 476 ? 88.71000 105.09900 79.86800 1.000 128.08765 476 GLY B C 1
ATOM 7466 O O . GLY B 1 476 ? 87.85900 105.93600 80.18400 1.000 128.08765 476 GLY B O 1
ATOM 7467 N N . GLY B 1 477 ? 89.95800 105.42100 79.54300 1.000 130.52844 477 GLY B N 1
ATOM 7468 C CA . GLY B 1 477 ? 90.40300 106.79500 79.65500 1.000 130.52844 477 GLY B CA 1
ATOM 7469 C C . GLY B 1 477 ? 90.11800 107.63200 78.42600 1.000 130.52844 477 GLY B C 1
ATOM 7470 O O . GLY B 1 477 ? 90.61200 107.34300 77.33200 1.000 130.52844 477 GLY B O 1
ATOM 7471 N N . ASN B 1 478 ? 89.31400 108.67900 78.60400 1.000 131.64022 478 ASN B N 1
ATOM 7472 C CA . ASN B 1 478 ? 89.00500 109.63600 77.55000 1.000 131.64022 478 ASN B CA 1
ATOM 7473 C C . ASN B 1 478 ? 89.29500 111.03300 78.07400 1.000 131.64022 478 ASN B C 1
ATOM 7474 O O . ASN B 1 478 ? 88.72500 111.44500 79.09000 1.000 131.64022 478 ASN B O 1
ATOM 7479 N N . ILE B 1 479 ? 90.17700 111.75500 77.39300 1.000 136.21969 479 ILE B N 1
ATOM 7480 C CA . ILE B 1 479 ? 90.57900 113.09300 77.80900 1.000 136.21969 479 ILE B CA 1
ATOM 7481 C C . ILE B 1 479 ? 89.80600 114.08700 76.95400 1.000 136.21969 479 ILE B C 1
ATOM 7482 O O . ILE B 1 479 ? 90.02800 114.18100 75.74200 1.000 136.21969 479 ILE B O 1
ATOM 7487 N N . GLU B 1 480 ? 88.89600 114.83300 77.57700 1.000 134.04005 480 GLU B N 1
ATOM 7488 C CA . GLU B 1 480 ? 88.10600 115.84700 76.88800 1.000 134.04005 480 GLU B CA 1
ATOM 7489 C C . GLU B 1 480 ? 88.26600 117.19300 77.58000 1.000 134.04005 480 GLU B C 1
ATOM 7490 O O . GLU B 1 480 ? 87.89300 117.34000 78.74900 1.000 134.04005 480 GLU B O 1
ATOM 7496 N N . PHE B 1 481 ? 88.82500 118.16400 76.86500 1.000 135.44993 481 PHE B N 1
ATOM 7497 C CA . PHE B 1 481 ? 89.00700 119.51900 77.37300 1.000 135.44993 481 PHE B CA 1
ATOM 7498 C C . PHE B 1 481 ? 87.95600 120.43100 76.75300 1.000 135.44993 481 PHE B C 1
ATOM 7499 O O . PHE B 1 481 ? 87.71000 120.36600 75.54400 1.000 135.44993 481 PHE B O 1
ATOM 7507 N N . GLU B 1 482 ? 87.33700 121.27400 77.57800 1.000 132.92221 482 GLU B N 1
ATOM 7508 C CA . GLU B 1 482 ? 86.27700 122.17600 77.12500 1.000 132.92221 482 GLU B CA 1
ATOM 7509 C C . GLU B 1 482 ? 86.54800 123.58900 77.64000 1.000 132.92221 482 GLU B C 1
ATOM 7510 O O . GLU B 1 482 ? 86.21400 123.91500 78.78400 1.000 132.92221 482 GLU B O 1
ATOM 7516 N N . ASN B 1 483 ? 87.14400 124.42300 76.78400 1.000 135.27565 483 ASN B N 1
ATOM 7517 C CA . ASN B 1 483 ? 87.35600 125.84700 77.05700 1.000 135.27565 483 ASN B CA 1
ATOM 7518 C C . ASN B 1 483 ? 88.01600 126.06900 78.41600 1.000 135.27565 483 ASN B C 1
ATOM 7519 O O . ASN B 1 483 ? 87.58700 126.90000 79.21900 1.000 135.27565 483 ASN B O 1
ATOM 7524 N N . VAL B 1 484 ? 89.08000 125.31600 78.67000 1.000 134.89697 484 VAL B N 1
ATOM 7525 C CA . VAL B 1 484 ? 89.83600 125.45900 79.90900 1.000 134.89697 484 VAL B CA 1
ATOM 7526 C C . VAL B 1 484 ? 90.72800 126.68900 79.80300 1.000 134.89697 484 VAL B C 1
ATOM 7527 O O . VAL B 1 484 ? 91.60000 126.76500 78.93000 1.000 134.89697 484 VAL B O 1
ATOM 7531 N N . HIS B 1 485 ? 90.51000 127.65700 80.68700 1.000 133.57500 485 HIS B N 1
ATOM 7532 C CA . HIS B 1 485 ? 91.34700 128.84200 80.76800 1.000 133.57500 485 HIS B CA 1
ATOM 7533 C C . HIS B 1 485 ? 92.02300 128.88900 82.13000 1.000 133.57500 485 HIS B C 1
ATOM 7534 O O . HIS B 1 485 ? 91.40200 128.57300 83.15000 1.000 133.57500 485 HIS B O 1
ATOM 7541 N N . PHE B 1 486 ? 93.29600 129.27500 82.14700 1.000 128.84386 486 PHE B N 1
ATOM 7542 C CA . PHE B 1 486 ? 94.03700 129.38100 83.39800 1.000 128.84386 486 PHE B CA 1
ATOM 7543 C C . PHE B 1 486 ? 95.11000 130.44400 83.24200 1.000 128.84386 486 PHE B C 1
ATOM 7544 O O . PHE B 1 486 ? 95.92400 130.36900 82.31600 1.000 128.84386 486 PHE B O 1
ATOM 7552 N N . SER B 1 487 ? 95.11500 131.42500 84.14000 1.000 132.70153 487 SER B N 1
ATOM 7553 C CA . SER B 1 487 ? 96.12800 132.47200 84.14100 1.000 132.70153 487 SER B CA 1
ATOM 7554 C C . SER B 1 487 ? 96.91600 132.39000 85.44000 1.000 132.70153 487 SER B C 1
ATOM 7555 O O . SER B 1 487 ? 96.34800 132.54800 86.52600 1.000 132.70153 487 SER B O 1
ATOM 7558 N N . TYR B 1 488 ? 98.22400 132.14900 85.32300 1.000 128.08556 488 TYR B N 1
ATOM 7559 C CA . TYR B 1 488 ? 99.09200 132.17500 86.49600 1.000 128.08556 488 TYR B CA 1
ATOM 7560 C C . TYR B 1 488 ? 99.15700 133.58200 87.07400 1.000 128.08556 488 TYR B C 1
ATOM 7561 O O . TYR B 1 488 ? 99.19200 133.76000 88.29600 1.000 128.08556 488 TYR B O 1
ATOM 7570 N N . LEU B 1 489 ? 99.15000 134.58800 86.21000 1.000 134.84185 489 LEU B N 1
ATOM 7571 C CA . LEU B 1 489 ? 99.18900 135.98300 86.60400 1.000 134.84185 489 LEU B CA 1
ATOM 7572 C C . LEU B 1 489 ? 98.22900 136.71700 85.67900 1.000 134.84185 489 LEU B C 1
ATOM 7573 O O . LEU B 1 489 ? 97.98200 136.25600 84.55800 1.000 134.84185 489 LEU B O 1
ATOM 7578 N N . PRO B 1 490 ? 97.65800 137.84600 86.11700 1.000 132.37690 490 PRO B N 1
ATOM 7579 C CA . PRO B 1 490 ? 96.67500 138.53200 85.25800 1.000 132.37690 490 PRO B CA 1
ATOM 7580 C C . PRO B 1 490 ? 97.22400 138.98700 83.91700 1.000 132.37690 490 PRO B C 1
ATOM 7581 O O . PRO B 1 490 ? 96.49200 138.95600 82.91900 1.000 132.37690 490 PRO B O 1
ATOM 7585 N N . GLU B 1 491 ? 98.48100 139.43300 83.86500 1.000 132.54720 491 GLU B N 1
ATOM 7586 C CA . GLU B 1 491 ? 99.04200 139.93100 82.61000 1.000 132.54720 491 GLU B CA 1
ATOM 7587 C C . GLU B 1 491 ? 99.02300 138.86600 81.51400 1.000 132.54720 491 GLU B C 1
ATOM 7588 O O . GLU B 1 491 ? 98.54000 139.11700 80.40400 1.000 132.54720 491 GLU B O 1
ATOM 7594 N N . ARG B 1 492 ? 99.54300 137.67400 81.79900 1.000 135.20774 492 ARG B N 1
ATOM 7595 C CA . ARG B 1 492 ? 99.67100 136.61500 80.80200 1.000 135.20774 492 ARG B CA 1
ATOM 7596 C C . ARG B 1 492 ? 98.78800 135.43800 81.19300 1.000 135.20774 492 ARG B C 1
ATOM 7597 O O . ARG B 1 492 ? 99.01200 134.80900 82.23300 1.000 135.20774 492 ARG B O 1
ATOM 7605 N N . LYS B 1 493 ? 97.79200 135.14000 80.36300 1.000 136.01686 493 LYS B N 1
ATOM 7606 C CA . LYS B 1 493 ? 96.94100 133.97000 80.54500 1.000 136.01686 493 LYS B CA 1
ATOM 7607 C C . LYS B 1 493 ? 97.41700 132.86900 79.59800 1.000 136.01686 493 LYS B C 1
ATOM 7608 O O . LYS B 1 493 ? 97.38600 133.03100 78.37300 1.000 136.01686 493 LYS B O 1
ATOM 7614 N N . ILE B 1 494 ? 97.88500 131.76300 80.18400 1.000 135.43553 494 ILE B N 1
ATOM 7615 C CA . ILE B 1 494 ? 98.55100 130.70200 79.42500 1.000 135.43553 494 ILE B CA 1
ATOM 7616 C C . ILE B 1 494 ? 97.60600 130.05700 78.41700 1.000 135.43553 494 ILE B C 1
ATOM 7617 O O . ILE B 1 494 ? 97.85300 130.07600 77.20600 1.000 135.43553 494 ILE B O 1
ATOM 7622 N N . LEU B 1 495 ? 96.51000 129.48300 78.90000 1.000 137.84348 495 LEU B N 1
ATOM 7623 C CA . LEU B 1 495 ? 95.60200 128.70400 78.06700 1.000 137.84348 495 LEU B CA 1
ATOM 7624 C C . LEU B 1 495 ? 94.36400 129.51800 77.72300 1.000 137.84348 495 LEU B C 1
ATOM 7625 O O . LEU B 1 495 ? 93.71800 130.08200 78.61200 1.000 137.84348 495 LEU B O 1
ATOM 7630 N N . ASP B 1 496 ? 94.03100 129.56700 76.43200 1.000 141.05647 496 ASP B N 1
ATOM 7631 C CA . ASP B 1 496 ? 92.92500 130.40100 75.98400 1.000 141.05647 496 ASP B CA 1
ATOM 7632 C C . ASP B 1 496 ? 91.80700 129.57300 75.36400 1.000 141.05647 496 ASP B C 1
ATOM 7633 O O . ASP B 1 496 ? 91.34700 129.87800 74.25900 1.000 141.05647 496 ASP B O 1
ATOM 7638 N N . GLY B 1 497 ? 91.35700 128.53700 76.05900 1.000 139.37744 497 GLY B N 1
ATOM 7639 C CA . GLY B 1 497 ? 90.26500 127.71900 75.58800 1.000 139.37744 497 GLY B CA 1
ATOM 7640 C C . GLY B 1 497 ? 90.63700 126.42600 74.89700 1.000 139.37744 497 GLY B C 1
ATOM 7641 O O . GLY B 1 497 ? 89.92000 126.01600 73.97700 1.000 139.37744 497 GLY B O 1
ATOM 7642 N N . ILE B 1 498 ? 91.74400 125.78900 75.28500 1.000 138.30424 498 ILE B N 1
ATOM 7643 C CA . ILE B 1 498 ? 92.17700 124.56100 74.62600 1.000 138.30424 498 ILE B CA 1
ATOM 7644 C C . ILE B 1 498 ? 91.06300 123.52500 74.70800 1.000 138.30424 498 ILE B C 1
ATOM 7645 O O . ILE B 1 498 ? 90.57700 123.19200 75.79600 1.000 138.30424 498 ILE B O 1
ATOM 7650 N N . SER B 1 499 ? 90.61800 123.04100 73.55000 1.000 143.32357 499 SER B N 1
ATOM 7651 C CA . SER B 1 499 ? 89.63300 121.96800 73.48500 1.000 143.32357 499 SER B CA 1
ATOM 7652 C C . SER B 1 499 ? 90.09200 120.90100 72.50200 1.000 143.32357 499 SER B C 1
ATOM 7653 O O . SER B 1 499 ? 90.33200 121.19600 71.32700 1.000 143.32357 499 SER B O 1
ATOM 7656 N N . PHE B 1 500 ? 90.21400 119.66900 72.98800 1.000 143.97463 500 PHE B N 1
ATOM 7657 C CA . PHE B 1 500 ? 90.52300 118.51800 72.15100 1.000 143.97463 500 PHE B CA 1
ATOM 7658 C C . PHE B 1 500 ? 90.02800 117.27100 72.86800 1.000 143.97463 500 PHE B C 1
ATOM 7659 O O . PHE B 1 500 ? 89.81300 117.27800 74.08200 1.000 143.97463 500 PHE B O 1
ATOM 7667 N N . VAL B 1 501 ? 89.85600 116.19700 72.10200 1.000 142.18803 501 VAL B N 1
ATOM 7668 C CA . VAL B 1 501 ? 89.34100 114.93800 72.62500 1.000 142.18803 501 VAL B CA 1
ATOM 7669 C C . VAL B 1 501 ? 90.28700 113.82200 72.20800 1.000 142.18803 501 VAL B C 1
ATOM 7670 O O . VAL B 1 501 ? 90.63000 113.70100 71.02600 1.000 142.18803 501 VAL B O 1
ATOM 7674 N N . VAL B 1 502 ? 90.70200 113.01600 73.17200 1.000 141.78714 502 VAL B N 1
ATOM 7675 C CA . VAL B 1 502 ? 91.59500 111.88400 72.93800 1.000 141.78714 502 VAL B CA 1
ATOM 7676 C C . VAL B 1 502 ? 90.76400 110.60600 72.95600 1.000 141.78714 502 VAL B C 1
ATOM 7677 O O . VAL B 1 502 ? 90.01800 110.38500 73.92000 1.000 141.78714 502 VAL B O 1
ATOM 7681 N N . PRO B 1 503 ? 90.86200 109.75500 71.94000 1.000 139.80154 503 PRO B N 1
ATOM 7682 C CA . PRO B 1 503 ? 90.18600 108.45700 72.00400 1.000 139.80154 503 PRO B CA 1
ATOM 7683 C C . PRO B 1 503 ? 90.91600 107.50800 72.93900 1.000 139.80154 503 PRO B C 1
ATOM 7684 O O . PRO B 1 503 ? 92.12100 107.63100 73.17300 1.000 139.80154 503 PRO B O 1
ATOM 7688 N N . ALA B 1 504 ? 90.16200 106.55900 73.48800 1.000 136.41310 504 ALA B N 1
ATOM 7689 C CA . ALA B 1 504 ? 90.71600 105.63300 74.46600 1.000 136.41310 504 ALA B CA 1
ATOM 7690 C C . ALA B 1 504 ? 91.80700 104.76500 73.84900 1.000 136.41310 504 ALA B C 1
ATOM 7691 O O . ALA B 1 504 ? 91.70200 104.32300 72.70100 1.000 136.41310 504 ALA B O 1
ATOM 7693 N N . GLY B 1 505 ? 92.85900 104.52200 74.62800 1.000 137.08567 505 GLY B N 1
ATOM 7694 C CA . GLY B 1 505 ? 93.94200 103.65800 74.20500 1.000 137.08567 505 GLY B CA 1
ATOM 7695 C C . GLY B 1 505 ? 94.78500 104.16600 73.05900 1.000 137.08567 505 GLY B C 1
ATOM 7696 O O . GLY B 1 505 ? 95.45300 103.36600 72.39900 1.000 137.08567 505 GLY B O 1
ATOM 7697 N N . LYS B 1 506 ? 94.78100 105.46900 72.79500 1.000 137.52080 506 LYS B N 1
ATOM 7698 C CA . LYS B 1 506 ? 95.52700 106.02900 71.67900 1.000 137.52080 506 LYS B CA 1
ATOM 7699 C C . LYS B 1 506 ? 96.62000 106.96000 72.19000 1.000 137.52080 506 LYS B C 1
ATOM 7700 O O . LYS B 1 506 ? 96.68600 107.29300 73.37600 1.000 137.52080 506 LYS B O 1
ATOM 7706 N N . SER B 1 507 ? 97.48800 107.37600 71.27200 1.000 144.08126 507 SER B N 1
ATOM 7707 C CA . SER B 1 507 ? 98.59200 108.27900 71.56700 1.000 144.08126 507 SER B CA 1
ATOM 7708 C C . SER B 1 507 ? 98.37000 109.61200 70.86700 1.000 144.08126 507 SER B C 1
ATOM 7709 O O . SER B 1 507 ? 98.12600 109.64700 69.65600 1.000 144.08126 507 SER B O 1
ATOM 7712 N N . VAL B 1 508 ? 98.45700 110.70300 71.62500 1.000 145.44406 508 VAL B N 1
ATOM 7713 C CA . VAL B 1 508 ? 98.30900 112.04900 71.08700 1.000 145.44406 508 VAL B CA 1
ATOM 7714 C C . VAL B 1 508 ? 99.50500 112.87800 71.53400 1.000 145.44406 508 VAL B C 1
ATOM 7715 O O . VAL B 1 508 ? 100.02500 112.68800 72.63900 1.000 145.44406 508 VAL B O 1
ATOM 7719 N N . ALA B 1 509 ? 99.95700 113.78200 70.66800 1.000 149.62573 509 ALA B N 1
ATOM 7720 C CA . ALA B 1 509 ? 101.19300 114.51600 70.89500 1.000 149.62573 509 ALA B CA 1
ATOM 7721 C C . ALA B 1 509 ? 100.91700 116.01000 70.98700 1.000 149.62573 509 ALA B C 1
ATOM 7722 O O . ALA B 1 509 ? 100.17000 116.56700 70.17700 1.000 149.62573 509 ALA B O 1
ATOM 7724 N N . ILE B 1 510 ? 101.52300 116.64700 71.98400 1.000 147.97693 510 ILE B N 1
ATOM 7725 C CA . ILE B 1 510 ? 101.42100 118.08500 72.21200 1.000 147.97693 510 ILE B CA 1
ATOM 7726 C C . ILE B 1 510 ? 102.77400 118.70300 71.88800 1.000 147.97693 510 ILE B C 1
ATOM 7727 O O . ILE B 1 510 ? 103.77300 118.39900 72.55200 1.000 147.97693 510 ILE B O 1
ATOM 7732 N N . VAL B 1 511 ? 102.81300 119.57000 70.87700 1.000 155.26120 511 VAL B N 1
ATOM 7733 C CA . VAL B 1 511 ? 104.07000 120.13400 70.40100 1.000 155.26120 511 VAL B CA 1
ATOM 7734 C C . VAL B 1 511 ? 103.95700 121.65000 70.36000 1.000 155.26120 511 VAL B C 1
ATOM 7735 O O . VAL B 1 511 ? 102.86500 122.21300 70.22800 1.000 155.26120 511 VAL B O 1
ATOM 7739 N N . GLY B 1 512 ? 105.10100 122.30900 70.48300 1.000 158.90726 512 GLY B N 1
ATOM 7740 C CA . GLY B 1 512 ? 105.14600 123.75300 70.39900 1.000 158.90726 512 GLY B CA 1
ATOM 7741 C C . GLY B 1 512 ? 106.52900 124.26600 70.73100 1.000 158.90726 512 GLY B C 1
ATOM 7742 O O . GLY B 1 512 ? 107.47100 123.49900 70.95400 1.000 158.90726 512 GLY B O 1
ATOM 7743 N N . THR B 1 513 ? 106.63100 125.59200 70.75900 1.000 159.76771 513 THR B N 1
ATOM 7744 C CA . THR B 1 513 ? 107.86900 126.26600 71.11400 1.000 159.76771 513 THR B CA 1
ATOM 7745 C C . THR B 1 513 ? 108.05000 126.27700 72.63000 1.000 159.76771 513 THR B C 1
ATOM 7746 O O . THR B 1 513 ? 107.19800 125.81100 73.39200 1.000 159.76771 513 THR B O 1
ATOM 7750 N N . SER B 1 514 ? 109.18300 126.82100 73.07800 1.000 159.95708 514 SER B N 1
ATOM 7751 C CA . SER B 1 514 ? 109.42000 126.96400 74.50900 1.000 159.95708 514 SER B CA 1
ATOM 7752 C C . SER B 1 514 ? 108.70200 128.17700 75.08600 1.000 159.95708 514 SER B C 1
ATOM 7753 O O . SER B 1 514 ? 108.31800 128.16200 76.26000 1.000 159.95708 514 SER B O 1
ATOM 7756 N N . GLY B 1 515 ? 108.51400 129.22800 74.28600 1.000 159.40393 515 GLY B N 1
ATOM 7757 C CA . GLY B 1 515 ? 107.71100 130.35600 74.72100 1.000 159.40393 515 GLY B CA 1
ATOM 7758 C C . GLY B 1 515 ? 106.25700 130.01000 74.96700 1.000 159.40393 515 GLY B C 1
ATOM 7759 O O . GLY B 1 515 ? 105.57900 130.71500 75.72100 1.000 159.40393 515 GLY B O 1
ATOM 7760 N N . SER B 1 516 ? 105.76100 128.93800 74.34400 1.000 157.85056 516 SER B N 1
ATOM 7761 C CA . SER B 1 516 ? 104.35700 128.55900 74.45700 1.000 157.85056 516 SER B CA 1
ATOM 7762 C C . SER B 1 516 ? 103.97300 128.10800 75.86100 1.000 157.85056 516 SER B C 1
ATOM 7763 O O . SER B 1 516 ? 102.77800 127.95000 76.13200 1.000 157.85056 516 SER B O 1
ATOM 7766 N N . GLY B 1 517 ? 104.94300 127.90700 76.75000 1.000 153.20067 517 GLY B N 1
ATOM 7767 C CA . GLY B 1 517 ? 104.66800 127.52200 78.12100 1.000 153.20067 517 GLY B CA 1
ATOM 7768 C C . GLY B 1 517 ? 103.85200 126.25700 78.29500 1.000 153.20067 517 GLY B C 1
ATOM 7769 O O . GLY B 1 517 ? 102.87900 126.24400 79.05400 1.000 153.20067 517 GLY B O 1
ATOM 7770 N N . LYS B 1 518 ? 104.23300 125.18400 77.60000 1.000 149.96973 518 LYS B N 1
ATOM 7771 C CA . LYS B 1 518 ? 103.48100 123.93600 77.64700 1.000 149.96973 518 LYS B CA 1
ATOM 7772 C C . LYS B 1 518 ? 103.69900 123.16500 78.94400 1.000 149.96973 518 LYS B C 1
ATOM 7773 O O . LYS B 1 518 ? 103.18300 122.05100 79.08000 1.000 149.96973 518 LYS B O 1
ATOM 7779 N N . SER B 1 519 ? 104.45300 123.73200 79.88800 1.000 143.16200 519 SER B N 1
ATOM 7780 C CA . SER B 1 519 ? 104.67000 123.08900 81.17900 1.000 143.16200 519 SER B CA 1
ATOM 7781 C C . SER B 1 519 ? 103.37500 122.95700 81.97000 1.000 143.16200 519 SER B C 1
ATOM 7782 O O . SER B 1 519 ? 103.23100 122.02900 82.77400 1.000 143.16200 519 SER B O 1
ATOM 7785 N N . THR B 1 520 ? 102.43300 123.88300 81.76800 1.000 134.98879 520 THR B N 1
ATOM 7786 C CA . THR B 1 520 ? 101.22500 123.92600 82.59000 1.000 134.98879 520 THR B CA 1
ATOM 7787 C C . THR B 1 520 ? 100.42700 122.62600 82.51500 1.000 134.98879 520 THR B C 1
ATOM 7788 O O . THR B 1 520 ? 99.90600 122.16900 83.53800 1.000 134.98879 520 THR B O 1
ATOM 7792 N N . ILE B 1 521 ? 100.34100 122.01100 81.33100 1.000 127.93732 521 ILE B N 1
ATOM 7793 C CA . ILE B 1 521 ? 99.55600 120.79900 81.08500 1.000 127.93732 521 ILE B CA 1
ATOM 7794 C C . ILE B 1 521 ? 99.69700 119.79000 82.22100 1.000 127.93732 521 ILE B C 1
ATOM 7795 O O . ILE B 1 521 ? 98.69300 119.31900 82.77100 1.000 127.93732 521 ILE B O 1
ATOM 7800 N N . LEU B 1 522 ? 100.94000 119.44000 82.56700 1.000 129.01067 522 LEU B N 1
ATOM 7801 C CA . LEU B 1 522 ? 101.17400 118.43400 83.60200 1.000 129.01067 522 LEU B CA 1
ATOM 7802 C C . LEU B 1 522 ? 100.61000 118.88100 84.93900 1.000 129.01067 522 LEU B C 1
ATOM 7803 O O . LEU B 1 522 ? 99.98700 118.09300 85.66000 1.000 129.01067 522 LEU B O 1
ATOM 7808 N N . ARG B 1 523 ? 100.82000 120.14900 85.28300 1.000 124.90820 523 ARG B N 1
ATOM 7809 C CA . ARG B 1 523 ? 100.34000 120.66600 86.55500 1.000 124.90820 523 ARG B CA 1
ATOM 7810 C C . ARG B 1 523 ? 98.81900 120.63000 86.61300 1.000 124.90820 523 ARG B C 1
ATOM 7811 O O . ARG B 1 523 ? 98.23400 120.22600 87.62500 1.000 124.90820 523 ARG B O 1
ATOM 7819 N N . MET B 1 524 ? 98.16500 121.05100 85.52800 1.000 124.73561 524 MET B N 1
ATOM 7820 C CA . MET B 1 524 ? 96.70600 121.06300 85.48900 1.000 124.73561 524 MET B CA 1
ATOM 7821 C C . MET B 1 524 ? 96.10600 119.66100 85.54100 1.000 124.73561 524 MET B C 1
ATOM 7822 O O . MET B 1 524 ? 95.17100 119.41400 86.31200 1.000 124.73561 524 MET B O 1
ATOM 7827 N N . LEU B 1 525 ? 96.62400 118.72400 84.74000 1.000 117.99523 525 LEU B N 1
ATOM 7828 C CA . LEU B 1 525 ? 96.00200 117.40200 84.71300 1.000 117.99523 525 LEU B CA 1
ATOM 7829 C C . LEU B 1 525 ? 96.06600 116.74900 86.08500 1.000 117.99523 525 LEU B C 1
ATOM 7830 O O . LEU B 1 525 ? 95.15400 116.00900 86.46800 1.000 117.99523 525 LEU B O 1
ATOM 7835 N N . PHE B 1 526 ? 97.11900 117.03600 86.84400 1.000 113.50172 526 PHE B N 1
ATOM 7836 C CA . PHE B 1 526 ? 97.30700 116.50700 88.18700 1.000 113.50172 526 PHE B CA 1
ATOM 7837 C C . PHE B 1 526 ? 96.54400 117.31100 89.23100 1.000 113.50172 526 PHE B C 1
ATOM 7838 O O . PHE B 1 526 ? 96.67100 117.02700 90.42700 1.000 113.50172 526 PHE B O 1
ATOM 7846 N N . ARG B 1 527 ? 95.77100 118.31000 88.79700 1.000 115.30551 527 ARG B N 1
ATOM 7847 C CA . ARG B 1 527 ? 94.99600 119.17700 89.68600 1.000 115.30551 527 ARG B CA 1
ATOM 7848 C C . ARG B 1 527 ? 95.88200 119.95200 90.65600 1.000 115.30551 527 ARG B C 1
ATOM 7849 O O . ARG B 1 527 ? 95.52500 120.16700 91.81600 1.000 115.30551 527 ARG B O 1
ATOM 7857 N N . PHE B 1 528 ? 97.05900 120.36700 90.18700 1.000 116.26575 528 PHE B N 1
ATOM 7858 C CA . PHE B 1 528 ? 97.87500 121.25900 91.00000 1.000 116.26575 528 PHE B CA 1
ATOM 7859 C C . PHE B 1 528 ? 97.22200 122.63300 91.11300 1.000 116.26575 528 PHE B C 1
ATOM 7860 O O . PHE B 1 528 ? 97.18300 123.22300 92.19900 1.000 116.26575 528 PHE B O 1
ATOM 7868 N N . PHE B 1 529 ? 96.70700 123.15800 89.99900 1.000 118.90834 529 PHE B N 1
ATOM 7869 C CA . PHE B 1 529 ? 95.99400 124.42700 89.95700 1.000 118.90834 529 PHE B CA 1
ATOM 7870 C C . PHE B 1 529 ? 94.60700 124.23100 89.35300 1.000 118.90834 529 PHE B C 1
ATOM 7871 O O . PHE B 1 529 ? 94.41600 123.39300 88.46900 1.000 118.90834 529 PHE B O 1
ATOM 7879 N N . ASP B 1 530 ? 93.63600 124.99700 89.84300 1.000 118.83821 530 ASP B N 1
ATOM 7880 C CA . ASP B 1 530 ? 92.25300 124.87500 89.40100 1.000 118.83821 530 ASP B CA 1
ATOM 7881 C C . ASP B 1 530 ? 91.96900 125.78200 88.20100 1.000 118.83821 530 ASP B C 1
ATOM 7882 O O . ASP B 1 530 ? 92.71500 126.71800 87.90700 1.000 118.83821 530 ASP B O 1
ATOM 7887 N N . THR B 1 531 ? 90.86900 125.48600 87.50600 1.000 122.94936 531 THR B N 1
ATOM 7888 C CA . THR B 1 531 ? 90.47500 126.22300 86.30900 1.000 122.94936 531 THR B CA 1
ATOM 7889 C C . THR B 1 531 ? 89.54100 127.36500 86.67400 1.000 122.94936 531 THR B C 1
ATOM 7890 O O . THR B 1 531 ? 88.59400 127.17900 87.44400 1.000 122.94936 531 THR B O 1
ATOM 7894 N N . ASP B 1 532 ? 89.82200 128.55000 86.13200 1.000 125.39916 532 ASP B N 1
ATOM 7895 C CA . ASP B 1 532 ? 88.98500 129.70600 86.42600 1.000 125.39916 532 ASP B CA 1
ATOM 7896 C C . ASP B 1 532 ? 87.56000 129.49200 85.92600 1.000 125.39916 532 ASP B C 1
ATOM 7897 O O . ASP B 1 532 ? 86.59300 129.70700 86.66500 1.000 125.39916 532 ASP B O 1
ATOM 7902 N N . SER B 1 533 ? 87.40700 129.06400 84.66800 1.000 125.92198 533 SER B N 1
ATOM 7903 C CA . SER B 1 533 ? 86.08300 128.93600 84.07500 1.000 125.92198 533 SER B CA 1
ATOM 7904 C C . SER B 1 533 ? 85.81200 127.62000 83.35500 1.000 125.92198 533 SER B C 1
ATOM 7905 O O . SER B 1 533 ? 84.71500 127.45900 82.81100 1.000 125.92198 533 SER B O 1
ATOM 7908 N N . GLY B 1 534 ? 86.75600 126.67900 83.32700 1.000 128.17040 534 GLY B N 1
ATOM 7909 C CA . GLY B 1 534 ? 86.60200 125.46500 82.56000 1.000 128.17040 534 GLY B CA 1
ATOM 7910 C C . GLY B 1 534 ? 86.44100 124.20200 83.39400 1.000 128.17040 534 GLY B C 1
ATOM 7911 O O . GLY B 1 534 ? 86.44900 124.20900 84.62200 1.000 128.17040 534 GLY B O 1
ATOM 7912 N N . ASN B 1 535 ? 86.29200 123.09200 82.67100 1.000 128.78766 535 ASN B N 1
ATOM 7913 C CA . ASN B 1 535 ? 86.08500 121.77200 83.25100 1.000 128.78766 535 ASN B CA 1
ATOM 7914 C C . ASN B 1 535 ? 87.02700 120.77700 82.58400 1.000 128.78766 535 ASN B C 1
ATOM 7915 O O . ASN B 1 535 ? 87.53900 121.01700 81.48800 1.000 128.78766 535 ASN B O 1
ATOM 7920 N N . ILE B 1 536 ? 87.23600 119.64100 83.24600 1.000 128.47156 536 ILE B N 1
ATOM 7921 C CA . ILE B 1 536 ? 88.02500 118.54400 82.69400 1.000 128.47156 536 ILE B CA 1
ATOM 7922 C C . ILE B 1 536 ? 87.19500 117.27000 82.75200 1.000 128.47156 536 ILE B C 1
ATOM 7923 O O . ILE B 1 536 ? 86.76600 116.85300 83.83500 1.000 128.47156 536 ILE B O 1
ATOM 7928 N N . ARG B 1 537 ? 86.98000 116.65100 81.59600 1.000 127.70950 537 ARG B N 1
ATOM 7929 C CA . ARG B 1 537 ? 86.17000 115.44500 81.47800 1.000 127.70950 537 ARG B CA 1
ATOM 7930 C C . ARG B 1 537 ? 87.10400 114.24000 81.48900 1.000 127.70950 537 ARG B C 1
ATOM 7931 O O . ARG B 1 537 ? 87.87600 114.03800 80.54600 1.000 127.70950 537 ARG B O 1
ATOM 7939 N N . ILE B 1 538 ? 87.03600 113.44500 82.55100 1.000 124.93011 538 ILE B N 1
ATOM 7940 C CA . ILE B 1 538 ? 87.76700 112.18600 82.63900 1.000 124.93011 538 ILE B CA 1
ATOM 7941 C C . ILE B 1 538 ? 86.73800 111.07000 82.56300 1.000 124.93011 538 ILE B C 1
ATOM 7942 O O . ILE B 1 538 ? 85.95500 110.87400 83.50000 1.000 124.93011 538 ILE B O 1
ATOM 7947 N N . ASP B 1 539 ? 86.74700 110.33500 81.44900 1.000 126.01488 539 ASP B N 1
ATOM 7948 C CA . ASP B 1 539 ? 85.76000 109.28700 81.18000 1.000 126.01488 539 ASP B CA 1
ATOM 7949 C C . ASP B 1 539 ? 84.34500 109.84800 81.33800 1.000 126.01488 539 ASP B C 1
ATOM 7950 O O . ASP B 1 539 ? 83.43600 109.19700 81.85600 1.000 126.01488 539 ASP B O 1
ATOM 7955 N N . GLY B 1 540 ? 84.15300 111.06900 80.85100 1.000 125.22611 540 GLY B N 1
ATOM 7956 C CA . GLY B 1 540 ? 82.89000 111.76400 81.03800 1.000 125.22611 540 GLY B CA 1
ATOM 7957 C C . GLY B 1 540 ? 82.50800 112.00200 82.48400 1.000 125.22611 540 GLY B C 1
ATOM 7958 O O . GLY B 1 540 ? 81.32500 111.90700 82.83500 1.000 125.22611 540 GLY B O 1
ATOM 7959 N N . GLN B 1 541 ? 83.48500 112.31200 83.33600 1.000 123.80460 541 GLN B N 1
ATOM 7960 C CA . GLN B 1 541 ? 83.23200 112.70400 84.71500 1.000 123.80460 541 GLN B CA 1
ATOM 7961 C C . GLN B 1 541 ? 83.94700 114.01700 85.00600 1.000 123.80460 541 GLN B C 1
ATOM 7962 O O . GLN B 1 541 ? 84.94100 114.36600 84.36400 1.000 123.80460 541 GLN B O 1
ATOM 7968 N N . ASP B 1 542 ? 83.42500 114.74100 85.99100 1.000 118.21432 542 ASP B N 1
ATOM 7969 C CA . ASP B 1 542 ? 83.98500 116.01800 86.40800 1.000 118.21432 542 ASP B CA 1
ATOM 7970 C C . ASP B 1 542 ? 85.01000 115.77700 87.50900 1.000 118.21432 542 ASP B C 1
ATOM 7971 O O . ASP B 1 542 ? 84.75500 115.01800 88.44800 1.000 118.21432 542 ASP B O 1
ATOM 7976 N N . ILE B 1 543 ? 86.17600 116.41200 87.37800 1.000 115.22772 543 ILE B N 1
ATOM 7977 C CA . ILE B 1 543 ? 87.25300 116.18900 88.33600 1.000 115.22772 543 ILE B CA 1
ATOM 7978 C C . ILE B 1 543 ? 86.93400 116.84700 89.67500 1.000 115.22772 543 ILE B C 1
ATOM 7979 O O . ILE B 1 543 ? 87.33000 116.33900 90.73200 1.000 115.22772 543 ILE B O 1
ATOM 7984 N N . LYS B 1 544 ? 86.23100 117.98500 89.65600 1.000 114.10107 544 LYS B N 1
ATOM 7985 C CA . LYS B 1 544 ? 85.94700 118.74000 90.87700 1.000 114.10107 544 LYS B CA 1
ATOM 7986 C C . LYS B 1 544 ? 85.35400 117.88300 91.99200 1.000 114.10107 544 LYS B C 1
ATOM 7987 O O . LYS B 1 544 ? 85.62300 118.13300 93.17300 1.000 114.10107 544 LYS B O 1
ATOM 7993 N N . GLU B 1 545 ? 84.56000 116.87100 91.65100 1.000 111.11040 545 GLU B N 1
ATOM 7994 C CA . GLU B 1 545 ? 83.90700 116.05700 92.67100 1.000 111.11040 545 GLU B CA 1
ATOM 7995 C C . GLU B 1 545 ? 84.78700 114.91800 93.17700 1.000 111.11040 545 GLU B C 1
ATOM 7996 O O . GLU B 1 545 ? 84.84200 114.67700 94.38800 1.000 111.11040 545 GLU B O 1
ATOM 8002 N N . VAL B 1 546 ? 85.47700 114.21200 92.27600 1.000 108.73271 546 VAL B N 1
ATOM 8003 C CA . VAL B 1 546 ? 86.21000 113.01100 92.65900 1.000 108.73271 546 VAL B CA 1
ATOM 8004 C C . VAL B 1 546 ? 87.33000 113.33500 93.64900 1.000 108.73271 546 VAL B C 1
ATOM 8005 O O . VAL B 1 546 ? 87.92700 114.41900 93.62900 1.000 108.73271 546 VAL B O 1
ATOM 8009 N N . ARG B 1 547 ? 87.58800 112.38400 94.54500 1.000 111.94325 547 ARG B N 1
ATOM 8010 C CA . ARG B 1 547 ? 88.64000 112.52500 95.54400 1.000 111.94325 547 ARG B CA 1
ATOM 8011 C C . ARG B 1 547 ? 90.00600 112.72500 94.90300 1.000 111.94325 547 ARG B C 1
ATOM 8012 O O . ARG B 1 547 ? 90.31900 112.14100 93.86300 1.000 111.94325 547 ARG B O 1
ATOM 8020 N N . LEU B 1 548 ? 90.81100 113.58100 95.53500 1.000 111.94824 548 LEU B N 1
ATOM 8021 C CA . LEU B 1 548 ? 92.15700 113.85600 95.04600 1.000 111.94824 548 LEU B CA 1
ATOM 8022 C C . LEU B 1 548 ? 92.99700 112.58600 95.01300 1.000 111.94824 548 LEU B C 1
ATOM 8023 O O . LEU B 1 548 ? 93.70000 112.31500 94.03200 1.000 111.94824 548 LEU B O 1
ATOM 8028 N N . ASP B 1 549 ? 92.93700 111.79700 96.08800 1.000 112.46024 549 ASP B N 1
ATOM 8029 C CA . ASP B 1 549 ? 93.71000 110.56100 96.16000 1.000 112.46024 549 ASP B CA 1
ATOM 8030 C C . ASP B 1 549 ? 93.37200 109.61800 95.01100 1.000 112.46024 549 ASP B C 1
ATOM 8031 O O . ASP B 1 549 ? 94.27100 109.06500 94.36900 1.000 112.46024 549 ASP B O 1
ATOM 8036 N N . SER B 1 550 ? 92.08000 109.41700 94.74000 1.000 112.74805 550 SER B N 1
ATOM 8037 C CA . SER B 1 550 ? 91.68900 108.47500 93.69400 1.000 112.74805 550 SER B CA 1
ATOM 8038 C C . SER B 1 550 ? 92.23600 108.89400 92.33500 1.000 112.74805 550 SER B C 1
ATOM 8039 O O . SER B 1 550 ? 92.77200 108.06300 91.58700 1.000 112.74805 550 SER B O 1
ATOM 8042 N N . LEU B 1 551 ? 92.17000 110.19000 92.02200 1.000 113.36761 551 LEU B N 1
ATOM 8043 C CA . LEU B 1 551 ? 92.64500 110.64600 90.72100 1.000 113.36761 551 LEU B CA 1
ATOM 8044 C C . LEU B 1 551 ? 94.15900 110.54800 90.63900 1.000 113.36761 551 LEU B C 1
ATOM 8045 O O . LEU B 1 551 ? 94.70200 110.01300 89.66700 1.000 113.36761 551 LEU B O 1
ATOM 8050 N N . ARG B 1 552 ? 94.86200 111.06800 91.64700 1.000 111.91301 552 ARG B N 1
ATOM 8051 C CA . ARG B 1 552 ? 96.31500 111.07000 91.56700 1.000 111.91301 552 ARG B CA 1
ATOM 8052 C C . ARG B 1 552 ? 96.88100 109.65800 91.62800 1.000 111.91301 552 ARG B C 1
ATOM 8053 O O . ARG B 1 552 ? 98.00200 109.43300 91.16000 1.000 111.91301 552 ARG B O 1
ATOM 8061 N N . SER B 1 553 ? 96.13200 108.70700 92.19500 1.000 110.77979 553 SER B N 1
ATOM 8062 C CA . SER B 1 553 ? 96.58400 107.32500 92.23100 1.000 110.77979 553 SER B CA 1
ATOM 8063 C C . SER B 1 553 ? 96.30800 106.61700 90.91100 1.000 110.77979 553 SER B C 1
ATOM 8064 O O . SER B 1 553 ? 97.10900 105.78200 90.47400 1.000 110.77979 553 SER B O 1
ATOM 8067 N N . SER B 1 554 ? 95.18600 106.93200 90.26000 1.000 112.14429 554 SER B N 1
ATOM 8068 C CA . SER B 1 554 ? 94.82200 106.19800 89.05700 1.000 112.14429 554 SER B CA 1
ATOM 8069 C C . SER B 1 554 ? 95.55600 106.69400 87.81500 1.000 112.14429 554 SER B C 1
ATOM 8070 O O . SER B 1 554 ? 95.51400 106.01600 86.78300 1.000 112.14429 554 SER B O 1
ATOM 8073 N N . ILE B 1 555 ? 96.22200 107.84500 87.88800 1.000 112.89823 555 ILE B N 1
ATOM 8074 C CA . ILE B 1 555 ? 96.94500 108.42400 86.76200 1.000 112.89823 555 ILE B CA 1
ATOM 8075 C C . ILE B 1 555 ? 98.42700 108.10300 86.90500 1.000 112.89823 555 ILE B C 1
ATOM 8076 O O . ILE B 1 555 ? 98.96400 108.05200 88.02200 1.000 112.89823 555 ILE B O 1
ATOM 8081 N N . GLY B 1 556 ? 99.08600 107.85700 85.78200 1.000 114.74864 556 GLY B N 1
ATOM 8082 C CA . GLY B 1 556 ? 100.50800 107.54300 85.77000 1.000 114.74864 556 GLY B CA 1
ATOM 8083 C C . GLY B 1 556 ? 101.29200 108.59300 85.00800 1.000 114.74864 556 GLY B C 1
ATOM 8084 O O . GLY B 1 556 ? 100.81900 109.12200 84.00800 1.000 114.74864 556 GLY B O 1
ATOM 8085 N N . VAL B 1 557 ? 102.49900 108.88100 85.48300 1.000 115.89133 557 VAL B N 1
ATOM 8086 C CA . VAL B 1 557 ? 103.29500 109.99300 84.97400 1.000 115.89133 557 VAL B CA 1
ATOM 8087 C C . VAL B 1 557 ? 104.76600 109.63500 85.11500 1.000 115.89133 557 VAL B C 1
ATOM 8088 O O . VAL B 1 557 ? 105.17100 108.99500 86.08900 1.000 115.89133 557 VAL B O 1
ATOM 8092 N N . VAL B 1 558 ? 105.56000 110.03500 84.13400 1.000 122.18599 558 VAL B N 1
ATOM 8093 C CA . VAL B 1 558 ? 107.01300 109.88300 84.17000 1.000 122.18599 558 VAL B CA 1
ATOM 8094 C C . VAL B 1 558 ? 107.63400 111.26400 84.34400 1.000 122.18599 558 VAL B C 1
ATOM 8095 O O . VAL B 1 558 ? 107.25100 112.19600 83.62900 1.000 122.18599 558 VAL B O 1
ATOM 8099 N N . PRO B 1 559 ? 108.52700 111.45600 85.31100 1.000 125.64264 559 PRO B N 1
ATOM 8100 C CA . PRO B 1 559 ? 109.07500 112.79600 85.55000 1.000 125.64264 559 PRO B CA 1
ATOM 8101 C C . PRO B 1 559 ? 110.04800 113.20600 84.45800 1.000 125.64264 559 PRO B C 1
ATOM 8102 O O . PRO B 1 559 ? 110.57600 112.37900 83.71200 1.000 125.64264 559 PRO B O 1
ATOM 8106 N N . GLN B 1 560 ? 110.27200 114.51900 84.37000 1.000 131.01997 560 GLN B N 1
ATOM 8107 C CA . GLN B 1 560 ? 111.20700 115.05200 83.38900 1.000 131.01997 560 GLN B CA 1
ATOM 8108 C C . GLN B 1 560 ? 112.64000 114.93100 83.89000 1.000 131.01997 560 GLN B C 1
ATOM 8109 O O . GLN B 1 560 ? 113.52700 114.48100 83.15700 1.000 131.01997 560 GLN B O 1
ATOM 8115 N N . ASP B 1 561 ? 112.87900 115.32600 85.13600 1.000 129.10471 561 ASP B N 1
ATOM 8116 C CA . ASP B 1 561 ? 114.16300 115.14300 85.79800 1.000 129.10471 561 ASP B CA 1
ATOM 8117 C C . ASP B 1 561 ? 113.97400 114.06700 86.86000 1.000 129.10471 561 ASP B C 1
ATOM 8118 O O . ASP B 1 561 ? 113.10900 114.19800 87.73400 1.000 129.10471 561 ASP B O 1
ATOM 8123 N N . THR B 1 562 ? 114.78100 113.01000 86.78300 1.000 123.34780 562 THR B N 1
ATOM 8124 C CA . THR B 1 562 ? 114.60400 111.82800 87.62400 1.000 123.34780 562 THR B CA 1
ATOM 8125 C C . THR B 1 562 ? 115.61300 111.87700 88.76600 1.000 123.34780 562 THR B C 1
ATOM 8126 O O . THR B 1 562 ? 116.71300 111.33100 88.67400 1.000 123.34780 562 THR B O 1
ATOM 8130 N N . VAL B 1 563 ? 115.23200 112.54400 89.84900 1.000 119.54913 563 VAL B N 1
ATOM 8131 C CA . VAL B 1 563 ? 116.10200 112.67000 91.01200 1.000 119.54913 563 VAL B CA 1
ATOM 8132 C C . VAL B 1 563 ? 116.02100 111.37700 91.81000 1.000 119.54913 563 VAL B C 1
ATOM 8133 O O . VAL B 1 563 ? 114.92600 110.91800 92.15600 1.000 119.54913 563 VAL B O 1
ATOM 8137 N N . LEU B 1 564 ? 117.17400 110.78600 92.10600 1.000 114.30884 564 LEU B N 1
ATOM 8138 C CA . LEU B 1 564 ? 117.23400 109.56700 92.89800 1.000 114.30884 564 LEU B CA 1
ATOM 8139 C C . LEU B 1 564 ? 117.77400 109.85000 94.29200 1.000 114.30884 564 LEU B C 1
ATOM 8140 O O . LEU B 1 564 ? 118.73900 110.60300 94.45900 1.000 114.30884 564 LEU B O 1
ATOM 8145 N N . PHE B 1 565 ? 117.13700 109.24000 95.28700 1.000 105.22897 565 PHE B N 1
ATOM 8146 C CA . PHE B 1 565 ? 117.57100 109.36600 96.66700 1.000 105.22897 565 PHE B CA 1
ATOM 8147 C C . PHE B 1 565 ? 118.82900 108.53600 96.90000 1.000 105.22897 565 PHE B C 1
ATOM 8148 O O . PHE B 1 565 ? 119.18500 107.66300 96.10300 1.000 105.22897 565 PHE B O 1
ATOM 8156 N N . ASN B 1 566 ? 119.50800 108.81500 98.00800 1.000 106.44423 566 ASN B N 1
ATOM 8157 C CA . ASN B 1 566 ? 120.75500 108.12100 98.32900 1.000 106.44423 566 ASN B CA 1
ATOM 8158 C C . ASN B 1 566 ? 120.41100 106.83600 99.08500 1.000 106.44423 566 ASN B C 1
ATOM 8159 O O . ASN B 1 566 ? 120.26700 106.82200 100.30700 1.000 106.44423 566 ASN B O 1
ATOM 8164 N N . ASP B 1 567 ? 120.31500 105.73700 98.34200 1.000 100.35526 567 ASP B N 1
ATOM 8165 C CA . ASP B 1 567 ? 119.92400 104.45100 98.90700 1.000 100.35526 567 ASP B CA 1
ATOM 8166 C C . ASP B 1 567 ? 120.28100 103.34800 97.91900 1.000 100.35526 567 ASP B C 1
ATOM 8167 O O . ASP B 1 567 ? 120.82800 103.59900 96.84200 1.000 100.35526 567 ASP B O 1
ATOM 8172 N N . THR B 1 568 ? 119.95900 102.11800 98.30300 1.000 99.54937 568 THR B N 1
ATOM 8173 C CA . THR B 1 568 ? 120.25000 100.95400 97.48200 1.000 99.54937 568 THR B CA 1
ATOM 8174 C C . THR B 1 568 ? 119.38500 100.94500 96.22800 1.000 99.54937 568 THR B C 1
ATOM 8175 O O . THR B 1 568 ? 118.22000 101.34900 96.25700 1.000 99.54937 568 THR B O 1
ATOM 8179 N N . ILE B 1 569 ? 119.98900 100.50800 95.11700 1.000 98.84291 569 ILE B N 1
ATOM 8180 C CA . ILE B 1 569 ? 119.28600 100.39800 93.83700 1.000 98.84291 569 ILE B CA 1
ATOM 8181 C C . ILE B 1 569 ? 117.92000 99.74700 94.01400 1.000 98.84291 569 ILE B C 1
ATOM 8182 O O . ILE B 1 569 ? 116.92200 100.20100 93.44600 1.000 98.84291 569 ILE B O 1
ATOM 8187 N N . PHE B 1 570 ? 117.86200 98.64900 94.77100 1.000 96.74616 570 PHE B N 1
ATOM 8188 C CA . PHE B 1 570 ? 116.60700 97.91800 94.91400 1.000 96.74616 570 PHE B CA 1
ATOM 8189 C C . PHE B 1 570 ? 115.51700 98.79000 95.52900 1.000 96.74616 570 PHE B C 1
ATOM 8190 O O . PHE B 1 570 ? 114.33900 98.67900 95.14900 1.000 96.74616 570 PHE B O 1
ATOM 8198 N N . HIS B 1 571 ? 115.89800 99.73100 96.39800 1.000 95.40240 571 HIS B N 1
ATOM 8199 C CA . HIS B 1 571 ? 114.90600 100.64600 96.94500 1.000 95.40240 571 HIS B CA 1
ATOM 8200 C C . HIS B 1 571 ? 114.51800 101.70900 95.92600 1.000 95.40240 571 HIS B C 1
ATOM 8201 O O . HIS B 1 571 ? 113.34900 102.09900 95.85500 1.000 95.40240 571 HIS B O 1
ATOM 8208 N N . ASN B 1 572 ? 115.47100 102.19000 95.13100 1.000 94.65088 572 ASN B N 1
ATOM 8209 C CA . ASN B 1 572 ? 115.13600 103.19800 94.14100 1.000 94.65088 572 ASN B CA 1
ATOM 8210 C C . ASN B 1 572 ? 114.40500 102.59600 92.95100 1.000 94.65088 572 ASN B C 1
ATOM 8211 O O . ASN B 1 572 ? 113.93500 103.34500 92.09100 1.000 94.65088 572 ASN B O 1
ATOM 8216 N N . ILE B 1 573 ? 114.31700 101.27000 92.87400 1.000 96.35549 573 ILE B N 1
ATOM 8217 C CA . ILE B 1 573 ? 113.66500 100.60200 91.75800 1.000 96.35549 573 ILE B CA 1
ATOM 8218 C C . ILE B 1 573 ? 112.34000 99.96700 92.16500 1.000 96.35549 573 ILE B C 1
ATOM 8219 O O . ILE B 1 573 ? 111.52100 99.66800 91.28200 1.000 96.35549 573 ILE B O 1
ATOM 8224 N N . HIS B 1 574 ? 112.08000 99.77700 93.46100 1.000 97.57292 574 HIS B N 1
ATOM 8225 C CA . HIS B 1 574 ? 110.75900 99.32700 93.88600 1.000 97.57292 574 HIS B CA 1
ATOM 8226 C C . HIS B 1 574 ? 109.96200 100.47000 94.50000 1.000 97.57292 574 HIS B C 1
ATOM 8227 O O . HIS B 1 574 ? 108.87300 100.24600 95.03700 1.000 97.57292 574 HIS B O 1
ATOM 8234 N N . TYR B 1 575 ? 110.48600 101.69600 94.41100 1.000 95.74682 575 TYR B N 1
ATOM 8235 C CA . TYR B 1 575 ? 109.85800 102.85600 95.03500 1.000 95.74682 575 TYR B CA 1
ATOM 8236 C C . TYR B 1 575 ? 108.46300 103.12500 94.48400 1.000 95.74682 575 TYR B C 1
ATOM 8237 O O . TYR B 1 575 ? 107.61400 103.67100 95.19900 1.000 95.74682 575 TYR B O 1
ATOM 8246 N N . GLY B 1 576 ? 108.21300 102.78000 93.21800 1.000 98.21358 576 GLY B N 1
ATOM 8247 C CA . GLY B 1 576 ? 106.95400 103.16100 92.58900 1.000 98.21358 576 GLY B CA 1
ATOM 8248 C C . GLY B 1 576 ? 105.73900 102.63700 93.33100 1.000 98.21358 576 GLY B C 1
ATOM 8249 O O . GLY B 1 576 ? 104.79600 103.38200 93.60800 1.000 98.21358 576 GLY B O 1
ATOM 8250 N N . ARG B 1 577 ? 105.74300 101.34900 93.66100 1.000 101.40744 577 ARG B N 1
ATOM 8251 C CA . ARG B 1 577 ? 104.71200 100.75300 94.50100 1.000 101.40744 577 ARG B CA 1
ATOM 8252 C C . ARG B 1 577 ? 105.41000 99.95500 95.59200 1.000 101.40744 577 ARG B C 1
ATOM 8253 O O . ARG B 1 577 ? 106.26600 99.11300 95.30000 1.000 101.40744 577 ARG B O 1
ATOM 8261 N N . LEU B 1 578 ? 105.11500 100.27800 96.84700 1.000 103.97346 578 LEU B N 1
ATOM 8262 C CA . LEU B 1 578 ? 105.67400 99.50300 97.94100 1.000 103.97346 578 LEU B CA 1
ATOM 8263 C C . LEU B 1 578 ? 105.04200 98.11200 97.95900 1.000 103.97346 578 LEU B C 1
ATOM 8264 O O . LEU B 1 578 ? 104.13100 97.80100 97.18600 1.000 103.97346 578 LEU B O 1
ATOM 8269 N N . SER B 1 579 ? 105.54100 97.26300 98.85900 1.000 111.55716 579 SER B N 1
ATOM 8270 C CA . SER B 1 579 ? 105.13800 95.85700 98.91800 1.000 111.55716 579 SER B CA 1
ATOM 8271 C C . SER B 1 579 ? 105.42000 95.16000 97.58900 1.000 111.55716 579 SER B C 1
ATOM 8272 O O . SER B 1 579 ? 104.60600 94.38300 97.08600 1.000 111.55716 579 SER B O 1
ATOM 8275 N N . ALA B 1 580 ? 106.58200 95.45100 97.01200 1.000 113.13326 580 ALA B N 1
ATOM 8276 C CA . ALA B 1 580 ? 107.02700 94.83400 95.77000 1.000 113.13326 580 ALA B CA 1
ATOM 8277 C C . ALA B 1 580 ? 107.98700 93.69400 96.08700 1.000 113.13326 580 ALA B C 1
ATOM 8278 O O . ALA B 1 580 ? 108.99200 93.89700 96.77700 1.000 113.13326 580 ALA B O 1
ATOM 8280 N N . THR B 1 581 ? 107.67700 92.50300 95.58200 1.000 117.85425 581 THR B N 1
ATOM 8281 C CA . THR B 1 581 ? 108.51100 91.33500 95.80700 1.000 117.85425 581 THR B CA 1
ATOM 8282 C C . THR B 1 581 ? 109.71600 91.36500 94.87000 1.000 117.85425 581 THR B C 1
ATOM 8283 O O . THR B 1 581 ? 109.87000 92.26100 94.03600 1.000 117.85425 581 THR B O 1
ATOM 8287 N N . GLU B 1 582 ? 110.59100 90.36700 95.01200 1.000 119.10744 582 GLU B N 1
ATOM 8288 C CA . GLU B 1 582 ? 111.75000 90.27600 94.13200 1.000 119.10744 582 GLU B CA 1
ATOM 8289 C C . GLU B 1 582 ? 111.36500 89.81800 92.73000 1.000 119.10744 582 GLU B C 1
ATOM 8290 O O . GLU B 1 582 ? 111.99800 90.23200 91.75300 1.000 119.10744 582 GLU B O 1
ATOM 8296 N N . GLU B 1 583 ? 110.32200 88.99500 92.60400 1.000 120.32111 583 GLU B N 1
ATOM 8297 C CA . GLU B 1 583 ? 109.88200 88.56200 91.28000 1.000 120.32111 583 GLU B CA 1
ATOM 8298 C C . GLU B 1 583 ? 109.20800 89.69400 90.51300 1.000 120.32111 583 GLU B C 1
ATOM 8299 O O . GLU B 1 583 ? 109.40100 89.82600 89.29900 1.000 120.32111 583 GLU B O 1
ATOM 8305 N N . GLU B 1 584 ? 108.39300 90.50400 91.19200 1.000 119.37282 584 GLU B N 1
ATOM 8306 C CA . GLU B 1 584 ? 107.77800 91.65500 90.53600 1.000 119.37282 584 GLU B CA 1
ATOM 8307 C C . GLU B 1 584 ? 108.83900 92.62100 90.01900 1.000 119.37282 584 GLU B C 1
ATOM 8308 O O . GLU B 1 584 ? 108.79000 93.06600 88.86400 1.000 119.37282 584 GLU B O 1
ATOM 8314 N N . VAL B 1 585 ? 109.81100 92.95900 90.86800 1.000 110.49138 585 VAL B N 1
ATOM 8315 C CA . VAL B 1 585 ? 110.85300 93.87500 90.42900 1.000 110.49138 585 VAL B CA 1
ATOM 8316 C C . VAL B 1 585 ? 111.71500 93.22200 89.35800 1.000 110.49138 585 VAL B C 1
ATOM 8317 O O . VAL B 1 585 ? 112.21500 93.90300 88.45400 1.000 110.49138 585 VAL B O 1
ATOM 8321 N N . TYR B 1 586 ? 111.85100 91.89400 89.38900 1.000 116.31827 586 TYR B N 1
ATOM 8322 C CA . TYR B 1 586 ? 112.58400 91.22200 88.32200 1.000 116.31827 586 TYR B CA 1
ATOM 8323 C C . TYR B 1 586 ? 111.85200 91.32800 86.99000 1.000 116.31827 586 TYR B C 1
ATOM 8324 O O . TYR B 1 586 ? 112.48200 91.56300 85.95600 1.000 116.31827 586 TYR B O 1
ATOM 8333 N N . GLU B 1 587 ? 110.53000 91.12900 86.98400 1.000 116.86985 587 GLU B N 1
ATOM 8334 C CA . GLU B 1 587 ? 109.80100 91.22100 85.72100 1.000 116.86985 587 GLU B CA 1
ATOM 8335 C C . GLU B 1 587 ? 109.84900 92.64800 85.19000 1.000 116.86985 587 GLU B C 1
ATOM 8336 O O . GLU B 1 587 ? 109.97800 92.87000 83.97400 1.000 116.86985 587 GLU B O 1
ATOM 8342 N N . ALA B 1 588 ? 109.77100 93.62700 86.09800 1.000 114.38870 588 ALA B N 1
ATOM 8343 C CA . ALA B 1 588 ? 109.91600 95.01800 85.69100 1.000 114.38870 588 ALA B CA 1
ATOM 8344 C C . ALA B 1 588 ? 111.28700 95.24900 85.07600 1.000 114.38870 588 ALA B C 1
ATOM 8345 O O . ALA B 1 588 ? 111.41800 95.97900 84.08900 1.000 114.38870 588 ALA B O 1
ATOM 8347 N N . ALA B 1 589 ? 112.32500 94.64700 85.66100 1.000 115.06129 589 ALA B N 1
ATOM 8348 C CA . ALA B 1 589 ? 113.66800 94.77200 85.10800 1.000 115.06129 589 ALA B CA 1
ATOM 8349 C C . ALA B 1 589 ? 113.75200 94.15500 83.71400 1.000 115.06129 589 ALA B C 1
ATOM 8350 O O . ALA B 1 589 ? 114.33400 94.74700 82.79700 1.000 115.06129 589 ALA B O 1
ATOM 8352 N N . ARG B 1 590 ? 113.19200 92.95100 83.54200 1.000 114.02582 590 ARG B N 1
ATOM 8353 C CA . ARG B 1 590 ? 113.26700 92.28100 82.24400 1.000 114.02582 590 ARG B CA 1
ATOM 8354 C C . ARG B 1 590 ? 112.60600 93.11200 81.15600 1.000 114.02582 590 ARG B C 1
ATOM 8355 O O . ARG B 1 590 ? 113.17300 93.30400 80.07400 1.000 114.02582 590 ARG B O 1
ATOM 8363 N N . ARG B 1 591 ? 111.39700 93.61000 81.42200 1.000 114.25981 591 ARG B N 1
ATOM 8364 C CA . ARG B 1 591 ? 110.75000 94.47300 80.43800 1.000 114.25981 591 ARG B CA 1
ATOM 8365 C C . ARG B 1 591 ? 111.51100 95.78400 80.25800 1.000 114.25981 591 ARG B C 1
ATOM 8366 O O . ARG B 1 591 ? 111.56400 96.32700 79.14800 1.000 114.25981 591 ARG B O 1
ATOM 8374 N N . ALA B 1 592 ? 112.10300 96.30800 81.33200 1.000 112.15443 592 ALA B N 1
ATOM 8375 C CA . ALA B 1 592 ? 112.97400 97.47300 81.23700 1.000 112.15443 592 ALA B CA 1
ATOM 8376 C C . ALA B 1 592 ? 114.27600 97.18500 80.49900 1.000 112.15443 592 ALA B C 1
ATOM 8377 O O . ALA B 1 592 ? 115.02100 98.12900 80.21500 1.000 112.15443 592 ALA B O 1
ATOM 8379 N N . ALA B 1 593 ? 114.56200 95.91800 80.18700 1.000 112.74366 593 ALA B N 1
ATOM 8380 C CA . ALA B 1 593 ? 115.77800 95.52500 79.47000 1.000 112.74366 593 ALA B CA 1
ATOM 8381 C C . ALA B 1 593 ? 117.03700 96.02700 80.17500 1.000 112.74366 593 ALA B C 1
ATOM 8382 O O . ALA B 1 593 ? 117.96900 96.52900 79.54400 1.000 112.74366 593 ALA B O 1
ATOM 8384 N N . ILE B 1 594 ? 117.06400 95.88400 81.50100 1.000 114.46910 594 ILE B N 1
ATOM 8385 C CA . 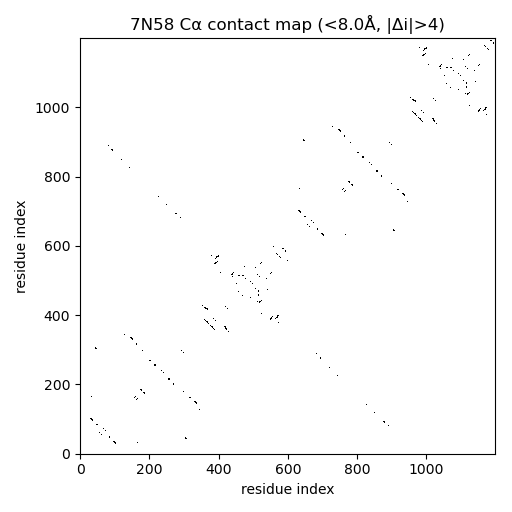ILE B 1 594 ? 118.16500 96.39000 82.31700 1.000 114.46910 594 ILE B CA 1
ATOM 8386 C C . ILE B 1 594 ? 119.09200 95.28100 82.80300 1.000 114.46910 594 ILE B C 1
ATOM 8387 O O . ILE B 1 594 ? 120.16000 95.58500 83.35900 1.000 114.46910 594 ILE B O 1
ATOM 8392 N N . HIS B 1 595 ? 118.73500 94.01200 82.59200 1.000 114.81258 595 HIS B N 1
ATOM 8393 C CA . HIS B 1 595 ? 119.56400 92.90400 83.06500 1.000 114.81258 595 HIS B CA 1
ATOM 8394 C C . HIS B 1 595 ? 120.96100 92.90800 82.45600 1.000 114.81258 595 HIS B C 1
ATOM 8395 O O . HIS B 1 595 ? 121.92600 92.51300 83.12100 1.000 114.81258 595 HIS B O 1
ATOM 8402 N N . GLU B 1 596 ? 121.09800 93.32800 81.19700 1.000 117.17187 596 GLU B N 1
ATOM 8403 C CA . GLU B 1 596 ? 122.43200 93.38000 80.60500 1.000 117.17187 596 GLU B CA 1
ATOM 8404 C C . GLU B 1 596 ? 123.35000 94.32700 81.37100 1.000 117.17187 596 GLU B C 1
ATOM 8405 O O . GLU B 1 596 ? 124.52900 94.02100 81.57900 1.000 117.17187 596 GLU B O 1
ATOM 8411 N N . THR B 1 597 ? 122.83600 95.47800 81.79500 1.000 111.63118 597 THR B N 1
ATOM 8412 C CA . THR B 1 597 ? 123.64700 96.45200 82.51600 1.000 111.63118 597 THR B CA 1
ATOM 8413 C C . THR B 1 597 ? 123.57300 96.31400 84.03500 1.000 111.63118 597 THR B C 1
ATOM 8414 O O . THR B 1 597 ? 124.21200 97.10400 84.73800 1.000 111.63118 597 THR B O 1
ATOM 8418 N N . ILE B 1 598 ? 122.82200 95.34500 84.56500 1.000 107.47378 598 ILE B N 1
ATOM 8419 C CA . ILE B 1 598 ? 122.61600 95.26300 86.01000 1.000 107.47378 598 ILE B CA 1
ATOM 8420 C C . ILE B 1 598 ? 123.44100 94.16000 86.67200 1.000 107.47378 598 ILE B C 1
ATOM 8421 O O . ILE B 1 598 ? 123.62700 94.19500 87.89800 1.000 107.47378 598 ILE B O 1
ATOM 8426 N N . SER B 1 599 ? 123.94500 93.19300 85.90700 1.000 107.48017 599 SER B N 1
ATOM 8427 C CA . SER B 1 599 ? 124.69000 92.08200 86.48600 1.000 107.48017 599 SER B CA 1
ATOM 8428 C C . SER B 1 599 ? 126.10900 92.47800 86.86900 1.000 107.48017 599 SER B C 1
ATOM 8429 O O . SER B 1 599 ? 126.83400 91.66000 87.44600 1.000 107.48017 599 SER B O 1
ATOM 8432 N N . ASN B 1 600 ? 126.51100 93.70800 86.56100 1.000 105.53639 600 ASN B N 1
ATOM 8433 C CA . ASN B 1 600 ? 127.82500 94.24900 86.87800 1.000 105.53639 600 ASN B CA 1
ATOM 8434 C C . ASN B 1 600 ? 127.84300 95.00500 88.20000 1.000 105.53639 600 ASN B C 1
ATOM 8435 O O . ASN B 1 600 ? 128.86900 95.60400 88.54200 1.000 105.53639 600 ASN B O 1
ATOM 8440 N N . PHE B 1 601 ? 126.73100 95.01100 88.93000 1.000 106.58199 601 PHE B N 1
ATOM 8441 C CA . PHE B 1 601 ? 126.64500 95.75800 90.17700 1.000 106.58199 601 PHE B CA 1
ATOM 8442 C C . PHE B 1 601 ? 127.63100 95.19400 91.19600 1.000 106.58199 601 PHE B C 1
ATOM 8443 O O . PHE B 1 601 ? 127.66900 93.97300 91.40700 1.000 106.58199 601 PHE B O 1
ATOM 8451 N N . PRO B 1 602 ? 128.44700 96.03700 91.83300 1.000 110.04356 602 PRO B N 1
ATOM 8452 C CA . PRO B 1 602 ? 129.46200 95.51300 92.76100 1.000 110.04356 602 PRO B CA 1
ATOM 8453 C C . PRO B 1 602 ? 128.88400 94.77300 93.95100 1.000 110.04356 602 PRO B C 1
ATOM 8454 O O . PRO B 1 602 ? 129.48800 93.79500 94.40800 1.000 110.04356 602 PRO B O 1
ATOM 8458 N N . ASP B 1 603 ? 127.73300 95.20000 94.47000 1.000 110.42727 603 ASP B N 1
ATOM 8459 C CA . ASP B 1 603 ? 127.16800 94.61700 95.68000 1.000 110.42727 603 ASP B CA 1
ATOM 8460 C C . ASP B 1 603 ? 126.07000 93.60300 95.37700 1.000 110.42727 603 ASP B C 1
ATOM 8461 O O . ASP B 1 603 ? 125.14100 93.43500 96.17500 1.000 110.42727 603 ASP B O 1
ATOM 8466 N N . LYS B 1 604 ? 126.16800 92.92100 94.23400 1.000 109.12042 604 LYS B N 1
ATOM 8467 C CA . LYS B 1 604 ? 125.17600 91.93900 93.79700 1.000 109.12042 604 LYS B CA 1
ATOM 8468 C C . LYS B 1 604 ? 123.77400 92.55100 93.75300 1.000 109.12042 604 LYS B C 1
ATOM 8469 O O . LYS B 1 604 ? 122.82500 92.02700 94.34000 1.000 109.12042 604 LYS B O 1
ATOM 8475 N N . TYR B 1 605 ? 123.67300 93.71700 93.11000 1.000 104.26875 605 TYR B N 1
ATOM 8476 C CA . TYR B 1 605 ? 122.43300 94.45700 92.84100 1.000 104.26875 605 TYR B CA 1
ATOM 8477 C C . TYR B 1 605 ? 121.98800 95.26000 94.06100 1.000 104.26875 605 TYR B C 1
ATOM 8478 O O . TYR B 1 605 ? 120.91300 95.87100 94.04800 1.000 104.26875 605 TYR B O 1
ATOM 8487 N N . SER B 1 606 ? 122.80300 95.32300 95.11300 1.000 99.55510 606 SER B N 1
ATOM 8488 C CA . SER B 1 606 ? 122.50200 96.15700 96.27000 1.000 99.55510 606 SER B CA 1
ATOM 8489 C C . SER B 1 606 ? 123.44000 97.35500 96.38600 1.000 99.55510 606 SER B C 1
ATOM 8490 O O . SER B 1 606 ? 123.50400 97.98400 97.44600 1.000 99.55510 606 SER B O 1
ATOM 8493 N N . THR B 1 607 ? 124.17300 97.67600 95.32000 1.000 105.11886 607 THR B N 1
ATOM 8494 C CA . THR B 1 607 ? 125.11200 98.79200 95.35100 1.000 105.11886 607 THR B CA 1
ATOM 8495 C C . THR B 1 607 ? 124.40400 100.10500 95.67200 1.000 105.11886 607 THR B C 1
ATOM 8496 O O . THR B 1 607 ? 123.31300 100.38400 95.16400 1.000 105.11886 607 THR B O 1
ATOM 8500 N N . ILE B 1 608 ? 125.00600 100.88700 96.56900 1.000 107.77823 608 ILE B N 1
ATOM 8501 C CA . ILE B 1 608 ? 124.46200 102.19400 96.91500 1.000 107.77823 608 ILE B CA 1
ATOM 8502 C C . ILE B 1 608 ? 124.58000 103.14000 95.72600 1.000 107.77823 608 ILE B C 1
ATOM 8503 O O . ILE B 1 608 ? 125.54200 103.08000 94.94700 1.000 107.77823 608 ILE B O 1
ATOM 8508 N N . VAL B 1 609 ? 123.57800 104.00500 95.56500 1.000 110.41219 609 VAL B N 1
ATOM 8509 C CA . VAL B 1 609 ? 123.52900 104.98300 94.48800 1.000 110.41219 609 VAL B CA 1
ATOM 8510 C C . VAL B 1 609 ? 123.18000 106.33700 95.09800 1.000 110.41219 609 VAL B C 1
ATOM 8511 O O . VAL B 1 609 ? 122.74100 106.43100 96.24500 1.000 110.41219 609 VAL B O 1
ATOM 8515 N N . GLY B 1 610 ? 123.38000 107.39400 94.31500 1.000 120.61724 610 GLY B N 1
ATOM 8516 C CA . GLY B 1 610 ? 123.16400 108.73400 94.82300 1.000 120.61724 610 GLY B CA 1
ATOM 8517 C C . GLY B 1 610 ? 124.47000 109.40600 95.18700 1.000 120.61724 610 GLY B C 1
ATOM 8518 O O . GLY B 1 610 ? 125.50900 109.11400 94.58700 1.000 120.61724 610 GLY B O 1
ATOM 8519 N N . GLU B 1 611 ? 124.43600 110.30800 96.16300 1.000 127.21189 611 GLU B N 1
ATOM 8520 C CA . GLU B 1 611 ? 125.66300 110.93400 96.62600 1.000 127.21189 611 GLU B CA 1
ATOM 8521 C C . GLU B 1 611 ? 126.43500 109.95100 97.49400 1.000 127.21189 611 GLU B C 1
ATOM 8522 O O . GLU B 1 611 ? 125.85100 109.09800 98.16900 1.000 127.21189 611 GLU B O 1
ATOM 8528 N N . ARG B 1 612 ? 127.76400 110.07200 97.46200 1.000 128.75534 612 ARG B N 1
ATOM 8529 C CA . ARG B 1 612 ? 128.65300 109.09200 98.08700 1.000 128.75534 612 ARG B CA 1
ATOM 8530 C C . ARG B 1 612 ? 128.40700 107.70500 97.49800 1.000 128.75534 612 ARG B C 1
ATOM 8531 O O . ARG B 1 612 ? 128.33900 106.70500 98.21400 1.000 128.75534 612 ARG B O 1
ATOM 8539 N N . GLY B 1 613 ? 128.27000 107.65100 96.17800 1.000 125.24266 613 GLY B N 1
ATOM 8540 C CA . GLY B 1 613 ? 128.00500 106.41000 95.49000 1.000 125.24266 613 GLY B CA 1
ATOM 8541 C C . GLY B 1 613 ? 128.40200 106.50000 94.03400 1.000 125.24266 613 GLY B C 1
ATOM 8542 O O . GLY B 1 613 ? 129.11100 107.41800 93.61800 1.000 125.24266 613 GLY B O 1
ATOM 8543 N N . LEU B 1 614 ? 127.92600 105.53000 93.25800 1.000 123.75904 614 LEU B N 1
ATOM 8544 C CA . LEU B 1 614 ? 128.26200 105.44900 91.84300 1.000 123.75904 614 LEU B CA 1
ATOM 8545 C C . LEU B 1 614 ? 127.41700 106.44400 91.05700 1.000 123.75904 614 LEU B C 1
ATOM 8546 O O . LEU B 1 614 ? 126.18400 106.37100 91.07700 1.000 123.75904 614 LEU B O 1
ATOM 8551 N N . LYS B 1 615 ? 128.07900 107.37100 90.36800 1.000 127.47370 615 LYS B N 1
ATOM 8552 C CA . LYS B 1 615 ? 127.36700 108.41200 89.63900 1.000 127.47370 615 LYS B CA 1
ATOM 8553 C C . LYS B 1 615 ? 126.72400 107.82200 88.39200 1.000 127.47370 615 LYS B C 1
ATOM 8554 O O . LYS B 1 615 ? 127.36400 107.07400 87.64600 1.000 127.47370 615 LYS B O 1
ATOM 8560 N N . LEU B 1 616 ? 125.45900 108.15700 88.16400 1.000 126.31982 616 LEU B N 1
ATOM 8561 C CA . LEU B 1 616 ? 124.69400 107.61000 87.05300 1.000 126.31982 616 LEU B CA 1
ATOM 8562 C C . LEU B 1 616 ? 124.51000 108.67000 85.97500 1.000 126.31982 616 LEU B C 1
ATOM 8563 O O . LEU B 1 616 ? 124.17400 109.82000 86.28000 1.000 126.31982 616 LEU B O 1
ATOM 8568 N N . SER B 1 617 ? 124.73100 108.28200 84.72100 1.000 128.42655 617 SER B N 1
ATOM 8569 C CA . SER B 1 617 ? 124.48000 109.15400 83.58400 1.000 128.42655 617 SER B CA 1
ATOM 8570 C C . SER B 1 617 ? 122.98400 109.19900 83.27400 1.000 128.42655 617 SER B C 1
ATOM 8571 O O . SER B 1 617 ? 122.18100 108.43300 83.81400 1.000 128.42655 617 SER B O 1
ATOM 8574 N N . GLY B 1 618 ? 122.61900 110.12900 82.39300 1.000 130.35475 618 GLY B N 1
ATOM 8575 C CA . GLY B 1 618 ? 121.21600 110.35300 82.08300 1.000 130.35475 618 GLY B CA 1
ATOM 8576 C C . GLY B 1 618 ? 120.48600 109.13000 81.55500 1.000 130.35475 618 GLY B C 1
ATOM 8577 O O . GLY B 1 618 ? 119.31700 108.91400 81.87900 1.000 130.35475 618 GLY B O 1
ATOM 8578 N N . GLY B 1 619 ? 121.15000 108.32600 80.72100 1.000 130.03069 619 GLY B N 1
ATOM 8579 C CA . GLY B 1 619 ? 120.49000 107.14500 80.17500 1.000 130.03069 619 GLY B CA 1
ATOM 8580 C C . GLY B 1 619 ? 120.05700 106.13100 81.22000 1.000 130.03069 619 GLY B C 1
ATOM 8581 O O . GLY B 1 619 ? 118.91500 105.65900 81.20600 1.000 130.03069 61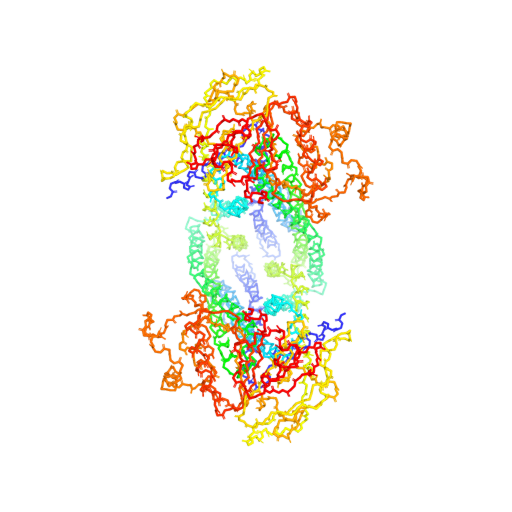9 GLY B O 1
ATOM 8582 N N . GLU B 1 620 ? 120.94600 105.79300 82.15900 1.000 128.85735 620 GLU B N 1
ATOM 8583 C CA . GLU B 1 620 ? 120.51700 104.89700 83.23000 1.000 128.85735 620 GLU B CA 1
ATOM 8584 C C . GLU B 1 620 ? 119.46100 105.54600 84.11800 1.000 128.85735 620 GLU B C 1
ATOM 8585 O O . GLU B 1 620 ? 118.55300 104.85900 84.59100 1.000 128.85735 620 GLU B O 1
ATOM 8591 N N . LYS B 1 621 ? 119.59500 106.84000 84.42200 1.000 125.54267 621 LYS B N 1
ATOM 8592 C CA . LYS B 1 621 ? 118.58100 107.48600 85.25400 1.000 125.54267 621 LYS B CA 1
ATOM 8593 C C . LYS B 1 621 ? 117.21200 107.41500 84.58300 1.000 125.54267 621 LYS B C 1
ATOM 8594 O O . LYS B 1 621 ? 116.18700 107.20400 85.24800 1.000 125.54267 621 LYS B O 1
ATOM 8600 N N . GLN B 1 622 ? 117.18200 107.54700 83.25500 1.000 126.01485 622 GLN B N 1
ATOM 8601 C CA . GLN B 1 622 ? 115.92200 107.44100 82.52900 1.000 126.01485 622 GLN B CA 1
ATOM 8602 C C . GLN B 1 622 ? 115.40600 106.01100 82.56900 1.000 126.01485 622 GLN B C 1
ATOM 8603 O O . GLN B 1 622 ? 114.19400 105.78000 82.68100 1.000 126.01485 622 GLN B O 1
ATOM 8609 N N . ARG B 1 623 ? 116.31300 105.03600 82.46600 1.000 118.07122 623 ARG B N 1
ATOM 8610 C CA . ARG B 1 623 ? 115.89800 103.64400 82.59200 1.000 118.07122 623 ARG B CA 1
ATOM 8611 C C . ARG B 1 623 ? 115.29600 103.39100 83.96800 1.000 118.07122 623 ARG B C 1
ATOM 8612 O O . ARG B 1 623 ? 114.32400 102.64200 84.10100 1.000 118.07122 623 ARG B O 1
ATOM 8620 N N . VAL B 1 624 ? 115.87800 103.99400 85.00600 1.000 116.59015 624 VAL B N 1
ATOM 8621 C CA . VAL B 1 624 ? 115.33800 103.87100 86.35800 1.000 116.59015 624 VAL B CA 1
ATOM 8622 C C . VAL B 1 624 ? 113.94300 104.47700 86.43000 1.000 116.59015 624 VAL B C 1
ATOM 8623 O O . VAL B 1 624 ? 113.03800 103.92200 87.06400 1.000 116.59015 624 VAL B O 1
ATOM 8627 N N . ALA B 1 625 ? 113.74600 105.63000 85.78600 1.000 113.81657 625 ALA B N 1
ATOM 8628 C CA . ALA B 1 625 ? 112.41800 106.23900 85.78700 1.000 113.81657 625 ALA B CA 1
ATOM 8629 C C . ALA B 1 625 ? 111.40000 105.32300 85.11700 1.000 113.81657 625 ALA B C 1
ATOM 8630 O O . ALA B 1 625 ? 110.27300 105.15600 85.60900 1.000 113.81657 625 ALA B O 1
ATOM 8632 N N . LEU B 1 626 ? 111.78500 104.71700 83.99100 1.000 111.35043 626 LEU B N 1
ATOM 8633 C CA . LEU B 1 626 ? 110.89900 103.77000 83.32100 1.000 111.35043 626 LEU B CA 1
ATOM 8634 C C . LEU B 1 626 ? 110.62800 102.55200 84.19700 1.000 111.35043 626 LEU B C 1
ATOM 8635 O O . LEU B 1 626 ? 109.49300 102.06700 84.26100 1.000 111.35043 626 LEU B O 1
ATOM 8640 N N . ALA B 1 627 ? 111.64700 102.06600 84.90600 1.000 110.27073 627 ALA B N 1
ATOM 8641 C CA . ALA B 1 627 ? 111.50800 100.87600 85.73600 1.000 110.27073 627 ALA B CA 1
ATOM 8642 C C . ALA B 1 627 ? 110.92500 101.19900 87.10000 1.000 110.27073 627 ALA B C 1
ATOM 8643 O O . ALA B 1 627 ? 110.81200 100.30700 87.94700 1.000 110.27073 627 ALA B O 1
ATOM 8645 N N . ARG B 1 628 ? 110.56100 102.45700 87.31600 1.000 102.51222 628 ARG B N 1
ATOM 8646 C CA . ARG B 1 628 ? 109.81600 102.89800 88.48300 1.000 102.51222 628 ARG B CA 1
ATOM 8647 C C . ARG B 1 628 ? 108.35200 103.10500 88.14600 1.000 102.51222 628 ARG B C 1
ATOM 8648 O O . ARG B 1 628 ? 107.47700 102.75400 88.94400 1.000 102.51222 628 ARG B O 1
ATOM 8656 N N . THR B 1 629 ? 108.06900 103.67400 86.97200 1.000 108.56916 629 THR B N 1
ATOM 8657 C CA . THR B 1 629 ? 106.68200 103.83400 86.55700 1.000 108.56916 629 THR B CA 1
ATOM 8658 C C . THR B 1 629 ? 106.07900 102.55500 85.98600 1.000 108.56916 629 THR B C 1
ATOM 8659 O O . THR B 1 629 ? 104.85200 102.41100 86.00300 1.000 108.56916 629 THR B O 1
ATOM 8663 N N . PHE B 1 630 ? 106.89600 101.62600 85.47400 1.000 108.20448 630 PHE B N 1
ATOM 8664 C CA . PHE B 1 630 ? 106.35500 100.34600 85.02500 1.000 108.20448 630 PHE B CA 1
ATOM 8665 C C . PHE B 1 630 ? 105.77400 99.53500 86.17500 1.000 108.20448 630 PHE B C 1
ATOM 8666 O O . PHE B 1 630 ? 104.86300 98.72600 85.97000 1.000 108.20448 630 PHE B O 1
ATOM 8674 N N . LEU B 1 631 ? 106.28500 99.74200 87.38500 1.000 104.93121 631 LEU B N 1
ATOM 8675 C CA . LEU B 1 631 ? 105.82800 98.98900 88.54700 1.000 104.93121 631 LEU B CA 1
ATOM 8676 C C . LEU B 1 631 ? 104.39600 99.36200 88.89800 1.000 104.93121 631 LEU B C 1
ATOM 8677 O O . LEU B 1 631 ? 103.54300 98.49300 89.11500 1.000 104.93121 631 LEU B O 1
ATOM 8682 N N . LYS B 1 632 ? 104.12900 100.66300 88.96000 1.000 106.95938 632 LYS B N 1
ATOM 8683 C CA . LYS B 1 632 ? 102.84200 101.21600 89.35000 1.000 106.95938 632 LYS B CA 1
ATOM 8684 C C . LYS B 1 632 ? 101.67900 100.66800 88.53700 1.000 106.95938 632 LYS B C 1
ATOM 8685 O O . LYS B 1 632 ? 100.54800 100.64000 89.03600 1.000 106.95938 632 LYS B O 1
ATOM 8691 N N . SER B 1 633 ? 101.93900 100.21400 87.31300 1.000 115.19233 633 SER B N 1
ATOM 8692 C CA . SER B 1 633 ? 100.92100 99.67400 86.42000 1.000 115.19233 633 SER B CA 1
ATOM 8693 C C . SER B 1 633 ? 99.71300 100.61200 86.30700 1.000 115.19233 633 SER B C 1
ATOM 8694 O O . SER B 1 633 ? 98.58000 100.20800 86.57900 1.000 115.19233 633 SER B O 1
ATOM 8697 N N . PRO B 1 634 ? 99.92400 101.87400 85.91100 1.000 118.95156 634 PRO B N 1
ATOM 8698 C CA . PRO B 1 634 ? 98.81300 102.83300 85.93500 1.000 118.95156 634 PRO B CA 1
ATOM 8699 C C . PRO B 1 634 ? 97.76300 102.58500 84.86500 1.000 118.95156 634 PRO B C 1
ATOM 8700 O O . PRO B 1 634 ? 97.88400 101.65300 84.06400 1.000 118.95156 634 PRO B O 1
ATOM 8704 N N . ALA B 1 635 ? 96.72700 103.42500 84.84700 1.000 120.54674 635 ALA B N 1
ATOM 8705 C CA . ALA B 1 635 ? 95.66600 103.31700 83.85300 1.000 120.54674 635 ALA B CA 1
ATOM 8706 C C . ALA B 1 635 ? 95.89000 104.23700 82.66100 1.000 120.54674 635 ALA B C 1
ATOM 8707 O O . ALA B 1 635 ? 95.39600 103.95200 81.56300 1.000 120.54674 635 ALA B O 1
ATOM 8709 N N . ILE B 1 636 ? 96.62300 105.33100 82.85900 1.000 121.68994 636 ILE B N 1
ATOM 8710 C CA . ILE B 1 636 ? 96.90500 106.31800 81.82200 1.000 121.68994 636 ILE B CA 1
ATOM 8711 C C . ILE B 1 636 ? 98.34200 106.78800 82.00300 1.000 121.68994 636 ILE B C 1
ATOM 8712 O O . ILE B 1 636 ? 98.80500 106.96700 83.13400 1.000 121.68994 636 ILE B O 1
ATOM 8717 N N . LEU B 1 637 ? 99.04900 106.99200 80.89500 1.000 125.25737 637 LEU B N 1
ATOM 8718 C CA . LEU B 1 637 ? 100.45900 107.36000 80.92400 1.000 125.25737 637 LEU B CA 1
ATOM 8719 C C . LEU B 1 637 ? 100.62000 108.76200 80.35700 1.000 125.25737 637 LEU B C 1
ATOM 8720 O O . LEU B 1 637 ? 100.05000 109.08400 79.30900 1.000 125.25737 637 LEU B O 1
ATOM 8725 N N . LEU B 1 638 ? 101.39300 109.59000 81.05500 1.000 126.94377 638 LEU B N 1
ATOM 8726 C CA . LEU B 1 638 ? 101.68300 110.95000 80.63100 1.000 126.94377 638 LEU B CA 1
ATOM 8727 C C . LEU B 1 638 ? 103.18000 111.20700 80.73200 1.000 126.94377 638 LEU B C 1
ATOM 8728 O O . LEU B 1 638 ? 103.81000 110.86000 81.73400 1.000 126.94377 638 LEU B O 1
ATOM 8733 N N . CYS B 1 639 ? 103.74200 111.82500 79.69600 1.000 132.54439 639 CYS B N 1
ATOM 8734 C CA . CYS B 1 639 ? 105.17100 112.08600 79.61100 1.000 132.54439 639 CYS B CA 1
ATOM 8735 C C . CYS B 1 639 ? 105.42200 113.58600 79.54900 1.000 132.54439 639 CYS B C 1
ATOM 8736 O O . CYS B 1 639 ? 104.54500 114.36500 79.16800 1.000 132.54439 639 CYS B O 1
ATOM 8739 N N . ASP B 1 640 ? 106.63000 113.99100 79.93700 1.000 136.52851 640 ASP B N 1
ATOM 8740 C CA . ASP B 1 640 ? 106.99800 115.40600 79.95400 1.000 136.52851 640 ASP B CA 1
ATOM 8741 C C . ASP B 1 640 ? 108.39700 115.61700 79.37700 1.000 136.52851 640 ASP B C 1
ATOM 8742 O O . ASP B 1 640 ? 109.24200 116.28400 79.97500 1.000 136.52851 640 ASP B O 1
ATOM 8747 N N . GLU B 1 641 ? 108.64200 115.06300 78.18700 1.000 144.54493 641 GLU B N 1
ATOM 8748 C CA . GLU B 1 641 ? 109.89400 115.27200 77.45100 1.000 144.54493 641 GLU B CA 1
ATOM 8749 C C . GLU B 1 641 ? 111.10800 114.98400 78.33600 1.000 144.54493 641 GLU B C 1
ATOM 8750 O O . GLU B 1 641 ? 112.01700 115.80500 78.48200 1.000 144.54493 641 GLU B O 1
ATOM 8756 N N . ALA B 1 642 ? 111.07700 113.81300 78.98000 1.000 140.98206 642 ALA B N 1
ATOM 8757 C CA . ALA B 1 642 ? 112.11000 113.41300 79.93300 1.000 140.98206 642 ALA B CA 1
ATOM 8758 C C . ALA B 1 642 ? 113.52400 113.70200 79.43600 1.000 140.98206 642 ALA B C 1
ATOM 8759 O O . ALA B 1 642 ? 114.34400 114.27500 80.16100 1.000 140.98206 642 ALA B O 1
ATOM 8761 N N . THR B 1 643 ? 113.82800 113.31300 78.20100 1.000 145.87031 643 THR B N 1
ATOM 8762 C CA . THR B 1 643 ? 115.17000 113.43200 77.64600 1.000 145.87031 643 THR B CA 1
ATOM 8763 C C . THR B 1 643 ? 115.21100 114.58400 76.65200 1.000 145.87031 643 THR B C 1
ATOM 8764 O O . THR B 1 643 ? 114.39800 114.63700 75.72400 1.000 145.87031 643 THR B O 1
ATOM 8768 N N . SER B 1 644 ? 116.15700 115.50300 76.85000 1.000 150.67103 644 SER B N 1
ATOM 8769 C CA . SER B 1 644 ? 116.37800 116.58200 75.89500 1.000 150.67103 644 SER B CA 1
ATOM 8770 C C . SER B 1 644 ? 117.39800 116.19400 74.82800 1.000 150.67103 644 SER B C 1
ATOM 8771 O O . SER B 1 644 ? 117.17800 116.43800 73.63800 1.000 150.67103 644 SER B O 1
ATOM 8774 N N . ALA B 1 645 ? 118.51500 115.59400 75.23600 1.000 148.00594 645 ALA B N 1
ATOM 8775 C CA . ALA B 1 645 ? 119.51500 115.10000 74.30000 1.000 148.00594 645 ALA B CA 1
ATOM 8776 C C . ALA B 1 645 ? 120.15000 113.84400 74.87700 1.000 148.00594 645 ALA B C 1
ATOM 8777 O O . ALA B 1 645 ? 120.39500 113.76700 76.08400 1.000 148.00594 645 ALA B O 1
ATOM 8779 N N . LEU B 1 646 ? 120.42000 112.86700 74.01300 1.000 148.84964 646 LEU B N 1
ATOM 8780 C CA . LEU B 1 646 ? 120.97900 111.60300 74.47200 1.000 148.84964 646 LEU B CA 1
ATOM 8781 C C . LEU B 1 646 ? 121.65900 110.89000 73.31000 1.000 148.84964 646 LEU B C 1
ATOM 8782 O O . LEU B 1 646 ? 121.45500 111.22900 72.14100 1.000 148.84964 646 LEU B O 1
ATOM 8787 N N . ASP B 1 647 ? 122.47300 109.89400 73.65800 1.000 149.29689 647 ASP B N 1
ATOM 8788 C CA . ASP B 1 647 ? 123.11100 109.03400 72.66700 1.000 149.29689 647 ASP B CA 1
ATOM 8789 C C . ASP B 1 647 ? 122.06300 108.24100 71.89300 1.000 149.29689 647 ASP B C 1
ATOM 8790 O O . ASP B 1 647 ? 121.05300 107.80600 72.45200 1.000 149.29689 647 ASP B O 1
ATOM 8795 N N . SER B 1 648 ? 122.31100 108.05900 70.59000 1.000 149.68040 648 SER B N 1
ATOM 8796 C CA . SER B 1 648 ? 121.31600 107.43500 69.71900 1.000 149.68040 648 SER B CA 1
ATOM 8797 C C . SER B 1 648 ? 120.97300 106.01600 70.16600 1.000 149.68040 648 SER B C 1
ATOM 8798 O O . SER B 1 648 ? 119.79800 105.60600 70.13400 1.000 149.68040 648 SER B O 1
ATOM 8801 N N . THR B 1 649 ? 121.97900 105.25600 70.59900 1.000 149.78498 649 THR B N 1
ATOM 8802 C CA . THR B 1 649 ? 121.74800 103.85900 70.93700 1.000 149.78498 649 THR B CA 1
ATOM 8803 C C . THR B 1 649 ? 120.73500 103.72200 72.06800 1.000 149.78498 649 THR B C 1
ATOM 8804 O O . THR B 1 649 ? 119.80200 102.91400 71.98500 1.000 149.78498 649 THR B O 1
ATOM 8808 N N . THR B 1 650 ? 120.91000 104.49300 73.14600 1.000 148.64333 650 THR B N 1
ATOM 8809 C CA . THR B 1 650 ? 119.93800 104.43800 74.23500 1.000 148.64333 650 THR B CA 1
ATOM 8810 C C . THR B 1 650 ? 118.57900 105.02200 73.84800 1.000 148.64333 650 THR B C 1
ATOM 8811 O O . THR B 1 650 ? 117.54400 104.45700 74.21900 1.000 148.64333 650 THR B O 1
ATOM 8815 N N . GLU B 1 651 ? 118.55700 106.18500 73.17600 1.000 147.09489 651 GLU B N 1
ATOM 8816 C CA . GLU B 1 651 ? 117.28700 106.81400 72.79600 1.000 147.09489 651 GLU B CA 1
ATOM 8817 C C . GLU B 1 651 ? 116.37600 105.82400 72.08600 1.000 147.09489 651 GLU B C 1
ATOM 8818 O O . GLU B 1 651 ? 115.20100 105.68300 72.43400 1.000 147.09489 651 GLU B O 1
ATOM 8824 N N . ALA B 1 652 ? 116.87500 105.22000 71.00100 1.000 146.70038 652 ALA B N 1
ATOM 8825 C CA . ALA B 1 652 ? 116.03400 104.31400 70.22100 1.000 146.70038 652 ALA B CA 1
ATOM 8826 C C . ALA B 1 652 ? 115.40800 103.23100 71.10000 1.000 146.70038 652 ALA B C 1
ATOM 8827 O O . ALA B 1 652 ? 114.18700 103.01400 71.06900 1.000 146.70038 652 ALA B O 1
ATOM 8829 N N . GLU B 1 653 ? 116.22900 102.52900 71.88400 1.000 145.36935 653 GLU B N 1
ATOM 8830 C CA . GLU B 1 653 ? 115.69700 101.42200 72.67100 1.000 145.36935 653 GLU B CA 1
ATOM 8831 C C . GLU B 1 653 ? 114.73700 101.90400 73.75700 1.000 145.36935 653 GLU B C 1
ATOM 8832 O O . GLU B 1 653 ? 113.73200 101.23800 74.03700 1.000 145.36935 653 GLU B O 1
ATOM 8838 N N . ILE B 1 654 ? 115.00900 103.05700 74.37900 1.000 143.82839 654 ILE B N 1
ATOM 8839 C CA . ILE B 1 654 ? 114.10200 103.53900 75.41900 1.000 143.82839 654 ILE B CA 1
ATOM 8840 C C . ILE B 1 654 ? 112.77600 103.96500 74.79900 1.000 143.82839 654 ILE B C 1
ATOM 8841 O O . ILE B 1 654 ? 111.70700 103.77800 75.39200 1.000 143.82839 654 ILE B O 1
ATOM 8846 N N . LEU B 1 655 ? 112.82700 104.55000 73.59700 1.000 143.71046 655 LEU B N 1
ATOM 8847 C CA . LEU B 1 655 ? 111.60400 104.88200 72.87700 1.000 143.71046 655 LEU B CA 1
ATOM 8848 C C . LEU B 1 655 ? 110.79400 103.62800 72.59300 1.000 143.71046 655 LEU B C 1
ATOM 8849 O O . LEU B 1 655 ? 109.56900 103.62200 72.75600 1.000 143.71046 655 LEU B O 1
ATOM 8854 N N . ASN B 1 656 ? 111.46200 102.55600 72.16100 1.000 140.24283 656 ASN B N 1
ATOM 8855 C CA . ASN B 1 656 ? 110.74100 101.31400 71.89600 1.000 140.24283 656 ASN B CA 1
ATOM 8856 C C . ASN B 1 656 ? 110.10400 100.78600 73.17600 1.000 140.24283 656 ASN B C 1
ATOM 8857 O O . ASN B 1 656 ? 108.95200 100.33000 73.17200 1.000 140.24283 656 ASN B O 1
ATOM 8862 N N . ALA B 1 657 ? 110.85500 100.82700 74.28100 1.000 141.03478 657 ALA B N 1
ATOM 8863 C CA . ALA B 1 657 ? 110.33800 100.35500 75.56100 1.000 141.03478 657 ALA B CA 1
ATOM 8864 C C . ALA B 1 657 ? 109.10200 101.14100 75.98300 1.000 141.03478 657 ALA B C 1
ATOM 8865 O O . ALA B 1 657 ? 108.10400 100.55500 76.42300 1.000 141.03478 657 ALA B O 1
ATOM 8867 N N . LEU B 1 658 ? 109.14100 102.46900 75.84600 1.000 137.90334 658 LEU B N 1
ATOM 8868 C CA . LEU B 1 658 ? 107.99300 103.26100 76.27300 1.000 137.90334 658 LEU B CA 1
ATOM 8869 C C . LEU B 1 658 ? 106.82900 103.11300 75.30300 1.000 137.90334 658 LEU B C 1
ATOM 8870 O O . LEU B 1 658 ? 105.67200 103.28700 75.69900 1.000 137.90334 658 LEU B O 1
ATOM 8875 N N . LYS B 1 659 ? 107.10800 102.79500 74.03700 1.000 137.59375 659 LYS B N 1
ATOM 8876 C CA . LYS B 1 659 ? 106.02200 102.49800 73.11000 1.000 137.59375 659 LYS B CA 1
ATOM 8877 C C . LYS B 1 659 ? 105.31400 101.21600 73.52000 1.000 137.59375 659 LYS B C 1
ATOM 8878 O O . LYS B 1 659 ? 104.07900 101.14700 73.51700 1.000 137.59375 659 LYS B O 1
ATOM 8884 N N . ALA B 1 660 ? 106.09100 100.18800 73.86900 1.000 134.80069 660 ALA B N 1
ATOM 8885 C CA . ALA B 1 660 ? 105.50700 98.92900 74.32200 1.000 134.80069 660 ALA B CA 1
ATOM 8886 C C . ALA B 1 660 ? 104.72000 99.11400 75.61400 1.000 134.80069 660 ALA B C 1
ATOM 8887 O O . ALA B 1 660 ? 103.63900 98.53600 75.78000 1.000 134.80069 660 ALA B O 1
ATOM 8889 N N . LEU B 1 661 ? 105.25300 99.91000 76.54500 1.000 129.95149 661 LEU B N 1
ATOM 8890 C CA . LEU B 1 661 ? 104.55600 100.16600 77.80400 1.000 129.95149 661 LEU B CA 1
ATOM 8891 C C . LEU B 1 661 ? 103.23000 100.88500 77.57200 1.000 129.95149 661 LEU B C 1
ATOM 8892 O O . LEU B 1 661 ? 102.22600 100.57900 78.22500 1.000 129.95149 661 LEU B O 1
ATOM 8897 N N . ALA B 1 662 ? 103.20700 101.83200 76.63900 1.000 130.95436 662 ALA B N 1
ATOM 8898 C CA . ALA B 1 662 ? 102.03900 102.66200 76.37100 1.000 130.95436 662 ALA B CA 1
ATOM 8899 C C . ALA B 1 662 ? 101.03600 102.01900 75.42200 1.000 130.95436 662 ALA B C 1
ATOM 8900 O O . ALA B 1 662 ? 100.03100 102.65800 75.09600 1.000 130.95436 662 ALA B O 1
ATOM 8902 N N . SER B 1 663 ? 101.29200 100.80000 74.94400 1.000 131.82613 663 SER B N 1
ATOM 8903 C CA . SER B 1 663 ? 100.41000 100.19900 73.94800 1.000 131.82613 663 SER B CA 1
ATOM 8904 C C . SER B 1 663 ? 98.99100 100.01300 74.48000 1.000 131.82613 663 SER B C 1
ATOM 8905 O O . SER B 1 663 ? 98.01700 100.28300 73.76700 1.000 131.82613 663 SER B O 1
ATOM 8908 N N . ASN B 1 664 ? 98.84800 99.55300 75.72000 1.000 131.29829 664 ASN B N 1
ATOM 8909 C CA . ASN B 1 664 ? 97.53000 99.25200 76.26300 1.000 131.29829 664 ASN B CA 1
ATOM 8910 C C . ASN B 1 664 ? 96.90900 100.41100 77.03600 1.000 131.29829 664 ASN B C 1
ATOM 8911 O O . ASN B 1 664 ? 95.76900 100.28600 77.49800 1.000 131.29829 664 ASN B O 1
ATOM 8916 N N . ARG B 1 665 ? 97.61800 101.52600 77.19100 1.000 131.04992 665 ARG B N 1
ATOM 8917 C CA . ARG B 1 665 ? 97.13000 102.68500 77.92800 1.000 131.04992 665 ARG B CA 1
ATOM 8918 C C . ARG B 1 665 ? 97.14300 103.91400 77.02900 1.000 131.04992 665 ARG B C 1
ATOM 8919 O O . ARG B 1 665 ? 98.11400 104.15000 76.30500 1.000 131.04992 665 ARG B O 1
ATOM 8927 N N . THR B 1 666 ? 96.06600 104.69600 77.07200 1.000 131.34964 666 THR B N 1
ATOM 8928 C CA . THR B 1 666 ? 96.05900 105.96900 76.36300 1.000 131.34964 666 THR B CA 1
ATOM 8929 C C . THR B 1 666 ? 97.17000 106.87000 76.89500 1.000 131.34964 666 THR B C 1
ATOM 8930 O O . THR B 1 666 ? 97.36300 106.99500 78.10900 1.000 131.34964 666 THR B O 1
ATOM 8934 N N . SER B 1 667 ? 97.94000 107.45700 75.98000 1.000 133.56983 667 SER B N 1
ATOM 8935 C CA . SER B 1 667 ? 99.12500 108.21600 76.34700 1.000 133.56983 667 SER B CA 1
ATOM 8936 C C . SER B 1 667 ? 99.09300 109.60900 75.73900 1.000 133.56983 667 SER B C 1
ATOM 8937 O O . SER B 1 667 ? 98.54100 109.82000 74.65600 1.000 133.56983 667 SER B O 1
ATOM 8940 N N . ILE B 1 668 ? 99.69300 110.55800 76.45500 1.000 134.14866 668 ILE B N 1
ATOM 8941 C CA . ILE B 1 668 ? 99.86500 111.92900 75.98700 1.000 134.14866 668 ILE B CA 1
ATOM 8942 C C . ILE B 1 668 ? 101.33600 112.28900 76.15400 1.000 134.14866 668 ILE B C 1
ATOM 8943 O O . ILE B 1 668 ? 101.87900 112.18500 77.26000 1.000 134.14866 668 ILE B O 1
ATOM 8948 N N . PHE B 1 669 ? 101.97900 112.70800 75.06700 1.000 136.41535 669 PHE B N 1
ATOM 8949 C CA . PHE B 1 669 ? 103.39100 113.07100 75.07800 1.000 136.41535 669 PHE B CA 1
ATOM 8950 C C . PHE B 1 669 ? 103.56500 114.53300 74.69300 1.000 136.41535 669 PHE B C 1
ATOM 8951 O O . PHE B 1 669 ? 103.08800 114.95900 73.63700 1.000 136.41535 669 PHE B O 1
ATOM 8959 N N . ILE B 1 670 ? 104.24800 115.29700 75.54300 1.000 140.39051 670 ILE B N 1
ATOM 8960 C CA . ILE B 1 670 ? 104.62200 116.67300 75.23200 1.000 140.39051 670 ILE B CA 1
ATOM 8961 C C . ILE B 1 670 ? 106.10000 116.67200 74.87100 1.000 140.39051 670 ILE B C 1
ATOM 8962 O O . ILE B 1 670 ? 106.95000 116.30400 75.69100 1.000 140.39051 670 ILE B O 1
ATOM 8967 N N . ALA B 1 671 ? 106.41700 117.04200 73.63600 1.000 152.22611 671 ALA B N 1
ATOM 8968 C CA . ALA B 1 671 ? 107.79900 117.03400 73.17800 1.000 152.22611 671 ALA B CA 1
ATOM 8969 C C . ALA B 1 671 ? 108.10200 118.36400 72.51400 1.000 152.22611 671 ALA B C 1
ATOM 8970 O O . ALA B 1 671 ? 107.41200 118.76100 71.56800 1.000 152.22611 671 ALA B O 1
ATOM 8972 N N . HIS B 1 672 ? 109.12600 119.05600 73.01900 1.000 157.21647 672 HIS B N 1
ATOM 8973 C CA . HIS B 1 672 ? 109.57900 120.27500 72.36200 1.000 157.21647 672 HIS B CA 1
ATOM 8974 C C . HIS B 1 672 ? 110.14400 119.95800 70.98600 1.000 157.21647 672 HIS B C 1
ATOM 8975 O O . HIS B 1 672 ? 109.89700 120.68900 70.01800 1.000 157.21647 672 HIS B O 1
ATOM 8982 N N . ARG B 1 673 ? 110.90300 118.87300 70.88400 1.000 159.04717 673 ARG B N 1
ATOM 8983 C CA . ARG B 1 673 ? 111.42700 118.42600 69.60600 1.000 159.04717 673 ARG B CA 1
ATOM 8984 C C . ARG B 1 673 ? 110.34700 117.63900 68.87600 1.000 159.04717 673 ARG B C 1
ATOM 8985 O O . ARG B 1 673 ? 109.52300 116.95700 69.49200 1.000 159.04717 673 ARG B O 1
ATOM 8993 N N . LEU B 1 674 ? 110.35300 117.73900 67.55100 1.000 162.87004 674 LEU B N 1
ATOM 8994 C CA . LEU B 1 674 ? 109.30200 117.11200 66.76000 1.000 162.87004 674 LEU B CA 1
ATOM 8995 C C . LEU B 1 674 ? 109.67600 115.70300 66.31600 1.000 162.87004 674 LEU B C 1
ATOM 8996 O O . LEU B 1 674 ? 108.89500 114.76500 66.50400 1.000 162.87004 674 LEU B O 1
ATOM 9001 N N . THR B 1 675 ? 110.85600 115.54600 65.71200 1.000 163.39955 675 THR B N 1
ATOM 9002 C CA . THR B 1 675 ? 111.28400 114.23700 65.23200 1.000 163.39955 675 THR B CA 1
ATOM 9003 C C . THR B 1 675 ? 111.28500 113.19600 66.34600 1.000 163.39955 675 THR B C 1
ATOM 9004 O O . THR B 1 675 ? 111.09600 112.00300 66.07900 1.000 163.39955 675 THR B O 1
ATOM 9008 N N . THR B 1 676 ? 111.50800 113.62200 67.59100 1.000 159.36938 676 THR B N 1
ATOM 9009 C CA . THR B 1 676 ? 111.57700 112.67600 68.70100 1.000 159.36938 676 THR B CA 1
ATOM 9010 C C . THR B 1 676 ? 110.26100 111.92700 68.88200 1.000 159.36938 676 THR B C 1
ATOM 9011 O O . THR B 1 676 ? 110.25100 110.70200 69.05300 1.000 159.36938 676 THR B O 1
ATOM 9015 N N . ALA B 1 677 ? 109.13900 112.64100 68.84900 1.000 157.88188 677 ALA B N 1
ATOM 9016 C CA . ALA B 1 677 ? 107.81800 112.03900 69.03000 1.000 157.88188 677 ALA B CA 1
ATOM 9017 C C . ALA B 1 677 ? 106.95600 112.28500 67.79400 1.000 157.88188 677 ALA B C 1
ATOM 9018 O O . ALA B 1 677 ? 106.21500 113.26900 67.72900 1.000 157.88188 677 ALA B O 1
ATOM 9020 N N . MET B 1 678 ? 107.05300 111.39000 66.81200 1.000 157.45140 678 MET B N 1
ATOM 9021 C CA . MET B 1 678 ? 106.19000 111.42500 65.64000 1.000 157.45140 678 MET B CA 1
ATOM 9022 C C . MET B 1 678 ? 105.19900 110.26900 65.60300 1.000 157.45140 678 MET B C 1
ATOM 9023 O O . MET B 1 678 ? 104.39400 110.19300 64.67000 1.000 157.45140 678 MET B O 1
ATOM 9028 N N . GLN B 1 679 ? 105.23200 109.37000 66.58700 1.000 156.65750 679 GLN B N 1
ATOM 9029 C CA . GLN B 1 679 ? 104.52900 108.09700 66.50300 1.000 156.65750 679 GLN B CA 1
ATOM 9030 C C . GLN B 1 679 ? 103.10200 108.16000 67.03100 1.000 156.65750 679 GLN B C 1
ATOM 9031 O O . GLN B 1 679 ? 102.38100 107.16200 66.93600 1.000 156.65750 679 GLN B O 1
ATOM 9037 N N . CYS B 1 680 ? 102.67500 109.29200 67.58700 1.000 154.22291 680 CYS B N 1
ATOM 9038 C CA . CYS B 1 680 ? 101.30900 109.40200 68.07200 1.000 154.22291 680 CYS B CA 1
ATOM 9039 C C . CYS B 1 680 ? 100.32200 109.40300 66.90400 1.000 154.22291 680 CYS B C 1
ATOM 9040 O O . CYS B 1 680 ? 100.68800 109.58100 65.73800 1.000 154.22291 680 CYS B O 1
ATOM 9043 N N . ASP B 1 681 ? 99.04500 109.19900 67.23600 1.000 154.21581 681 ASP B N 1
ATOM 9044 C CA . ASP B 1 681 ? 98.00400 109.22400 66.21300 1.000 154.21581 681 ASP B CA 1
ATOM 9045 C C . ASP B 1 681 ? 97.72400 110.64500 65.73700 1.000 154.21581 681 ASP B C 1
ATOM 9046 O O . ASP B 1 681 ? 97.59600 110.88600 64.53100 1.000 154.21581 681 ASP B O 1
ATOM 9051 N N . GLU B 1 682 ? 97.62400 111.59400 66.66300 1.000 155.06824 682 GLU B N 1
ATOM 9052 C CA . GLU B 1 682 ? 97.37300 112.98600 66.32400 1.000 155.06824 682 GLU B CA 1
ATOM 9053 C C . GLU B 1 682 ? 98.40700 113.86000 67.01800 1.000 155.06824 682 GLU B C 1
ATOM 9054 O O . GLU B 1 682 ? 99.05400 113.44800 67.98500 1.000 155.06824 682 GLU B O 1
ATOM 9060 N N . ILE B 1 683 ? 98.55500 115.08000 66.50900 1.000 158.68729 683 ILE B N 1
ATOM 9061 C CA . ILE B 1 683 ? 99.54300 116.03300 66.99900 1.000 158.68729 683 ILE B CA 1
ATOM 9062 C C . ILE B 1 683 ? 98.84100 117.36200 67.23700 1.000 158.68729 683 ILE B C 1
ATOM 9063 O O . ILE B 1 683 ? 98.19500 117.89700 66.33000 1.000 158.68729 683 ILE B O 1
ATOM 9068 N N . VAL B 1 684 ? 98.97200 117.89100 68.45100 1.000 156.32209 684 VAL B N 1
ATOM 9069 C CA . VAL B 1 684 ? 98.32800 119.13600 68.85200 1.000 156.32209 684 VAL B CA 1
ATOM 9070 C C . VAL B 1 684 ? 99.39000 120.23000 68.83100 1.000 156.32209 684 VAL B C 1
ATOM 9071 O O . VAL B 1 684 ? 100.24100 120.30200 69.72100 1.000 156.32209 684 VAL B O 1
ATOM 9075 N N . VAL B 1 685 ? 99.34500 121.08500 67.80900 1.000 159.79596 685 VAL B N 1
ATOM 9076 C CA . VAL B 1 685 ? 100.24200 122.23300 67.75100 1.000 159.79596 685 VAL B CA 1
ATOM 9077 C C . VAL B 1 685 ? 99.80200 123.27100 68.77300 1.000 159.79596 685 VAL B C 1
ATOM 9078 O O . VAL B 1 685 ? 98.62100 123.63400 68.84700 1.000 159.79596 685 VAL B O 1
ATOM 9082 N N . LEU B 1 686 ? 100.75100 123.75700 69.56800 1.000 157.96241 686 LEU B N 1
ATOM 9083 C CA . LEU B 1 686 ? 100.49600 124.81100 70.54000 1.000 157.96241 686 LEU B CA 1
ATOM 9084 C C . LEU B 1 686 ? 101.40900 125.98800 70.23800 1.000 157.96241 686 LEU B C 1
ATOM 9085 O O . LEU B 1 686 ? 102.63600 125.84100 70.24100 1.000 157.96241 686 LEU B O 1
ATOM 9090 N N . GLU B 1 687 ? 100.81400 127.14900 69.98000 1.000 158.22551 687 GLU B N 1
ATOM 9091 C CA . GLU B 1 687 ? 101.56700 128.37300 69.76300 1.000 158.22551 687 GLU B CA 1
ATOM 9092 C C . GLU B 1 687 ? 100.79700 129.53700 70.36400 1.000 158.22551 687 GLU B C 1
ATOM 9093 O O . GLU B 1 687 ? 99.57600 129.62900 70.20200 1.000 158.22551 687 GLU B O 1
ATOM 9099 N N . ASN B 1 688 ? 101.51800 130.42000 71.05600 1.000 153.46659 688 ASN B N 1
ATOM 9100 C CA . ASN B 1 688 ? 100.91700 131.55200 71.76200 1.000 153.46659 688 ASN B CA 1
ATOM 9101 C C . ASN B 1 688 ? 99.84300 131.07700 72.73900 1.000 153.46659 688 ASN B C 1
ATOM 9102 O O . ASN B 1 688 ? 98.81100 131.72700 72.92300 1.000 153.46659 688 ASN B O 1
ATOM 9107 N N . GLY B 1 689 ? 100.09500 129.93500 73.36900 1.000 150.83826 689 GLY B N 1
ATOM 9108 C CA . GLY B 1 689 ? 99.18000 129.36800 74.34700 1.000 150.83826 689 GLY B CA 1
ATOM 9109 C C . GLY B 1 689 ? 97.76400 129.12600 73.86800 1.000 150.83826 689 GLY B C 1
ATOM 9110 O O . GLY B 1 689 ? 96.81200 129.40800 74.60600 1.000 150.83826 689 GLY B O 1
ATOM 9111 N N . LYS B 1 690 ? 97.60100 128.56400 72.66800 1.000 154.73017 690 LYS B N 1
ATOM 9112 C CA . LYS B 1 690 ? 96.28300 128.21000 72.14700 1.000 154.73017 690 LYS B CA 1
ATOM 9113 C C . LYS B 1 690 ? 96.44000 127.12600 71.09100 1.000 154.73017 690 LYS B C 1
ATOM 9114 O O . LYS B 1 690 ? 97.49500 126.98100 70.46900 1.000 154.73017 690 LYS B O 1
ATOM 9120 N N . VAL B 1 691 ? 95.36100 126.36800 70.90300 1.000 156.57875 691 VAL B N 1
ATOM 9121 C CA . VAL B 1 691 ? 95.34500 125.25300 69.96200 1.000 156.57875 691 VAL B CA 1
ATOM 9122 C C . VAL B 1 691 ? 95.38900 125.80400 68.54200 1.000 156.57875 691 VAL B C 1
ATOM 9123 O O . VAL B 1 691 ? 94.52100 126.58500 68.13500 1.000 156.57875 691 VAL B O 1
ATOM 9127 N N . VAL B 1 692 ? 96.40800 125.41400 67.78500 1.000 160.85203 692 VAL B N 1
ATOM 9128 C CA . VAL B 1 692 ? 96.59900 125.90900 66.42500 1.000 160.85203 692 VAL B CA 1
ATOM 9129 C C . VAL B 1 692 ? 96.20800 124.87000 65.38100 1.000 160.85203 692 VAL B C 1
ATOM 9130 O O . VAL B 1 692 ? 95.44800 125.16600 64.45900 1.000 160.85203 692 VAL B O 1
ATOM 9134 N N . GLU B 1 693 ? 96.71300 123.64300 65.50300 1.000 163.87193 693 GLU B N 1
ATOM 9135 C CA . GLU B 1 693 ? 96.47600 122.62200 64.49000 1.000 163.87193 693 GLU B CA 1
ATOM 9136 C C . GLU B 1 693 ? 96.21400 121.27800 65.15300 1.000 163.87193 693 GLU B C 1
ATOM 9137 O O . GLU B 1 693 ? 96.82300 120.95100 66.17500 1.000 163.87193 693 GLU B O 1
ATOM 9143 N N . GLN B 1 694 ? 95.30000 120.50400 64.56500 1.000 162.00062 694 GLN B N 1
ATOM 9144 C CA . GLN B 1 694 ? 94.90600 119.19500 65.08600 1.000 162.00062 694 GLN B CA 1
ATOM 9145 C C . GLN B 1 694 ? 94.88100 118.19000 63.93600 1.000 162.00062 694 GLN B C 1
ATOM 9146 O O . GLN B 1 694 ? 93.87900 118.09400 63.22100 1.000 162.00062 694 GLN B O 1
ATOM 9152 N N . GLY B 1 695 ? 95.96400 117.43700 63.75400 1.000 165.19341 695 GLY B N 1
ATOM 9153 C CA . GLY B 1 695 ? 95.95500 116.35600 62.79500 1.000 165.19341 695 GLY B CA 1
ATOM 9154 C C . GLY B 1 695 ? 97.17800 115.46100 62.82200 1.000 165.19341 695 GLY B C 1
ATOM 9155 O O . GLY B 1 695 ? 98.12700 115.67300 63.58400 1.000 165.19341 695 GLY B O 1
ATOM 9156 N N . PRO B 1 696 ? 97.16500 114.42800 61.97800 1.000 169.06156 696 PRO B N 1
ATOM 9157 C CA . PRO B 1 696 ? 98.39600 113.68300 61.69200 1.000 169.06156 696 PRO B CA 1
ATOM 9158 C C . PRO B 1 696 ? 99.46300 114.57200 61.06900 1.000 169.06156 696 PRO B C 1
ATOM 9159 O O . PRO B 1 696 ? 99.16800 115.53100 60.35300 1.000 169.06156 696 PRO B O 1
ATOM 9163 N N . HIS B 1 697 ? 100.72300 114.22900 61.35100 1.000 171.05998 697 HIS B N 1
ATOM 9164 C CA . HIS B 1 697 ? 101.83300 115.15700 61.14400 1.000 171.05998 697 HIS B CA 1
ATOM 9165 C C . HIS B 1 697 ? 102.03600 115.51400 59.67500 1.000 171.05998 697 HIS B C 1
ATOM 9166 O O . HIS B 1 697 ? 102.56500 116.58900 59.37200 1.000 171.05998 697 HIS B O 1
ATOM 9173 N N . ASP B 1 698 ? 101.67300 114.61900 58.75200 1.000 172.78919 698 ASP B N 1
ATOM 9174 C CA . ASP B 1 698 ? 102.04000 114.82000 57.35200 1.000 172.78919 698 ASP B CA 1
ATOM 9175 C C . ASP B 1 698 ? 101.35000 116.04800 56.76500 1.000 172.78919 698 ASP B C 1
ATOM 9176 O O . ASP B 1 698 ? 102.00100 116.91200 56.16100 1.000 172.78919 698 ASP B O 1
ATOM 9181 N N . GLU B 1 699 ? 100.03600 116.17400 56.96400 1.000 172.10445 699 GLU B N 1
ATOM 9182 C CA . GLU B 1 699 ? 99.39700 117.39400 56.49000 1.000 172.10445 699 GLU B CA 1
ATOM 9183 C C . GLU B 1 699 ? 99.72500 118.59400 57.36400 1.000 172.10445 699 GLU B C 1
ATOM 9184 O O . GLU B 1 699 ? 99.49000 119.72700 56.93700 1.000 172.10445 699 GLU B O 1
ATOM 9190 N N . LEU B 1 700 ? 100.27600 118.38100 58.56100 1.000 170.11389 700 LEU B N 1
ATOM 9191 C CA . LEU B 1 700 ? 100.79700 119.50800 59.32600 1.000 170.11389 700 LEU B CA 1
ATOM 9192 C C . LEU B 1 700 ? 102.04000 120.07700 58.65400 1.000 170.11389 700 LEU B C 1
ATOM 9193 O O . LEU B 1 700 ? 102.20300 121.30000 58.56700 1.000 170.11389 700 LEU B O 1
ATOM 9198 N N . LEU B 1 701 ? 102.93100 119.20000 58.18300 1.000 169.37038 701 LEU B N 1
ATOM 9199 C CA . LEU B 1 701 ? 104.05300 119.64700 57.36400 1.000 169.37038 701 LEU B CA 1
ATOM 9200 C C . LEU B 1 701 ? 103.55700 120.29600 56.07900 1.000 169.37038 701 LEU B C 1
ATOM 9201 O O . LEU B 1 701 ? 104.13700 121.27900 55.60400 1.000 169.37038 701 LEU B O 1
ATOM 9206 N N . GLY B 1 702 ? 102.48300 119.75700 55.50500 1.000 171.22496 702 GLY B N 1
ATOM 9207 C CA . GLY B 1 702 ? 101.95900 120.29200 54.26500 1.000 171.22496 702 GLY B CA 1
ATOM 9208 C C . GLY B 1 702 ? 101.05400 121.49600 54.40200 1.000 171.22496 702 GLY B C 1
ATOM 9209 O O . GLY B 1 702 ? 100.58900 122.02800 53.39000 1.000 171.22496 702 GLY B O 1
ATOM 9210 N N . LYS B 1 703 ? 100.78600 121.94000 55.62800 1.000 171.95182 703 LYS B N 1
ATOM 9211 C CA . LYS B 1 703 ? 99.99200 123.13500 55.88800 1.000 171.95182 703 LYS B CA 1
ATOM 9212 C C . LYS B 1 703 ? 100.84200 124.38800 56.04800 1.000 171.95182 703 LYS B C 1
ATOM 9213 O O . LYS B 1 703 ? 100.28900 125.46100 56.30900 1.000 171.95182 703 LYS B O 1
ATOM 9219 N N . SER B 1 704 ? 102.16300 124.27500 55.88600 1.000 170.24976 704 SER B N 1
ATOM 9220 C CA . SER B 1 704 ? 103.10300 125.36900 56.14900 1.000 170.24976 704 SER B CA 1
ATOM 9221 C C . SER B 1 704 ? 102.86200 126.01600 57.51200 1.000 170.24976 704 SER B C 1
ATOM 9222 O O . SER B 1 704 ? 103.06900 127.21800 57.69100 1.000 170.24976 704 SER B O 1
ATOM 9225 N N . GLY B 1 705 ? 102.42600 125.21900 58.48600 1.000 168.19600 705 GLY B N 1
ATOM 9226 C CA . GLY B 1 705 ? 102.09800 125.71900 59.80300 1.000 168.19600 705 GLY B CA 1
ATOM 9227 C C . GLY B 1 705 ? 103.29900 125.70700 60.72800 1.000 168.19600 705 GLY B C 1
ATOM 9228 O O . GLY B 1 705 ? 104.42700 125.41000 60.33200 1.000 168.19600 705 GLY B O 1
ATOM 9229 N N . ARG B 1 706 ? 103.03200 126.01000 62.00000 1.000 166.04268 706 ARG B N 1
ATOM 9230 C CA . ARG B 1 706 ? 104.07900 125.99400 63.01900 1.000 166.04268 706 ARG B CA 1
ATOM 9231 C C . ARG B 1 706 ? 104.82900 124.66600 63.02400 1.000 166.04268 706 ARG B C 1
ATOM 9232 O O . ARG B 1 706 ? 106.06600 124.63400 63.04600 1.000 166.04268 706 ARG B O 1
ATOM 9240 N N . TYR B 1 707 ? 104.08400 123.55900 63.01600 1.000 168.34538 707 TYR B N 1
ATOM 9241 C CA . TYR B 1 707 ? 104.70500 122.24000 63.03100 1.000 168.34538 707 TYR B CA 1
ATOM 9242 C C . TYR B 1 707 ? 105.64200 122.06400 61.84000 1.000 168.34538 707 TYR B C 1
ATOM 9243 O O . TYR B 1 707 ? 106.73200 121.49400 61.97600 1.000 168.34538 707 TYR B O 1
ATOM 9252 N N . ALA B 1 708 ? 105.23200 122.55500 60.66500 1.000 167.82279 708 ALA B N 1
ATOM 9253 C CA . ALA B 1 708 ? 106.03500 122.38400 59.45700 1.000 167.82279 708 ALA B CA 1
ATOM 9254 C C . ALA B 1 708 ? 107.39800 123.05300 59.59000 1.000 167.82279 708 ALA B C 1
ATOM 9255 O O . ALA B 1 708 ? 108.43500 122.42800 59.33500 1.000 167.82279 708 ALA B O 1
ATOM 9257 N N . GLN B 1 709 ? 107.42100 124.30700 60.05700 1.000 169.22982 709 GLN B N 1
ATOM 9258 C CA . GLN B 1 709 ? 108.69700 124.99800 60.21300 1.000 169.22982 709 GLN B CA 1
ATOM 9259 C C . GLN B 1 709 ? 109.51900 124.36800 61.32400 1.000 169.22982 709 GLN B C 1
ATOM 9260 O O . GLN B 1 709 ? 110.73700 124.20600 61.18500 1.000 169.22982 709 GLN B O 1
ATOM 9266 N N . LEU B 1 710 ? 108.87600 124.01500 62.43800 1.000 166.41134 710 LEU B N 1
ATOM 9267 C CA . LEU B 1 710 ? 109.62700 123.47500 63.56300 1.000 166.41134 710 LEU B CA 1
ATOM 9268 C C . LEU B 1 710 ? 110.32900 122.18300 63.15900 1.000 166.41134 710 LEU B C 1
ATOM 9269 O O . LEU B 1 710 ? 111.52600 122.01000 63.40900 1.000 166.41134 710 LEU B O 1
ATOM 9274 N N . TRP B 1 711 ? 109.60300 121.27000 62.50400 1.000 167.05112 711 TRP B N 1
ATOM 9275 C CA . TRP B 1 711 ? 110.21000 120.01000 62.08000 1.000 167.05112 711 TRP B CA 1
ATOM 9276 C C . TRP B 1 711 ? 111.25700 120.23700 60.99400 1.000 167.05112 711 TRP B C 1
ATOM 9277 O O . TRP B 1 711 ? 112.33600 119.62600 61.02600 1.000 167.05112 711 TRP B O 1
ATOM 9288 N N . THR B 1 712 ? 110.96100 121.10900 60.02100 1.000 165.95374 712 THR B N 1
ATOM 9289 C CA . THR B 1 712 ? 111.89800 121.34500 58.93300 1.000 165.95374 712 THR B CA 1
ATOM 9290 C C . THR B 1 712 ? 113.17000 122.02600 59.42300 1.000 165.95374 712 THR B C 1
ATOM 9291 O O . THR B 1 712 ? 114.19400 121.97600 58.73500 1.000 165.95374 712 THR B O 1
ATOM 9295 N N . GLN B 1 713 ? 113.13200 122.65300 60.59900 1.000 166.22526 713 GLN B N 1
ATOM 9296 C CA . GLN B 1 713 ? 114.34900 123.19000 61.19000 1.000 166.22526 713 GLN B CA 1
ATOM 9297 C C . GLN B 1 713 ? 114.99300 122.22700 62.17800 1.000 166.22526 713 GLN B C 1
ATOM 9298 O O . GLN B 1 713 ? 116.19000 122.35800 62.46100 1.000 166.22526 713 GLN B O 1
ATOM 9304 N N . GLN B 1 714 ? 114.22800 121.26700 62.70800 1.000 165.43707 714 GLN B N 1
ATOM 9305 C CA . GLN B 1 714 ? 114.82300 120.20400 63.51300 1.000 165.43707 714 GLN B CA 1
ATOM 9306 C C . GLN B 1 714 ? 115.66900 119.26900 62.65900 1.000 165.43707 714 GLN B C 1
ATOM 9307 O O . GLN B 1 714 ? 116.75600 118.85400 63.07800 1.000 165.43707 714 GLN B O 1
ATOM 9313 N N . ASN B 1 715 ? 115.19300 118.92100 61.46200 1.000 163.14806 715 ASN B N 1
ATOM 9314 C CA . ASN B 1 715 ? 116.05000 118.15300 60.56400 1.000 163.14806 715 ASN B CA 1
ATOM 9315 C C . ASN B 1 715 ? 116.95700 119.03900 59.71500 1.000 163.14806 715 ASN B C 1
ATOM 9316 O O . ASN B 1 715 ? 118.13000 118.70400 59.51700 1.000 163.14806 715 ASN B O 1
ATOM 9321 N N . SER B 1 716 ? 116.43900 120.16400 59.22500 1.000 163.02848 716 SER B N 1
ATOM 9322 C CA . SER B 1 716 ? 117.18100 121.07600 58.35400 1.000 163.02848 716 SER B CA 1
ATOM 9323 C C . SER B 1 716 ? 117.84900 120.35400 57.18600 1.000 163.02848 716 SER B C 1
ATOM 9324 O O . SER B 1 716 ? 117.59700 120.67100 56.02300 1.000 163.02848 716 SER B O 1
#

GO terms:
  GO:0006879 intracellular iron ion homeostasis (P, IGI)
  GO:0005739 mitochondrion (C, HDA)
  GO:0009507 chloroplast (C, HDA)
  GO:0009536 plastid (C, HDA)
  GO:0009941 chloroplast envelope (C, HDA)
  GO:0009555 pollen development (P, IMP)
  GO:0009658 chloroplast organization (P, IMP)
  GO:0010288 response to lead ion (P, IMP)
  GO:0010380 regulation of chlorophyll biosynthetic process (P, IMP)
  GO:0051276 chromosome organization (P, IMP)
  GO:0046686 response to cadmium ion (P, IMP)
  GO:0048364 root development (P, IMP)
  GO:0006777 Mo-molybdopterin cofactor biosynthetic process (P, IMP)
  GO:0005739 mitochondrion (C, IDA)
  GO:0006879 intracellular iron ion homeostasis (P, IMP)

InterPro domains:
  IPR003439 ABC transporter-like, ATP-binding domain [PF00005] (495-644)
  IPR003439 ABC transporter-like, ATP-binding domain [PS50893] (479-713)
  IPR003593 AAA+ ATPase domain [SM00382] (504-690)
  IPR011527 ABC transporter type 1, transmembrane domain [PF00664] (144-432)
  IPR011527 ABC transporter type 1, transmembrane domain [PS50929] (144-445)
  IPR017871 ABC transporter-like, conserved site [PS00211] (616-630)
  IPR027417 P-loop containing nucleoside triphosphate hydrolase [G3DSA:3.40.50.300] (470-723)
  IPR027417 P-loop containing nucleoside triphosphate hydrolase [SSF52540] (469-714)
  IPR036640 ABC transporter type 1, transmembrane domain superfamily [G3DSA:1.20.1560.10] (130-467)
  IPR036640 ABC transporter type 1, transmembrane domain superfamily [SSF90123] (138-462)
  IPR039421 Type 1 protein exporter [PTHR24221] (110-710)